Protein AF-A0A936FTU8-F1 (afdb_monomer_lite)

Structure (mmCIF, N/CA/C/O backbone):
data_AF-A0A936FTU8-F1
#
_entry.id   AF-A0A936FTU8-F1
#
loop_
_atom_site.group_PDB
_atom_site.id
_atom_site.type_symbol
_atom_site.label_atom_id
_atom_site.label_alt_id
_atom_site.label_comp_id
_atom_site.label_asym_id
_atom_site.label_entity_id
_atom_site.label_seq_id
_atom_site.pdbx_PDB_ins_code
_atom_site.Cartn_x
_atom_site.Cartn_y
_atom_site.Cartn_z
_atom_site.occupancy
_atom_site.B_iso_or_equiv
_atom_site.auth_seq_id
_atom_site.auth_comp_id
_atom_site.auth_asym_id
_atom_site.auth_atom_id
_atom_site.pdbx_PDB_model_num
ATOM 1 N N . MET A 1 1 ? 9.867 -16.028 41.518 1.00 31.20 1 MET A N 1
ATOM 2 C CA . MET A 1 1 ? 11.180 -15.804 42.162 1.00 31.20 1 MET A CA 1
ATOM 3 C C . MET A 1 1 ? 11.733 -14.543 41.521 1.00 31.20 1 MET A C 1
ATOM 5 O O . MET A 1 1 ? 11.893 -14.579 40.312 1.00 31.20 1 MET A O 1
ATOM 9 N N . GLU A 1 2 ? 11.918 -13.410 42.195 1.00 30.39 2 GLU A N 1
ATOM 10 C CA . GLU A 1 2 ? 11.758 -13.045 43.621 1.00 30.39 2 GLU A CA 1
ATOM 11 C C . GLU A 1 2 ? 11.034 -11.684 43.747 1.00 30.39 2 GLU A C 1
ATOM 13 O O . GLU A 1 2 ? 10.995 -10.920 42.787 1.00 30.39 2 GLU A O 1
ATOM 18 N N . ASP A 1 3 ? 10.442 -11.407 44.914 1.00 31.95 3 ASP A N 1
ATOM 19 C CA . ASP A 1 3 ? 9.697 -10.172 45.230 1.00 31.95 3 ASP A CA 1
ATOM 20 C C . ASP A 1 3 ? 10.600 -8.965 45.543 1.00 31.95 3 ASP A C 1
ATOM 22 O O . ASP A 1 3 ? 11.583 -9.123 46.269 1.00 31.95 3 ASP A O 1
ATOM 26 N N . LEU A 1 4 ? 10.168 -7.749 45.160 1.00 27.62 4 LEU A N 1
ATOM 27 C CA . LEU A 1 4 ? 9.858 -6.660 46.116 1.00 27.62 4 LEU A CA 1
ATOM 28 C C . LEU A 1 4 ? 9.298 -5.381 45.450 1.00 27.62 4 LEU A C 1
ATOM 30 O O . LEU A 1 4 ? 9.787 -4.919 44.425 1.00 27.62 4 LEU A O 1
ATOM 34 N N . GLN A 1 5 ? 8.282 -4.794 46.093 1.00 32.38 5 GLN A N 1
ATOM 35 C CA . GLN A 1 5 ? 7.683 -3.481 45.794 1.00 32.38 5 GLN A CA 1
ATOM 36 C C . GLN A 1 5 ? 8.449 -2.316 46.481 1.00 32.38 5 GLN A C 1
ATOM 38 O O . GLN A 1 5 ? 9.350 -2.573 47.278 1.00 32.38 5 GLN A O 1
ATOM 43 N N . VAL A 1 6 ? 7.966 -1.069 46.280 1.00 28.62 6 VAL A N 1
ATOM 44 C CA . VAL A 1 6 ? 7.730 0.007 47.298 1.00 28.62 6 VAL A CA 1
ATOM 45 C C . VAL A 1 6 ? 8.263 1.421 46.937 1.00 28.62 6 VAL A C 1
ATOM 47 O O . VAL A 1 6 ? 9.443 1.708 47.070 1.00 28.62 6 VAL A O 1
ATOM 50 N N . GLU A 1 7 ? 7.301 2.301 46.600 1.00 26.27 7 GLU A N 1
ATOM 51 C CA . GLU A 1 7 ? 7.099 3.726 46.987 1.00 26.27 7 GLU A CA 1
ATOM 52 C C . GLU A 1 7 ? 8.113 4.891 46.775 1.00 26.27 7 GLU A C 1
ATOM 54 O O . GLU A 1 7 ? 9.310 4.795 47.012 1.00 26.27 7 GLU A O 1
ATOM 59 N N . LYS A 1 8 ? 7.480 6.077 46.606 1.00 26.75 8 LYS A N 1
ATOM 60 C CA . LYS A 1 8 ? 7.870 7.463 46.992 1.00 26.75 8 LYS A CA 1
ATOM 61 C C . LYS A 1 8 ? 8.957 8.158 46.150 1.00 26.75 8 LYS A C 1
ATOM 63 O O . LYS A 1 8 ? 10.106 7.752 46.143 1.00 26.75 8 LYS A O 1
ATOM 68 N N . SER A 1 9 ? 8.668 9.190 45.347 1.00 25.62 9 SER A N 1
ATOM 69 C CA . SER A 1 9 ? 7.939 10.470 45.538 1.00 25.62 9 SER A CA 1
ATOM 70 C C . SER A 1 9 ? 8.760 11.625 46.149 1.00 25.62 9 SER A C 1
ATOM 72 O O . SER A 1 9 ? 9.036 11.624 47.345 1.00 25.62 9 SER A O 1
ATOM 74 N N . ILE A 1 10 ? 8.907 12.684 45.340 1.00 28.02 10 ILE A N 1
ATOM 75 C CA . ILE A 1 10 ? 8.577 14.083 45.687 1.00 28.02 10 ILE A CA 1
ATOM 76 C C . ILE A 1 10 ? 9.550 14.913 46.576 1.00 28.02 10 ILE A C 1
ATOM 78 O O . ILE A 1 10 ? 9.983 14.514 47.650 1.00 28.02 10 ILE A O 1
ATOM 82 N N . ASN A 1 11 ? 9.719 16.171 46.128 1.00 25.72 11 ASN A N 1
ATOM 83 C CA . ASN A 1 11 ? 10.082 17.413 46.842 1.00 25.72 11 ASN A CA 1
ATOM 84 C C . ASN A 1 11 ? 11.549 17.850 47.088 1.00 25.72 11 ASN A C 1
ATOM 86 O O . ASN A 1 11 ? 12.195 17.499 48.068 1.00 25.72 11 ASN A O 1
ATOM 90 N N . SER A 1 12 ? 11.992 18.766 46.212 1.00 28.38 12 SER A N 1
ATOM 91 C CA . SER A 1 12 ? 12.209 20.208 46.493 1.00 28.38 12 SER A CA 1
ATOM 92 C C . SER A 1 12 ? 12.944 20.657 47.780 1.00 28.38 12 SER A C 1
ATOM 94 O O . SER A 1 12 ? 12.507 20.403 48.894 1.00 28.38 12 SER A O 1
ATOM 96 N N . PHE A 1 13 ? 13.993 21.489 47.630 1.00 25.14 13 PHE A N 1
ATOM 97 C CA . PHE A 1 13 ? 13.916 22.955 47.852 1.00 25.14 13 PHE A CA 1
ATOM 98 C C . PHE A 1 13 ? 15.274 23.683 47.662 1.00 25.14 13 PHE A C 1
ATOM 100 O O . PHE A 1 13 ? 16.289 23.307 48.233 1.00 25.14 13 PHE A O 1
ATOM 107 N N . ALA A 1 14 ? 15.222 24.806 46.936 1.00 26.20 14 ALA A N 1
ATOM 108 C CA . ALA A 1 14 ? 15.926 26.083 47.151 1.00 26.20 14 ALA A CA 1
ATOM 109 C C . ALA A 1 14 ? 17.461 26.229 47.387 1.00 26.20 14 ALA A C 1
ATOM 111 O O . ALA A 1 14 ? 18.047 25.768 48.358 1.00 26.20 14 ALA A O 1
ATOM 112 N N . LYS A 1 15 ? 17.984 27.230 46.651 1.00 27.20 15 LYS A N 1
ATOM 113 C CA . LYS A 1 15 ? 18.918 28.301 47.084 1.00 27.20 15 LYS A CA 1
ATOM 114 C C . LYS A 1 15 ? 20.421 27.999 47.316 1.00 27.20 15 LYS A C 1
ATOM 116 O O . LYS A 1 15 ? 20.883 27.892 48.444 1.00 27.20 15 LYS A O 1
ATOM 121 N N . SER A 1 16 ? 21.179 28.378 46.276 1.00 27.48 16 SER A N 1
ATOM 122 C CA . SER A 1 16 ? 22.104 29.542 46.292 1.00 27.48 16 SER A CA 1
ATOM 123 C C . SER A 1 16 ? 23.566 29.387 46.781 1.00 27.48 16 SER A C 1
ATOM 125 O O . SER A 1 16 ? 23.835 28.670 47.735 1.00 27.48 16 SER A O 1
ATOM 127 N N . TRP A 1 17 ? 24.456 30.207 46.176 1.00 24.53 17 TRP A N 1
ATOM 128 C CA . TRP A 1 17 ? 25.904 30.411 46.459 1.00 24.53 17 TRP A CA 1
ATOM 129 C C . TRP A 1 17 ? 26.813 29.228 46.045 1.00 24.53 17 TRP A C 1
ATOM 131 O O . TRP A 1 17 ? 26.353 28.099 45.981 1.00 24.53 17 TRP A O 1
ATOM 141 N N . SER A 1 18 ? 28.121 29.366 45.781 1.00 26.81 18 SER A N 1
ATOM 142 C CA . SER A 1 18 ? 28.961 30.449 45.214 1.00 26.81 18 SER A CA 1
ATOM 143 C C . SER A 1 18 ? 30.335 29.841 44.832 1.00 26.81 18 SER A C 1
ATOM 145 O O . SER A 1 18 ? 30.668 28.762 45.309 1.00 26.81 18 SER A O 1
ATOM 147 N N . PHE A 1 19 ? 31.145 30.523 44.014 1.00 32.03 19 PHE A N 1
ATOM 148 C CA . PHE A 1 19 ? 32.487 30.086 43.564 1.00 32.03 19 PHE A CA 1
ATOM 149 C C . PHE A 1 19 ? 33.448 29.611 44.682 1.00 32.03 19 PHE A C 1
ATOM 151 O O . PHE A 1 19 ? 33.691 30.383 45.606 1.00 32.03 19 PHE A O 1
ATOM 158 N N . ASP A 1 20 ? 34.084 28.438 44.512 1.00 27.23 20 ASP A N 1
ATOM 159 C CA . ASP A 1 20 ? 35.544 28.208 44.679 1.00 27.23 20 ASP A CA 1
ATOM 160 C C . ASP A 1 20 ? 35.958 26.761 44.279 1.00 27.23 20 ASP A C 1
ATOM 162 O O . ASP A 1 20 ? 35.136 25.856 44.399 1.00 27.23 20 ASP A O 1
ATOM 166 N N . GLY A 1 21 ? 37.223 26.501 43.869 1.00 26.17 21 GLY A N 1
ATOM 167 C CA . GLY A 1 21 ? 37.792 25.125 43.984 1.00 26.17 21 GLY A CA 1
ATOM 168 C C . GLY A 1 21 ? 38.527 24.384 42.831 1.00 26.17 21 GLY A C 1
ATOM 169 O O . GLY A 1 21 ? 38.322 23.190 42.680 1.00 26.17 21 GLY A O 1
ATOM 170 N N . ILE A 1 22 ? 39.451 25.018 42.094 1.00 27.05 22 ILE A N 1
ATOM 171 C CA . ILE A 1 22 ? 40.796 24.465 41.726 1.00 27.05 22 ILE A CA 1
ATOM 172 C C . ILE A 1 22 ? 40.947 23.048 41.056 1.00 27.05 22 ILE A C 1
ATOM 174 O O . ILE A 1 22 ? 41.069 22.035 41.730 1.00 27.05 22 ILE A O 1
ATOM 178 N N . ILE A 1 23 ? 41.181 23.056 39.726 1.00 27.55 23 ILE A N 1
ATOM 179 C CA . ILE A 1 23 ? 42.330 22.493 38.936 1.00 27.55 23 ILE A CA 1
ATOM 180 C C . ILE A 1 23 ? 42.741 20.978 38.965 1.00 27.55 23 ILE A C 1
ATOM 182 O O . ILE A 1 23 ? 43.095 20.427 39.999 1.00 27.55 23 ILE A O 1
ATOM 186 N N . GLN A 1 24 ? 42.989 20.458 37.733 1.00 27.59 24 GLN A N 1
ATOM 187 C CA . GLN A 1 24 ? 43.788 19.273 37.280 1.00 27.59 24 GLN A CA 1
ATOM 188 C C . GLN A 1 24 ? 43.129 17.867 37.322 1.00 27.59 24 GLN A C 1
ATOM 190 O O . GLN A 1 24 ? 42.402 17.558 38.253 1.00 27.59 24 GLN A O 1
ATOM 195 N N . SER A 1 25 ? 43.339 16.959 36.342 1.00 25.75 25 SER A N 1
ATOM 196 C CA . SER A 1 25 ? 44.331 16.907 35.230 1.00 25.75 25 SER A CA 1
ATOM 197 C C . SER A 1 25 ? 43.909 16.046 34.008 1.00 25.75 25 SER A C 1
ATOM 199 O O . SER A 1 25 ? 43.247 15.037 34.205 1.00 25.75 25 SER A O 1
ATOM 201 N N . SER A 1 26 ? 44.436 16.382 32.806 1.00 29.38 26 SER A N 1
ATOM 202 C CA . SER A 1 26 ? 44.584 15.572 31.551 1.00 29.38 26 SER A CA 1
ATOM 203 C C . SER A 1 26 ? 43.346 14.842 30.979 1.00 29.38 26 SER A C 1
ATOM 205 O O . SER A 1 26 ? 42.847 13.934 31.625 1.00 29.38 26 SER A O 1
ATOM 207 N N . GLY A 1 27 ? 42.857 15.063 29.746 1.00 26.47 27 GLY A N 1
ATOM 208 C CA . GLY A 1 27 ? 43.248 15.900 28.584 1.00 26.47 27 GLY A CA 1
ATOM 209 C C . GLY A 1 27 ? 42.159 15.774 27.477 1.00 26.47 27 GLY A C 1
ATOM 210 O O . GLY A 1 27 ? 41.112 15.213 27.765 1.00 26.47 27 GLY A O 1
ATOM 211 N N . GLN A 1 28 ? 42.276 16.215 26.212 1.00 28.23 28 GLN A N 1
ATOM 212 C CA . GLN A 1 28 ? 43.374 16.833 25.441 1.00 28.23 28 GLN A CA 1
ATOM 213 C C . GLN A 1 28 ? 42.825 17.935 24.469 1.00 28.23 28 GLN A C 1
ATOM 215 O O . GLN A 1 28 ? 42.240 18.902 24.934 1.00 28.23 28 GLN A O 1
ATOM 220 N N . HIS A 1 29 ? 43.080 17.814 23.152 1.00 27.69 29 HIS A N 1
ATOM 221 C CA . HIS A 1 29 ? 42.527 18.511 21.966 1.00 27.69 29 HIS A CA 1
ATOM 222 C C . HIS A 1 29 ? 41.981 19.962 22.059 1.00 27.69 29 HIS A C 1
ATOM 224 O O . HIS A 1 29 ? 40.791 20.202 22.193 1.00 27.69 29 HIS A O 1
ATOM 230 N N . THR A 1 30 ? 42.909 20.900 21.813 1.00 28.05 30 THR A N 1
ATOM 231 C CA . THR A 1 30 ? 42.855 22.028 20.839 1.00 28.05 30 THR A CA 1
ATOM 232 C C . THR A 1 30 ? 41.673 23.026 20.797 1.00 28.05 30 THR A C 1
ATOM 234 O O . THR A 1 30 ? 40.530 22.681 20.542 1.00 28.05 30 THR A O 1
ATOM 237 N N . GLN A 1 31 ? 42.044 24.310 20.929 1.00 30.19 31 GLN A N 1
ATOM 238 C CA . GLN A 1 31 ? 41.247 25.558 20.984 1.00 30.19 31 GLN A CA 1
ATOM 239 C C . GLN A 1 31 ? 40.394 25.817 19.716 1.00 30.19 31 GLN A C 1
ATOM 241 O O . GLN A 1 31 ? 40.797 25.395 18.636 1.00 30.19 31 GLN A O 1
ATOM 246 N N . ASN A 1 32 ? 39.265 26.549 19.743 1.00 27.52 32 ASN A N 1
ATOM 247 C CA . ASN A 1 32 ? 39.104 27.995 20.054 1.00 27.52 32 ASN A CA 1
ATOM 248 C C . ASN A 1 32 ? 37.593 28.389 19.962 1.00 27.52 32 ASN A C 1
ATOM 250 O O . ASN A 1 32 ? 36.884 27.718 19.225 1.00 27.52 32 ASN A O 1
ATOM 254 N N . GLN A 1 33 ? 37.004 29.449 20.550 1.00 30.78 33 GLN A N 1
ATOM 255 C CA . GLN A 1 33 ? 37.431 30.481 21.527 1.00 30.78 33 GLN A CA 1
ATOM 256 C C . GLN A 1 33 ? 36.407 30.580 22.703 1.00 30.78 33 GLN A C 1
ATOM 258 O O . GLN A 1 33 ? 36.272 29.625 23.459 1.00 30.78 33 GLN A O 1
ATOM 263 N N . SER A 1 34 ? 35.731 31.730 22.899 1.00 28.66 34 SER A N 1
ATOM 264 C CA . SER A 1 34 ? 34.689 32.035 23.906 1.00 28.66 34 SER A CA 1
ATOM 265 C C . SER A 1 34 ? 34.041 33.408 23.609 1.00 28.66 34 SER A C 1
ATOM 267 O O . SER A 1 34 ? 34.686 34.261 22.998 1.00 28.66 34 SER A O 1
ATOM 269 N N . SER A 1 35 ? 32.805 33.649 24.069 1.00 30.34 35 SER A N 1
ATOM 270 C CA . SER A 1 35 ? 32.131 34.960 24.041 1.00 30.34 35 SER A CA 1
ATOM 271 C C . SER A 1 35 ? 31.775 35.412 25.462 1.00 30.34 35 SER A C 1
ATOM 273 O O . SER A 1 35 ? 31.122 34.678 26.200 1.00 30.34 35 SER A O 1
ATOM 275 N N . THR A 1 36 ? 32.144 36.637 25.842 1.00 28.25 36 THR A N 1
ATOM 276 C CA . THR A 1 36 ? 31.752 37.264 27.120 1.00 28.25 36 THR A CA 1
ATOM 277 C C . THR A 1 36 ? 31.011 38.573 26.871 1.00 28.25 36 THR A C 1
ATOM 279 O O . THR A 1 36 ? 31.507 39.417 26.127 1.00 28.25 36 THR A O 1
ATOM 282 N N . ALA A 1 37 ? 29.860 38.767 27.518 1.00 27.25 37 ALA A N 1
ATOM 283 C CA . ALA A 1 37 ? 29.103 40.017 27.463 1.00 27.25 37 ALA A CA 1
ATOM 284 C C . ALA A 1 37 ? 29.617 41.046 28.489 1.00 27.25 37 ALA A C 1
ATOM 286 O O . ALA A 1 37 ? 29.959 40.685 29.616 1.00 27.25 37 ALA A O 1
ATOM 287 N N . GLU A 1 38 ? 29.617 42.331 28.123 1.00 26.66 38 GLU A N 1
ATOM 288 C CA . GLU A 1 38 ? 29.967 43.451 29.006 1.00 26.66 38 GLU A CA 1
ATOM 289 C C . GLU A 1 38 ? 28.821 44.477 29.041 1.00 26.66 38 GLU A C 1
ATOM 291 O O . GLU A 1 38 ? 28.315 44.898 28.001 1.00 26.66 38 GLU A O 1
ATOM 296 N N . ILE A 1 39 ? 28.404 44.883 30.246 1.00 28.06 39 ILE A N 1
ATOM 297 C CA . ILE A 1 39 ? 27.385 45.919 30.475 1.00 28.06 39 ILE A CA 1
ATOM 298 C C . ILE A 1 39 ? 28.095 47.180 30.973 1.00 28.06 39 ILE A C 1
ATOM 300 O O . ILE A 1 39 ? 28.733 47.157 32.025 1.00 28.06 39 ILE A O 1
ATOM 304 N N . VAL A 1 40 ? 27.946 48.294 30.251 1.00 31.69 40 VAL A N 1
ATOM 305 C CA . VAL A 1 40 ? 28.580 49.577 30.596 1.00 31.69 40 VAL A CA 1
ATOM 306 C C . VAL A 1 40 ? 27.525 50.628 30.941 1.00 31.69 40 VAL A C 1
ATOM 308 O O . VAL A 1 40 ? 26.679 50.979 30.122 1.00 31.69 40 VAL A O 1
ATOM 311 N N . PHE A 1 41 ? 27.613 51.183 32.151 1.00 28.30 41 PHE A N 1
ATOM 312 C CA . PHE A 1 41 ? 26.820 52.342 32.567 1.00 28.30 41 PHE A CA 1
ATOM 313 C C . PHE A 1 41 ? 27.457 53.642 32.065 1.00 28.30 41 PHE A C 1
ATOM 315 O O . PHE A 1 41 ? 28.623 53.916 32.350 1.00 28.30 41 PHE A O 1
ATOM 322 N N . ALA A 1 42 ? 26.674 54.497 31.406 1.00 30.16 42 ALA A N 1
ATOM 323 C CA . ALA A 1 42 ? 27.078 55.866 31.101 1.00 30.16 42 ALA A CA 1
ATOM 324 C C . ALA A 1 42 ? 26.485 56.846 32.124 1.00 30.16 42 ALA A C 1
ATOM 326 O O . ALA A 1 42 ? 25.268 56.966 32.254 1.00 30.16 42 ALA A O 1
ATOM 327 N N . THR A 1 43 ? 27.338 57.604 32.816 1.00 28.53 43 THR A N 1
ATOM 328 C CA . THR A 1 43 ? 26.910 58.798 33.559 1.00 28.53 43 THR A CA 1
ATOM 329 C C . THR A 1 43 ? 27.131 60.048 32.717 1.00 28.53 43 THR A C 1
ATOM 331 O O . THR A 1 43 ? 28.266 60.348 32.346 1.00 28.53 43 THR A O 1
ATOM 334 N N . THR A 1 44 ? 26.087 60.849 32.515 1.00 34.91 44 THR A N 1
ATOM 335 C CA . THR A 1 44 ? 26.222 62.271 32.165 1.00 34.91 44 THR A CA 1
ATOM 336 C C . THR A 1 44 ? 25.876 63.123 33.376 1.00 34.91 44 THR A C 1
ATOM 338 O O . THR A 1 44 ? 24.897 62.858 34.069 1.00 34.91 44 THR A O 1
ATOM 341 N N . GLY A 1 45 ? 26.678 64.152 33.650 1.00 40.00 45 GLY A N 1
ATOM 342 C CA . GLY A 1 45 ? 26.526 64.981 34.844 1.00 40.00 45 GLY A CA 1
ATOM 343 C C . GLY A 1 45 ? 25.276 65.863 34.834 1.00 40.00 45 GLY A C 1
ATOM 344 O O . GLY A 1 45 ? 25.364 67.029 34.472 1.00 40.00 45 GLY A O 1
ATOM 345 N N . THR A 1 46 ? 24.139 65.328 35.277 1.00 39.44 46 THR A N 1
ATOM 346 C CA . THR A 1 46 ? 23.142 65.970 36.161 1.00 39.44 46 THR A CA 1
ATOM 347 C C . THR A 1 46 ? 22.176 64.889 36.666 1.00 39.44 46 THR A C 1
ATOM 349 O O . THR A 1 46 ? 21.762 64.020 35.909 1.00 39.44 46 THR A O 1
ATOM 352 N N . ASN A 1 47 ? 21.845 64.903 37.960 1.00 47.78 47 ASN A N 1
ATOM 353 C CA . ASN A 1 47 ? 21.089 63.822 38.604 1.00 47.78 47 ASN A CA 1
ATOM 354 C C . ASN A 1 47 ? 19.625 63.731 38.127 1.00 47.78 47 ASN A C 1
ATOM 356 O O . ASN A 1 47 ? 18.823 64.561 38.549 1.00 47.78 47 ASN A O 1
ATOM 360 N N . GLN A 1 48 ? 19.266 62.670 37.395 1.00 35.12 48 GLN A N 1
ATOM 361 C CA . GLN A 1 48 ? 18.083 61.819 37.639 1.00 35.12 48 GLN A CA 1
ATOM 362 C C . GLN A 1 48 ? 18.075 60.602 36.692 1.00 35.12 48 GLN A C 1
ATOM 364 O O . GLN A 1 48 ? 18.569 60.685 35.573 1.00 35.12 48 GLN A O 1
ATOM 369 N N . ILE A 1 49 ? 17.518 59.476 37.152 1.00 34.53 49 ILE A N 1
ATOM 370 C CA . ILE A 1 49 ? 17.271 58.261 36.356 1.00 34.53 49 ILE A CA 1
ATOM 371 C C . ILE A 1 49 ? 15.759 58.037 36.314 1.00 34.53 49 ILE A C 1
ATOM 373 O O . ILE A 1 49 ? 15.124 58.011 37.368 1.00 34.53 49 ILE A O 1
ATOM 377 N N . THR A 1 50 ? 15.198 57.829 35.123 1.00 33.03 50 THR A N 1
ATOM 378 C CA . THR A 1 50 ? 13.801 57.415 34.927 1.00 33.03 50 THR A CA 1
ATOM 379 C C . THR A 1 50 ? 13.696 56.437 33.753 1.00 33.03 50 THR A C 1
ATOM 381 O O . THR A 1 50 ? 13.770 56.864 32.604 1.00 33.03 50 THR A O 1
ATOM 384 N N . GLY A 1 51 ? 13.477 55.152 34.049 1.00 32.28 51 GLY A N 1
ATOM 385 C CA . GLY A 1 51 ? 13.081 54.129 33.069 1.00 32.28 51 GLY A CA 1
ATOM 386 C C . GLY A 1 51 ? 14.206 53.239 32.522 1.00 32.28 51 GLY A C 1
ATOM 387 O O . GLY A 1 51 ? 15.273 53.716 32.143 1.00 32.28 51 GLY A O 1
ATOM 388 N N . PHE A 1 52 ? 13.924 51.935 32.456 1.00 29.20 52 PHE A N 1
ATOM 389 C CA . PHE A 1 52 ? 14.611 50.968 31.596 1.00 29.20 52 PHE A CA 1
ATOM 390 C C . PHE A 1 52 ? 13.837 50.848 30.277 1.00 29.20 52 PHE A C 1
ATOM 392 O O . PHE A 1 52 ? 12.609 50.891 30.282 1.00 29.20 52 PHE A O 1
ATOM 399 N N . GLY A 1 53 ? 14.541 50.644 29.166 1.00 28.98 53 GLY A N 1
ATOM 400 C CA . GLY A 1 53 ? 13.931 50.327 27.879 1.00 28.98 53 GLY A CA 1
ATOM 401 C C . GLY A 1 53 ? 14.951 49.693 26.943 1.00 28.98 53 GLY A C 1
ATOM 402 O O . GLY A 1 53 ? 16.051 50.220 26.782 1.00 28.98 53 GLY A O 1
ATOM 403 N N . VAL A 1 54 ? 14.589 48.561 26.339 1.00 29.64 54 VAL A N 1
ATOM 404 C CA . VAL A 1 54 ? 15.373 47.916 25.281 1.00 29.64 54 VAL A CA 1
ATOM 405 C C . VAL A 1 54 ? 14.692 48.229 23.954 1.00 29.64 54 VAL A C 1
ATOM 407 O O . VAL A 1 54 ? 13.606 47.735 23.677 1.00 29.64 54 VAL A O 1
ATOM 410 N N . THR A 1 55 ? 15.331 49.055 23.129 1.00 29.56 55 THR A N 1
ATOM 411 C CA . THR A 1 55 ? 14.910 49.306 21.744 1.00 29.56 55 THR A CA 1
ATOM 412 C C . THR A 1 55 ? 16.100 49.113 20.821 1.00 29.56 55 THR A C 1
ATOM 414 O O . THR A 1 55 ? 16.983 49.972 20.756 1.00 29.56 55 THR A O 1
ATOM 417 N N . ASN A 1 56 ? 16.115 48.002 20.085 1.00 31.34 56 ASN A N 1
ATOM 418 C CA . ASN A 1 56 ? 17.083 47.774 19.017 1.00 31.34 56 ASN A CA 1
ATOM 419 C C . ASN A 1 56 ? 16.684 48.573 17.770 1.00 31.34 56 ASN A C 1
ATOM 421 O O . ASN A 1 56 ? 15.991 48.079 16.888 1.00 31.34 56 ASN A O 1
ATOM 425 N N . TYR A 1 57 ? 17.167 49.812 17.689 1.00 31.14 57 TYR A N 1
ATOM 426 C CA . TYR A 1 57 ? 17.289 50.540 16.427 1.00 31.14 57 TYR A CA 1
ATOM 427 C C . TYR A 1 57 ? 18.683 51.169 16.355 1.00 31.14 57 TYR A C 1
ATOM 429 O O . TYR A 1 57 ? 18.904 52.314 16.753 1.00 31.14 57 TYR A O 1
ATOM 437 N N . ILE A 1 58 ? 19.659 50.391 15.881 1.00 33.03 58 ILE A N 1
ATOM 438 C CA . ILE A 1 58 ? 21.018 50.885 15.643 1.00 33.03 58 ILE A CA 1
ATOM 439 C C . ILE A 1 58 ? 21.044 51.578 14.279 1.00 33.03 58 ILE A C 1
ATOM 441 O O . ILE A 1 58 ? 20.799 50.958 13.248 1.00 33.03 58 ILE A O 1
ATOM 445 N N . GLN A 1 59 ? 21.359 52.874 14.265 1.00 32.12 59 GLN A N 1
ATOM 446 C CA . GLN A 1 59 ? 21.596 53.601 13.018 1.00 32.12 59 GLN A CA 1
ATOM 447 C C . GLN A 1 59 ? 22.900 53.127 12.346 1.00 32.12 59 GLN A C 1
ATOM 449 O O . GLN A 1 59 ? 23.901 52.927 13.039 1.00 32.12 59 GLN A O 1
ATOM 454 N N . PRO A 1 60 ? 22.959 53.035 11.003 1.00 36.75 60 PRO A N 1
ATOM 455 C CA . PRO A 1 60 ? 24.090 52.445 10.276 1.00 36.75 60 PRO A CA 1
ATOM 456 C C . PRO A 1 60 ? 25.363 53.318 10.230 1.00 36.75 60 PRO A C 1
ATOM 458 O O . PRO A 1 60 ? 26.261 53.054 9.437 1.00 36.75 60 PRO A O 1
ATOM 461 N N . GLN A 1 61 ? 25.482 54.357 11.065 1.00 39.50 61 GLN A N 1
ATOM 462 C CA . GLN A 1 61 ? 26.636 55.269 11.050 1.00 39.50 61 GLN A CA 1
ATOM 463 C C . GLN A 1 61 ? 27.856 54.780 11.850 1.00 39.50 61 GLN A C 1
ATOM 465 O O . GLN A 1 61 ? 28.882 55.452 11.824 1.00 39.50 61 GLN A O 1
ATOM 470 N N . ASN A 1 62 ? 27.776 53.633 12.541 1.00 45.06 62 ASN A N 1
ATOM 471 C CA . ASN A 1 62 ? 28.847 53.160 13.434 1.00 45.06 62 ASN A CA 1
ATOM 472 C C . ASN A 1 62 ? 29.257 51.681 13.275 1.00 45.06 62 ASN A C 1
ATOM 474 O O . ASN A 1 62 ? 30.014 51.182 14.105 1.00 45.06 62 ASN A O 1
ATOM 478 N N . GLN A 1 63 ? 28.815 50.976 12.224 1.00 45.91 63 GLN A N 1
ATOM 479 C CA . GLN A 1 63 ? 29.400 49.675 11.871 1.00 45.91 63 GLN A CA 1
ATOM 480 C C . GLN A 1 63 ? 30.386 49.818 10.709 1.00 45.91 63 GLN A C 1
ATOM 482 O O . GLN A 1 63 ? 30.043 50.288 9.625 1.00 45.91 63 GLN A O 1
ATOM 487 N N . VAL A 1 64 ? 31.630 49.416 10.965 1.00 47.81 64 VAL A N 1
ATOM 488 C CA . VAL A 1 64 ? 32.716 49.382 9.984 1.00 47.81 64 VAL A CA 1
ATOM 489 C C . VAL A 1 64 ? 32.730 48.002 9.332 1.00 47.81 64 VAL A C 1
ATOM 491 O O . VAL A 1 64 ? 32.771 46.997 10.037 1.00 47.81 64 VAL A O 1
ATOM 494 N N . LEU A 1 65 ? 32.741 47.960 7.998 1.00 51.34 65 LEU A N 1
ATOM 495 C CA . LEU A 1 65 ? 33.029 46.755 7.213 1.00 51.34 65 LEU A CA 1
ATOM 496 C C . LEU A 1 65 ? 34.413 46.205 7.605 1.00 51.34 65 LEU A C 1
ATOM 498 O O . LEU A 1 65 ? 35.438 46.711 7.140 1.00 51.34 65 LEU A O 1
ATOM 502 N N . GLN A 1 66 ? 34.455 45.196 8.480 1.00 49.09 66 GLN A N 1
ATOM 503 C CA . GLN A 1 66 ? 35.710 44.567 8.885 1.00 49.09 66 GLN A CA 1
ATOM 504 C C . GLN A 1 66 ? 36.192 43.587 7.819 1.00 49.09 66 GLN A C 1
ATOM 506 O O . GLN A 1 66 ? 35.740 42.449 7.728 1.00 49.09 66 GLN A O 1
ATOM 511 N N . PHE A 1 67 ? 37.181 44.036 7.057 1.00 50.25 67 PHE A N 1
ATOM 512 C CA . PHE A 1 67 ? 38.134 43.155 6.399 1.00 50.25 67 PHE A CA 1
ATOM 513 C C . PHE A 1 67 ? 39.340 42.981 7.327 1.00 50.25 67 PHE A C 1
ATOM 515 O O . PHE A 1 67 ? 39.721 43.914 8.033 1.00 50.25 67 PHE A O 1
ATOM 522 N N . ASN A 1 68 ? 39.992 41.817 7.289 1.00 39.69 68 ASN A N 1
ATOM 523 C CA . ASN A 1 68 ? 41.132 41.512 8.167 1.00 39.69 68 ASN A CA 1
ATOM 524 C C . ASN A 1 68 ? 42.384 42.396 7.926 1.00 39.69 68 ASN A C 1
ATOM 526 O O . ASN A 1 68 ? 43.352 42.295 8.677 1.00 39.69 68 ASN A O 1
ATOM 530 N N . TYR A 1 69 ? 42.379 43.250 6.891 1.00 44.47 69 TYR A N 1
ATOM 531 C CA . TYR A 1 69 ? 43.482 44.129 6.486 1.00 44.47 69 TYR A CA 1
ATOM 532 C C . TYR A 1 69 ? 42.956 45.435 5.856 1.00 44.47 69 TYR A C 1
ATOM 534 O O . TYR A 1 69 ? 41.917 45.430 5.201 1.00 44.47 69 TYR A O 1
ATOM 542 N N . GLU A 1 70 ? 43.698 46.546 5.985 1.00 50.69 70 GLU A N 1
ATOM 543 C CA . GLU A 1 70 ? 43.307 47.870 5.441 1.00 50.69 70 GLU A CA 1
ATOM 544 C C . GLU A 1 70 ? 43.239 47.922 3.897 1.00 50.69 70 GLU A C 1
ATOM 546 O O . GLU A 1 70 ? 42.584 48.792 3.321 1.00 50.69 70 GLU A O 1
ATOM 551 N N . THR A 1 71 ? 43.902 46.985 3.214 1.00 56.28 71 THR A N 1
ATOM 552 C CA . THR A 1 71 ? 43.819 46.776 1.759 1.00 56.28 71 THR A CA 1
ATOM 553 C C . THR A 1 71 ? 43.831 45.281 1.448 1.00 56.28 71 THR A C 1
ATOM 555 O O . THR A 1 71 ? 44.610 44.533 2.039 1.00 56.28 71 THR A O 1
ATOM 558 N N . LEU A 1 72 ? 42.988 44.845 0.508 1.00 70.44 72 LEU A N 1
ATOM 559 C CA . LEU A 1 72 ? 42.995 43.490 -0.047 1.00 70.44 72 LEU A CA 1
ATOM 560 C C . LEU A 1 72 ? 43.548 43.518 -1.475 1.00 70.44 72 LEU A C 1
ATOM 562 O O . LEU A 1 72 ? 43.201 44.388 -2.273 1.00 70.44 72 LEU A O 1
ATOM 566 N N . ASN A 1 73 ? 44.366 42.525 -1.816 1.00 76.25 73 ASN A N 1
ATOM 567 C CA . ASN A 1 73 ? 44.779 42.264 -3.192 1.00 76.25 73 ASN A CA 1
ATOM 568 C C . ASN A 1 73 ? 44.240 40.889 -3.591 1.00 76.25 73 ASN A C 1
ATOM 570 O O . ASN A 1 73 ? 44.472 39.916 -2.876 1.00 76.25 73 ASN A O 1
ATOM 574 N N . ALA A 1 74 ? 43.529 40.816 -4.712 1.00 73.12 74 ALA A N 1
ATOM 575 C CA . ALA A 1 74 ? 42.927 39.593 -5.225 1.00 73.12 74 ALA A CA 1
ATOM 576 C C . ALA A 1 74 ? 43.416 39.317 -6.652 1.00 73.12 74 ALA A C 1
ATOM 578 O O . ALA A 1 74 ? 43.666 40.242 -7.429 1.00 73.12 74 ALA A O 1
ATOM 579 N N . SER A 1 75 ? 43.547 38.044 -7.013 1.00 78.19 75 SER A N 1
ATOM 580 C CA . SER A 1 75 ? 43.933 37.635 -8.364 1.00 78.19 75 SER A CA 1
ATOM 581 C C . SER A 1 75 ? 43.229 36.358 -8.786 1.00 78.19 75 SER A C 1
ATOM 583 O O . SER A 1 75 ? 42.866 35.538 -7.945 1.00 78.19 75 SER A O 1
ATOM 585 N N . ASN A 1 76 ? 43.054 36.175 -10.092 1.00 74.25 76 ASN A N 1
ATOM 586 C CA . ASN A 1 76 ? 42.472 34.955 -10.636 1.00 74.25 76 ASN A CA 1
ATOM 587 C C . ASN A 1 76 ? 43.393 33.747 -10.399 1.00 74.25 76 ASN A C 1
ATOM 589 O O . ASN A 1 76 ? 44.622 33.851 -10.452 1.00 74.25 76 ASN A O 1
ATOM 593 N N . THR A 1 77 ? 42.766 32.590 -10.196 1.00 69.81 77 THR A N 1
ATOM 594 C CA . THR A 1 77 ? 43.426 31.282 -10.184 1.00 69.81 77 THR A CA 1
ATOM 595 C C . THR A 1 77 ? 43.027 30.550 -11.461 1.00 69.81 77 THR A C 1
ATOM 597 O O . THR A 1 77 ? 41.838 30.404 -11.741 1.00 69.81 77 THR A O 1
ATOM 600 N N . CYS A 1 78 ? 44.006 30.122 -12.259 1.00 58.72 78 CYS A N 1
ATOM 601 C CA . CYS A 1 78 ? 43.754 29.446 -13.534 1.00 58.72 78 CYS A CA 1
ATOM 602 C C . CYS A 1 78 ? 42.942 28.150 -13.323 1.00 58.72 78 CYS A C 1
ATOM 604 O O . CYS A 1 78 ? 43.296 27.374 -12.434 1.00 58.72 78 CYS A O 1
ATOM 606 N N . PRO A 1 79 ? 41.904 27.870 -14.137 1.00 52.12 79 PRO A N 1
ATOM 607 C CA . PRO A 1 79 ? 41.656 28.425 -15.475 1.00 52.12 79 PRO A CA 1
ATOM 608 C C . PRO A 1 79 ? 40.874 29.749 -15.524 1.00 52.12 79 PRO A C 1
ATOM 610 O O . PRO A 1 79 ? 40.766 30.334 -16.599 1.00 52.12 79 PRO A O 1
ATOM 613 N N . ASN A 1 80 ? 40.351 30.247 -14.401 1.00 60.50 80 ASN A N 1
ATOM 614 C CA . ASN A 1 80 ? 39.519 31.452 -14.392 1.00 60.50 80 ASN A CA 1
ATOM 615 C C . ASN A 1 80 ? 40.322 32.683 -14.842 1.00 60.50 80 ASN A C 1
ATOM 617 O O . ASN A 1 80 ? 41.481 32.849 -14.466 1.00 60.50 80 ASN A O 1
ATOM 621 N N . THR A 1 81 ? 39.705 33.567 -15.633 1.00 72.56 81 THR A N 1
ATOM 622 C CA . THR A 1 81 ? 40.347 34.770 -16.214 1.00 72.56 81 THR A CA 1
ATOM 623 C C . THR A 1 81 ? 39.853 36.090 -15.605 1.00 72.56 81 THR A C 1
ATOM 625 O O . THR A 1 81 ? 40.277 37.164 -16.034 1.00 72.56 81 THR A O 1
ATOM 628 N N . LYS A 1 82 ? 38.972 36.009 -14.598 1.00 79.25 82 LYS A N 1
ATOM 629 C CA . LYS A 1 82 ? 38.358 37.110 -13.830 1.00 79.25 82 LYS A CA 1
ATOM 630 C C . LYS A 1 82 ? 38.362 36.763 -12.335 1.00 79.25 82 LYS A C 1
ATOM 632 O O . LYS A 1 82 ? 38.698 35.634 -11.972 1.00 79.25 82 LYS A O 1
ATOM 637 N N . VAL A 1 83 ? 37.992 37.713 -11.475 1.00 81.00 83 VAL A N 1
ATOM 638 C CA . VAL A 1 83 ? 37.912 37.524 -10.013 1.00 81.00 83 VAL A CA 1
ATOM 639 C C . VAL A 1 83 ? 36.494 37.783 -9.505 1.00 81.00 83 VAL A C 1
ATOM 641 O O . VAL A 1 83 ? 35.888 38.786 -9.861 1.00 81.00 83 VAL A O 1
ATOM 644 N N . ASN A 1 84 ? 35.982 36.915 -8.633 1.00 84.56 84 ASN A N 1
ATOM 645 C CA . ASN A 1 84 ? 34.738 37.167 -7.905 1.00 84.56 84 ASN A CA 1
ATOM 646 C C . ASN A 1 84 ? 35.037 38.031 -6.664 1.00 84.56 84 ASN A C 1
ATOM 648 O O . ASN A 1 84 ? 35.842 37.648 -5.814 1.00 84.56 84 ASN A O 1
ATOM 652 N N . LEU A 1 85 ? 34.424 39.215 -6.580 1.00 81.38 85 LEU A N 1
ATOM 653 C CA . LEU A 1 85 ? 34.586 40.154 -5.466 1.00 81.38 85 LEU A CA 1
ATOM 654 C C . LEU A 1 85 ? 33.720 39.783 -4.259 1.00 81.38 85 LEU A C 1
ATOM 656 O O . LEU A 1 85 ? 34.145 39.986 -3.123 1.00 81.38 85 LEU A O 1
ATOM 660 N N . ASN A 1 86 ? 32.529 39.218 -4.482 1.00 80.06 86 ASN A N 1
ATOM 661 C CA . ASN A 1 86 ? 31.589 38.891 -3.405 1.00 80.06 86 ASN A CA 1
ATOM 662 C C . ASN A 1 86 ? 32.163 37.821 -2.465 1.00 80.06 86 ASN A C 1
ATOM 664 O O . ASN A 1 86 ? 32.025 37.936 -1.252 1.00 80.06 86 ASN A O 1
ATOM 668 N N . SER A 1 87 ? 32.909 36.852 -3.003 1.00 73.50 87 SER A N 1
ATOM 669 C CA . SER A 1 87 ? 33.614 35.821 -2.223 1.00 73.50 87 SER A CA 1
ATOM 670 C C . SER A 1 87 ? 34.764 36.345 -1.345 1.00 73.50 87 SER A C 1
ATOM 672 O O . SER A 1 87 ? 35.397 35.560 -0.644 1.00 73.50 87 SER A O 1
ATOM 674 N N . LEU A 1 88 ? 35.075 37.647 -1.383 1.00 70.81 88 LEU A N 1
ATOM 675 C CA . LEU A 1 88 ? 36.102 38.281 -0.543 1.00 70.81 88 LEU A CA 1
ATOM 676 C C . LEU A 1 88 ? 35.522 38.937 0.725 1.00 70.81 88 LEU A C 1
ATOM 678 O O . LEU A 1 88 ? 36.286 39.456 1.541 1.00 70.81 88 LEU A O 1
ATOM 682 N N . VAL A 1 89 ? 34.194 38.943 0.892 1.00 70.31 89 VAL A N 1
ATOM 683 C CA . VAL A 1 89 ? 33.498 39.519 2.052 1.00 70.31 89 VAL A CA 1
ATOM 684 C C . VAL A 1 89 ? 33.045 38.390 2.976 1.00 70.31 89 VAL A C 1
ATOM 686 O O . VAL A 1 89 ? 32.190 37.594 2.612 1.00 70.31 89 VAL A O 1
ATOM 689 N N . SER A 1 90 ? 33.616 38.322 4.180 1.00 61.06 90 SER A N 1
ATOM 690 C CA . SER A 1 90 ? 33.366 37.241 5.150 1.00 61.06 90 SER A CA 1
ATOM 691 C C . SER A 1 90 ? 32.414 37.616 6.296 1.00 61.06 90 SER A C 1
ATOM 693 O O . SER A 1 90 ? 32.312 36.878 7.271 1.00 61.06 90 SER A O 1
ATOM 695 N N . SER A 1 91 ? 31.764 38.781 6.234 1.00 61.25 91 SER A N 1
ATOM 696 C CA . SER A 1 91 ? 30.807 39.250 7.245 1.00 61.25 91 SER A CA 1
ATOM 697 C C . SER A 1 91 ? 29.364 39.060 6.780 1.00 61.25 91 SER A C 1
ATOM 699 O O . SER A 1 91 ? 29.038 39.437 5.656 1.00 61.25 91 SER A O 1
ATOM 701 N N . SER A 1 92 ? 28.490 38.573 7.663 1.00 62.72 92 SER A N 1
ATOM 702 C CA . SER A 1 92 ? 27.044 38.487 7.425 1.00 62.72 92 SER A CA 1
ATOM 703 C C . SER A 1 92 ? 26.437 39.864 7.126 1.00 62.72 92 SER A C 1
ATOM 705 O O . SER A 1 92 ? 26.677 40.819 7.870 1.00 62.72 92 SER A O 1
ATOM 707 N N . THR A 1 93 ? 25.620 39.959 6.076 1.00 67.12 93 THR A N 1
ATOM 708 C CA . THR A 1 93 ? 24.958 41.218 5.695 1.00 67.12 93 THR A CA 1
ATOM 709 C C . THR A 1 93 ? 23.909 41.614 6.751 1.00 67.12 93 THR A C 1
ATOM 711 O O . THR A 1 93 ? 23.066 40.782 7.089 1.00 67.12 93 THR A O 1
ATOM 714 N N . PRO A 1 94 ? 23.922 42.851 7.290 1.00 66.81 94 PRO A N 1
ATOM 715 C CA . PRO A 1 94 ? 22.931 43.288 8.275 1.00 66.81 94 PRO A CA 1
ATOM 716 C C . PRO A 1 94 ? 21.498 43.298 7.724 1.00 66.81 94 PRO A C 1
ATOM 718 O O . PRO A 1 94 ? 21.270 43.708 6.584 1.00 66.81 94 PRO A O 1
ATOM 721 N N . SER A 1 95 ? 20.525 42.912 8.556 1.00 61.97 95 SER A N 1
ATOM 722 C CA . SER A 1 95 ? 19.108 42.852 8.168 1.00 61.97 95 SER A CA 1
ATOM 723 C C . SER A 1 95 ? 18.602 44.187 7.599 1.00 61.97 95 SER A C 1
ATOM 725 O O . SER A 1 95 ? 18.803 45.253 8.187 1.00 61.97 95 SER A O 1
ATOM 727 N N . GLY A 1 96 ? 17.963 44.125 6.427 1.00 66.06 96 GLY A N 1
ATOM 728 C CA . GLY A 1 96 ? 17.459 45.287 5.691 1.00 66.06 96 GLY A CA 1
ATOM 729 C C . GLY A 1 96 ? 18.497 46.052 4.854 1.00 66.06 96 GLY A C 1
ATOM 730 O O . GLY A 1 96 ? 18.170 47.122 4.341 1.00 66.06 96 GLY A O 1
ATOM 731 N N . ALA A 1 97 ? 19.730 45.561 4.707 1.00 76.00 97 ALA A N 1
ATOM 732 C CA . ALA A 1 97 ? 20.739 46.136 3.811 1.00 76.00 97 ALA A CA 1
ATOM 733 C C . ALA A 1 97 ? 21.201 45.136 2.734 1.00 76.00 97 ALA A C 1
ATOM 735 O O . ALA A 1 97 ? 21.074 43.927 2.896 1.00 76.00 97 ALA A O 1
ATOM 736 N N . SER A 1 98 ? 21.765 45.649 1.640 1.00 79.88 98 SER A N 1
ATOM 737 C CA . SER A 1 98 ? 22.354 44.885 0.535 1.00 79.88 98 SER A CA 1
ATOM 738 C C . SER A 1 98 ? 23.824 45.268 0.329 1.00 79.88 98 SER A C 1
ATOM 740 O O . SER A 1 98 ? 24.192 46.434 0.488 1.00 79.88 98 SER A O 1
ATOM 742 N N . LEU A 1 99 ? 24.673 44.305 -0.037 1.00 85.06 99 LEU A N 1
ATOM 743 C CA . LEU A 1 99 ? 26.075 44.554 -0.391 1.00 85.06 99 LEU A CA 1
ATOM 744 C C . LEU A 1 99 ? 26.170 45.085 -1.828 1.00 85.06 99 LEU A C 1
ATOM 746 O O . LEU A 1 99 ? 25.683 44.435 -2.748 1.00 85.06 99 LEU A O 1
ATOM 750 N N . VAL A 1 100 ? 26.820 46.237 -2.010 1.00 84.75 100 VAL A N 1
ATOM 751 C CA . VAL A 1 100 ? 26.951 46.924 -3.305 1.00 84.75 100 VAL A CA 1
ATOM 752 C C . VAL A 1 100 ? 28.395 47.363 -3.573 1.00 84.75 100 VAL A C 1
ATOM 754 O O . VAL A 1 100 ? 29.137 47.699 -2.642 1.00 84.75 100 VAL A O 1
ATOM 757 N N . TRP A 1 101 ? 28.806 47.384 -4.846 1.00 88.62 101 TRP A N 1
ATOM 758 C CA . TRP A 1 101 ? 30.201 47.645 -5.245 1.00 88.62 101 TRP A CA 1
ATOM 759 C C . TRP A 1 101 ? 30.370 48.858 -6.161 1.00 88.62 101 TRP A C 1
ATOM 761 O O . TRP A 1 101 ? 29.640 49.046 -7.130 1.00 88.62 101 TRP A O 1
ATOM 771 N N . PHE A 1 102 ? 31.416 49.649 -5.918 1.00 89.44 102 PHE A N 1
ATOM 772 C CA . PHE A 1 102 ? 31.779 50.801 -6.748 1.00 89.44 102 PHE A CA 1
ATOM 773 C C . PHE A 1 102 ? 33.274 50.810 -7.076 1.00 89.44 102 PHE A C 1
ATOM 775 O O . PHE A 1 102 ? 34.105 50.341 -6.304 1.00 89.44 102 PHE A O 1
ATOM 782 N N . THR A 1 103 ? 33.643 51.429 -8.197 1.00 88.38 103 THR A N 1
ATOM 783 C CA . THR A 1 103 ? 35.047 51.680 -8.587 1.00 88.38 103 THR A CA 1
ATOM 784 C C . THR A 1 103 ? 35.630 52.955 -7.960 1.00 88.38 103 THR A C 1
ATOM 786 O O . THR A 1 103 ? 36.745 53.365 -8.280 1.00 88.38 103 THR A O 1
ATOM 789 N N . ASN A 1 104 ? 34.887 53.611 -7.059 1.00 82.62 104 ASN A N 1
ATOM 790 C CA . ASN A 1 104 ? 35.342 54.772 -6.297 1.00 82.62 104 ASN A CA 1
ATOM 791 C C . ASN A 1 104 ? 34.876 54.713 -4.835 1.00 82.62 104 ASN A C 1
ATOM 793 O O . ASN A 1 104 ? 33.768 54.274 -4.534 1.00 82.62 104 ASN A O 1
ATOM 797 N N . ASN A 1 105 ? 35.708 55.235 -3.932 1.00 81.25 105 ASN A N 1
ATOM 798 C CA . ASN A 1 105 ? 35.470 55.251 -2.484 1.00 81.25 105 ASN A CA 1
ATOM 799 C C . ASN A 1 105 ? 34.362 56.216 -2.018 1.00 81.25 105 ASN A C 1
ATOM 801 O O . ASN A 1 105 ? 34.103 56.312 -0.821 1.00 81.25 105 ASN A O 1
ATOM 805 N N . SER A 1 106 ? 33.747 56.956 -2.941 1.00 79.50 106 SER A N 1
ATOM 806 C CA . SER A 1 106 ? 32.736 57.976 -2.656 1.00 79.50 106 SER A CA 1
ATOM 807 C C . SER A 1 106 ? 31.323 57.535 -3.060 1.00 79.50 106 SER A C 1
ATOM 809 O O . SER A 1 106 ? 30.427 58.371 -3.032 1.00 79.50 106 SER A O 1
ATOM 811 N N . HIS A 1 107 ? 31.137 56.268 -3.477 1.00 79.69 107 HIS A N 1
ATOM 812 C CA . HIS A 1 107 ? 29.863 55.692 -3.955 1.00 79.69 107 HIS A CA 1
ATOM 813 C C . HIS A 1 107 ? 29.108 56.599 -4.950 1.00 79.69 107 HIS A C 1
ATOM 815 O O . HIS A 1 107 ? 27.883 56.689 -4.957 1.00 79.69 107 HIS A O 1
ATOM 821 N N . THR A 1 108 ? 29.860 57.305 -5.804 1.00 74.88 108 THR A N 1
ATOM 822 C CA . THR A 1 108 ? 29.303 58.206 -6.823 1.00 74.88 108 THR A CA 1
ATOM 823 C C . THR A 1 108 ? 29.192 57.510 -8.178 1.00 74.88 108 THR A C 1
ATOM 825 O O . THR A 1 108 ? 30.125 56.830 -8.608 1.00 74.88 108 THR A O 1
ATOM 828 N N . GLY A 1 109 ? 28.076 57.727 -8.878 1.00 73.00 109 GLY A N 1
ATOM 829 C CA . GLY A 1 109 ? 27.785 57.106 -10.175 1.00 73.00 109 GLY A CA 1
ATOM 830 C C . GLY A 1 109 ? 26.890 55.871 -10.057 1.00 73.00 109 GLY A C 1
ATOM 831 O O . GLY A 1 109 ? 26.222 55.675 -9.047 1.00 73.00 109 GLY A O 1
ATOM 832 N N . THR A 1 110 ? 26.846 55.063 -11.115 1.00 76.25 110 THR A N 1
ATOM 833 C CA . THR A 1 110 ? 26.139 53.774 -11.127 1.00 76.25 110 THR A CA 1
ATOM 834 C C . THR A 1 110 ? 26.982 52.705 -10.429 1.00 76.25 110 THR A C 1
ATOM 836 O O . THR A 1 110 ? 28.211 52.733 -10.514 1.00 76.25 110 THR A O 1
ATOM 839 N N . GLU A 1 111 ? 26.320 51.764 -9.762 1.00 85.88 111 GLU A N 1
ATOM 840 C CA . GLU A 1 111 ? 26.952 50.584 -9.169 1.00 85.88 111 GLU A CA 1
ATOM 841 C C . GLU A 1 111 ? 27.669 49.717 -10.226 1.00 85.88 111 GLU A C 1
ATOM 843 O O . GLU A 1 111 ? 27.291 49.692 -11.402 1.00 85.88 111 GLU A O 1
ATOM 848 N N . TYR A 1 112 ? 28.714 48.995 -9.815 1.00 86.06 112 TYR A N 1
ATOM 849 C CA . TYR A 1 112 ? 29.409 48.028 -10.656 1.00 86.06 112 TYR A CA 1
ATOM 850 C C . TYR A 1 112 ? 28.572 46.752 -10.834 1.00 86.06 112 TYR A C 1
ATOM 852 O O . TYR A 1 112 ? 28.509 45.906 -9.950 1.00 86.06 112 TYR A O 1
ATOM 860 N N . ALA A 1 113 ? 27.955 46.608 -12.008 1.00 76.75 113 ALA A N 1
ATOM 861 C CA . ALA A 1 113 ? 26.904 45.620 -12.270 1.00 76.75 113 ALA A CA 1
ATOM 862 C C . ALA A 1 113 ? 27.327 44.132 -12.279 1.00 76.75 113 ALA A C 1
ATOM 864 O O . ALA A 1 113 ? 26.456 43.269 -12.333 1.00 76.75 113 ALA A O 1
ATOM 865 N N . THR A 1 114 ? 28.625 43.799 -12.268 1.00 79.06 114 THR A N 1
ATOM 866 C CA . THR A 1 114 ? 29.112 42.409 -12.431 1.00 79.06 114 THR A CA 1
ATOM 867 C C . THR A 1 114 ? 30.183 42.009 -11.400 1.00 79.06 114 THR A C 1
ATOM 869 O O . THR A 1 114 ? 31.285 41.603 -11.786 1.00 79.06 114 THR A O 1
ATOM 872 N N . PRO A 1 115 ? 29.913 42.099 -10.081 1.00 81.44 115 PRO A N 1
ATOM 873 C CA . PRO A 1 115 ? 30.922 41.865 -9.041 1.00 81.44 115 PRO A CA 1
ATOM 874 C C . PRO A 1 115 ? 31.450 40.420 -8.988 1.00 81.44 115 PRO A C 1
ATOM 876 O O . PRO A 1 115 ? 32.516 40.183 -8.426 1.00 81.44 115 PRO A O 1
ATOM 879 N N . THR A 1 116 ? 30.765 39.453 -9.602 1.00 80.31 116 THR A N 1
ATOM 880 C CA . THR A 1 116 ? 31.205 38.048 -9.691 1.00 80.31 116 THR A CA 1
ATOM 881 C C . THR A 1 116 ? 32.239 37.777 -10.793 1.00 80.31 116 THR A C 1
ATOM 883 O O . THR A 1 116 ? 32.889 36.734 -10.761 1.00 80.31 116 THR A O 1
ATOM 886 N N . MET A 1 117 ? 32.441 38.706 -11.737 1.00 80.50 117 MET A N 1
ATOM 887 C CA . MET A 1 117 ? 33.391 38.580 -12.857 1.00 80.50 117 MET A CA 1
ATOM 888 C C . MET A 1 117 ? 34.249 39.844 -13.027 1.00 80.50 117 MET A C 1
ATOM 890 O O . MET A 1 117 ? 34.361 40.397 -14.121 1.00 80.50 117 MET A O 1
ATOM 894 N N . ALA A 1 118 ? 34.859 40.321 -11.944 1.00 81.12 118 ALA A N 1
ATOM 895 C CA . ALA A 1 118 ? 35.615 41.564 -11.954 1.00 81.12 118 ALA A CA 1
ATOM 896 C C . ALA A 1 118 ? 36.907 41.490 -12.784 1.00 81.12 118 ALA A C 1
ATOM 898 O O . ALA A 1 118 ? 37.699 40.542 -12.703 1.00 81.12 118 ALA A O 1
ATOM 899 N N . ASP A 1 119 ? 37.120 42.556 -13.555 1.00 83.44 119 ASP A N 1
ATOM 900 C CA . ASP A 1 119 ? 38.343 42.851 -14.298 1.00 83.44 119 ASP A CA 1
ATOM 901 C C . ASP A 1 119 ? 39.448 43.419 -13.397 1.00 83.44 119 ASP A C 1
ATOM 903 O O . ASP A 1 119 ? 39.189 43.876 -12.280 1.00 83.44 119 ASP A O 1
ATOM 907 N N . ALA A 1 120 ? 40.683 43.459 -13.911 1.00 81.88 120 ALA A N 1
ATOM 908 C CA . ALA A 1 120 ? 41.791 44.157 -13.259 1.00 81.88 120 ALA A CA 1
ATOM 909 C C . ALA A 1 120 ? 41.425 45.628 -12.978 1.00 81.88 120 ALA A C 1
ATOM 911 O O . ALA A 1 120 ? 41.111 46.385 -13.898 1.00 81.88 120 ALA A O 1
ATOM 912 N N . GLY A 1 121 ? 41.473 46.035 -11.711 1.00 84.62 121 GLY A N 1
ATOM 913 C CA . GLY A 1 121 ? 40.953 47.326 -11.267 1.00 84.62 121 GLY A CA 1
ATOM 914 C C . GLY A 1 121 ? 40.888 47.452 -9.747 1.00 84.62 121 GLY A C 1
ATOM 915 O O . GLY A 1 121 ? 41.271 46.536 -9.022 1.00 84.62 121 GLY A O 1
ATOM 916 N N . THR A 1 122 ? 40.397 48.592 -9.266 1.00 87.44 122 THR A N 1
ATOM 917 C CA . THR A 1 122 ? 40.238 48.880 -7.834 1.00 87.44 122 THR A CA 1
ATOM 918 C C . THR A 1 122 ? 38.760 49.067 -7.507 1.00 87.44 122 THR A C 1
ATOM 920 O O . THR A 1 122 ? 38.072 49.848 -8.167 1.00 87.44 122 THR A O 1
ATOM 923 N N . TYR A 1 123 ? 38.286 48.366 -6.478 1.00 88.88 123 TYR A N 1
ATOM 924 C CA . TYR A 1 123 ? 36.880 48.293 -6.090 1.00 88.88 123 TYR A CA 1
ATOM 925 C C . TYR A 1 123 ? 36.696 48.553 -4.589 1.00 88.88 123 TYR A C 1
ATOM 927 O O . TYR A 1 123 ? 37.595 48.322 -3.775 1.00 88.88 123 TYR A O 1
ATOM 935 N N . TYR A 1 124 ? 35.508 49.039 -4.240 1.00 86.75 124 TYR A N 1
ATOM 936 C CA . TYR A 1 124 ? 35.115 49.474 -2.905 1.00 86.75 124 TYR A CA 1
ATOM 937 C C . TYR A 1 124 ? 33.718 48.934 -2.585 1.00 86.75 124 TYR A C 1
ATOM 939 O O . TYR A 1 124 ? 32.782 49.154 -3.358 1.00 86.75 124 TYR A O 1
ATOM 947 N N . ALA A 1 125 ? 33.589 48.245 -1.451 1.00 84.75 125 ALA A N 1
ATOM 948 C CA . ALA A 1 125 ? 32.330 47.692 -0.961 1.00 84.75 125 ALA A CA 1
ATOM 949 C C . ALA A 1 125 ? 31.613 48.657 -0.004 1.00 84.75 125 ALA A C 1
ATOM 951 O O . ALA A 1 125 ? 32.258 49.345 0.798 1.00 84.75 125 ALA A O 1
ATOM 952 N N . PHE A 1 126 ? 30.282 48.654 -0.061 1.00 84.50 126 PHE A N 1
ATOM 953 C CA . PHE A 1 126 ? 29.390 49.377 0.846 1.00 84.50 126 PHE A CA 1
ATOM 954 C C . PHE A 1 126 ? 28.164 48.513 1.165 1.00 84.50 126 PHE A C 1
ATOM 956 O O . PHE A 1 126 ? 27.721 47.735 0.324 1.00 84.50 126 PHE A O 1
ATOM 963 N N . TYR A 1 127 ? 27.568 48.700 2.343 1.00 83.75 127 TYR A N 1
ATOM 964 C CA . TYR A 1 127 ? 26.190 48.271 2.583 1.00 83.75 127 TYR A CA 1
ATOM 965 C C . TYR A 1 127 ? 25.233 49.409 2.223 1.00 83.75 127 TYR A C 1
ATOM 967 O O . TYR A 1 127 ? 25.440 50.546 2.651 1.00 83.75 127 TYR A O 1
ATOM 975 N N . TYR A 1 128 ? 24.187 49.105 1.458 1.00 81.56 128 TYR A N 1
ATOM 976 C CA . TYR A 1 128 ? 23.131 50.037 1.071 1.00 81.56 128 TYR A CA 1
ATOM 977 C C . TYR A 1 128 ? 21.789 49.599 1.658 1.00 81.56 128 TYR A C 1
ATOM 979 O O . TYR A 1 128 ? 21.389 48.449 1.513 1.00 81.56 128 TYR A O 1
ATOM 987 N N . ASN A 1 129 ? 21.081 50.511 2.323 1.00 79.81 129 ASN A N 1
ATOM 988 C CA . ASN A 1 129 ? 19.741 50.260 2.852 1.00 79.81 129 ASN A CA 1
ATOM 989 C C . ASN A 1 129 ? 18.719 51.041 2.012 1.00 79.81 129 ASN A C 1
ATOM 991 O O . ASN A 1 129 ? 18.648 52.270 2.086 1.00 79.81 129 ASN A O 1
ATOM 995 N N . SER A 1 130 ? 17.923 50.325 1.217 1.00 72.50 130 SER A N 1
ATOM 996 C CA . SER A 1 130 ? 16.947 50.906 0.283 1.00 72.50 130 SER A CA 1
ATOM 997 C C . SER A 1 130 ? 15.838 51.699 0.986 1.00 72.50 130 SER A C 1
ATOM 999 O O . SER A 1 130 ? 15.413 52.735 0.479 1.00 72.50 130 SER A O 1
ATOM 1001 N N . SER A 1 131 ? 15.428 51.278 2.186 1.00 68.50 131 SER A N 1
ATOM 1002 C CA . SER A 1 131 ? 14.382 51.931 2.991 1.00 68.50 131 SER A CA 1
ATOM 1003 C C . SER A 1 131 ? 14.788 53.296 3.566 1.00 68.50 131 SER A C 1
ATOM 1005 O O . SER A 1 131 ? 13.922 54.101 3.904 1.00 68.50 131 SER A O 1
ATOM 1007 N N . THR A 1 132 ? 16.090 53.574 3.693 1.00 70.06 132 THR A N 1
ATOM 1008 C CA . THR A 1 132 ? 16.628 54.845 4.225 1.00 70.06 132 THR A CA 1
ATOM 1009 C C . THR A 1 132 ? 17.480 55.621 3.218 1.00 70.06 132 THR A C 1
ATOM 1011 O O . THR A 1 132 ? 17.837 56.771 3.477 1.00 70.06 132 THR A O 1
ATOM 1014 N N . GLY A 1 133 ? 17.819 55.016 2.075 1.00 74.12 133 GLY A N 1
ATOM 1015 C CA . GLY A 1 133 ? 18.637 55.617 1.019 1.00 74.12 133 GLY A CA 1
ATOM 1016 C C . GLY A 1 133 ? 20.093 55.884 1.418 1.00 74.12 133 GLY A C 1
ATOM 1017 O O . GLY A 1 133 ? 20.774 56.655 0.744 1.00 74.12 133 GLY A O 1
ATOM 1018 N N . CYS A 1 134 ? 20.566 55.287 2.514 1.00 77.12 134 CYS A N 1
ATOM 1019 C CA . CYS A 1 134 ? 21.889 55.535 3.081 1.00 77.12 134 CYS A CA 1
ATOM 1020 C C . CYS A 1 134 ? 22.880 54.408 2.745 1.00 77.12 134 CYS A C 1
ATOM 1022 O O . CYS A 1 134 ? 22.524 53.228 2.754 1.00 77.12 134 CYS A O 1
ATOM 1024 N N . TYR A 1 135 ? 24.139 54.790 2.515 1.00 78.69 135 TYR A N 1
ATOM 1025 C CA . TYR A 1 135 ? 25.287 53.887 2.389 1.00 78.69 135 TYR A CA 1
ATOM 1026 C C . TYR A 1 135 ? 26.086 53.854 3.700 1.00 78.69 135 TYR A C 1
ATOM 1028 O O . TYR A 1 135 ? 26.137 54.851 4.427 1.00 78.69 135 TYR A O 1
ATOM 1036 N N . SER A 1 136 ? 26.737 52.728 3.992 1.00 75.00 136 SER A N 1
ATOM 1037 C CA . SER A 1 136 ? 27.706 52.610 5.088 1.00 75.00 136 SER A CA 1
ATOM 1038 C C . SER A 1 136 ? 28.957 53.470 4.852 1.00 75.00 136 SER A C 1
ATOM 1040 O O . SER A 1 136 ? 29.193 53.993 3.760 1.00 75.00 136 SER A O 1
ATOM 1042 N N . ALA A 1 137 ? 29.832 53.549 5.859 1.00 71.94 137 ALA A N 1
ATOM 1043 C CA . ALA A 1 137 ? 31.223 53.920 5.610 1.00 71.94 137 ALA A CA 1
ATOM 1044 C C . ALA A 1 137 ? 31.864 52.948 4.594 1.00 71.94 137 ALA A C 1
ATOM 1046 O O . ALA A 1 137 ? 31.472 51.779 4.513 1.00 71.94 137 ALA A O 1
ATOM 1047 N N . VAL A 1 138 ? 32.836 53.439 3.818 1.00 72.75 138 VAL A N 1
ATOM 1048 C CA . VAL A 1 138 ? 33.542 52.637 2.806 1.00 72.75 138 VAL A CA 1
ATOM 1049 C C . VAL A 1 138 ? 34.327 51.494 3.455 1.00 72.75 138 VAL A C 1
ATOM 1051 O O . VAL A 1 138 ? 35.011 51.702 4.458 1.00 72.75 138 VAL A O 1
ATOM 1054 N N . GLY A 1 139 ? 34.225 50.291 2.885 1.00 68.75 139 GLY A N 1
ATOM 1055 C CA . GLY A 1 139 ? 35.031 49.139 3.289 1.00 68.75 139 GLY A CA 1
ATOM 1056 C C . GLY A 1 139 ? 36.507 49.244 2.885 1.00 68.75 139 GLY A C 1
ATOM 1057 O O . GLY A 1 139 ? 36.958 50.245 2.322 1.00 68.75 139 GLY A O 1
ATOM 1058 N N . ALA A 1 140 ? 37.277 48.184 3.147 1.00 65.75 140 ALA A N 1
ATOM 1059 C CA . ALA A 1 140 ? 38.664 48.110 2.692 1.00 65.75 140 ALA A CA 1
ATOM 1060 C C . ALA A 1 140 ? 38.745 48.142 1.156 1.00 65.75 140 ALA A C 1
ATOM 1062 O O . ALA A 1 140 ? 37.851 47.680 0.445 1.00 65.75 140 ALA A O 1
ATOM 1063 N N . THR A 1 141 ? 39.839 48.698 0.636 1.00 78.25 141 THR A N 1
ATOM 1064 C CA . THR A 1 141 ? 40.053 48.799 -0.816 1.00 78.25 141 THR A CA 1
ATOM 1065 C C . THR A 1 141 ? 40.491 47.447 -1.375 1.00 78.25 141 THR A C 1
ATOM 1067 O O . THR A 1 141 ? 41.464 46.880 -0.874 1.00 78.25 141 THR A O 1
ATOM 1070 N N . VAL A 1 142 ? 39.824 46.960 -2.426 1.00 80.56 142 VAL A N 1
ATOM 1071 C CA . VAL A 1 142 ? 40.165 45.703 -3.111 1.00 80.56 142 VAL A CA 1
ATOM 1072 C C . VAL A 1 142 ? 40.825 46.002 -4.456 1.00 80.56 142 VAL A C 1
ATOM 1074 O O . VAL A 1 142 ? 40.199 46.586 -5.338 1.00 80.56 142 VAL A O 1
ATOM 1077 N N . ASN A 1 143 ? 42.078 45.582 -4.639 1.00 82.06 143 ASN A N 1
ATOM 1078 C CA . ASN A 1 143 ? 42.784 45.657 -5.921 1.00 82.06 143 ASN A CA 1
ATOM 1079 C C . ASN A 1 143 ? 42.795 44.287 -6.608 1.00 82.06 143 ASN A C 1
ATOM 1081 O O . ASN A 1 143 ? 43.359 43.329 -6.079 1.00 82.06 143 ASN A O 1
ATOM 1085 N N . VAL A 1 144 ? 42.220 44.202 -7.805 1.00 82.31 144 VAL A N 1
ATOM 1086 C CA . VAL A 1 144 ? 42.206 42.998 -8.643 1.00 82.31 144 VAL A CA 1
ATOM 1087 C C . VAL A 1 144 ? 43.360 43.039 -9.642 1.00 82.31 144 VAL A C 1
ATOM 1089 O O . VAL A 1 144 ? 43.495 43.995 -10.406 1.00 82.31 144 VAL A O 1
ATOM 1092 N N . THR A 1 145 ? 44.164 41.976 -9.676 1.00 77.56 145 THR A N 1
ATOM 1093 C CA . THR A 1 145 ? 45.226 41.755 -10.672 1.00 77.56 145 THR A CA 1
ATOM 1094 C C . THR A 1 145 ? 44.940 40.473 -11.449 1.00 77.56 145 THR A C 1
ATOM 1096 O O . THR A 1 145 ? 44.724 39.431 -10.838 1.00 77.56 145 THR A O 1
ATOM 1099 N N . ILE A 1 146 ? 44.954 40.521 -12.784 1.00 73.44 146 ILE A N 1
ATOM 1100 C CA . ILE A 1 146 ? 44.744 39.329 -13.618 1.00 73.44 146 ILE A CA 1
ATOM 1101 C C . ILE A 1 146 ? 46.092 38.757 -14.081 1.00 73.44 146 ILE A C 1
ATOM 1103 O O . ILE A 1 146 ? 46.860 39.419 -14.778 1.00 73.44 146 ILE A O 1
ATOM 1107 N N . ASN A 1 147 ? 46.361 37.517 -13.682 1.00 69.62 147 ASN A N 1
ATOM 1108 C CA . ASN A 1 147 ? 47.494 36.693 -14.076 1.00 69.62 147 ASN A CA 1
ATOM 1109 C C . ASN A 1 147 ? 47.189 35.972 -15.400 1.00 69.62 147 ASN A C 1
ATOM 1111 O O . ASN A 1 147 ? 46.145 35.328 -15.538 1.00 69.62 147 ASN A O 1
ATOM 1115 N N . ASN A 1 148 ? 48.122 36.025 -16.354 1.00 60.41 148 ASN A N 1
ATOM 1116 C CA . ASN A 1 148 ? 48.002 35.302 -17.621 1.00 60.41 148 ASN A CA 1
ATOM 1117 C C . ASN A 1 148 ? 48.279 33.804 -17.423 1.00 60.41 148 ASN A C 1
ATOM 1119 O O . ASN A 1 148 ? 49.393 33.416 -17.073 1.00 60.41 148 ASN A O 1
ATOM 1123 N N . CYS A 1 149 ? 47.282 32.966 -17.701 1.00 52.88 149 CYS A N 1
ATOM 1124 C CA . CYS A 1 149 ? 47.421 31.513 -17.681 1.00 52.88 149 CYS A CA 1
ATOM 1125 C C . CYS A 1 149 ? 48.188 31.019 -18.918 1.00 52.88 149 CYS A C 1
ATOM 1127 O O . CYS A 1 149 ? 47.802 31.319 -20.047 1.00 52.88 149 CYS A O 1
ATOM 1129 N N . VAL A 1 150 ? 49.255 30.245 -18.707 1.00 56.56 150 VAL A N 1
ATOM 1130 C CA . VAL A 1 150 ? 49.993 29.537 -19.770 1.00 56.56 150 VAL A CA 1
ATOM 1131 C C . VAL A 1 150 ? 49.418 28.129 -19.965 1.00 56.56 150 VAL A C 1
ATOM 1133 O O . VAL A 1 150 ? 48.893 27.532 -19.024 1.00 56.56 150 VAL A O 1
ATOM 1136 N N . THR A 1 151 ? 49.491 27.605 -21.188 1.00 51.03 151 THR A N 1
ATOM 1137 C CA . THR A 1 151 ? 49.003 26.261 -21.545 1.00 51.03 151 THR A CA 1
ATOM 1138 C C . THR A 1 151 ? 49.813 25.166 -20.850 1.00 51.03 151 THR A C 1
ATOM 1140 O O . THR A 1 151 ? 51.035 25.268 -20.776 1.00 51.03 151 THR A O 1
ATOM 1143 N N . ARG A 1 152 ? 49.141 24.117 -20.355 1.00 55.62 152 ARG A N 1
ATOM 1144 C CA . ARG A 1 152 ? 49.783 22.978 -19.676 1.00 55.62 152 ARG A CA 1
ATOM 1145 C C . ARG A 1 152 ? 50.259 21.937 -20.689 1.00 55.62 152 ARG A C 1
ATOM 1147 O O . ARG A 1 152 ? 49.477 21.534 -21.548 1.00 55.62 152 ARG A O 1
ATOM 1154 N N . ASP A 1 153 ? 51.475 21.434 -20.513 1.00 58.16 153 ASP A N 1
ATOM 1155 C CA . ASP A 1 153 ? 51.942 20.242 -21.223 1.00 58.16 153 ASP A CA 1
ATOM 1156 C C . ASP A 1 153 ? 51.335 18.976 -20.596 1.00 58.16 153 ASP A C 1
ATOM 1158 O O . ASP A 1 153 ? 51.241 18.857 -19.369 1.00 58.16 153 ASP A O 1
ATOM 1162 N N . THR A 1 154 ? 50.926 18.028 -21.444 1.00 66.62 154 THR A N 1
ATOM 1163 C CA . THR A 1 154 ? 50.306 16.755 -21.036 1.00 66.62 154 THR A CA 1
ATOM 1164 C C . THR A 1 154 ? 51.168 15.580 -21.485 1.00 66.62 154 THR A C 1
ATOM 1166 O O . THR A 1 154 ? 51.548 15.489 -22.650 1.00 66.62 154 THR A O 1
ATOM 1169 N N . VAL A 1 155 ? 51.467 14.674 -20.556 1.00 69.50 155 VAL A N 1
ATOM 1170 C CA . VAL A 1 155 ? 52.214 13.432 -20.774 1.00 69.50 155 VAL A CA 1
ATOM 1171 C C . VAL A 1 155 ? 51.285 12.259 -20.480 1.00 69.50 155 VAL A C 1
ATOM 1173 O O . VAL A 1 155 ? 50.646 12.233 -19.433 1.00 69.50 155 VAL A O 1
ATOM 1176 N N . THR A 1 156 ? 51.238 11.271 -21.371 1.00 72.38 156 THR A N 1
ATOM 1177 C CA . THR A 1 156 ? 50.415 10.061 -21.208 1.00 72.38 156 THR A CA 1
ATOM 1178 C C . THR A 1 156 ? 51.305 8.823 -21.175 1.00 72.38 156 THR A C 1
ATOM 1180 O O . THR A 1 156 ? 52.280 8.737 -21.924 1.00 72.38 156 THR A O 1
ATOM 1183 N N . THR A 1 157 ? 51.001 7.862 -20.304 1.00 72.38 157 THR A N 1
ATOM 1184 C CA . THR A 1 157 ? 51.784 6.629 -20.142 1.00 72.38 157 THR A CA 1
ATOM 1185 C C . THR A 1 157 ? 50.904 5.449 -19.716 1.00 72.38 157 THR A C 1
ATOM 1187 O O . THR A 1 157 ? 49.860 5.656 -19.106 1.00 72.38 157 THR A O 1
ATOM 1190 N N . THR A 1 158 ? 51.316 4.216 -20.019 1.00 74.31 158 THR A N 1
ATOM 1191 C CA . THR A 1 158 ? 50.547 2.990 -19.730 1.00 74.31 158 THR A CA 1
ATOM 1192 C C . THR A 1 158 ? 51.428 1.990 -18.966 1.00 74.31 158 THR A C 1
ATOM 1194 O O . THR A 1 158 ? 52.516 1.670 -19.455 1.00 74.31 158 THR A O 1
ATOM 1197 N N . PRO A 1 159 ? 51.009 1.472 -17.795 1.00 71.62 159 PRO A N 1
ATOM 1198 C CA . PRO A 1 159 ? 51.708 0.386 -17.110 1.00 71.62 159 PRO A CA 1
ATOM 1199 C C . PRO A 1 159 ? 51.645 -0.918 -17.915 1.00 71.62 159 PRO A C 1
ATOM 1201 O O . PRO A 1 159 ? 50.575 -1.359 -18.324 1.00 71.62 159 PRO A O 1
ATOM 1204 N N . SER A 1 160 ? 52.791 -1.576 -18.102 1.00 69.31 160 SER A N 1
ATOM 1205 C CA . SER A 1 160 ? 52.898 -2.805 -18.909 1.00 69.31 160 SER A CA 1
ATOM 1206 C C . SER A 1 160 ? 52.348 -4.071 -18.236 1.00 69.31 160 SER A C 1
ATOM 1208 O O . SER A 1 160 ? 52.422 -5.143 -18.824 1.00 69.31 160 SER A O 1
ATOM 1210 N N . CYS A 1 161 ? 51.898 -3.977 -16.983 1.00 65.38 161 CYS A N 1
ATOM 1211 C CA . CYS A 1 161 ? 51.182 -5.024 -16.252 1.00 65.38 161 CYS A CA 1
ATOM 1212 C C . CYS A 1 161 ? 50.515 -4.429 -14.991 1.00 65.38 161 CYS A C 1
ATOM 1214 O O . CYS A 1 161 ? 50.952 -3.360 -14.543 1.00 65.38 161 CYS A O 1
ATOM 1216 N N . PRO A 1 162 ? 49.550 -5.120 -14.346 1.00 66.00 162 PRO A N 1
ATOM 1217 C CA . PRO A 1 162 ? 48.804 -4.615 -13.179 1.00 66.00 162 PRO A CA 1
ATOM 1218 C C . PRO A 1 162 ? 49.630 -4.278 -11.926 1.00 66.00 162 PRO A C 1
ATOM 1220 O O . PRO A 1 162 ? 49.107 -3.693 -10.986 1.00 66.00 162 PRO A O 1
ATOM 1223 N N . THR A 1 163 ? 50.920 -4.620 -11.887 1.00 71.62 163 THR A N 1
ATOM 1224 C CA . THR A 1 163 ? 51.840 -4.281 -10.782 1.00 71.62 163 THR A CA 1
ATOM 1225 C C . THR A 1 163 ? 53.144 -3.633 -11.266 1.00 71.62 163 THR A C 1
ATOM 1227 O O . THR A 1 163 ? 54.099 -3.499 -10.501 1.00 71.62 163 THR A O 1
ATOM 1230 N N . CYS A 1 164 ? 53.240 -3.279 -12.552 1.00 74.19 164 CYS A N 1
ATOM 1231 C CA . CYS A 1 164 ? 54.478 -2.802 -13.164 1.00 74.19 164 CYS A CA 1
ATOM 1232 C C . CYS A 1 164 ? 54.684 -1.298 -12.891 1.00 74.19 164 CYS A C 1
ATOM 1234 O O . CYS A 1 164 ? 53.823 -0.498 -13.258 1.00 74.19 164 CYS A O 1
ATOM 1236 N N . PRO A 1 165 ? 55.813 -0.876 -12.286 1.00 77.88 165 PRO A N 1
ATOM 1237 C CA . PRO A 1 165 ? 56.066 0.531 -11.995 1.00 77.88 165 PRO A CA 1
ATOM 1238 C C . PRO A 1 165 ? 56.408 1.338 -13.254 1.00 77.88 165 PRO A C 1
ATOM 1240 O O . PRO A 1 165 ? 57.205 0.906 -14.088 1.00 77.88 165 PRO A O 1
ATOM 1243 N N . VAL A 1 166 ? 55.879 2.558 -13.340 1.00 76.06 166 VAL A N 1
ATOM 1244 C CA . VAL A 1 166 ? 56.134 3.510 -14.429 1.00 76.06 166 VAL A CA 1
ATOM 1245 C C . VAL A 1 166 ? 56.841 4.751 -13.888 1.00 76.06 166 VAL A C 1
ATOM 1247 O O . VAL A 1 166 ? 56.343 5.419 -12.983 1.00 76.06 166 VAL A O 1
ATOM 1250 N N . THR A 1 167 ? 58.010 5.082 -14.443 1.00 84.06 167 THR A N 1
ATOM 1251 C CA . THR A 1 167 ? 58.781 6.279 -14.062 1.00 84.06 167 THR A CA 1
ATOM 1252 C C . THR A 1 167 ? 58.565 7.405 -15.056 1.00 84.06 167 THR A C 1
ATOM 1254 O O . THR A 1 167 ? 58.871 7.254 -16.236 1.00 84.06 167 THR A O 1
ATOM 1257 N N . VAL A 1 168 ? 58.126 8.560 -14.560 1.00 74.25 168 VAL A N 1
ATOM 1258 C CA . VAL A 1 168 ? 57.932 9.776 -15.351 1.00 74.25 168 VAL A CA 1
ATOM 1259 C C . VAL A 1 168 ? 58.875 10.864 -14.849 1.00 74.25 168 VAL A C 1
ATOM 1261 O O . VAL A 1 168 ? 58.945 11.157 -13.655 1.00 74.25 168 VAL A O 1
ATOM 1264 N N . CYS A 1 169 ? 59.622 11.458 -15.775 1.00 71.38 169 CYS A N 1
ATOM 1265 C CA . CYS A 1 169 ? 60.490 12.606 -15.539 1.00 71.38 169 CYS A CA 1
ATOM 1266 C C . CYS A 1 169 ? 59.872 13.850 -16.179 1.00 71.38 169 CYS A C 1
ATOM 1268 O O . CYS A 1 169 ? 59.279 13.758 -17.252 1.00 71.38 169 CYS A O 1
ATOM 1270 N N . LYS A 1 170 ? 60.048 15.014 -15.551 1.00 67.19 170 LYS A N 1
ATOM 1271 C CA . LYS A 1 170 ? 59.660 16.291 -16.155 1.00 67.19 170 LYS A CA 1
ATOM 1272 C C . LYS A 1 170 ? 60.514 16.612 -17.399 1.00 67.19 170 LYS A C 1
ATOM 1274 O O . LYS A 1 170 ? 61.731 16.435 -17.362 1.00 67.19 170 LYS A O 1
ATOM 1279 N N . ASP A 1 171 ? 59.885 17.142 -18.453 1.00 57.09 171 ASP A N 1
ATOM 1280 C CA . ASP A 1 171 ? 60.571 17.682 -19.638 1.00 57.09 171 ASP A CA 1
ATOM 1281 C C . ASP A 1 171 ? 61.047 19.145 -19.442 1.00 57.09 171 ASP A C 1
ATOM 1283 O O . ASP A 1 171 ? 60.731 19.848 -18.478 1.00 57.09 171 ASP A O 1
ATOM 1287 N N . THR A 1 172 ? 61.898 19.570 -20.362 1.00 53.06 172 THR A N 1
ATOM 1288 C CA . THR A 1 172 ? 62.768 20.737 -20.392 1.00 53.06 172 THR A CA 1
ATOM 1289 C C . THR A 1 172 ? 62.057 22.060 -20.076 1.00 53.06 172 THR A C 1
ATOM 1291 O O . THR A 1 172 ? 61.393 22.656 -20.919 1.00 53.06 172 THR A O 1
ATOM 1294 N N . ILE A 1 173 ? 62.298 22.583 -18.868 1.00 53.34 173 ILE A N 1
ATOM 1295 C CA . ILE A 1 173 ? 61.785 23.877 -18.382 1.00 53.34 173 ILE A CA 1
ATOM 1296 C C . ILE A 1 173 ? 62.112 25.008 -19.377 1.00 53.34 173 ILE A C 1
ATOM 1298 O O . ILE A 1 173 ? 63.294 25.304 -19.599 1.00 53.34 173 ILE A O 1
ATOM 1302 N N . GLN A 1 174 ? 61.093 25.725 -19.868 1.00 51.28 174 GLN A N 1
ATOM 1303 C CA . GLN A 1 174 ? 61.243 26.950 -20.676 1.00 51.28 174 GLN A CA 1
ATOM 1304 C C . GLN A 1 174 ? 61.654 28.193 -19.837 1.00 51.28 174 GLN A C 1
ATOM 1306 O O . GLN A 1 174 ? 61.012 29.228 -19.912 1.00 51.28 174 GLN A O 1
ATOM 1311 N N . GLN A 1 175 ? 62.751 28.055 -19.069 1.00 45.56 175 GLN A N 1
ATOM 1312 C CA . GLN A 1 175 ? 63.753 29.045 -18.588 1.00 45.56 175 GLN A CA 1
ATOM 1313 C C . GLN A 1 175 ? 63.316 30.418 -17.985 1.00 45.56 175 GLN A C 1
ATOM 1315 O O . GLN A 1 175 ? 62.426 31.073 -18.512 1.00 45.56 175 GLN A O 1
ATOM 1320 N N . PRO A 1 176 ? 64.008 30.949 -16.936 1.00 43.91 176 PRO A N 1
ATOM 1321 C CA . PRO A 1 176 ? 65.468 30.873 -16.767 1.00 43.91 176 PRO A CA 1
ATOM 1322 C C . PRO A 1 176 ? 66.018 30.424 -15.396 1.00 43.91 176 PRO A C 1
ATOM 1324 O O . PRO A 1 176 ? 65.466 30.684 -14.329 1.00 43.91 176 PRO A O 1
ATOM 1327 N N . THR A 1 177 ? 67.210 29.823 -15.428 1.00 57.34 177 THR A N 1
ATOM 1328 C CA . THR A 1 177 ? 68.006 29.427 -14.253 1.00 57.34 177 THR A CA 1
ATOM 1329 C C . THR A 1 177 ? 68.699 30.589 -13.521 1.00 57.34 177 THR A C 1
ATOM 1331 O O . THR A 1 177 ? 69.580 31.221 -14.098 1.00 57.34 177 THR A O 1
ATOM 1334 N N . THR A 1 178 ? 68.448 30.729 -12.212 1.00 53.69 178 THR A N 1
ATOM 1335 C CA . THR A 1 178 ? 69.482 30.611 -11.148 1.00 53.69 178 THR A CA 1
ATOM 1336 C C . THR A 1 178 ? 68.813 30.446 -9.777 1.00 53.69 178 THR A C 1
ATOM 1338 O O . THR A 1 178 ? 68.422 31.425 -9.147 1.00 53.69 178 THR A O 1
ATOM 1341 N N . GLY A 1 179 ? 68.689 29.203 -9.309 1.00 56.50 179 GLY A N 1
ATOM 1342 C CA . GLY A 1 179 ? 68.086 28.853 -8.016 1.00 56.50 179 GLY A CA 1
ATOM 1343 C C . GLY A 1 179 ? 67.866 27.344 -7.896 1.00 56.50 179 GLY A C 1
ATOM 1344 O O . GLY A 1 179 ? 67.840 26.654 -8.916 1.00 56.50 179 GLY A O 1
ATOM 1345 N N . THR A 1 180 ? 67.736 26.827 -6.673 1.00 60.81 180 THR A N 1
ATOM 1346 C CA . THR A 1 180 ? 67.465 25.402 -6.421 1.00 60.81 180 THR A CA 1
ATOM 1347 C C . THR A 1 180 ? 66.003 25.087 -6.739 1.00 60.81 180 THR A C 1
ATOM 1349 O O . THR A 1 180 ? 65.114 25.503 -6.002 1.00 60.81 180 THR A O 1
ATOM 1352 N N . THR A 1 181 ? 65.755 24.354 -7.824 1.00 65.75 181 THR A N 1
ATOM 1353 C CA . THR A 1 181 ? 64.407 23.910 -8.212 1.00 65.75 181 THR A CA 1
ATOM 1354 C C . THR A 1 181 ? 63.891 22.839 -7.250 1.00 65.75 181 THR A C 1
ATOM 1356 O O . THR A 1 181 ? 64.599 21.869 -6.973 1.00 65.75 181 THR A O 1
ATOM 1359 N N . THR A 1 182 ? 62.657 22.989 -6.769 1.00 73.06 182 THR A N 1
ATOM 1360 C CA . THR A 1 182 ? 61.947 21.973 -5.979 1.00 73.06 182 THR A CA 1
ATOM 1361 C C . THR A 1 182 ? 60.914 21.247 -6.839 1.00 73.06 182 THR A C 1
ATOM 1363 O O . THR A 1 182 ? 60.306 21.845 -7.727 1.00 73.06 182 THR A O 1
ATOM 1366 N N . TYR A 1 183 ? 60.726 19.951 -6.577 1.00 77.31 183 TYR A N 1
ATOM 1367 C CA . TYR A 1 183 ? 59.799 19.080 -7.303 1.00 77.31 183 TYR A CA 1
ATOM 1368 C C . TYR A 1 183 ? 58.792 18.460 -6.332 1.00 77.31 183 TYR A C 1
ATOM 1370 O O . TYR A 1 183 ? 59.189 17.941 -5.288 1.00 77.31 183 TYR A O 1
ATOM 1378 N N . SER A 1 184 ? 57.512 18.477 -6.691 1.00 79.00 184 SER A N 1
ATOM 1379 C CA . SER A 1 184 ? 56.416 17.866 -5.930 1.00 79.00 184 SER A CA 1
ATOM 1380 C C . SER A 1 184 ? 55.366 17.287 -6.878 1.00 79.00 184 SER A C 1
ATOM 1382 O O . SER A 1 184 ? 55.269 17.713 -8.027 1.00 79.00 184 SER A O 1
ATOM 1384 N N . THR A 1 185 ? 54.558 16.336 -6.412 1.00 81.00 185 THR A N 1
ATOM 1385 C CA . THR A 1 185 ? 53.359 15.897 -7.142 1.00 81.00 185 THR A CA 1
ATOM 1386 C C . THR A 1 185 ? 52.124 16.639 -6.642 1.00 81.00 185 THR A C 1
ATOM 1388 O O . THR A 1 185 ? 52.128 17.228 -5.562 1.00 81.00 185 THR A O 1
ATOM 1391 N N . CYS A 1 186 ? 51.047 16.575 -7.418 1.00 74.88 186 CYS A N 1
ATOM 1392 C CA . CYS A 1 186 ? 49.724 17.079 -7.049 1.00 74.88 186 CYS A CA 1
ATOM 1393 C C . CYS A 1 186 ? 48.952 16.155 -6.079 1.00 74.88 186 CYS A C 1
ATOM 1395 O O . CYS A 1 186 ? 47.763 16.355 -5.862 1.00 74.88 186 CYS A O 1
ATOM 1397 N N . GLY A 1 187 ? 49.609 15.126 -5.533 1.00 73.00 187 GLY A N 1
ATOM 1398 C CA . GLY A 1 187 ? 49.004 14.054 -4.741 1.00 73.00 187 GLY A CA 1
ATOM 1399 C C . GLY A 1 187 ? 49.448 12.665 -5.211 1.00 73.00 187 GLY A C 1
ATOM 1400 O O . GLY A 1 187 ? 50.171 12.530 -6.203 1.00 73.00 187 GLY A O 1
ATOM 1401 N N . THR A 1 188 ? 49.013 11.635 -4.488 1.00 79.62 188 THR A N 1
ATOM 1402 C CA . THR A 1 188 ? 49.164 10.226 -4.880 1.00 79.62 188 THR A CA 1
ATOM 1403 C C . THR A 1 188 ? 47.848 9.749 -5.497 1.00 79.62 188 THR A C 1
ATOM 1405 O O . THR A 1 188 ? 46.833 9.842 -4.809 1.00 79.62 188 THR A O 1
ATOM 1408 N N . PRO A 1 189 ? 47.822 9.258 -6.752 1.00 75.69 189 PRO A N 1
ATOM 1409 C CA . PRO A 1 189 ? 46.612 8.690 -7.339 1.00 75.69 189 PRO A CA 1
ATOM 1410 C C . PRO A 1 189 ? 46.095 7.511 -6.513 1.00 75.69 189 PRO A C 1
ATOM 1412 O O . PRO A 1 189 ? 46.882 6.680 -6.050 1.00 75.69 189 PRO A O 1
ATOM 1415 N N . VAL A 1 190 ? 44.773 7.410 -6.373 1.00 74.69 190 VAL A N 1
ATOM 1416 C CA . VAL A 1 190 ? 44.126 6.239 -5.769 1.00 74.69 190 VAL A CA 1
ATOM 1417 C C . VAL A 1 190 ? 44.540 4.988 -6.552 1.00 74.69 190 VAL A C 1
ATOM 1419 O O . VAL A 1 190 ? 44.623 5.011 -7.778 1.00 74.69 190 VAL A O 1
ATOM 1422 N N . GLY A 1 191 ? 44.876 3.912 -5.838 1.00 71.62 191 GLY A N 1
ATOM 1423 C CA . GLY A 1 191 ? 45.374 2.675 -6.446 1.00 71.62 191 GLY A CA 1
ATOM 1424 C C . GLY A 1 191 ? 46.866 2.662 -6.808 1.00 71.62 191 GLY A C 1
ATOM 1425 O O . GLY A 1 191 ? 47.330 1.633 -7.287 1.00 71.62 191 GLY A O 1
ATOM 1426 N N . TYR A 1 192 ? 47.642 3.723 -6.543 1.00 81.25 192 TYR A N 1
ATOM 1427 C CA . TYR A 1 192 ? 49.089 3.760 -6.814 1.00 81.25 192 TYR A CA 1
ATOM 1428 C C . TYR A 1 192 ? 49.938 4.067 -5.568 1.00 81.25 192 TYR A C 1
ATOM 1430 O O . TYR A 1 192 ? 49.523 4.779 -4.657 1.00 81.25 192 TYR A O 1
ATOM 1438 N N . THR A 1 193 ? 51.176 3.570 -5.539 1.00 84.75 193 THR A N 1
ATOM 1439 C CA . THR A 1 193 ? 52.249 4.003 -4.630 1.00 84.75 193 THR A CA 1
ATOM 1440 C C . THR A 1 193 ? 53.320 4.784 -5.395 1.00 84.75 193 THR A C 1
ATOM 1442 O O . THR A 1 193 ? 53.767 4.367 -6.464 1.00 84.75 193 THR A O 1
ATOM 1445 N N . ILE A 1 194 ? 53.752 5.930 -4.851 1.00 85.31 194 ILE A N 1
ATOM 1446 C CA . ILE A 1 194 ? 54.763 6.805 -5.471 1.00 85.31 194 ILE A CA 1
ATOM 1447 C C . ILE A 1 194 ? 56.107 6.690 -4.752 1.00 85.31 194 ILE A C 1
ATOM 1449 O O . ILE A 1 194 ? 56.174 6.723 -3.525 1.00 85.31 194 ILE A O 1
ATOM 1453 N N . THR A 1 195 ? 57.194 6.654 -5.525 1.00 82.31 195 THR A N 1
ATOM 1454 C CA . THR A 1 195 ? 58.567 6.846 -5.033 1.00 82.31 195 THR A CA 1
ATOM 1455 C C . THR A 1 195 ? 59.291 7.941 -5.826 1.00 82.31 195 THR A C 1
ATOM 1457 O O . THR A 1 195 ? 59.169 8.034 -7.045 1.00 82.31 195 THR A O 1
ATOM 1460 N N . GLY A 1 196 ? 60.021 8.820 -5.130 1.00 76.00 196 GLY A N 1
ATOM 1461 C CA . GLY A 1 196 ? 60.655 10.020 -5.698 1.00 76.00 196 GLY A CA 1
ATOM 1462 C C . GLY A 1 196 ? 60.525 11.242 -4.769 1.00 76.00 196 GLY A C 1
ATOM 1463 O O . GLY A 1 196 ? 60.025 11.091 -3.654 1.00 76.00 196 GLY A O 1
ATOM 1464 N N . PRO A 1 197 ? 60.956 12.446 -5.196 1.00 72.19 197 PRO A N 1
ATOM 1465 C CA . PRO A 1 197 ? 61.621 12.735 -6.466 1.00 72.19 197 PRO A CA 1
ATOM 1466 C C . PRO A 1 197 ? 63.084 12.272 -6.499 1.00 72.19 197 PRO A C 1
ATOM 1468 O O . PRO A 1 197 ? 63.789 12.286 -5.490 1.00 72.19 197 PRO A O 1
ATOM 1471 N N . THR A 1 198 ? 63.583 11.941 -7.690 1.00 74.00 198 THR A N 1
ATOM 1472 C CA . THR A 1 198 ? 65.034 11.885 -7.943 1.00 74.00 198 THR A CA 1
ATOM 1473 C C . THR A 1 198 ? 65.627 13.300 -8.038 1.00 74.00 198 THR A C 1
ATOM 1475 O O . THR A 1 198 ? 64.904 14.281 -8.215 1.00 74.00 198 THR A O 1
ATOM 1478 N N . THR A 1 199 ? 66.960 13.437 -8.008 1.00 65.00 199 THR A N 1
ATOM 1479 C CA . THR A 1 199 ? 67.647 14.739 -8.192 1.00 65.00 199 THR A CA 1
ATOM 1480 C C . THR A 1 199 ? 67.337 15.433 -9.523 1.00 65.00 199 THR A C 1
ATOM 1482 O O . THR A 1 199 ? 67.606 16.623 -9.663 1.00 65.00 199 THR A O 1
ATOM 1485 N N . ASN A 1 200 ? 66.772 14.698 -10.485 1.00 65.88 200 ASN A N 1
ATOM 1486 C CA . ASN A 1 200 ? 66.412 15.184 -11.814 1.00 65.88 200 ASN A CA 1
ATOM 1487 C C . ASN A 1 200 ? 64.891 15.406 -11.964 1.00 65.88 200 ASN A C 1
ATOM 1489 O O . ASN A 1 200 ? 64.424 15.623 -13.076 1.00 65.88 200 ASN A O 1
ATOM 1493 N N . GLY A 1 201 ? 64.115 15.339 -10.874 1.00 70.38 201 GLY A N 1
ATOM 1494 C CA . GLY A 1 201 ? 62.673 15.608 -10.892 1.00 70.38 201 GLY A CA 1
ATOM 1495 C C . GLY A 1 201 ? 61.809 14.476 -11.456 1.00 70.38 201 GLY A C 1
ATOM 1496 O O . GLY A 1 201 ? 60.759 14.753 -12.030 1.00 70.38 201 GLY A O 1
ATOM 1497 N N . CYS A 1 202 ? 62.240 13.217 -11.320 1.00 79.19 202 CYS A N 1
ATOM 1498 C CA . CYS A 1 202 ? 61.447 12.052 -11.731 1.00 79.19 202 CYS A CA 1
ATOM 1499 C C . CYS A 1 202 ? 60.707 11.405 -10.555 1.00 79.19 202 CYS A C 1
ATOM 1501 O O . CYS A 1 202 ? 61.273 11.293 -9.463 1.00 79.19 202 CYS A O 1
ATOM 1503 N N . PHE A 1 203 ? 59.499 10.910 -10.819 1.00 83.62 203 PHE A N 1
ATOM 1504 C CA . PHE A 1 203 ? 58.654 10.154 -9.894 1.00 83.62 203 PHE A CA 1
ATOM 1505 C C . PHE A 1 203 ? 58.273 8.804 -10.515 1.00 83.62 203 PHE A C 1
ATOM 1507 O O . PHE A 1 203 ? 58.018 8.720 -11.717 1.00 83.62 203 PHE A O 1
ATOM 1514 N N . THR A 1 204 ? 58.231 7.750 -9.705 1.00 84.69 204 THR A N 1
ATOM 1515 C CA . THR A 1 204 ? 57.842 6.397 -10.120 1.00 84.69 204 THR A CA 1
ATOM 1516 C C . THR A 1 204 ? 56.533 6.008 -9.452 1.00 84.69 204 THR A C 1
ATOM 1518 O O . THR A 1 204 ? 56.436 6.030 -8.226 1.00 84.69 204 THR A O 1
ATOM 1521 N N . TYR A 1 205 ? 55.547 5.645 -10.268 1.00 82.94 205 TYR A N 1
ATOM 1522 C CA . TYR A 1 205 ? 54.186 5.285 -9.885 1.00 82.94 205 TYR A CA 1
ATOM 1523 C C . TYR A 1 205 ? 54.020 3.771 -10.049 1.00 82.94 205 TYR A C 1
ATOM 1525 O O . TYR A 1 205 ? 54.223 3.246 -11.141 1.00 82.94 205 TYR A O 1
ATOM 1533 N N . THR A 1 206 ? 53.674 3.063 -8.977 1.00 83.38 206 THR A N 1
ATOM 1534 C CA . THR A 1 206 ? 53.486 1.601 -8.970 1.00 83.38 206 THR A CA 1
ATOM 1535 C C . THR A 1 206 ? 52.018 1.296 -8.687 1.00 83.38 206 THR A C 1
ATOM 1537 O O . THR A 1 206 ? 51.535 1.776 -7.662 1.00 83.38 206 THR A O 1
ATOM 1540 N N . PRO A 1 207 ? 51.283 0.562 -9.541 1.00 79.06 207 PRO A N 1
ATOM 1541 C CA . PRO A 1 207 ? 49.905 0.200 -9.233 1.00 79.06 207 PRO A CA 1
ATOM 1542 C C . PRO A 1 207 ? 49.855 -0.831 -8.095 1.00 79.06 207 PRO A C 1
ATOM 1544 O O . PRO A 1 207 ? 50.697 -1.726 -8.007 1.00 79.06 207 PRO A O 1
ATOM 1547 N N . ASN A 1 208 ? 48.860 -0.697 -7.218 1.00 76.94 208 ASN A N 1
ATOM 1548 C CA . ASN A 1 208 ? 48.669 -1.513 -6.015 1.00 76.94 208 ASN A CA 1
ATOM 1549 C C . ASN A 1 208 ? 47.702 -2.701 -6.246 1.00 76.94 208 ASN A C 1
ATOM 1551 O O . ASN A 1 208 ? 47.211 -3.278 -5.277 1.00 76.94 208 ASN A O 1
ATOM 1555 N N . GLY A 1 209 ? 47.387 -3.041 -7.501 1.00 66.94 209 GLY A N 1
ATOM 1556 C CA . GLY A 1 209 ? 46.391 -4.049 -7.879 1.00 66.94 209 GLY A CA 1
ATOM 1557 C C . GLY A 1 209 ? 45.665 -3.677 -9.175 1.00 66.94 209 GLY A C 1
ATOM 1558 O O . GLY A 1 209 ? 46.152 -2.856 -9.951 1.00 66.94 209 GLY A O 1
ATOM 1559 N N . ASN A 1 210 ? 44.485 -4.259 -9.399 1.00 61.72 210 ASN A N 1
ATOM 1560 C CA . ASN A 1 210 ? 43.659 -3.960 -10.571 1.00 61.72 210 ASN A CA 1
ATOM 1561 C C . ASN A 1 210 ? 43.095 -2.532 -10.480 1.00 61.72 210 ASN A C 1
ATOM 1563 O O . ASN A 1 210 ? 42.232 -2.252 -9.651 1.00 61.72 210 ASN A O 1
ATOM 1567 N N . VAL A 1 211 ? 43.579 -1.636 -11.343 1.00 62.72 211 VAL A N 1
ATOM 1568 C CA . VAL A 1 211 ? 43.045 -0.276 -11.513 1.00 62.72 211 VAL A CA 1
ATOM 1569 C C . VAL A 1 211 ? 42.189 -0.261 -12.777 1.00 62.72 211 VAL A C 1
ATOM 1571 O O . VAL A 1 211 ? 42.690 -0.605 -13.843 1.00 62.72 211 VAL A O 1
ATOM 1574 N N . SER A 1 212 ? 40.913 0.111 -12.663 1.00 54.78 212 SER A N 1
ATOM 1575 C CA . SER A 1 212 ? 39.929 0.013 -13.752 1.00 54.78 212 SER A CA 1
ATOM 1576 C C . SER A 1 212 ? 39.997 1.153 -14.774 1.00 54.78 212 SER A C 1
ATOM 1578 O O . SER A 1 212 ? 39.836 0.902 -15.964 1.00 54.78 212 SER A O 1
ATOM 1580 N N . ASN A 1 213 ? 40.287 2.381 -14.330 1.00 63.88 213 ASN A N 1
ATOM 1581 C CA . ASN A 1 213 ? 40.185 3.601 -15.143 1.00 63.88 213 ASN A CA 1
ATOM 1582 C C . ASN A 1 213 ? 41.531 4.347 -15.280 1.00 63.88 213 ASN A C 1
ATOM 1584 O O . ASN A 1 213 ? 42.382 4.248 -14.389 1.00 63.88 213 ASN A O 1
ATOM 1588 N N . PRO A 1 214 ? 41.739 5.131 -16.361 1.00 68.88 214 PRO A N 1
ATOM 1589 C CA . PRO A 1 214 ? 42.902 6.008 -16.495 1.00 68.88 214 PRO A CA 1
ATOM 1590 C C . PRO A 1 214 ? 42.905 7.089 -15.402 1.00 68.88 214 PRO A C 1
ATOM 1592 O O . PRO A 1 214 ? 41.942 7.840 -15.250 1.00 68.88 214 PRO A O 1
ATOM 1595 N N . VAL A 1 215 ? 44.003 7.209 -14.651 1.00 73.38 215 VAL A N 1
ATOM 1596 C CA . VAL A 1 215 ? 44.138 8.189 -13.562 1.00 73.38 215 VAL A CA 1
ATOM 1597 C C . VAL A 1 215 ? 44.967 9.394 -13.995 1.00 73.38 215 VAL A C 1
ATOM 1599 O O . VAL A 1 215 ? 46.047 9.256 -14.570 1.00 73.38 215 VAL A O 1
ATOM 1602 N N . THR A 1 216 ? 44.488 10.598 -13.680 1.00 77.94 216 THR A N 1
ATOM 1603 C CA . THR A 1 216 ? 45.203 11.848 -13.973 1.00 77.94 216 THR A CA 1
ATOM 1604 C C . THR A 1 216 ? 45.832 12.424 -12.707 1.00 77.94 216 THR A C 1
ATOM 1606 O O . THR A 1 216 ? 45.207 12.509 -11.654 1.00 77.94 216 THR A O 1
ATOM 1609 N N . THR A 1 217 ? 47.090 12.841 -12.805 1.00 79.94 217 THR A N 1
ATOM 1610 C CA . THR A 1 217 ? 47.860 13.504 -11.747 1.00 79.94 217 THR A CA 1
ATOM 1611 C C . THR A 1 217 ? 48.734 14.602 -12.357 1.00 79.94 217 THR A C 1
ATOM 1613 O O . THR A 1 217 ? 48.629 14.902 -13.546 1.00 79.94 217 THR A O 1
ATOM 1616 N N . CYS A 1 218 ? 49.595 15.244 -11.572 1.00 75.62 218 CYS A N 1
ATOM 1617 C CA . CYS A 1 218 ? 50.574 16.174 -12.121 1.00 75.62 218 CYS A CA 1
ATOM 1618 C C . CYS A 1 218 ? 51.883 16.230 -11.332 1.00 75.62 218 CYS A C 1
ATOM 1620 O O . CYS A 1 218 ? 51.939 15.942 -10.133 1.00 75.62 218 CYS A O 1
ATOM 1622 N N . VAL A 1 219 ? 52.940 16.623 -12.046 1.00 76.25 219 VAL A N 1
ATOM 1623 C CA . VAL A 1 219 ? 54.264 16.934 -11.501 1.00 76.25 219 VAL A CA 1
ATOM 1624 C C . VAL A 1 219 ? 54.471 18.442 -11.591 1.00 76.25 219 VAL A C 1
ATOM 1626 O O . VAL A 1 219 ? 54.381 19.035 -12.666 1.00 76.25 219 VAL A O 1
ATOM 1629 N N . ILE A 1 220 ? 54.767 19.058 -10.451 1.00 78.88 220 ILE A N 1
ATOM 1630 C CA . ILE A 1 220 ? 55.021 20.488 -10.309 1.00 78.88 220 ILE A CA 1
ATOM 1631 C C . ILE A 1 220 ? 56.522 20.679 -10.087 1.00 78.88 220 ILE A C 1
ATOM 1633 O O . ILE A 1 220 ? 57.110 20.067 -9.192 1.00 78.88 220 ILE A O 1
ATOM 1637 N N . ALA A 1 221 ? 57.144 21.556 -10.874 1.00 72.38 221 ALA A N 1
ATOM 1638 C CA . ALA A 1 221 ? 58.489 22.051 -10.598 1.00 72.38 221 ALA A CA 1
ATOM 1639 C C . ALA A 1 221 ? 58.441 23.558 -10.342 1.00 72.38 221 ALA A C 1
ATOM 1641 O O . ALA A 1 221 ? 57.960 24.312 -11.189 1.00 72.38 221 ALA A O 1
ATOM 1642 N N . CYS A 1 222 ? 58.960 23.990 -9.195 1.00 67.00 222 CYS A N 1
ATOM 1643 C CA . CYS A 1 222 ? 58.946 25.383 -8.759 1.00 67.00 222 CYS A CA 1
ATOM 1644 C C . CYS A 1 222 ? 60.367 25.932 -8.591 1.00 67.00 222 CYS A C 1
ATOM 1646 O O . CYS A 1 222 ? 61.258 25.256 -8.074 1.00 67.00 222 CYS A O 1
ATOM 1648 N N . ASN A 1 223 ? 60.573 27.192 -8.975 1.00 66.38 223 ASN A N 1
ATOM 1649 C CA . ASN A 1 223 ? 61.793 27.944 -8.693 1.00 66.38 223 ASN A CA 1
ATOM 1650 C C . ASN A 1 223 ? 61.432 29.402 -8.367 1.00 66.38 223 ASN A C 1
ATOM 1652 O O . ASN A 1 223 ? 60.762 30.068 -9.152 1.00 66.38 223 ASN A O 1
ATOM 1656 N N . ASN A 1 224 ? 61.843 29.891 -7.192 1.00 58.19 224 ASN A N 1
ATOM 1657 C CA . ASN A 1 224 ? 61.597 31.261 -6.714 1.00 58.19 224 ASN A CA 1
ATOM 1658 C C . ASN A 1 224 ? 60.139 31.762 -6.867 1.00 58.19 224 ASN A C 1
ATOM 1660 O O . ASN A 1 224 ? 59.908 32.917 -7.216 1.00 58.19 224 ASN A O 1
ATOM 1664 N N . GLY A 1 225 ? 59.155 30.897 -6.600 1.00 60.03 225 GLY A N 1
ATOM 1665 C CA . GLY A 1 225 ? 57.724 31.235 -6.656 1.00 60.03 225 GLY A CA 1
ATOM 1666 C C . GLY A 1 225 ? 57.079 31.147 -8.044 1.00 60.03 225 GLY A C 1
ATOM 1667 O O . GLY A 1 225 ? 55.868 31.310 -8.146 1.00 60.03 225 GLY A O 1
ATOM 1668 N N . VAL A 1 226 ? 57.845 30.843 -9.095 1.00 57.97 226 VAL A N 1
ATOM 1669 C CA . VAL A 1 226 ? 57.306 30.498 -10.418 1.00 57.97 226 VAL A CA 1
ATOM 1670 C C . VAL A 1 226 ? 57.277 28.977 -10.537 1.00 57.97 226 VAL A C 1
ATOM 1672 O O . VAL A 1 226 ? 58.307 28.320 -10.367 1.00 57.97 226 VAL A O 1
ATOM 1675 N N . CYS A 1 227 ? 56.097 28.419 -10.796 1.00 64.88 227 CYS A N 1
ATOM 1676 C CA . CYS A 1 227 ? 55.867 26.981 -10.890 1.00 64.88 227 CYS A CA 1
ATOM 1677 C C . CYS A 1 227 ? 55.328 26.609 -12.270 1.00 64.88 227 CYS A C 1
ATOM 1679 O O . CYS A 1 227 ? 54.510 27.326 -12.841 1.00 64.88 227 CYS A O 1
ATOM 1681 N N . ASP A 1 228 ? 55.769 25.463 -12.770 1.00 66.25 228 ASP A N 1
ATOM 1682 C CA . ASP A 1 228 ? 55.383 24.915 -14.064 1.00 66.25 228 ASP A CA 1
ATOM 1683 C C . ASP A 1 228 ? 54.950 23.450 -13.870 1.00 66.25 228 ASP A C 1
ATOM 1685 O O . ASP A 1 228 ? 55.675 22.654 -13.257 1.00 66.25 228 ASP A O 1
ATOM 1689 N N . THR A 1 229 ? 53.738 23.140 -14.339 1.00 71.75 229 THR A N 1
ATOM 1690 C CA . THR A 1 229 ? 52.939 21.963 -13.966 1.00 71.75 229 THR A CA 1
ATOM 1691 C C . THR A 1 229 ? 52.635 21.112 -15.190 1.00 71.75 229 THR A C 1
ATOM 1693 O O . THR A 1 229 ? 51.833 21.501 -16.038 1.00 71.75 229 THR A O 1
ATOM 1696 N N . THR A 1 230 ? 53.229 19.923 -15.240 1.00 73.00 230 THR A N 1
ATOM 1697 C CA . THR A 1 230 ? 52.973 18.924 -16.281 1.00 73.00 230 THR A CA 1
ATOM 1698 C C . THR A 1 230 ? 51.839 18.010 -15.829 1.00 73.00 230 THR A C 1
ATOM 1700 O O . THR A 1 230 ? 51.920 17.423 -14.746 1.00 73.00 230 THR A O 1
ATOM 1703 N N . VAL A 1 231 ? 50.788 17.885 -16.642 1.00 73.06 231 VAL A N 1
ATOM 1704 C CA . VAL A 1 231 ? 49.693 16.931 -16.406 1.00 73.06 231 VAL A CA 1
ATOM 1705 C C . VAL A 1 231 ? 50.150 15.545 -16.852 1.00 73.06 231 VAL A C 1
ATOM 1707 O O . VAL A 1 231 ? 50.713 15.398 -17.932 1.00 73.06 231 VAL A O 1
ATOM 1710 N N . LEU A 1 232 ? 49.932 14.539 -16.011 1.00 73.56 232 LEU A N 1
ATOM 1711 C CA . LEU A 1 232 ? 50.286 13.148 -16.263 1.00 73.56 232 LEU A CA 1
ATOM 1712 C C . LEU A 1 232 ? 49.021 12.289 -16.260 1.00 73.56 232 LEU A C 1
ATOM 1714 O O . LEU A 1 232 ? 48.360 12.183 -15.230 1.00 73.56 232 LEU A O 1
ATOM 1718 N N . ILE A 1 233 ? 48.728 11.649 -17.387 1.00 77.38 233 ILE A N 1
ATOM 1719 C CA . ILE A 1 233 ? 47.671 10.645 -17.525 1.00 77.38 233 ILE A CA 1
ATOM 1720 C C . ILE A 1 233 ? 48.332 9.262 -17.482 1.00 77.38 233 ILE A C 1
ATOM 1722 O O . ILE A 1 233 ? 49.207 8.961 -18.297 1.00 77.38 233 ILE A O 1
ATOM 1726 N N . ILE A 1 234 ? 47.938 8.429 -16.519 1.00 77.50 234 ILE A N 1
ATOM 1727 C CA . ILE A 1 234 ? 48.371 7.033 -16.401 1.00 77.50 234 ILE A CA 1
ATOM 1728 C C . ILE A 1 234 ? 47.184 6.154 -16.794 1.00 77.50 234 ILE A C 1
ATOM 1730 O O . ILE A 1 234 ? 46.195 6.083 -16.069 1.00 77.50 234 ILE A O 1
ATOM 1734 N N . ASN A 1 235 ? 47.273 5.514 -17.955 1.00 71.56 235 ASN A N 1
ATOM 1735 C CA . ASN A 1 235 ? 46.217 4.664 -18.497 1.00 71.56 235 ASN A CA 1
ATOM 1736 C C . ASN A 1 235 ? 46.033 3.374 -17.676 1.00 71.56 235 ASN A C 1
ATOM 1738 O O . ASN A 1 235 ? 46.907 3.000 -16.887 1.00 71.56 235 ASN A O 1
ATOM 1742 N N . LYS A 1 236 ? 44.908 2.679 -17.900 1.00 70.19 236 LYS A N 1
ATOM 1743 C CA . LYS A 1 236 ? 44.634 1.342 -17.349 1.00 70.19 236 LYS A CA 1
ATOM 1744 C C . LYS A 1 236 ? 45.830 0.396 -17.615 1.00 70.19 236 LYS A C 1
ATOM 1746 O O . LYS A 1 236 ? 46.372 0.426 -18.722 1.00 70.19 236 LYS A O 1
ATOM 1751 N N . PRO A 1 237 ? 46.275 -0.422 -16.641 1.00 65.94 237 PRO A N 1
ATOM 1752 C CA . PRO A 1 237 ? 47.267 -1.464 -16.891 1.00 65.94 237 PRO A CA 1
ATOM 1753 C C . PRO A 1 237 ? 46.717 -2.536 -17.837 1.00 65.94 237 PRO A C 1
ATOM 1755 O O . PRO A 1 237 ? 45.572 -2.952 -17.674 1.00 65.94 237 PRO A O 1
ATOM 1758 N N . ILE A 1 238 ? 47.556 -3.028 -18.750 1.00 66.81 238 ILE A N 1
ATOM 1759 C CA . ILE A 1 238 ? 47.185 -4.116 -19.670 1.00 66.81 238 ILE A CA 1
ATOM 1760 C C . ILE A 1 238 ? 46.873 -5.383 -18.867 1.00 66.81 238 ILE A C 1
ATOM 1762 O O . ILE A 1 238 ? 47.658 -5.772 -17.989 1.00 66.81 238 ILE A O 1
ATOM 1766 N N . SER A 1 239 ? 45.723 -5.998 -19.143 1.00 64.38 239 SER A N 1
ATOM 1767 C CA . SER A 1 239 ? 45.154 -7.102 -18.359 1.00 64.38 239 SER A CA 1
ATOM 1768 C C . SER A 1 239 ? 44.731 -8.259 -19.268 1.00 64.38 239 SER A C 1
ATOM 1770 O O . SER A 1 239 ? 43.962 -7.990 -20.180 1.00 64.38 239 SER A O 1
ATOM 1772 N N . PRO A 1 240 ? 45.133 -9.521 -19.004 1.00 68.88 240 PRO A N 1
ATOM 1773 C CA . PRO A 1 240 ? 44.786 -10.643 -19.876 1.00 68.88 240 PRO A CA 1
ATOM 1774 C C . PRO A 1 240 ? 43.273 -10.827 -20.052 1.00 68.88 240 PRO A C 1
ATOM 1776 O O . PRO A 1 240 ? 42.561 -11.033 -19.066 1.00 68.88 240 PRO A O 1
ATOM 1779 N N . ASP A 1 241 ? 42.808 -10.814 -21.298 1.00 78.75 241 ASP A N 1
ATOM 1780 C CA . ASP A 1 241 ? 41.421 -11.110 -21.658 1.00 78.75 241 ASP A CA 1
ATOM 1781 C C . ASP A 1 241 ? 41.091 -12.611 -21.542 1.00 78.75 241 ASP A C 1
ATOM 1783 O O . ASP A 1 241 ? 41.969 -13.470 -21.412 1.00 78.75 241 ASP A O 1
ATOM 1787 N N . THR A 1 242 ? 39.806 -12.963 -21.639 1.00 81.25 242 THR A N 1
ATOM 1788 C CA . THR A 1 242 ? 39.344 -14.354 -21.780 1.00 81.25 242 THR A CA 1
ATOM 1789 C C . THR A 1 242 ? 38.250 -14.456 -22.840 1.00 81.25 242 THR A C 1
ATOM 1791 O O . THR A 1 242 ? 37.268 -13.725 -22.788 1.00 81.25 242 THR A O 1
ATOM 1794 N N . ALA A 1 243 ? 38.407 -15.393 -23.773 1.00 76.62 243 ALA A N 1
ATOM 1795 C CA . ALA A 1 243 ? 37.420 -15.789 -24.767 1.00 76.62 243 ALA A CA 1
ATOM 1796 C C . ALA A 1 243 ? 36.983 -17.239 -24.499 1.00 76.62 243 ALA A C 1
ATOM 1798 O O . ALA A 1 243 ? 37.824 -18.122 -24.306 1.00 76.62 243 ALA A O 1
ATOM 1799 N N . THR A 1 244 ? 35.676 -17.493 -24.499 1.00 78.88 244 THR A N 1
ATOM 1800 C CA . THR A 1 244 ? 35.101 -18.823 -24.254 1.00 78.88 244 THR A CA 1
ATOM 1801 C C . THR A 1 244 ? 34.252 -19.236 -25.448 1.00 78.88 244 THR A C 1
ATOM 1803 O O . THR A 1 244 ? 33.476 -18.425 -25.941 1.00 78.88 244 THR A O 1
ATOM 1806 N N . VAL A 1 245 ? 34.404 -20.474 -25.923 1.00 75.00 245 VAL A N 1
ATOM 1807 C CA . VAL A 1 245 ? 33.649 -21.009 -27.068 1.00 75.00 245 VAL A CA 1
ATOM 1808 C C . VAL A 1 245 ? 33.168 -22.433 -26.811 1.00 75.00 245 VAL A C 1
ATOM 1810 O O . VAL A 1 245 ? 33.878 -23.240 -26.209 1.00 75.00 245 VAL A O 1
ATOM 1813 N N . THR A 1 246 ? 31.990 -22.763 -27.330 1.00 72.62 246 THR A N 1
ATOM 1814 C CA . THR A 1 246 ? 31.418 -24.115 -27.297 1.00 72.62 246 THR A CA 1
ATOM 1815 C C . THR A 1 246 ? 31.294 -24.624 -28.734 1.00 72.62 246 THR A C 1
ATOM 1817 O O . THR A 1 246 ? 30.679 -23.941 -29.551 1.00 72.62 246 THR A O 1
ATOM 1820 N N . PRO A 1 247 ? 31.868 -25.784 -29.097 1.00 66.69 247 PRO A N 1
ATOM 1821 C CA . PRO A 1 247 ? 31.635 -26.387 -30.405 1.00 66.69 247 PRO A CA 1
ATOM 1822 C C . PRO A 1 247 ? 30.159 -26.759 -30.575 1.00 66.69 247 PRO A C 1
ATOM 1824 O O . PRO A 1 247 ? 29.566 -27.344 -29.674 1.00 66.69 247 PRO A O 1
ATOM 1827 N N . THR A 1 248 ? 29.588 -26.508 -31.753 1.00 64.94 248 THR A N 1
ATOM 1828 C CA . THR A 1 248 ? 28.206 -26.903 -32.099 1.00 64.94 248 THR A CA 1
ATOM 1829 C C . THR A 1 248 ? 28.010 -28.420 -32.172 1.00 64.94 248 THR A C 1
ATOM 1831 O O . THR A 1 248 ? 26.892 -28.915 -32.098 1.00 64.94 248 THR A O 1
ATOM 1834 N N . CYS A 1 249 ? 29.097 -29.187 -32.291 1.00 64.88 249 CYS A N 1
ATOM 1835 C CA . CYS A 1 249 ? 29.082 -30.642 -32.211 1.00 64.88 249 CYS A CA 1
ATOM 1836 C C . CYS A 1 249 ? 30.405 -31.188 -31.639 1.00 64.88 249 CYS A C 1
ATOM 1838 O O . CYS A 1 249 ? 31.432 -30.509 -31.729 1.00 64.88 249 CYS A O 1
ATOM 1840 N N . PRO A 1 250 ? 30.456 -32.437 -31.124 1.00 60.00 250 PRO A N 1
ATOM 1841 C CA . PRO A 1 250 ? 31.645 -32.982 -30.448 1.00 60.00 250 PRO A CA 1
ATOM 1842 C C . PRO A 1 250 ? 32.915 -33.134 -31.307 1.00 60.00 250 PRO A C 1
ATOM 1844 O O . PRO A 1 250 ? 33.962 -33.523 -30.786 1.00 60.00 250 PRO A O 1
ATOM 1847 N N . THR A 1 251 ? 32.824 -32.875 -32.614 1.00 69.81 251 THR A N 1
ATOM 1848 C CA . THR A 1 251 ? 33.929 -32.903 -33.587 1.00 69.81 251 THR A CA 1
ATOM 1849 C C . THR A 1 251 ? 34.073 -31.602 -34.384 1.00 69.81 251 THR A C 1
ATOM 1851 O O . THR A 1 251 ? 34.935 -31.519 -35.257 1.00 69.81 251 THR A O 1
ATOM 1854 N N . CYS A 1 252 ? 33.233 -30.599 -34.124 1.00 71.94 252 CYS A N 1
ATOM 1855 C CA . CYS A 1 252 ? 33.175 -29.375 -34.916 1.00 71.94 252 CYS A CA 1
ATOM 1856 C C . CYS A 1 252 ? 34.385 -28.470 -34.606 1.00 71.94 252 CYS A C 1
ATOM 1858 O O . CYS A 1 252 ? 34.740 -28.305 -33.435 1.00 71.94 252 CYS A O 1
ATOM 1860 N N . PRO A 1 253 ? 35.064 -27.902 -35.622 1.00 80.31 253 PRO A N 1
ATOM 1861 C CA . PRO A 1 253 ? 36.150 -26.956 -35.400 1.00 80.31 253 PRO A CA 1
ATOM 1862 C C . PRO A 1 253 ? 35.610 -25.623 -34.873 1.00 80.31 253 PRO A C 1
ATOM 1864 O O . PRO A 1 253 ? 34.597 -25.132 -35.357 1.00 80.31 253 PRO A O 1
ATOM 1867 N N . VAL A 1 254 ? 36.319 -25.009 -33.925 1.00 82.38 254 VAL A N 1
ATOM 1868 C CA . VAL A 1 254 ? 35.989 -23.674 -33.396 1.00 82.38 254 VAL A CA 1
ATOM 1869 C C . VAL A 1 254 ? 37.118 -22.695 -33.688 1.00 82.38 254 VAL A C 1
ATOM 1871 O O . VAL A 1 254 ? 38.284 -22.988 -33.418 1.00 82.38 254 VAL A O 1
ATOM 1874 N N . THR A 1 255 ? 36.799 -21.529 -34.248 1.00 87.81 255 THR A N 1
ATOM 1875 C CA . THR A 1 255 ? 37.781 -20.466 -34.508 1.00 87.81 255 THR A CA 1
ATOM 1876 C C . THR A 1 255 ? 37.692 -19.410 -33.423 1.00 87.81 255 THR A C 1
ATOM 1878 O O . THR A 1 255 ? 36.619 -18.883 -33.163 1.00 87.81 255 THR A O 1
ATOM 1881 N N . VAL A 1 256 ? 38.826 -19.094 -32.796 1.00 84.88 256 VAL A N 1
ATOM 1882 C CA . VAL A 1 256 ? 38.907 -18.079 -31.743 1.00 84.88 256 VAL A CA 1
ATOM 1883 C C . VAL A 1 256 ? 39.923 -17.022 -32.142 1.00 84.88 256 VAL A C 1
ATOM 1885 O O . VAL A 1 256 ? 41.087 -17.321 -32.433 1.00 84.88 256 VAL A O 1
ATOM 1888 N N . CYS A 1 257 ? 39.471 -15.774 -32.175 1.00 84.44 257 CYS A N 1
ATOM 1889 C CA . CYS A 1 257 ? 40.319 -14.616 -32.399 1.00 84.44 257 CYS A CA 1
ATOM 1890 C C . CYS A 1 257 ? 40.901 -14.107 -31.073 1.00 84.44 257 CYS A C 1
ATOM 1892 O O . CYS A 1 257 ? 40.229 -14.189 -30.044 1.00 84.44 257 CYS A O 1
ATOM 1894 N N . PRO A 1 258 ? 42.137 -13.578 -31.065 1.00 81.62 258 PRO A N 1
ATOM 1895 C CA . PRO A 1 258 ? 42.606 -12.800 -29.934 1.00 81.62 258 PRO A CA 1
ATOM 1896 C C . PRO A 1 258 ? 41.747 -11.546 -29.801 1.00 81.62 258 PRO A C 1
ATOM 1898 O O . PRO A 1 258 ? 41.452 -10.874 -30.792 1.00 81.62 258 PRO A O 1
ATOM 1901 N N . ILE A 1 259 ? 41.408 -11.206 -28.566 1.00 82.56 259 ILE A N 1
ATOM 1902 C CA . ILE A 1 259 ? 40.899 -9.880 -28.245 1.00 82.56 259 ILE A CA 1
ATOM 1903 C C . ILE A 1 259 ? 42.115 -8.929 -28.309 1.00 82.56 259 ILE A C 1
ATOM 1905 O O . ILE A 1 259 ? 43.248 -9.315 -28.012 1.00 82.56 259 ILE A O 1
ATOM 1909 N N . VAL A 1 260 ? 41.918 -7.737 -28.880 1.00 72.00 260 VAL A N 1
ATOM 1910 C CA . VAL A 1 260 ? 42.996 -6.770 -29.202 1.00 72.00 260 VAL A CA 1
ATOM 1911 C C . VAL A 1 260 ? 42.641 -5.338 -28.780 1.00 72.00 260 VAL A C 1
ATOM 1913 O O . VAL A 1 260 ? 43.146 -4.363 -29.341 1.00 72.00 260 VAL A O 1
ATOM 1916 N N . ASN A 1 261 ? 41.768 -5.220 -27.779 1.00 66.31 261 ASN A N 1
ATOM 1917 C CA . ASN A 1 261 ? 41.350 -3.969 -27.136 1.00 66.31 261 ASN A CA 1
ATOM 1918 C C . ASN A 1 261 ? 42.557 -3.157 -26.601 1.00 66.31 261 ASN A C 1
ATOM 1920 O O . ASN A 1 261 ? 42.641 -1.951 -26.836 1.00 66.31 261 ASN A O 1
ATOM 1924 N N . ASP A 1 262 ? 43.534 -3.825 -25.982 1.00 65.75 262 ASP A N 1
ATOM 1925 C CA . ASP A 1 262 ? 44.682 -3.220 -25.302 1.00 65.75 262 ASP A CA 1
ATOM 1926 C C . ASP A 1 262 ? 45.897 -2.977 -26.239 1.00 65.75 262 ASP A C 1
ATOM 1928 O O . ASP A 1 262 ? 46.871 -2.321 -25.850 1.00 65.75 262 ASP A O 1
ATOM 1932 N N . VAL A 1 263 ? 45.863 -3.443 -27.502 1.00 69.12 263 VAL A N 1
ATOM 1933 C CA . VAL A 1 263 ? 46.967 -3.307 -28.485 1.00 69.12 263 VAL A CA 1
ATOM 1934 C C . VAL A 1 263 ? 46.490 -2.917 -29.895 1.00 69.12 263 VAL A C 1
ATOM 1936 O O . VAL A 1 263 ? 46.364 -3.744 -30.792 1.00 69.12 263 VAL A O 1
ATOM 1939 N N . THR A 1 264 ? 46.300 -1.618 -30.147 1.00 58.03 264 THR A N 1
ATOM 1940 C CA . THR A 1 264 ? 45.596 -1.132 -31.353 1.00 58.03 264 THR A CA 1
ATOM 1941 C C . THR A 1 264 ? 46.468 -0.791 -32.584 1.00 58.03 264 THR A C 1
ATOM 1943 O O . THR A 1 264 ? 47.641 -0.392 -32.507 1.00 58.03 264 THR A O 1
ATOM 1946 N N . GLY A 1 265 ? 45.856 -0.904 -33.773 1.00 60.62 265 GLY A N 1
ATOM 1947 C CA . GLY A 1 265 ? 46.352 -0.434 -35.081 1.00 60.62 265 GLY A CA 1
ATOM 1948 C C . GLY A 1 265 ? 47.287 -1.394 -35.840 1.00 60.62 265 GLY A C 1
ATOM 1949 O O . GLY A 1 265 ? 47.852 -2.322 -35.271 1.00 60.62 265 GLY A O 1
ATOM 1950 N N . THR A 1 266 ? 47.559 -1.116 -37.119 1.00 61.06 266 THR A N 1
ATOM 1951 C CA . THR A 1 266 ? 48.303 -2.012 -38.038 1.00 61.06 266 THR A CA 1
ATOM 1952 C C . THR A 1 266 ? 49.689 -2.460 -37.539 1.00 61.06 266 THR A C 1
ATOM 1954 O O . THR A 1 266 ? 50.431 -1.656 -36.965 1.00 61.06 266 THR A O 1
ATOM 1957 N N . GLY A 1 267 ? 50.074 -3.710 -37.837 1.00 70.69 267 GLY A N 1
ATOM 1958 C CA . GLY A 1 267 ? 51.415 -4.261 -37.572 1.00 70.69 267 GLY A CA 1
ATOM 1959 C C . GLY A 1 267 ? 51.577 -5.034 -36.255 1.00 70.69 267 GLY A C 1
ATOM 1960 O O . GLY A 1 267 ? 52.664 -5.016 -35.679 1.00 70.69 267 GLY A O 1
ATOM 1961 N N . ILE A 1 268 ? 50.510 -5.668 -35.760 1.00 79.06 268 ILE A N 1
ATOM 1962 C CA . ILE A 1 268 ? 50.528 -6.551 -34.580 1.00 79.06 268 ILE A CA 1
ATOM 1963 C C . ILE A 1 268 ? 51.116 -7.921 -34.968 1.00 79.06 268 ILE A C 1
ATOM 1965 O O . ILE A 1 268 ? 51.006 -8.358 -36.113 1.00 79.06 268 ILE A O 1
ATOM 1969 N N . THR A 1 269 ? 51.765 -8.590 -34.016 1.00 84.06 269 THR A N 1
ATOM 1970 C CA . THR A 1 269 ? 52.281 -9.962 -34.148 1.00 84.06 269 THR A CA 1
ATOM 1971 C C . THR A 1 269 ? 51.561 -10.890 -33.173 1.00 84.06 269 THR A C 1
ATOM 1973 O O . THR A 1 269 ? 51.389 -10.525 -32.014 1.00 84.06 269 THR A O 1
ATOM 1976 N N . TYR A 1 270 ? 51.161 -12.079 -33.628 1.00 85.88 270 TYR A N 1
ATOM 1977 C CA . TYR A 1 270 ? 50.304 -13.003 -32.876 1.00 85.88 270 TYR A CA 1
ATOM 1978 C C . TYR A 1 270 ? 50.995 -14.352 -32.660 1.00 85.88 270 TYR A C 1
ATOM 1980 O O . TYR A 1 270 ? 51.447 -14.965 -33.625 1.00 85.88 270 TYR A O 1
ATOM 1988 N N . ASN A 1 271 ? 51.038 -14.846 -31.421 1.00 85.69 271 ASN A N 1
ATOM 1989 C CA . ASN A 1 271 ? 51.622 -16.147 -31.070 1.00 85.69 271 ASN A CA 1
ATOM 1990 C C . ASN A 1 271 ? 50.700 -16.919 -30.117 1.00 85.69 271 ASN A C 1
ATOM 1992 O O . ASN A 1 271 ? 50.327 -16.388 -29.077 1.00 85.69 271 ASN A O 1
ATOM 1996 N N . SER A 1 272 ? 50.384 -18.183 -30.397 1.00 84.12 272 SER A N 1
ATOM 1997 C CA . SER A 1 272 ? 49.693 -19.043 -29.425 1.00 84.12 272 SER A CA 1
ATOM 1998 C C . SER A 1 272 ? 50.628 -19.504 -28.300 1.00 84.12 272 SER A C 1
ATOM 2000 O O . SER A 1 272 ? 51.797 -19.810 -28.546 1.00 84.12 272 SER A O 1
ATOM 2002 N N . CYS A 1 273 ? 50.088 -19.685 -27.098 1.00 80.19 273 CYS A N 1
ATOM 2003 C CA . CYS A 1 273 ? 50.776 -20.253 -25.935 1.00 80.19 273 CYS A CA 1
ATOM 2004 C C . CYS A 1 273 ? 51.074 -21.764 -26.049 1.00 80.19 273 CYS A C 1
ATOM 2006 O O . CYS A 1 273 ? 51.814 -22.313 -25.233 1.00 80.19 273 CYS A O 1
ATOM 2008 N N . GLY A 1 274 ? 50.502 -22.437 -27.052 1.00 75.69 274 GLY A N 1
ATOM 2009 C CA . GLY A 1 274 ? 50.663 -23.865 -27.322 1.00 75.69 274 GLY A CA 1
ATOM 2010 C C . GLY A 1 274 ? 49.347 -24.526 -27.735 1.00 75.69 274 GLY A C 1
ATOM 2011 O O . GLY A 1 274 ? 48.261 -23.998 -27.492 1.00 75.69 274 GLY A O 1
ATOM 2012 N N . ASN A 1 275 ? 49.440 -25.702 -28.356 1.00 81.12 275 ASN A N 1
ATOM 2013 C CA . ASN A 1 275 ? 48.260 -26.443 -28.801 1.00 81.12 275 ASN A CA 1
ATOM 2014 C C . ASN A 1 275 ? 47.636 -27.207 -27.615 1.00 81.12 275 ASN A C 1
ATOM 2016 O O . ASN A 1 275 ? 48.350 -27.991 -26.979 1.00 81.12 275 ASN A O 1
ATOM 2020 N N . PRO A 1 276 ? 46.336 -27.023 -27.314 1.00 78.31 276 PRO A N 1
ATOM 2021 C CA . PRO A 1 276 ? 45.668 -27.770 -26.255 1.00 78.31 276 PRO A CA 1
ATOM 2022 C C . PRO A 1 276 ? 45.619 -29.275 -26.561 1.00 78.31 276 PRO A C 1
ATOM 2024 O O . PRO A 1 276 ? 45.489 -29.707 -27.708 1.00 78.31 276 PRO A O 1
ATOM 2027 N N . THR A 1 277 ? 45.734 -30.098 -25.514 1.00 76.50 277 THR A N 1
ATOM 2028 C CA . THR A 1 277 ? 45.754 -31.564 -25.660 1.00 76.50 277 THR A CA 1
ATOM 2029 C C . THR A 1 277 ? 44.417 -32.049 -26.217 1.00 76.50 277 THR A C 1
ATOM 2031 O O . THR A 1 277 ? 43.372 -31.727 -25.665 1.00 76.50 277 THR A O 1
ATOM 2034 N N . GLY A 1 278 ? 44.454 -32.838 -27.293 1.00 73.69 278 GLY A N 1
ATOM 2035 C CA . GLY A 1 278 ? 43.249 -33.342 -27.962 1.00 73.69 278 GLY A CA 1
ATOM 2036 C C . GLY A 1 278 ? 42.784 -32.514 -29.163 1.00 73.69 278 GLY A C 1
ATOM 2037 O O . GLY A 1 278 ? 41.910 -32.984 -29.880 1.00 73.69 278 GLY A O 1
ATOM 2038 N N . TYR A 1 279 ? 43.409 -31.368 -29.455 1.00 81.88 279 TYR A N 1
ATOM 2039 C CA . TYR A 1 279 ? 43.058 -30.514 -30.595 1.00 81.88 279 TYR A CA 1
ATOM 2040 C C . TYR A 1 279 ? 44.193 -30.412 -31.627 1.00 81.88 279 TYR A C 1
ATOM 2042 O O . TYR A 1 279 ? 45.377 -30.375 -31.283 1.00 81.88 279 TYR A O 1
ATOM 2050 N N . SER A 1 280 ? 43.830 -30.358 -32.907 1.00 85.12 280 SER A N 1
ATOM 2051 C CA . SER A 1 280 ? 44.678 -29.839 -33.986 1.00 85.12 280 SER A CA 1
ATOM 2052 C C . SER A 1 280 ? 44.422 -28.341 -34.138 1.00 85.12 280 SER A C 1
ATOM 2054 O O . SER A 1 280 ? 43.292 -27.898 -33.965 1.00 85.12 280 SER A O 1
ATOM 2056 N N . VAL A 1 281 ? 45.462 -27.553 -34.427 1.00 85.62 281 VAL A N 1
ATOM 2057 C CA . VAL A 1 281 ? 45.368 -26.083 -34.446 1.00 85.62 281 VAL A CA 1
ATOM 2058 C C . VAL A 1 281 ? 45.903 -25.528 -35.761 1.00 85.62 281 VAL A C 1
ATOM 2060 O O . VAL A 1 281 ? 47.005 -25.894 -36.177 1.00 85.62 281 VAL A O 1
ATOM 2063 N N . ILE A 1 282 ? 45.136 -24.638 -36.391 1.00 84.94 282 ILE A N 1
ATOM 2064 C CA . ILE A 1 282 ? 45.483 -23.932 -37.631 1.00 84.94 282 ILE A CA 1
ATOM 2065 C C . ILE A 1 282 ? 45.408 -22.424 -37.366 1.00 84.94 282 ILE A C 1
ATOM 2067 O O . ILE A 1 282 ? 44.392 -21.930 -36.895 1.00 84.94 282 ILE A O 1
ATOM 2071 N N . GLY A 1 283 ? 46.483 -21.686 -37.644 1.00 79.81 283 GLY A N 1
ATOM 2072 C CA . GLY A 1 283 ? 46.566 -20.240 -37.407 1.00 79.81 283 GLY A CA 1
ATOM 2073 C C . GLY A 1 283 ? 48.005 -19.763 -37.156 1.00 79.81 283 GLY A C 1
ATOM 2074 O O . GLY A 1 283 ? 48.921 -20.593 -37.136 1.00 79.81 283 GLY A O 1
ATOM 2075 N N . PRO A 1 284 ? 48.229 -18.450 -36.962 1.00 79.62 284 PRO A N 1
ATOM 2076 C CA . PRO A 1 284 ? 47.226 -17.386 -36.991 1.00 79.62 284 PRO A CA 1
ATOM 2077 C C . PRO A 1 284 ? 46.816 -17.001 -38.423 1.00 79.62 284 PRO A C 1
ATOM 2079 O O . PRO A 1 284 ? 47.636 -17.051 -39.342 1.00 79.62 284 PRO A O 1
ATOM 2082 N N . ASN A 1 285 ? 45.567 -16.567 -38.611 1.00 81.69 285 ASN A N 1
ATOM 2083 C CA . ASN A 1 285 ? 45.145 -15.862 -39.829 1.00 81.69 285 ASN A CA 1
ATOM 2084 C C . ASN A 1 285 ? 45.609 -14.380 -39.814 1.00 81.69 285 ASN A C 1
ATOM 2086 O O . ASN A 1 285 ? 46.310 -13.946 -38.897 1.00 81.69 285 ASN A O 1
ATOM 2090 N N . ALA A 1 286 ? 45.229 -13.585 -40.822 1.00 73.00 286 ALA A N 1
ATOM 2091 C CA . ALA A 1 286 ? 45.638 -12.175 -40.932 1.00 73.00 286 ALA A CA 1
ATOM 2092 C C . ALA A 1 286 ? 45.183 -11.284 -39.752 1.00 73.00 286 ALA A C 1
ATOM 2094 O O . ALA A 1 286 ? 45.839 -10.281 -39.468 1.00 73.00 286 ALA A O 1
ATOM 2095 N N . SER A 1 287 ? 44.116 -11.680 -39.051 1.00 75.06 287 SER A N 1
ATOM 2096 C CA . SER A 1 287 ? 43.564 -11.015 -37.860 1.00 75.06 287 SE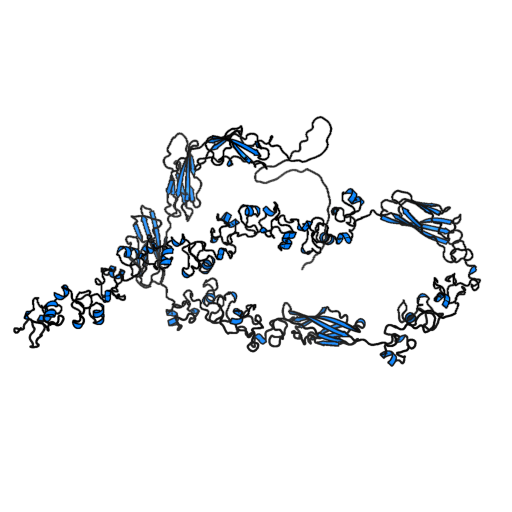R A CA 1
ATOM 2097 C C . SER A 1 287 ? 44.052 -11.636 -36.540 1.00 75.06 287 SER A C 1
ATOM 2099 O O . SER A 1 287 ? 43.621 -11.229 -35.466 1.00 75.06 287 SER A O 1
ATOM 2101 N N . GLY A 1 288 ? 44.953 -12.624 -36.599 1.00 79.38 288 GLY A N 1
ATOM 2102 C CA . GLY A 1 288 ? 45.532 -13.285 -35.428 1.00 79.38 288 GLY A CA 1
ATOM 2103 C C . GLY A 1 288 ? 44.798 -14.533 -34.932 1.00 79.38 288 GLY A C 1
ATOM 2104 O O . GLY A 1 288 ? 45.273 -15.155 -33.984 1.00 79.38 288 GLY A O 1
ATOM 2105 N N . CYS A 1 289 ? 43.678 -14.918 -35.549 1.00 85.56 289 CYS A N 1
ATOM 2106 C CA . CYS A 1 289 ? 42.793 -15.976 -35.052 1.00 85.56 289 CYS A CA 1
ATOM 2107 C C . CYS A 1 289 ? 43.334 -17.390 -35.300 1.00 85.56 289 CYS A C 1
ATOM 2109 O O . CYS A 1 289 ? 43.996 -17.640 -36.312 1.00 85.56 289 CYS A O 1
ATOM 2111 N N . TYR A 1 290 ? 43.002 -18.315 -34.397 1.00 88.56 290 TYR A N 1
ATOM 2112 C CA . TYR A 1 290 ? 43.374 -19.729 -34.458 1.00 88.56 290 TYR A CA 1
ATOM 2113 C C . TYR A 1 290 ? 42.120 -20.612 -34.458 1.00 88.56 290 TYR A C 1
ATOM 2115 O O . TYR A 1 290 ? 41.229 -20.445 -33.627 1.00 88.56 290 TYR A O 1
ATOM 2123 N N . THR A 1 291 ? 42.074 -21.580 -35.368 1.00 88.19 291 THR A N 1
ATOM 2124 C CA . THR A 1 291 ? 41.040 -22.615 -35.443 1.00 88.19 291 THR A CA 1
ATOM 2125 C C . THR A 1 291 ? 41.504 -23.867 -34.710 1.00 88.19 291 THR A C 1
ATOM 2127 O O . THR A 1 291 ? 42.575 -24.401 -35.004 1.00 88.19 291 THR A O 1
ATOM 2130 N N . TYR A 1 292 ? 40.691 -24.343 -33.770 1.00 86.81 292 TYR A N 1
ATOM 2131 C CA . TYR A 1 292 ? 40.914 -25.527 -32.949 1.00 86.81 292 TYR A CA 1
ATOM 2132 C C . TYR A 1 292 ? 39.948 -26.635 -33.389 1.00 86.81 292 TYR A C 1
ATOM 2134 O O . TYR A 1 292 ? 38.741 -26.543 -33.184 1.00 86.81 292 TYR A O 1
ATOM 2142 N N . THR A 1 293 ? 40.477 -27.700 -33.986 1.00 84.94 293 THR A N 1
ATOM 2143 C CA . THR A 1 293 ? 39.706 -28.868 -34.438 1.00 84.94 293 THR A CA 1
ATOM 2144 C C . THR A 1 293 ? 39.879 -30.025 -33.449 1.00 84.94 293 THR A C 1
ATOM 2146 O O . THR A 1 293 ? 41.020 -30.450 -33.234 1.00 84.94 293 THR A O 1
ATOM 2149 N N . PRO A 1 294 ? 38.805 -30.572 -32.852 1.00 81.00 294 PRO A N 1
ATOM 2150 C CA . PRO A 1 294 ? 38.890 -31.770 -32.020 1.00 81.00 294 PRO A CA 1
ATOM 2151 C C . PRO A 1 294 ? 39.471 -32.971 -32.788 1.00 81.00 294 PRO A C 1
ATOM 2153 O O . PRO A 1 294 ? 39.009 -33.310 -33.874 1.00 81.00 294 PRO A O 1
ATOM 2156 N N . ASN A 1 295 ? 40.447 -33.678 -32.211 1.00 78.56 295 ASN A N 1
ATOM 2157 C CA . ASN A 1 295 ? 41.007 -34.917 -32.782 1.00 78.56 295 ASN A CA 1
ATOM 2158 C C . ASN A 1 295 ? 40.174 -36.175 -32.429 1.00 78.56 295 ASN A C 1
ATOM 2160 O O . ASN A 1 295 ? 40.674 -37.300 -32.499 1.00 78.56 295 ASN A O 1
ATOM 2164 N N . GLY A 1 296 ? 38.928 -35.983 -31.992 1.00 70.56 296 GLY A N 1
ATOM 2165 C CA . GLY A 1 296 ? 37.998 -36.987 -31.473 1.00 70.56 296 GLY A CA 1
ATOM 2166 C C . GLY A 1 296 ? 36.976 -36.331 -30.536 1.00 70.56 296 GLY A C 1
ATOM 2167 O O . GLY A 1 296 ? 37.047 -35.128 -30.308 1.00 70.56 296 GLY A O 1
ATOM 2168 N N . THR A 1 297 ? 36.049 -37.111 -29.976 1.00 63.47 297 THR A N 1
ATOM 2169 C CA . THR A 1 297 ? 35.043 -36.626 -29.012 1.00 63.47 297 THR A CA 1
ATOM 2170 C C . THR A 1 297 ? 35.709 -36.048 -27.759 1.00 63.47 297 THR A C 1
ATOM 2172 O O . THR A 1 297 ? 36.391 -36.772 -27.029 1.00 63.47 297 THR A O 1
ATOM 2175 N N . VAL A 1 298 ? 35.500 -34.757 -27.488 1.00 59.56 298 VAL A N 1
ATOM 2176 C CA . VAL A 1 298 ? 36.019 -34.076 -26.290 1.00 59.56 298 VAL A CA 1
ATOM 2177 C C . VAL A 1 298 ? 34.922 -33.983 -25.230 1.00 59.56 298 VAL A C 1
ATOM 2179 O O . VAL A 1 298 ? 33.833 -33.499 -25.505 1.00 59.56 298 VAL A O 1
ATOM 2182 N N . THR A 1 299 ? 35.216 -34.452 -24.014 1.00 57.19 299 THR A N 1
ATOM 2183 C CA . THR A 1 299 ? 34.253 -34.539 -22.895 1.00 57.19 299 THR A CA 1
ATOM 2184 C C . THR A 1 299 ? 34.637 -33.675 -21.688 1.00 57.19 299 THR A C 1
ATOM 2186 O O . THR A 1 299 ? 34.090 -33.859 -20.608 1.00 57.19 299 THR A O 1
ATOM 2189 N N . ASN A 1 300 ? 35.652 -32.818 -21.817 1.00 61.81 300 ASN A N 1
ATOM 2190 C CA . ASN A 1 300 ? 36.163 -31.968 -20.740 1.00 61.81 300 ASN A CA 1
ATOM 2191 C C . ASN A 1 300 ? 36.566 -30.610 -21.318 1.00 61.81 300 ASN A C 1
ATOM 2193 O O . ASN A 1 300 ? 37.141 -30.563 -22.406 1.00 61.81 300 ASN A O 1
ATOM 2197 N N . ASN A 1 301 ? 36.345 -29.538 -20.559 1.00 76.38 301 ASN A N 1
ATOM 2198 C CA . ASN A 1 301 ? 36.747 -28.188 -20.952 1.00 76.38 301 ASN A CA 1
ATOM 2199 C C . ASN A 1 301 ? 38.282 -28.075 -21.028 1.00 76.38 301 ASN A C 1
ATOM 2201 O O . ASN A 1 301 ? 38.993 -28.671 -20.212 1.00 76.38 301 ASN A O 1
ATOM 2205 N N . VAL A 1 302 ? 38.808 -27.301 -21.983 1.00 77.94 302 VAL A N 1
ATOM 2206 C CA . VAL A 1 302 ? 40.262 -27.137 -22.182 1.00 77.94 302 VAL A CA 1
ATOM 2207 C C . VAL A 1 302 ? 40.636 -25.670 -22.389 1.00 77.94 302 VAL A C 1
ATOM 2209 O O . VAL A 1 302 ? 39.979 -24.969 -23.151 1.00 77.94 302 VAL A O 1
ATOM 2212 N N . THR A 1 303 ? 41.724 -25.221 -21.754 1.00 83.19 303 THR A N 1
ATOM 2213 C CA . THR A 1 303 ? 42.202 -23.828 -21.820 1.00 83.19 303 THR A CA 1
ATOM 2214 C C . THR A 1 303 ? 43.569 -23.714 -22.511 1.00 83.19 303 THR A C 1
ATOM 2216 O O . THR A 1 303 ? 44.462 -24.535 -22.290 1.00 83.19 303 THR A O 1
ATOM 2219 N N . THR A 1 304 ? 43.756 -22.673 -23.325 1.00 87.56 304 THR A N 1
ATOM 2220 C CA . THR A 1 304 ? 45.039 -22.222 -23.903 1.00 87.56 304 THR A CA 1
ATOM 2221 C C . THR A 1 304 ? 45.102 -20.681 -23.906 1.00 87.56 304 THR A C 1
ATOM 2223 O O . THR A 1 304 ? 44.299 -20.045 -23.228 1.00 87.56 304 THR A O 1
ATOM 2226 N N . CYS A 1 305 ? 46.047 -20.049 -24.609 1.00 86.06 305 CYS A N 1
ATOM 2227 C CA . CYS A 1 305 ? 46.037 -18.599 -24.836 1.00 86.06 305 CYS A CA 1
ATOM 2228 C C . CYS A 1 305 ? 46.649 -18.170 -26.181 1.00 86.06 305 CYS A C 1
ATOM 2230 O O . CYS A 1 305 ? 47.399 -18.920 -26.814 1.00 86.06 305 CYS A O 1
ATOM 2232 N N . ILE A 1 306 ? 46.329 -16.944 -26.600 1.00 87.81 306 ILE A N 1
ATOM 2233 C CA . ILE A 1 306 ? 46.883 -16.231 -27.757 1.00 87.81 306 ILE A CA 1
ATOM 2234 C C . ILE A 1 306 ? 47.503 -14.922 -27.250 1.00 87.81 306 ILE A C 1
ATOM 2236 O O . ILE A 1 306 ? 46.895 -14.216 -26.453 1.00 87.81 306 ILE A O 1
ATOM 2240 N N . VAL A 1 307 ? 48.717 -14.600 -27.695 1.00 85.38 307 VAL A N 1
ATOM 2241 C CA . VAL A 1 307 ? 49.479 -13.411 -27.287 1.00 85.38 307 VAL A CA 1
ATOM 2242 C C . VAL A 1 307 ? 49.609 -12.449 -28.466 1.00 85.38 307 VAL A C 1
ATOM 2244 O O . VAL A 1 307 ? 50.170 -12.815 -29.504 1.00 85.38 307 VAL A O 1
ATOM 2247 N N . SER A 1 308 ? 49.140 -11.218 -28.278 1.00 84.56 308 SER A N 1
ATOM 2248 C CA . SER A 1 308 ? 49.109 -10.136 -29.268 1.00 84.56 308 SER A CA 1
ATOM 2249 C C . SER A 1 308 ? 50.151 -9.073 -28.909 1.00 84.56 308 SER A C 1
ATOM 2251 O O . SER A 1 308 ? 50.028 -8.389 -27.899 1.00 84.56 308 SER A O 1
ATOM 2253 N N . CYS A 1 309 ? 51.202 -8.920 -29.718 1.00 79.31 309 CYS A N 1
ATOM 2254 C CA . CYS A 1 309 ? 52.360 -8.069 -29.419 1.00 79.31 309 CYS A CA 1
ATOM 2255 C C . CYS A 1 309 ? 52.609 -6.986 -30.479 1.00 79.31 309 CYS A C 1
ATOM 2257 O O . CYS A 1 309 ? 52.663 -7.275 -31.678 1.00 79.31 309 CYS A O 1
ATOM 2259 N N . LYS A 1 310 ? 52.900 -5.756 -30.039 1.00 78.31 310 LYS A N 1
ATOM 2260 C CA . LYS A 1 310 ? 53.312 -4.628 -30.887 1.00 78.31 310 LYS A CA 1
ATOM 2261 C C . LYS A 1 310 ? 54.295 -3.706 -30.158 1.00 78.31 310 LYS A C 1
ATOM 2263 O O . LYS A 1 310 ? 54.059 -3.288 -29.032 1.00 78.31 310 LYS A O 1
ATOM 2268 N N . ASN A 1 311 ? 55.417 -3.366 -30.800 1.00 69.19 311 ASN A N 1
ATOM 2269 C CA . ASN A 1 311 ? 56.453 -2.458 -30.269 1.00 69.19 311 ASN A CA 1
ATOM 2270 C C . ASN A 1 311 ? 56.983 -2.790 -28.849 1.00 69.19 311 ASN A C 1
ATOM 2272 O O . ASN A 1 311 ? 57.461 -1.905 -28.144 1.00 69.19 311 ASN A O 1
ATOM 2276 N N . GLY A 1 312 ? 56.943 -4.064 -28.440 1.00 63.94 312 GLY A N 1
ATOM 2277 C CA . GLY A 1 312 ? 57.380 -4.515 -27.110 1.00 63.94 312 GLY A CA 1
ATOM 2278 C C . GLY A 1 312 ? 56.309 -4.437 -26.017 1.00 63.94 312 GLY A C 1
ATOM 2279 O O . GLY A 1 312 ? 56.589 -4.805 -24.881 1.00 63.94 312 GLY A O 1
ATOM 2280 N N . ILE A 1 313 ? 55.099 -4.000 -26.364 1.00 65.88 313 ILE A N 1
ATOM 2281 C CA . ILE A 1 313 ? 53.889 -4.127 -25.552 1.00 65.88 313 ILE A CA 1
ATOM 2282 C C . ILE A 1 313 ? 53.157 -5.387 -26.029 1.00 65.88 313 ILE A C 1
ATOM 2284 O O . ILE A 1 313 ? 53.056 -5.609 -27.237 1.00 65.88 313 ILE A O 1
ATOM 2288 N N . CYS A 1 314 ? 52.701 -6.225 -25.103 1.00 75.81 314 CYS A N 1
ATOM 2289 C CA . CYS A 1 314 ? 52.013 -7.476 -25.404 1.00 75.81 314 CYS A CA 1
ATOM 2290 C C . CYS A 1 314 ? 50.816 -7.657 -24.478 1.00 75.81 314 CYS A C 1
ATOM 2292 O O . CYS A 1 314 ? 50.923 -7.381 -23.285 1.00 75.81 314 CYS A O 1
ATOM 2294 N N . ASP A 1 315 ? 49.744 -8.189 -25.040 1.00 80.81 315 ASP A N 1
ATOM 2295 C CA . ASP A 1 315 ? 48.524 -8.586 -24.351 1.00 80.81 315 ASP A CA 1
ATOM 2296 C C . ASP A 1 315 ? 48.236 -10.086 -24.601 1.00 80.81 315 ASP A C 1
ATOM 2298 O O . ASP A 1 315 ? 48.841 -10.694 -25.489 1.00 80.81 315 ASP A O 1
ATOM 2302 N N . THR A 1 316 ? 47.425 -10.733 -23.761 1.00 84.62 316 THR A N 1
ATOM 2303 C CA . THR A 1 316 ? 47.202 -12.190 -23.750 1.00 84.62 316 THR A CA 1
ATOM 2304 C C . THR A 1 316 ? 45.730 -12.537 -23.549 1.00 84.62 316 THR A C 1
ATOM 2306 O O . THR A 1 316 ? 45.219 -12.428 -22.442 1.00 84.62 316 THR A O 1
ATOM 2309 N N . THR A 1 317 ? 45.084 -13.073 -24.581 1.00 86.88 317 THR A N 1
ATOM 2310 C CA . THR A 1 317 ? 43.733 -13.642 -24.494 1.00 86.88 317 THR A CA 1
ATOM 2311 C C . THR A 1 317 ? 43.814 -15.113 -24.081 1.00 86.88 317 THR A C 1
ATOM 2313 O O . THR A 1 317 ? 44.364 -15.934 -24.821 1.00 86.88 317 THR A O 1
ATOM 2316 N N . TYR A 1 318 ? 43.261 -15.487 -22.928 1.00 84.88 318 TYR A N 1
ATOM 2317 C CA . TYR A 1 318 ? 43.007 -16.891 -22.591 1.00 84.88 318 TYR A CA 1
ATOM 2318 C C . TYR A 1 318 ? 41.829 -17.430 -23.406 1.00 84.88 318 TYR A C 1
ATOM 2320 O O . TYR A 1 318 ? 40.830 -16.747 -23.576 1.00 84.88 318 TYR A O 1
ATOM 2328 N N . VAL A 1 319 ? 41.942 -18.655 -23.913 1.00 82.94 319 VAL A N 1
ATOM 2329 C CA . VAL A 1 319 ? 40.919 -19.309 -24.739 1.00 82.94 319 VAL A CA 1
ATOM 2330 C C . VAL A 1 319 ? 40.433 -20.558 -24.020 1.00 82.94 319 VAL A C 1
ATOM 2332 O O . VAL A 1 319 ? 41.231 -21.471 -23.810 1.00 82.94 319 VAL A O 1
ATOM 2335 N N . SER A 1 320 ? 39.149 -20.612 -23.673 1.00 83.12 320 SER A N 1
ATOM 2336 C CA . SER A 1 320 ? 38.495 -21.763 -23.037 1.00 83.12 320 SER A CA 1
ATOM 2337 C C . SER A 1 320 ? 37.504 -22.417 -23.997 1.00 83.12 320 SER A C 1
ATOM 2339 O O . SER A 1 320 ? 36.583 -21.763 -24.476 1.00 83.12 320 SER A O 1
ATOM 2341 N N . ILE A 1 321 ? 37.677 -23.709 -24.272 1.00 81.69 321 ILE A N 1
ATOM 2342 C CA . ILE A 1 321 ? 36.787 -24.490 -25.141 1.00 81.69 321 ILE A CA 1
ATOM 2343 C C . ILE A 1 321 ? 35.938 -25.416 -24.263 1.00 81.69 321 ILE A C 1
ATOM 2345 O O . ILE A 1 321 ? 36.499 -26.223 -23.514 1.00 81.69 321 ILE A O 1
ATOM 2349 N N . LEU A 1 322 ? 34.612 -25.273 -24.332 1.00 74.31 322 LEU A N 1
ATOM 2350 C CA . LEU A 1 322 ? 33.613 -26.037 -23.570 1.00 74.31 322 LEU A CA 1
ATOM 2351 C C . LEU A 1 322 ? 33.106 -27.265 -24.358 1.00 74.31 322 LEU A C 1
ATOM 2353 O O . LEU A 1 322 ? 33.484 -27.460 -25.513 1.00 74.31 322 LEU A O 1
ATOM 2357 N N . ALA A 1 323 ? 32.268 -28.108 -23.745 1.00 63.38 323 ALA A N 1
ATOM 2358 C CA . ALA A 1 323 ? 31.625 -29.257 -24.402 1.00 63.38 323 ALA A CA 1
ATOM 2359 C C . ALA A 1 323 ? 30.174 -28.941 -24.862 1.00 63.38 323 ALA A C 1
ATOM 2361 O O . ALA A 1 323 ? 29.528 -28.121 -24.212 1.00 63.38 323 ALA A O 1
ATOM 2362 N N . PRO A 1 324 ? 29.649 -29.567 -25.941 1.00 57.50 324 PRO A N 1
ATOM 2363 C CA . PRO A 1 324 ? 28.312 -29.268 -26.489 1.00 57.50 324 PRO A CA 1
ATOM 2364 C C . PRO A 1 324 ? 27.145 -29.793 -25.627 1.00 57.50 324 PRO A C 1
ATOM 2366 O O . PRO A 1 324 ? 27.297 -30.812 -24.951 1.00 57.50 324 PRO A O 1
ATOM 2369 N N . LEU A 1 325 ? 25.979 -29.135 -25.712 1.00 52.53 325 LEU A N 1
ATOM 2370 C CA . LEU A 1 325 ? 24.721 -29.479 -25.016 1.00 52.53 325 LEU A CA 1
ATOM 2371 C C . LEU A 1 325 ? 23.673 -30.134 -25.948 1.00 52.53 325 LEU A C 1
ATOM 2373 O O . LEU A 1 325 ? 23.879 -30.223 -27.157 1.00 52.53 325 LEU A O 1
ATOM 2377 N N . ASN A 1 326 ? 22.584 -30.639 -25.357 1.00 58.06 326 ASN A N 1
ATOM 2378 C CA . ASN A 1 326 ? 21.545 -31.492 -25.958 1.00 58.06 326 ASN A CA 1
ATOM 2379 C C . ASN A 1 326 ? 20.197 -30.727 -26.004 1.00 58.06 326 ASN A C 1
ATOM 2381 O O . ASN A 1 326 ? 19.907 -30.076 -25.002 1.00 58.06 326 ASN A O 1
ATOM 2385 N N . PRO A 1 327 ? 19.405 -30.766 -27.097 1.00 68.56 327 PRO A N 1
ATOM 2386 C CA . PRO A 1 327 ? 18.130 -30.041 -27.188 1.00 68.56 327 PRO A CA 1
ATOM 2387 C C . PRO A 1 327 ? 16.981 -30.687 -26.389 1.00 68.56 327 PRO A C 1
ATOM 2389 O O . PRO A 1 327 ? 17.024 -31.881 -26.088 1.00 68.56 327 PRO A O 1
ATOM 2392 N N . ASP A 1 328 ? 15.995 -29.847 -26.076 1.00 79.25 328 ASP A N 1
ATOM 2393 C CA . ASP A 1 328 ? 14.765 -30.042 -25.291 1.00 79.25 328 ASP A CA 1
ATOM 2394 C C . ASP A 1 328 ? 13.671 -29.242 -26.038 1.00 79.25 328 ASP A C 1
ATOM 2396 O O . ASP A 1 328 ? 13.901 -28.069 -26.362 1.00 79.25 328 ASP A O 1
ATOM 2400 N N . THR A 1 329 ? 12.578 -29.900 -26.444 1.00 85.06 329 THR A N 1
ATOM 2401 C CA . THR A 1 329 ? 11.628 -29.398 -27.458 1.00 85.06 329 THR A CA 1
ATOM 2402 C C . THR A 1 329 ? 10.374 -28.739 -26.881 1.00 85.06 329 THR A C 1
ATOM 2404 O O . THR A 1 329 ? 9.891 -27.771 -27.475 1.00 85.06 329 THR A O 1
ATOM 2407 N N . ASP A 1 330 ? 9.840 -29.220 -25.757 1.00 77.69 330 ASP A N 1
ATOM 2408 C CA . ASP A 1 330 ? 8.673 -28.622 -25.086 1.00 77.69 330 ASP A CA 1
ATOM 2409 C C . ASP A 1 330 ? 9.027 -27.815 -23.826 1.00 77.69 330 ASP A C 1
ATOM 2411 O O . ASP A 1 330 ? 8.188 -27.064 -23.315 1.00 77.69 330 ASP A O 1
ATOM 2415 N N . GLY A 1 331 ? 10.291 -27.858 -23.400 1.00 84.38 331 GLY A N 1
ATOM 2416 C CA . GLY A 1 331 ? 10.835 -26.995 -22.367 1.00 84.38 331 GLY A CA 1
ATOM 2417 C C . GLY A 1 331 ? 10.587 -27.493 -20.949 1.00 84.38 331 GLY A C 1
ATOM 2418 O O . GLY A 1 331 ? 10.628 -26.668 -20.030 1.00 84.38 331 GLY A O 1
ATOM 2419 N N . ASP A 1 332 ? 10.322 -28.784 -20.745 1.00 83.06 332 ASP A N 1
ATOM 2420 C CA . ASP A 1 332 ? 10.145 -29.401 -19.422 1.00 83.06 332 ASP A CA 1
ATOM 2421 C C . ASP A 1 332 ? 11.468 -29.702 -18.673 1.00 83.06 332 ASP A C 1
ATOM 2423 O O . ASP A 1 332 ? 11.469 -30.191 -17.538 1.00 83.06 332 ASP A O 1
ATOM 2427 N N . GLY A 1 333 ? 12.615 -29.375 -19.279 1.00 82.88 333 GLY A N 1
ATOM 2428 C CA . GLY A 1 333 ? 13.944 -29.579 -18.709 1.00 82.88 333 GLY A CA 1
ATOM 2429 C C . GLY A 1 333 ? 14.516 -30.988 -18.919 1.00 82.88 333 GLY A C 1
ATOM 2430 O O . GLY A 1 333 ? 15.634 -31.269 -18.454 1.00 82.88 333 GLY A O 1
ATOM 2431 N N . VAL A 1 334 ? 13.805 -31.884 -19.606 1.00 83.69 334 VAL A N 1
ATOM 2432 C CA . VAL A 1 334 ? 14.264 -33.208 -20.036 1.00 83.69 334 VAL A CA 1
ATOM 2433 C C . VAL A 1 334 ? 14.591 -33.169 -21.539 1.00 83.69 334 VAL A C 1
ATOM 2435 O O . VAL A 1 334 ? 13.728 -32.927 -22.366 1.00 83.69 334 VAL A O 1
ATOM 2438 N N . PRO A 1 335 ? 15.837 -33.453 -21.962 1.00 84.75 335 PRO A N 1
ATOM 2439 C CA . PRO A 1 335 ? 16.170 -33.460 -23.390 1.00 84.75 335 PRO A CA 1
ATOM 2440 C C . PRO A 1 335 ? 15.431 -34.561 -24.174 1.00 84.75 335 PRO A C 1
ATOM 2442 O O . PRO A 1 335 ? 15.472 -35.711 -23.725 1.00 84.75 335 PRO A O 1
ATOM 2445 N N . ASP A 1 336 ? 14.944 -34.293 -25.399 1.00 79.69 336 ASP A N 1
ATOM 2446 C CA . ASP A 1 336 ? 14.087 -35.194 -26.218 1.00 79.69 336 ASP A CA 1
ATOM 2447 C C . ASP A 1 336 ? 14.572 -36.660 -26.259 1.00 79.69 336 ASP A C 1
ATOM 2449 O O . ASP A 1 336 ? 13.826 -37.645 -26.317 1.00 79.69 336 ASP A O 1
ATOM 2453 N N . SER A 1 337 ? 15.898 -36.811 -26.298 1.00 79.19 337 SER A N 1
ATOM 2454 C CA . SER A 1 337 ? 16.608 -38.091 -26.367 1.00 79.19 337 SER A CA 1
ATOM 2455 C C . SER A 1 337 ? 16.456 -38.973 -25.118 1.00 79.19 337 SER A C 1
ATOM 2457 O O . SER A 1 337 ? 16.606 -40.193 -25.216 1.00 79.19 337 SER A O 1
ATOM 2459 N N . VAL A 1 338 ? 16.201 -38.365 -23.956 1.00 82.75 338 VAL A N 1
ATOM 2460 C CA . VAL A 1 338 ? 16.013 -39.011 -22.651 1.00 82.75 338 VAL A CA 1
ATOM 2461 C C . VAL A 1 338 ? 14.554 -39.415 -22.497 1.00 82.75 338 VAL A C 1
ATOM 2463 O O . VAL A 1 338 ? 14.276 -40.577 -22.208 1.00 82.75 338 VAL A O 1
ATOM 2466 N N . GLU A 1 339 ? 13.629 -38.515 -22.807 1.00 84.25 339 GLU A N 1
ATOM 2467 C CA . GLU A 1 339 ? 12.196 -38.794 -22.859 1.00 84.25 339 GLU A CA 1
ATOM 2468 C C . GLU A 1 339 ? 11.852 -39.949 -23.804 1.00 84.25 339 GLU A C 1
ATOM 2470 O O . GLU A 1 339 ? 11.251 -40.945 -23.398 1.00 84.25 339 GLU A O 1
ATOM 2475 N N . THR A 1 340 ? 12.354 -39.891 -25.046 1.00 81.62 340 THR A N 1
ATOM 2476 C CA . THR A 1 340 ? 12.197 -40.960 -26.045 1.00 81.62 340 THR A CA 1
ATOM 2477 C C . THR A 1 340 ? 12.747 -42.302 -25.537 1.00 81.62 340 THR A C 1
ATOM 2479 O O . THR A 1 340 ? 12.264 -43.371 -25.925 1.00 81.62 340 THR A O 1
ATOM 2482 N N . ALA A 1 341 ? 13.769 -42.279 -24.672 1.00 79.69 341 ALA A N 1
ATOM 2483 C CA . ALA A 1 341 ? 14.348 -43.479 -24.072 1.00 79.69 341 ALA A CA 1
ATOM 2484 C C . ALA A 1 341 ? 13.545 -43.999 -22.865 1.00 79.69 341 ALA A C 1
ATOM 2486 O O . ALA A 1 341 ? 13.486 -45.217 -22.661 1.00 79.69 341 ALA A O 1
ATOM 2487 N N . ASN A 1 342 ? 12.918 -43.104 -22.099 1.00 81.25 342 ASN A N 1
ATOM 2488 C CA . ASN A 1 342 ? 12.150 -43.418 -20.893 1.00 81.25 342 ASN A CA 1
ATOM 2489 C C . ASN A 1 342 ? 10.646 -43.625 -21.163 1.00 81.25 342 ASN A C 1
ATOM 2491 O O . ASN A 1 342 ? 9.952 -44.213 -20.332 1.00 81.25 342 ASN A O 1
ATOM 2495 N N . GLY A 1 343 ? 10.171 -43.269 -22.359 1.00 82.69 343 GLY A N 1
ATOM 2496 C CA . GLY A 1 343 ? 8.802 -43.488 -22.827 1.00 82.69 343 GLY A CA 1
ATOM 2497 C C . GLY A 1 343 ? 7.832 -42.357 -22.494 1.00 82.69 343 GLY A C 1
ATOM 2498 O O . GLY A 1 343 ? 6.635 -42.628 -22.397 1.00 82.69 343 GLY A O 1
ATOM 2499 N N . THR A 1 344 ? 8.347 -41.143 -22.306 1.00 89.44 344 THR A N 1
ATOM 2500 C CA . THR A 1 344 ? 7.555 -39.911 -22.208 1.00 89.44 344 THR A CA 1
ATOM 2501 C C . THR A 1 344 ? 7.481 -39.208 -23.583 1.00 89.44 344 THR A C 1
ATOM 2503 O O . THR A 1 344 ? 7.920 -39.815 -24.568 1.00 89.44 344 THR A O 1
ATOM 2506 N N . ASP A 1 345 ? 6.817 -38.051 -23.716 1.00 84.44 345 ASP A N 1
ATOM 2507 C CA . ASP A 1 345 ? 6.450 -37.466 -25.026 1.00 84.44 345 ASP A CA 1
ATOM 2508 C C . ASP A 1 345 ? 7.058 -36.061 -25.221 1.00 84.44 345 ASP A C 1
ATOM 2510 O O . ASP A 1 345 ? 6.493 -35.140 -24.641 1.00 84.44 345 ASP A O 1
ATOM 2514 N N . PRO A 1 346 ? 8.086 -35.891 -26.093 1.00 87.56 346 PRO A N 1
ATOM 2515 C CA . PRO A 1 346 ? 8.845 -34.636 -26.304 1.00 87.56 346 PRO A CA 1
ATOM 2516 C C . PRO A 1 346 ? 8.094 -33.435 -26.904 1.00 87.56 346 PRO A C 1
ATOM 2518 O O . PRO A 1 346 ? 8.662 -32.644 -27.662 1.00 87.56 346 PRO A O 1
ATOM 2521 N N . ASN A 1 347 ? 6.777 -33.384 -26.736 1.00 87.38 347 ASN A N 1
ATOM 2522 C CA . ASN A 1 347 ? 5.888 -32.338 -27.241 1.00 87.38 347 ASN A CA 1
ATOM 2523 C C . ASN A 1 347 ? 4.743 -32.041 -26.245 1.00 87.38 347 ASN A C 1
ATOM 2525 O O . ASN A 1 347 ? 3.775 -31.368 -26.616 1.00 87.38 347 ASN A O 1
ATOM 2529 N N . ASP A 1 348 ? 4.795 -32.604 -25.038 1.00 88.00 348 ASP A N 1
ATOM 2530 C CA . ASP A 1 348 ? 3.789 -32.495 -23.986 1.00 88.00 348 ASP A CA 1
ATOM 2531 C C . ASP A 1 348 ? 4.521 -32.233 -22.662 1.00 88.00 348 ASP A C 1
ATOM 2533 O O . ASP A 1 348 ? 4.924 -33.190 -22.003 1.00 88.00 348 ASP A O 1
ATOM 2537 N N . PRO A 1 349 ? 4.641 -30.969 -22.217 1.00 88.38 349 PRO A N 1
ATOM 2538 C CA . PRO A 1 349 ? 5.470 -30.613 -21.066 1.00 88.38 349 PRO A CA 1
ATOM 2539 C C . PRO A 1 349 ? 4.938 -31.132 -19.717 1.00 88.38 349 PRO A C 1
ATOM 2541 O O . PRO A 1 349 ? 5.561 -30.901 -18.687 1.00 88.38 349 PRO A O 1
ATOM 2544 N N . CYS A 1 350 ? 3.802 -31.842 -19.688 1.00 89.44 350 CYS A N 1
ATOM 2545 C CA . CYS A 1 350 ? 3.352 -32.613 -18.521 1.00 89.44 350 CYS A CA 1
ATOM 2546 C C . CYS A 1 350 ? 3.857 -34.072 -18.528 1.00 89.44 350 CYS A C 1
ATOM 2548 O O . CYS A 1 350 ? 3.718 -34.814 -17.541 1.00 89.44 350 CYS A O 1
ATOM 2550 N N . SER A 1 351 ? 4.466 -34.505 -19.630 1.00 89.31 351 SER A N 1
ATOM 2551 C CA . SER A 1 351 ? 4.922 -35.859 -19.929 1.00 89.31 351 SER A CA 1
ATOM 2552 C C . SER A 1 351 ? 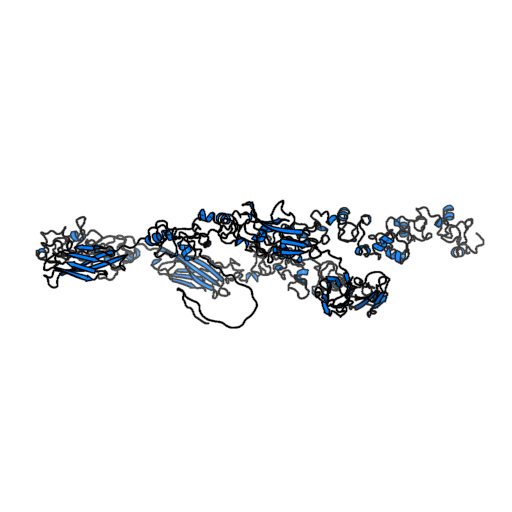6.417 -36.004 -19.638 1.00 89.31 351 SER A C 1
ATOM 2554 O O . SER A 1 351 ? 7.235 -36.182 -20.526 1.00 89.31 351 SER A O 1
ATOM 2556 N N . TYR A 1 352 ? 6.772 -36.011 -18.353 1.00 88.00 352 TYR A N 1
ATOM 2557 C CA . TYR A 1 352 ? 8.157 -36.188 -17.893 1.00 88.00 352 TYR A CA 1
ATOM 2558 C C . TYR A 1 352 ? 8.266 -36.964 -16.581 1.00 88.00 352 TYR A C 1
ATOM 2560 O O . TYR A 1 352 ? 7.279 -37.134 -15.853 1.00 88.00 352 TYR A O 1
ATOM 2568 N N . ASN A 1 353 ? 9.487 -37.384 -16.230 1.00 83.12 353 ASN A N 1
ATOM 2569 C CA . ASN A 1 353 ? 9.824 -37.801 -14.867 1.00 83.12 353 ASN A CA 1
ATOM 2570 C C . ASN A 1 353 ? 10.732 -36.748 -14.219 1.00 83.12 353 ASN A C 1
ATOM 2572 O O . ASN A 1 353 ? 11.805 -36.459 -14.741 1.00 83.12 353 ASN A O 1
ATOM 2576 N N . VAL A 1 354 ? 10.372 -36.266 -13.025 1.00 80.12 354 VAL A N 1
ATOM 2577 C CA . VAL A 1 354 ? 11.141 -35.257 -12.259 1.00 80.12 354 VAL A CA 1
ATOM 2578 C C . VAL A 1 354 ? 12.629 -35.631 -12.094 1.00 80.12 354 VAL A C 1
ATOM 2580 O O . VAL A 1 354 ? 13.500 -34.771 -12.051 1.00 80.12 354 VAL A O 1
ATOM 2583 N N . ALA A 1 355 ? 12.947 -36.929 -12.032 1.00 77.94 355 ALA A N 1
ATOM 2584 C CA . ALA A 1 355 ? 14.315 -37.430 -11.868 1.00 77.94 355 ALA A CA 1
ATOM 2585 C C . ALA A 1 355 ? 15.202 -37.350 -13.131 1.00 77.94 355 ALA A C 1
ATOM 2587 O O . ALA A 1 355 ? 16.410 -37.563 -13.016 1.00 77.94 355 ALA A O 1
ATOM 2588 N N . ASP A 1 356 ? 14.620 -37.088 -14.306 1.00 82.19 356 ASP A N 1
ATOM 2589 C CA . ASP A 1 356 ? 15.324 -37.018 -15.595 1.00 82.19 356 ASP A CA 1
ATOM 2590 C C . ASP A 1 356 ? 15.654 -35.570 -16.022 1.00 82.19 356 ASP A C 1
ATOM 2592 O O . ASP A 1 356 ? 16.412 -35.362 -16.975 1.00 82.19 356 ASP A O 1
ATOM 2596 N N . ILE A 1 357 ? 15.137 -34.576 -15.288 1.00 79.62 357 ILE A N 1
ATOM 2597 C CA . ILE A 1 357 ? 15.350 -33.145 -15.539 1.00 79.62 357 ILE A CA 1
ATOM 2598 C C . ILE A 1 357 ? 16.832 -32.805 -15.375 1.00 79.62 357 ILE A C 1
ATOM 2600 O O . ILE A 1 357 ? 17.446 -33.024 -14.327 1.00 79.62 357 ILE A O 1
ATOM 2604 N N . THR A 1 358 ? 17.423 -32.278 -16.446 1.00 76.69 358 THR A N 1
ATOM 2605 C CA . THR A 1 358 ? 18.858 -31.961 -16.534 1.00 76.69 358 THR A CA 1
ATOM 2606 C C . THR A 1 358 ? 19.160 -30.640 -17.249 1.00 76.69 358 THR A C 1
ATOM 2608 O O . THR A 1 358 ? 20.300 -30.170 -17.178 1.00 76.69 358 THR A O 1
ATOM 2611 N N . ALA A 1 359 ? 18.160 -30.023 -17.880 1.00 72.12 359 ALA A N 1
ATOM 2612 C CA . ALA A 1 359 ? 18.177 -28.675 -18.440 1.00 72.12 359 ALA A CA 1
ATOM 2613 C C . ALA A 1 359 ? 17.236 -27.739 -17.639 1.00 72.12 359 ALA A C 1
ATOM 2615 O O . ALA A 1 359 ? 16.471 -28.226 -16.804 1.00 72.12 359 ALA A O 1
ATOM 2616 N N . PRO A 1 360 ? 17.308 -26.405 -17.822 1.00 74.94 360 PRO A N 1
ATOM 2617 C CA . PRO A 1 360 ? 16.387 -25.464 -17.182 1.00 74.94 360 PRO A CA 1
ATOM 2618 C C . PRO A 1 360 ? 14.983 -25.521 -17.802 1.00 74.94 360 PRO A C 1
ATOM 2620 O O . PRO A 1 360 ? 14.846 -25.324 -19.006 1.00 74.94 360 PRO A O 1
ATOM 2623 N N . ILE A 1 361 ? 13.952 -25.688 -16.971 1.00 80.50 361 ILE A N 1
ATOM 2624 C CA . ILE A 1 361 ? 12.541 -25.631 -17.394 1.00 80.50 361 ILE A CA 1
ATOM 2625 C C . ILE A 1 361 ? 12.199 -24.236 -17.942 1.00 80.50 361 ILE A C 1
ATOM 2627 O O . ILE A 1 361 ? 12.405 -23.208 -17.279 1.00 80.50 361 ILE A O 1
ATOM 2631 N N . THR A 1 362 ? 11.641 -24.213 -19.150 1.00 82.06 362 THR A N 1
ATOM 2632 C CA . THR A 1 362 ? 11.135 -23.016 -19.841 1.00 82.06 362 THR A CA 1
ATOM 2633 C C . THR A 1 362 ? 9.622 -23.043 -20.068 1.00 82.06 362 THR A C 1
ATOM 2635 O O . THR A 1 362 ? 9.039 -21.977 -20.264 1.00 82.06 362 THR A O 1
ATOM 2638 N N . SER A 1 363 ? 8.981 -24.212 -19.952 1.00 81.25 363 SER A N 1
ATOM 2639 C CA . SER A 1 363 ? 7.523 -24.346 -19.890 1.00 81.25 363 SER A CA 1
ATOM 2640 C C . SER A 1 363 ? 6.921 -23.550 -18.718 1.00 81.25 363 SER A C 1
ATOM 2642 O O . SER A 1 363 ? 7.529 -23.405 -17.654 1.00 81.25 363 SER A O 1
ATOM 2644 N N . THR A 1 364 ? 5.707 -23.031 -18.927 1.00 84.12 364 THR A N 1
ATOM 2645 C CA . THR A 1 364 ? 4.897 -22.295 -17.936 1.00 84.12 364 THR A CA 1
ATOM 2646 C C . THR A 1 364 ? 3.556 -22.983 -17.665 1.00 84.12 364 THR A C 1
ATOM 2648 O O . THR A 1 364 ? 2.582 -22.324 -17.300 1.00 84.12 364 THR A O 1
ATOM 2651 N N . VAL A 1 365 ? 3.476 -24.290 -17.927 1.00 87.31 365 VAL A N 1
ATOM 2652 C CA . VAL A 1 365 ? 2.281 -25.098 -17.663 1.00 87.31 365 VAL A CA 1
ATOM 2653 C C . VAL A 1 365 ? 2.176 -25.413 -16.162 1.00 87.31 365 VAL A C 1
ATOM 2655 O O . VAL A 1 365 ? 3.176 -25.417 -15.447 1.00 87.31 365 VAL A O 1
ATOM 2658 N N . ASP A 1 366 ? 0.935 -25.587 -15.715 1.00 87.00 366 ASP A N 1
ATOM 2659 C CA . ASP A 1 366 ? 0.509 -26.142 -14.428 1.00 87.00 366 ASP A CA 1
ATOM 2660 C C . ASP A 1 366 ? -0.140 -27.495 -14.760 1.00 87.00 366 ASP A C 1
ATOM 2662 O O . ASP A 1 366 ? -1.195 -27.538 -15.412 1.00 87.00 366 ASP A O 1
ATOM 2666 N N . CYS A 1 367 ? 0.546 -28.592 -14.443 1.00 87.62 367 CYS A N 1
ATOM 2667 C CA . CYS A 1 367 ? 0.180 -29.924 -14.920 1.00 87.62 367 CYS A CA 1
ATOM 2668 C C . CYS A 1 367 ? -0.783 -30.703 -14.012 1.00 87.62 367 CYS A C 1
ATOM 2670 O O . CYS A 1 367 ? -1.392 -31.676 -14.481 1.00 87.62 367 CYS A O 1
ATOM 2672 N N . ASP A 1 368 ? -0.973 -30.297 -12.753 1.00 85.38 368 ASP A N 1
ATOM 2673 C CA . ASP A 1 368 ? -1.945 -30.915 -11.838 1.00 85.38 368 ASP A CA 1
ATOM 2674 C C . ASP A 1 368 ? -3.153 -30.023 -11.492 1.00 85.38 368 ASP A C 1
ATOM 2676 O O . ASP A 1 368 ? -4.214 -30.535 -11.106 1.00 85.38 368 ASP A O 1
ATOM 2680 N N . GLY A 1 369 ? -3.046 -28.724 -11.762 1.00 87.62 369 GLY A N 1
ATOM 2681 C CA . GLY A 1 369 ? -4.099 -27.733 -11.647 1.00 87.62 369 GLY A CA 1
ATOM 2682 C C . GLY A 1 369 ? -4.153 -27.014 -10.300 1.00 87.62 369 GLY A C 1
ATOM 2683 O O . GLY A 1 369 ? -5.230 -26.503 -9.975 1.00 87.62 369 GLY A O 1
ATOM 2684 N N . ASP A 1 370 ? -3.098 -26.992 -9.487 1.00 86.31 370 ASP A N 1
ATOM 2685 C CA . ASP A 1 370 ? -3.096 -26.273 -8.204 1.00 86.31 370 ASP A CA 1
ATOM 2686 C C . ASP A 1 370 ? -2.889 -24.748 -8.309 1.00 86.31 370 ASP A C 1
ATOM 2688 O O . ASP A 1 370 ? -3.129 -24.030 -7.337 1.00 86.31 370 ASP A O 1
ATOM 2692 N N . GLY A 1 371 ? -2.549 -24.222 -9.490 1.00 86.38 371 GLY A N 1
ATOM 2693 C CA . GLY A 1 371 ? -2.302 -22.797 -9.720 1.00 86.38 371 GLY A CA 1
ATOM 2694 C C . GLY A 1 371 ? -0.835 -22.363 -9.574 1.00 86.38 371 GLY A C 1
ATOM 2695 O O . GLY A 1 371 ? -0.518 -21.188 -9.800 1.00 86.38 371 GLY A O 1
ATOM 2696 N N . VAL A 1 372 ? 0.068 -23.273 -9.217 1.00 87.44 372 VAL A N 1
ATOM 2697 C CA . VAL A 1 372 ? 1.524 -23.140 -9.328 1.00 87.44 372 VAL A CA 1
ATOM 2698 C C . VAL A 1 372 ? 1.960 -23.745 -10.672 1.00 87.44 372 VAL A C 1
ATOM 2700 O O . VAL A 1 372 ? 1.277 -24.578 -11.246 1.00 87.44 372 VAL A O 1
ATOM 2703 N N . THR A 1 373 ? 3.068 -23.269 -11.244 1.00 87.56 373 THR A N 1
ATOM 2704 C CA . THR A 1 373 ? 3.630 -23.877 -12.467 1.00 87.56 373 THR A CA 1
ATOM 2705 C C . THR A 1 373 ? 4.722 -24.867 -12.098 1.00 87.56 373 THR A C 1
ATOM 2707 O O . THR A 1 373 ? 5.517 -24.571 -11.202 1.00 87.56 373 THR A O 1
ATOM 2710 N N . ASP A 1 374 ? 4.846 -25.966 -12.845 1.00 83.81 374 ASP A N 1
ATOM 2711 C CA . ASP A 1 374 ? 5.799 -27.054 -12.580 1.00 83.81 374 ASP A CA 1
ATOM 2712 C C . ASP A 1 374 ? 7.239 -26.536 -12.357 1.00 83.81 374 ASP A C 1
ATOM 2714 O O . ASP A 1 374 ? 7.994 -27.015 -11.507 1.00 83.81 374 ASP A O 1
ATOM 2718 N N . LYS A 1 375 ? 7.622 -25.485 -13.095 1.00 84.56 375 LYS A N 1
ATOM 2719 C CA . LYS A 1 375 ? 8.902 -24.774 -12.954 1.00 84.56 375 LYS A CA 1
ATOM 2720 C C . LYS A 1 375 ? 9.124 -24.195 -11.552 1.00 84.56 375 LYS A C 1
ATOM 2722 O O . LYS A 1 375 ? 10.235 -24.287 -11.023 1.00 84.56 375 LYS A O 1
ATOM 2727 N N . ASN A 1 376 ? 8.103 -23.551 -10.991 1.00 81.12 376 ASN A N 1
ATOM 2728 C CA . ASN A 1 376 ? 8.173 -22.879 -9.694 1.00 81.12 376 ASN A CA 1
ATOM 2729 C C . ASN A 1 376 ? 8.234 -23.882 -8.539 1.00 81.12 376 ASN A C 1
ATOM 2731 O O . ASN A 1 376 ? 8.811 -23.550 -7.514 1.00 81.12 376 ASN A O 1
ATOM 2735 N N . GLU A 1 377 ? 7.692 -25.083 -8.718 1.00 79.12 377 GLU A N 1
ATOM 2736 C CA . GLU A 1 377 ? 7.754 -26.193 -7.758 1.00 79.12 377 GLU A CA 1
ATOM 2737 C C . GLU A 1 377 ? 9.087 -26.953 -7.806 1.00 79.12 377 GLU A C 1
ATOM 2739 O O . GLU A 1 377 ? 9.644 -27.391 -6.801 1.00 79.12 377 GLU A O 1
ATOM 2744 N N . ILE A 1 378 ? 9.659 -27.106 -9.002 1.00 76.06 378 ILE A N 1
ATOM 2745 C CA . ILE A 1 378 ? 10.911 -27.855 -9.165 1.00 76.06 378 ILE A CA 1
ATOM 2746 C C . ILE A 1 378 ? 12.131 -27.026 -8.726 1.00 76.06 378 ILE A C 1
ATOM 2748 O O . ILE A 1 378 ? 13.109 -27.595 -8.226 1.00 76.06 378 ILE A O 1
ATOM 2752 N N . TYR A 1 379 ? 12.090 -25.697 -8.883 1.00 71.81 379 TYR A N 1
ATOM 2753 C CA . TYR A 1 379 ? 13.213 -24.803 -8.557 1.00 71.81 379 TYR A CA 1
ATOM 2754 C C . TYR A 1 379 ? 12.945 -23.780 -7.447 1.00 71.81 379 TYR A C 1
ATOM 2756 O O . TYR A 1 379 ? 13.875 -23.066 -7.070 1.00 71.81 379 TYR A O 1
ATOM 2764 N N . GLY A 1 380 ? 11.717 -23.679 -6.936 1.00 61.97 380 GLY A N 1
ATOM 2765 C CA . GLY A 1 380 ? 11.321 -22.619 -6.013 1.00 61.97 380 GLY A CA 1
ATOM 2766 C C . GLY A 1 380 ? 11.344 -21.209 -6.639 1.00 61.97 380 GLY A C 1
ATOM 2767 O O . GLY A 1 380 ? 11.738 -21.020 -7.795 1.00 61.97 380 GLY A O 1
ATOM 2768 N N . PRO A 1 381 ? 10.976 -20.167 -5.866 1.00 53.94 381 PRO A N 1
ATOM 2769 C CA . PRO A 1 381 ? 10.916 -18.785 -6.358 1.00 53.94 381 PRO A CA 1
ATOM 2770 C C . PRO A 1 381 ? 12.274 -18.141 -6.688 1.00 53.94 381 PRO A C 1
ATOM 2772 O O . PRO A 1 381 ? 12.299 -17.060 -7.274 1.00 53.94 381 PRO A O 1
ATOM 2775 N N . ASP A 1 382 ? 13.397 -18.741 -6.272 1.00 48.56 382 ASP A N 1
ATOM 2776 C CA . ASP A 1 382 ? 14.744 -18.174 -6.447 1.00 48.56 382 ASP A CA 1
ATOM 2777 C C . ASP A 1 382 ? 15.515 -18.742 -7.655 1.00 48.56 382 ASP A C 1
ATOM 2779 O O . ASP A 1 382 ? 16.570 -18.211 -8.016 1.00 48.56 382 ASP A O 1
ATOM 2783 N N . GLY A 1 383 ? 14.984 -19.782 -8.309 1.00 51.94 383 GLY A N 1
ATOM 2784 C CA . GLY A 1 383 ? 15.583 -20.401 -9.492 1.00 51.94 383 GLY A CA 1
ATOM 2785 C C . GLY A 1 383 ? 16.885 -21.168 -9.224 1.00 51.94 383 GLY A C 1
ATOM 2786 O O . GLY A 1 383 ? 17.655 -21.400 -10.163 1.00 51.94 383 GLY A O 1
ATOM 2787 N N . VAL A 1 384 ? 17.178 -21.554 -7.974 1.00 46.09 384 VAL A N 1
ATOM 2788 C CA . VAL A 1 384 ? 18.431 -22.230 -7.607 1.00 46.09 384 VAL A CA 1
ATOM 2789 C C . VAL A 1 384 ? 18.210 -23.718 -7.313 1.00 46.09 384 VAL A C 1
ATOM 2791 O O . VAL A 1 384 ? 17.557 -24.105 -6.354 1.00 46.09 384 VAL A O 1
ATOM 2794 N N . ILE A 1 385 ? 18.910 -24.582 -8.060 1.00 47.28 385 ILE A N 1
ATOM 2795 C CA . ILE A 1 385 ? 18.840 -26.067 -8.033 1.00 47.28 385 ILE A CA 1
ATOM 2796 C C . ILE A 1 385 ? 19.186 -26.715 -6.653 1.00 47.28 385 ILE A C 1
ATOM 2798 O O . ILE A 1 385 ? 19.270 -27.934 -6.518 1.00 47.28 385 ILE A O 1
ATOM 2802 N N . THR A 1 386 ? 19.439 -25.947 -5.588 1.00 43.69 386 THR A N 1
ATOM 2803 C CA . THR A 1 386 ? 20.003 -26.470 -4.326 1.00 43.69 386 THR A CA 1
ATOM 2804 C C . THR A 1 386 ? 19.012 -27.068 -3.321 1.00 43.69 386 THR A C 1
ATOM 2806 O O . THR A 1 386 ? 19.454 -27.570 -2.285 1.00 43.69 386 THR A O 1
ATOM 2809 N N . GLY A 1 387 ? 17.717 -27.108 -3.630 1.00 48.84 387 GLY A N 1
ATOM 2810 C CA . GLY A 1 387 ? 16.745 -27.925 -2.904 1.00 48.84 387 GLY A CA 1
ATOM 2811 C C . GLY A 1 387 ? 15.343 -27.792 -3.483 1.00 48.84 387 GLY A C 1
ATOM 2812 O O . GLY A 1 387 ? 14.911 -26.679 -3.743 1.00 48.84 387 GLY A O 1
ATOM 2813 N N . THR A 1 388 ? 14.642 -28.917 -3.639 1.00 52.50 388 THR A N 1
ATOM 2814 C CA . THR A 1 388 ? 13.185 -28.936 -3.842 1.00 52.50 388 THR A CA 1
ATOM 2815 C C . THR A 1 388 ? 12.530 -28.121 -2.728 1.00 52.50 388 THR A C 1
ATOM 2817 O O . THR A 1 388 ? 12.825 -28.383 -1.554 1.00 52.50 388 THR A O 1
ATOM 2820 N N . ASP A 1 389 ? 11.664 -27.173 -3.069 1.00 58.12 389 ASP A N 1
ATOM 2821 C CA . ASP A 1 389 ? 10.939 -26.347 -2.091 1.00 58.12 389 ASP A CA 1
ATOM 2822 C C . ASP A 1 389 ? 10.013 -27.184 -1.181 1.00 58.12 389 ASP A C 1
ATOM 2824 O O . ASP A 1 389 ? 9.788 -26.834 -0.020 1.00 58.12 389 ASP A O 1
ATOM 2828 N N . GLY A 1 390 ? 9.596 -28.352 -1.670 1.00 65.25 390 GLY A N 1
ATOM 2829 C CA . GLY A 1 390 ? 8.815 -29.356 -0.961 1.00 65.25 390 GLY A CA 1
ATOM 2830 C C . GLY A 1 390 ? 7.491 -29.698 -1.639 1.00 65.25 390 GLY A C 1
ATOM 2831 O O . GLY A 1 390 ? 6.799 -30.571 -1.111 1.00 65.25 390 GLY A O 1
ATOM 2832 N N . THR A 1 391 ? 7.155 -29.052 -2.760 1.00 77.94 391 THR A N 1
ATOM 2833 C CA . THR A 1 391 ? 5.956 -29.351 -3.548 1.00 77.94 391 THR A CA 1
ATOM 2834 C C . THR A 1 391 ? 6.209 -30.477 -4.572 1.00 77.94 391 THR A C 1
ATOM 2836 O O . THR A 1 391 ? 7.318 -31.022 -4.648 1.00 77.94 391 THR A O 1
ATOM 2839 N N . ASP A 1 392 ? 5.166 -30.941 -5.266 1.00 81.19 392 ASP A N 1
ATOM 2840 C CA . ASP A 1 392 ? 5.216 -32.097 -6.179 1.00 81.19 392 ASP A CA 1
ATOM 2841 C C . ASP A 1 392 ? 4.303 -31.818 -7.386 1.00 81.19 392 ASP A C 1
ATOM 2843 O O . ASP A 1 392 ? 3.094 -32.002 -7.239 1.00 81.19 392 ASP A O 1
ATOM 2847 N N . PRO A 1 393 ? 4.858 -31.468 -8.567 1.00 83.25 393 PRO A N 1
ATOM 2848 C CA . PRO A 1 393 ? 4.140 -30.872 -9.711 1.00 83.25 393 PRO A CA 1
ATOM 2849 C C . PRO A 1 393 ? 3.203 -31.822 -10.474 1.00 83.25 393 PRO A C 1
ATOM 2851 O O . PRO A 1 393 ? 2.912 -31.658 -11.659 1.00 83.25 393 PRO A O 1
ATOM 2854 N N . LYS A 1 394 ? 2.805 -32.921 -9.830 1.00 84.31 394 LYS A N 1
ATOM 2855 C CA . LYS A 1 394 ? 1.875 -33.942 -10.341 1.00 84.31 394 LYS A CA 1
ATOM 2856 C C . LYS A 1 394 ? 0.841 -34.334 -9.283 1.00 84.31 394 LYS A C 1
ATOM 2858 O O . LYS A 1 394 ? 0.201 -35.386 -9.400 1.00 84.31 394 LYS A O 1
ATOM 2863 N N . ASN A 1 395 ? 0.704 -33.535 -8.230 1.00 87.12 395 ASN A N 1
ATOM 2864 C CA . ASN A 1 395 ? -0.129 -33.770 -7.068 1.00 87.12 395 ASN A CA 1
ATOM 2865 C C . ASN A 1 395 ? -0.651 -32.443 -6.489 1.00 87.12 395 ASN A C 1
ATOM 2867 O O . ASN A 1 395 ? -0.094 -31.932 -5.521 1.00 87.12 395 ASN A O 1
ATOM 2871 N N . ALA A 1 396 ? -1.825 -32.007 -6.957 1.00 86.25 396 ALA A N 1
ATOM 2872 C CA . ALA A 1 396 ? -2.465 -30.735 -6.596 1.00 86.25 396 ALA A CA 1
ATOM 2873 C C . ALA A 1 396 ? -2.840 -30.536 -5.104 1.00 86.25 396 ALA A C 1
ATOM 2875 O O . ALA A 1 396 ? -3.525 -29.577 -4.749 1.00 86.25 396 ALA A O 1
ATOM 2876 N N . CYS A 1 397 ? -2.463 -31.473 -4.228 1.00 87.62 397 CYS A N 1
ATOM 2877 C CA . CYS A 1 397 ? -2.499 -31.349 -2.767 1.00 87.62 397 CYS A CA 1
ATOM 2878 C C . CYS A 1 397 ? -1.122 -31.024 -2.167 1.00 87.62 397 CYS A C 1
ATOM 2880 O O . CYS A 1 397 ? -0.955 -31.031 -0.950 1.00 87.62 397 CYS A O 1
ATOM 2882 N N . SER A 1 398 ? -0.108 -30.817 -3.002 1.00 86.56 398 SER A N 1
ATOM 2883 C CA . SER A 1 398 ? 1.283 -30.654 -2.600 1.00 86.56 398 SER A CA 1
ATOM 2884 C C . SER A 1 398 ? 1.766 -29.220 -2.776 1.00 86.56 398 SER A C 1
ATOM 2886 O O . SER A 1 398 ? 2.963 -29.026 -2.886 1.00 86.56 398 SER A O 1
ATOM 2888 N N . LEU A 1 399 ? 0.866 -28.236 -2.777 1.00 85.19 399 LEU A N 1
ATOM 2889 C CA . LEU A 1 399 ? 1.160 -26.843 -3.110 1.00 85.19 399 LEU A CA 1
ATOM 2890 C C . LEU A 1 399 ? 1.686 -25.985 -1.950 1.00 85.19 399 LEU A C 1
ATOM 2892 O O . LEU A 1 399 ? 1.515 -26.295 -0.768 1.00 85.19 399 LEU A O 1
ATOM 2896 N N . ASN A 1 400 ? 2.212 -24.813 -2.308 1.00 80.56 400 ASN A N 1
ATOM 2897 C CA . ASN A 1 400 ? 2.410 -23.685 -1.404 1.00 80.56 400 ASN A CA 1
ATOM 2898 C C . ASN A 1 400 ? 1.588 -22.487 -1.898 1.00 80.56 400 ASN A C 1
ATOM 2900 O O . ASN A 1 400 ? 1.857 -21.935 -2.965 1.00 80.56 400 ASN A O 1
ATOM 2904 N N . LEU A 1 401 ? 0.612 -22.048 -1.098 1.00 81.75 401 LEU A N 1
ATOM 2905 C CA . LEU A 1 401 ? -0.365 -21.018 -1.472 1.00 81.75 401 LEU A CA 1
ATOM 2906 C C . LEU A 1 401 ? 0.271 -19.667 -1.870 1.00 81.75 401 LEU A C 1
ATOM 2908 O O . LEU A 1 401 ? -0.350 -18.883 -2.582 1.00 81.75 401 LEU A O 1
ATOM 2912 N N . SER A 1 402 ? 1.513 -19.384 -1.450 1.00 79.12 402 SER A N 1
ATOM 2913 C CA . SER A 1 402 ? 2.245 -18.170 -1.846 1.00 79.12 402 SER A CA 1
ATOM 2914 C C . SER A 1 402 ? 2.936 -18.243 -3.217 1.00 79.12 402 SER A C 1
ATOM 2916 O O . SER A 1 402 ? 3.432 -17.220 -3.687 1.00 79.12 402 SER A O 1
ATOM 2918 N N . GLN A 1 403 ? 2.976 -19.419 -3.855 1.00 79.19 403 GLN A N 1
ATOM 2919 C CA . GLN A 1 403 ? 3.555 -19.647 -5.190 1.00 79.19 403 GLN A CA 1
ATOM 2920 C C . GLN A 1 403 ? 2.490 -19.705 -6.302 1.00 79.19 403 GLN A C 1
ATOM 2922 O O . GLN A 1 403 ? 2.839 -19.755 -7.487 1.00 79.19 403 GLN A O 1
ATOM 2927 N N . VAL A 1 404 ? 1.201 -19.646 -5.937 1.00 83.75 404 VAL A N 1
ATOM 2928 C CA . VAL A 1 404 ? 0.079 -19.607 -6.883 1.00 83.75 404 VAL A CA 1
ATOM 2929 C C . VAL A 1 404 ? 0.180 -18.350 -7.746 1.00 83.75 404 VAL A C 1
ATOM 2931 O O . VAL A 1 404 ? 0.150 -17.221 -7.255 1.00 83.75 404 VAL A O 1
ATOM 2934 N N . THR A 1 405 ? 0.323 -18.559 -9.050 1.00 78.44 405 THR A N 1
ATOM 2935 C CA . THR A 1 405 ? 0.564 -17.510 -10.057 1.00 78.44 405 THR A CA 1
ATOM 2936 C C . THR A 1 405 ? -0.326 -17.653 -11.293 1.00 78.44 405 THR A C 1
ATOM 2938 O O . THR A 1 405 ? -0.451 -16.698 -12.062 1.00 78.44 405 THR A O 1
ATOM 2941 N N . VAL A 1 406 ? -1.002 -18.794 -11.458 1.00 84.25 406 VAL A N 1
ATOM 2942 C CA . VAL A 1 406 ? -2.014 -19.041 -12.492 1.00 84.25 406 VAL A CA 1
ATOM 2943 C C . VAL A 1 406 ? -3.340 -19.494 -11.863 1.00 84.25 406 VAL A C 1
ATOM 2945 O O . VAL A 1 406 ? -3.422 -19.794 -10.676 1.00 84.25 406 VAL A O 1
ATOM 2948 N N . THR A 1 407 ? -4.425 -19.473 -12.641 1.00 87.25 407 THR A N 1
ATOM 2949 C CA . THR A 1 407 ? -5.762 -19.875 -12.170 1.00 87.25 407 THR A CA 1
ATOM 2950 C C . THR A 1 407 ? -5.809 -21.383 -11.930 1.00 87.25 407 THR A C 1
ATOM 2952 O O . THR A 1 407 ? -5.766 -22.144 -12.895 1.00 87.25 407 THR A O 1
ATOM 2955 N N . ALA A 1 408 ? -5.972 -21.805 -10.675 1.00 88.62 408 ALA A N 1
ATOM 2956 C CA . ALA A 1 408 ? -6.084 -23.217 -10.314 1.00 88.62 408 ALA A CA 1
ATOM 2957 C C . ALA A 1 408 ? -7.272 -23.887 -11.032 1.00 88.62 408 ALA A C 1
ATOM 2959 O O . ALA A 1 408 ? -8.348 -23.300 -11.173 1.00 88.62 408 ALA A O 1
ATOM 2960 N N . THR A 1 409 ? -7.106 -25.133 -11.471 1.00 90.00 409 THR A N 1
ATOM 2961 C CA . THR A 1 409 ? -8.142 -25.909 -12.179 1.00 90.00 409 THR A CA 1
ATOM 2962 C C . THR A 1 409 ? -8.476 -27.254 -11.529 1.00 90.00 409 THR A C 1
ATOM 2964 O O . THR A 1 409 ? -9.431 -27.917 -11.950 1.00 90.00 409 THR A O 1
ATOM 2967 N N . SER A 1 410 ? -7.753 -27.642 -10.473 1.00 89.50 410 SER A N 1
ATOM 2968 C CA . SER A 1 410 ? -7.969 -28.879 -9.728 1.00 89.50 410 SER A CA 1
ATOM 2969 C C . SER A 1 410 ? -9.385 -28.947 -9.148 1.00 89.50 410 SER A C 1
ATOM 2971 O O . SER A 1 410 ? -9.814 -28.135 -8.327 1.00 89.50 410 SER A O 1
ATOM 2973 N N . THR A 1 411 ? -10.108 -29.989 -9.564 1.00 87.94 411 THR A N 1
ATOM 2974 C CA . THR A 1 411 ? -11.413 -30.380 -9.000 1.00 87.94 411 THR A CA 1
ATOM 2975 C C . THR A 1 411 ? -11.273 -31.396 -7.860 1.00 87.94 411 THR A C 1
ATOM 2977 O O . THR A 1 411 ? -12.251 -32.051 -7.492 1.00 87.94 411 THR A O 1
ATOM 2980 N N . GLY A 1 412 ? -10.051 -31.560 -7.339 1.00 87.38 412 GLY A N 1
ATOM 2981 C CA . GLY A 1 412 ? -9.777 -32.294 -6.110 1.00 87.38 412 GLY A CA 1
ATOM 2982 C C . GLY A 1 412 ? -10.330 -31.581 -4.875 1.00 87.38 412 GLY A C 1
ATOM 2983 O O . GLY A 1 412 ? -10.814 -30.458 -4.964 1.00 87.38 412 GLY A O 1
ATOM 2984 N N . ASP A 1 413 ? -10.269 -32.288 -3.753 1.00 89.06 413 ASP A N 1
ATOM 2985 C CA . ASP A 1 413 ? -10.633 -31.867 -2.396 1.00 89.06 413 ASP A CA 1
ATOM 2986 C C . ASP A 1 413 ? -9.573 -32.540 -1.508 1.00 89.06 413 ASP A C 1
ATOM 2988 O O . ASP A 1 413 ? -9.565 -33.774 -1.383 1.00 89.06 413 ASP A O 1
ATOM 2992 N N . CYS A 1 414 ? -8.572 -31.771 -1.074 1.00 90.19 414 CYS A N 1
ATOM 2993 C CA . CYS A 1 414 ? -7.312 -32.312 -0.556 1.00 90.19 414 CYS A CA 1
ATOM 2994 C C . CYS A 1 414 ? -7.351 -32.617 0.942 1.00 90.19 414 CYS A C 1
ATOM 2996 O O . CYS A 1 414 ? -6.878 -33.677 1.370 1.00 90.19 414 CYS A O 1
ATOM 2998 N N . ASP A 1 415 ? -7.965 -31.744 1.734 1.00 88.00 415 ASP A N 1
ATOM 2999 C CA . ASP A 1 415 ? -8.182 -31.962 3.162 1.00 88.00 415 ASP A CA 1
ATOM 3000 C C . ASP A 1 415 ? -9.491 -32.723 3.484 1.00 88.00 415 ASP A C 1
ATOM 3002 O O . ASP A 1 415 ? -9.634 -33.339 4.555 1.00 88.00 415 ASP A O 1
ATOM 3006 N N . GLY A 1 416 ? -10.413 -32.791 2.520 1.00 90.06 416 GLY A N 1
ATOM 3007 C CA . GLY A 1 416 ? -11.677 -33.493 2.632 1.00 90.06 416 GLY A CA 1
ATOM 3008 C C . GLY A 1 416 ? -12.780 -32.692 3.323 1.00 90.06 416 GLY A C 1
ATOM 3009 O O . GLY A 1 416 ? -13.643 -33.336 3.936 1.00 90.06 416 GLY A O 1
ATOM 3010 N N . ASP A 1 417 ? -12.764 -31.360 3.310 1.00 89.94 417 ASP A N 1
ATOM 3011 C CA . ASP A 1 417 ? -13.848 -30.510 3.815 1.00 89.94 417 ASP A CA 1
ATOM 3012 C C . ASP A 1 417 ? -15.085 -30.483 2.884 1.00 89.94 417 ASP A C 1
ATOM 3014 O O . ASP A 1 417 ? -16.199 -30.215 3.335 1.00 89.94 417 ASP A O 1
ATOM 3018 N N . GLY A 1 418 ? -14.945 -30.836 1.605 1.00 89.06 418 GLY A N 1
ATOM 3019 C CA . GLY A 1 418 ? -16.041 -30.830 0.633 1.00 89.06 418 GLY A CA 1
ATOM 3020 C C . GLY A 1 418 ? -16.227 -29.534 -0.168 1.00 89.06 418 GLY A C 1
ATOM 3021 O O . GLY A 1 418 ? -17.246 -29.422 -0.866 1.00 89.06 418 GLY A O 1
ATOM 3022 N N . VAL A 1 419 ? -15.293 -28.588 -0.093 1.00 90.38 419 VAL A N 1
ATOM 3023 C CA . VAL A 1 419 ? -14.968 -27.607 -1.140 1.00 90.38 419 VAL A CA 1
ATOM 3024 C C . VAL A 1 419 ? -13.937 -28.256 -2.091 1.00 90.38 419 VAL A C 1
ATOM 3026 O O . VAL A 1 419 ? -13.489 -29.378 -1.871 1.00 90.38 419 VAL A O 1
ATOM 3029 N N . THR A 1 420 ? -13.655 -27.639 -3.238 1.00 91.31 420 THR A N 1
ATOM 3030 C CA . THR A 1 420 ? -12.613 -28.108 -4.169 1.00 91.31 420 THR A CA 1
ATOM 3031 C C . THR A 1 420 ? -11.478 -27.105 -4.247 1.00 91.31 420 THR A C 1
ATOM 3033 O O . THR A 1 420 ? -11.790 -25.915 -4.328 1.00 91.31 420 THR A O 1
ATOM 3036 N N . ASN A 1 421 ? -10.228 -27.560 -4.389 1.00 89.25 421 ASN A N 1
ATOM 3037 C CA . ASN A 1 421 ? -9.024 -26.713 -4.409 1.00 89.25 421 ASN A CA 1
ATOM 3038 C C . ASN A 1 421 ? -9.201 -25.446 -5.272 1.00 89.25 421 ASN A C 1
ATOM 3040 O O . ASN A 1 421 ? -8.913 -24.334 -4.842 1.00 89.25 421 ASN A O 1
ATOM 3044 N N . ALA A 1 422 ? -9.727 -25.592 -6.496 1.00 88.88 422 ALA A N 1
ATOM 3045 C CA . ALA A 1 422 ? -9.913 -24.467 -7.411 1.00 88.88 422 ALA A CA 1
ATOM 3046 C C . ALA A 1 422 ? -10.955 -23.423 -6.954 1.00 88.88 422 ALA A C 1
ATOM 3048 O O . ALA A 1 422 ? -10.891 -22.287 -7.411 1.00 88.88 422 ALA A O 1
ATOM 3049 N N . ASN A 1 423 ? -11.914 -23.750 -6.086 1.00 88.19 423 ASN A N 1
ATOM 3050 C CA . ASN A 1 423 ? -12.834 -22.745 -5.533 1.00 88.19 423 ASN A CA 1
ATOM 3051 C C . ASN A 1 423 ? -12.144 -21.946 -4.422 1.00 88.19 423 ASN A C 1
ATOM 3053 O O . ASN A 1 423 ? -12.183 -20.718 -4.437 1.00 88.19 423 ASN A O 1
ATOM 3057 N N . GLU A 1 424 ? -11.450 -22.654 -3.531 1.00 88.25 424 GLU A N 1
ATOM 3058 C CA . GLU A 1 424 ? -10.704 -22.092 -2.402 1.00 88.25 424 GLU A CA 1
ATOM 3059 C C . GLU A 1 424 ? -9.604 -21.134 -2.853 1.00 88.25 424 GLU A C 1
ATOM 3061 O O . GLU A 1 424 ? -9.480 -20.035 -2.316 1.00 88.25 424 GLU A O 1
ATOM 3066 N N . ILE A 1 425 ? -8.852 -21.530 -3.885 1.00 88.25 425 ILE A N 1
ATOM 3067 C CA . ILE A 1 425 ? -7.750 -20.743 -4.440 1.00 88.25 425 ILE A CA 1
ATOM 3068 C C . ILE A 1 425 ? -8.266 -19.560 -5.270 1.00 88.25 425 ILE A C 1
ATOM 3070 O O . ILE A 1 425 ? -7.777 -18.441 -5.120 1.00 88.25 425 ILE A O 1
ATOM 3074 N N . ASN A 1 426 ? -9.247 -19.772 -6.158 1.00 85.19 426 ASN A N 1
ATOM 3075 C CA . ASN A 1 426 ? -9.644 -18.730 -7.114 1.00 85.19 426 ASN A CA 1
ATOM 3076 C C . ASN A 1 426 ? -10.666 -17.716 -6.571 1.00 85.19 426 ASN A C 1
ATOM 3078 O O . ASN A 1 426 ? -10.871 -16.703 -7.236 1.00 85.19 426 ASN A O 1
ATOM 3082 N N . SER A 1 427 ? -11.320 -17.979 -5.429 1.00 70.62 427 SER A N 1
ATOM 3083 C CA . SER A 1 427 ? -12.379 -17.139 -4.838 1.00 70.62 427 SER A CA 1
ATOM 3084 C C . SER A 1 427 ? -13.462 -16.734 -5.856 1.00 70.62 427 SER A C 1
ATOM 3086 O O . SER A 1 427 ? -13.457 -15.662 -6.469 1.00 70.62 427 SER A O 1
ATOM 3088 N N . THR A 1 428 ? -14.431 -17.627 -6.079 1.00 62.53 428 THR A N 1
ATOM 3089 C CA . THR A 1 428 ? -15.406 -17.455 -7.175 1.00 62.53 428 THR A CA 1
ATOM 3090 C C . THR A 1 428 ? -16.502 -16.406 -6.899 1.00 62.53 428 THR A C 1
ATOM 3092 O O . THR A 1 428 ? -17.309 -16.099 -7.786 1.00 62.53 428 THR A O 1
ATOM 3095 N N . GLY A 1 429 ? -16.525 -15.824 -5.692 1.00 55.12 429 GLY A N 1
ATOM 3096 C CA . GLY A 1 429 ? -17.524 -14.870 -5.207 1.00 55.12 429 GLY A CA 1
ATOM 3097 C C . GLY A 1 429 ? -16.974 -13.466 -4.919 1.00 55.12 429 GLY A C 1
ATOM 3098 O O . GLY A 1 429 ? -15.880 -13.279 -4.394 1.00 55.12 429 GLY A O 1
ATOM 3099 N N . THR A 1 430 ? -17.763 -12.420 -5.199 1.00 43.22 430 THR A N 1
ATOM 3100 C CA . THR A 1 430 ? -17.379 -11.041 -4.846 1.00 43.22 430 THR A CA 1
ATOM 3101 C C . THR A 1 430 ? -17.371 -10.844 -3.328 1.00 43.22 430 THR A C 1
ATOM 3103 O O . THR A 1 430 ? -18.431 -10.633 -2.734 1.00 43.22 430 THR A O 1
ATOM 3106 N N . GLY A 1 431 ? -16.178 -10.851 -2.731 1.00 56.12 431 GLY A N 1
ATOM 3107 C CA . GLY A 1 431 ? -15.974 -10.714 -1.288 1.00 56.12 431 GLY A CA 1
ATOM 3108 C C . GLY A 1 431 ? -15.719 -12.031 -0.548 1.00 56.12 431 GLY A C 1
ATOM 3109 O O . GLY A 1 431 ? -15.726 -12.003 0.680 1.00 56.12 431 GLY A O 1
ATOM 3110 N N . ASP A 1 432 ? -15.499 -13.143 -1.259 1.00 68.56 432 ASP A N 1
ATOM 3111 C CA . ASP A 1 432 ? -15.026 -14.395 -0.653 1.00 68.56 432 ASP A CA 1
ATOM 3112 C C . ASP A 1 432 ? -13.514 -14.320 -0.368 1.00 68.56 432 ASP A C 1
ATOM 3114 O O . ASP A 1 432 ? -12.748 -13.888 -1.240 1.00 68.56 432 ASP A O 1
ATOM 3118 N N . PRO A 1 433 ? -13.040 -14.714 0.825 1.00 74.94 433 PRO A N 1
ATOM 3119 C CA . PRO A 1 433 ? -11.617 -14.889 1.067 1.00 74.94 433 PRO A CA 1
ATOM 3120 C C . PRO A 1 433 ? -11.093 -16.143 0.350 1.00 74.94 433 PRO A C 1
ATOM 3122 O O . PRO A 1 433 ? -11.796 -17.145 0.226 1.00 74.94 433 PRO A O 1
ATOM 3125 N N . VAL A 1 434 ? -9.833 -16.082 -0.085 1.00 82.69 434 VAL A N 1
ATOM 3126 C CA . VAL A 1 434 ? -9.064 -17.264 -0.501 1.00 82.69 434 VAL A CA 1
ATOM 3127 C C . VAL A 1 434 ? -8.827 -18.144 0.725 1.00 82.69 434 VAL A C 1
ATOM 3129 O O . VAL A 1 434 ? -8.453 -17.624 1.783 1.00 82.69 434 VAL A O 1
ATOM 3132 N N . THR A 1 435 ? -9.034 -19.451 0.586 1.00 87.62 435 THR A N 1
ATOM 3133 C CA . THR A 1 435 ? -8.815 -20.435 1.655 1.00 87.62 435 THR A CA 1
ATOM 3134 C C . THR A 1 435 ? -7.699 -21.428 1.301 1.00 87.62 435 THR A C 1
ATOM 3136 O O . THR A 1 435 ? -7.126 -21.345 0.216 1.00 87.62 435 THR A O 1
ATOM 3139 N N . ASP A 1 436 ? -7.281 -22.270 2.253 1.00 87.12 436 ASP A N 1
ATOM 3140 C CA . ASP A 1 436 ? -6.111 -23.154 2.117 1.00 87.12 436 ASP A CA 1
ATOM 3141 C C . ASP A 1 436 ? -6.585 -24.603 1.925 1.00 87.12 436 ASP A C 1
ATOM 3143 O O . ASP A 1 436 ? -7.009 -25.193 2.919 1.00 87.12 436 ASP A O 1
ATOM 3147 N N . PRO A 1 437 ? -6.453 -25.199 0.719 1.00 89.06 437 PRO A N 1
ATOM 3148 C CA . PRO A 1 437 ? -6.976 -26.539 0.416 1.00 89.06 437 PRO A CA 1
ATOM 3149 C C . PRO A 1 437 ? -6.378 -27.694 1.231 1.00 89.06 437 PRO A C 1
ATOM 3151 O O . PRO A 1 437 ? -6.762 -28.853 1.051 1.00 89.06 437 PRO A O 1
ATOM 3154 N N . ASN A 1 438 ? -5.366 -27.413 2.056 1.00 89.06 438 ASN A N 1
ATOM 3155 C CA . ASN A 1 438 ? -4.720 -28.381 2.933 1.00 89.06 438 ASN A CA 1
ATOM 3156 C C . ASN A 1 438 ? -5.055 -28.181 4.425 1.00 89.06 438 ASN A C 1
ATOM 3158 O O . ASN A 1 438 ? -4.612 -28.996 5.247 1.00 89.06 438 ASN A O 1
ATOM 3162 N N . ASP A 1 439 ? -5.814 -27.143 4.800 1.00 90.62 439 ASP A N 1
ATOM 3163 C CA . ASP A 1 439 ? -6.308 -26.940 6.167 1.00 90.62 439 ASP A CA 1
ATOM 3164 C C . ASP A 1 439 ? -7.829 -27.191 6.247 1.00 90.62 439 ASP A C 1
ATOM 3166 O O . ASP A 1 439 ? -8.611 -26.270 6.013 1.00 90.62 439 ASP A O 1
ATOM 3170 N N . PRO A 1 440 ? -8.271 -28.369 6.743 1.00 88.94 440 PRO A N 1
ATOM 3171 C CA . PRO A 1 440 ? -9.690 -28.760 6.805 1.00 88.94 440 PRO A CA 1
ATOM 3172 C C . PRO A 1 440 ? -10.572 -27.874 7.698 1.00 88.94 440 PRO A C 1
ATOM 3174 O O . PRO A 1 440 ? -11.780 -28.104 7.809 1.00 88.94 440 PRO A O 1
ATOM 3177 N N . CYS A 1 441 ? -9.996 -26.888 8.385 1.00 90.19 441 CYS A N 1
ATOM 3178 C CA . CYS A 1 441 ? -10.717 -25.877 9.148 1.00 90.19 441 CYS A CA 1
ATOM 3179 C C . CYS A 1 441 ? -10.818 -24.523 8.420 1.00 90.19 441 CYS A C 1
ATOM 3181 O O . CYS A 1 441 ? -11.639 -23.674 8.796 1.00 90.19 441 CYS A O 1
ATOM 3183 N N . ASN A 1 442 ? -10.049 -24.322 7.353 1.00 90.06 442 ASN A N 1
ATOM 3184 C CA . ASN A 1 442 ? -9.977 -23.115 6.545 1.00 90.06 442 ASN A CA 1
ATOM 3185 C C . ASN A 1 442 ? -10.714 -23.296 5.209 1.00 90.06 442 ASN A C 1
ATOM 3187 O O . ASN A 1 442 ? -10.094 -23.457 4.177 1.00 90.06 442 ASN A O 1
ATOM 3191 N N . TYR A 1 443 ? -12.045 -23.242 5.248 1.00 89.31 443 TYR A N 1
ATOM 3192 C CA . TYR A 1 443 ? -12.918 -23.350 4.069 1.00 89.31 443 TYR A CA 1
ATOM 3193 C C . TYR A 1 443 ? -14.051 -22.307 4.064 1.00 89.31 443 TYR A C 1
ATOM 3195 O O . TYR A 1 443 ? -14.428 -21.787 5.123 1.00 89.31 443 TYR A O 1
ATOM 3203 N N . ASN A 1 444 ? -14.667 -22.045 2.909 1.00 85.12 444 ASN A N 1
ATOM 3204 C CA . ASN A 1 444 ? -15.841 -21.171 2.802 1.00 85.12 444 ASN A CA 1
ATOM 3205 C C . ASN A 1 444 ? -17.148 -21.955 3.025 1.00 85.12 444 ASN A C 1
ATOM 3207 O O . ASN A 1 444 ? -17.583 -22.750 2.192 1.00 85.12 444 ASN A O 1
ATOM 3211 N N . THR A 1 445 ? -17.851 -21.696 4.136 1.00 85.25 445 THR A N 1
ATOM 3212 C CA . THR A 1 445 ? -19.081 -22.429 4.520 1.00 85.25 445 THR A CA 1
ATOM 3213 C C . THR A 1 445 ? -20.231 -22.294 3.507 1.00 85.25 445 THR A C 1
ATOM 3215 O O . THR A 1 445 ? -21.174 -23.083 3.530 1.00 85.25 445 THR A O 1
ATOM 3218 N N . ALA A 1 446 ? -20.186 -21.286 2.627 1.00 83.12 446 ALA A N 1
ATOM 3219 C CA . ALA A 1 446 ? -21.150 -21.099 1.542 1.00 83.12 446 ALA A CA 1
ATOM 3220 C C . ALA A 1 446 ? -20.855 -21.973 0.306 1.00 83.12 446 ALA A C 1
ATOM 3222 O O . ALA A 1 446 ? -21.783 -22.304 -0.435 1.00 83.12 446 ALA A O 1
ATOM 3223 N N . GLU A 1 447 ? -19.590 -22.349 0.100 1.00 86.31 447 GLU A N 1
ATOM 3224 C CA . GLU A 1 447 ? -19.123 -23.189 -1.009 1.00 86.31 447 GLU A CA 1
ATOM 3225 C C . GLU A 1 447 ? -19.105 -24.682 -0.626 1.00 86.31 447 GLU A C 1
ATOM 3227 O O . GLU A 1 447 ? -19.223 -25.547 -1.497 1.00 86.31 447 GLU A O 1
ATOM 3232 N N . GLN A 1 448 ? -19.041 -24.990 0.676 1.00 89.88 448 GLN A N 1
ATOM 3233 C CA . GLN A 1 448 ? -18.961 -26.353 1.203 1.00 89.88 448 GLN A CA 1
ATOM 3234 C C . GLN A 1 448 ? -20.156 -27.238 0.812 1.00 89.88 448 GLN A C 1
ATOM 3236 O O . GLN A 1 448 ? -21.320 -26.982 1.148 1.00 89.88 448 GLN A O 1
ATOM 3241 N N . VAL A 1 449 ? -19.860 -28.391 0.205 1.00 88.25 449 VAL A N 1
ATOM 3242 C CA . VAL A 1 449 ? -20.850 -29.438 -0.059 1.00 88.25 449 VAL A CA 1
ATOM 3243 C C . VAL A 1 449 ? -20.773 -30.502 1.035 1.00 88.25 449 VAL A C 1
ATOM 3245 O O . VAL A 1 449 ? -20.061 -31.496 0.921 1.00 88.25 449 VAL A O 1
ATOM 3248 N N . LEU A 1 450 ? -21.600 -30.363 2.078 1.00 84.00 450 LEU A N 1
ATOM 3249 C CA . LEU A 1 450 ? -21.613 -31.255 3.255 1.00 84.00 450 LEU A CA 1
ATOM 3250 C C . LEU A 1 450 ? -21.805 -32.761 2.937 1.00 84.00 450 LEU A C 1
ATOM 3252 O O . LEU A 1 450 ? -21.524 -33.620 3.771 1.00 84.00 450 LEU A O 1
ATOM 3256 N N . ALA A 1 451 ? -22.283 -33.114 1.739 1.00 85.44 451 ALA A N 1
ATOM 3257 C CA . ALA A 1 451 ? -22.368 -34.501 1.271 1.00 85.44 451 ALA A CA 1
ATOM 3258 C C . ALA A 1 451 ? -21.014 -35.097 0.825 1.00 85.44 451 ALA A C 1
ATOM 3260 O O . ALA A 1 451 ? -20.880 -36.322 0.822 1.00 85.44 451 ALA A O 1
ATOM 3261 N N . ASN A 1 452 ? -20.046 -34.247 0.469 1.00 88.50 452 ASN A N 1
ATOM 3262 C CA . ASN A 1 452 ? -18.714 -34.612 -0.012 1.00 88.50 452 ASN A CA 1
ATOM 3263 C C . ASN A 1 452 ? -17.690 -34.720 1.133 1.00 88.50 452 ASN A C 1
ATOM 3265 O O . ASN A 1 452 ? -16.812 -35.573 1.042 1.00 88.50 452 ASN A O 1
ATOM 3269 N N . THR A 1 453 ? -17.879 -33.964 2.230 1.00 91.50 453 THR A N 1
ATOM 3270 C CA . THR A 1 453 ? -17.045 -34.005 3.455 1.00 91.50 453 THR A CA 1
ATOM 3271 C C . THR A 1 453 ? -16.564 -35.419 3.822 1.00 91.50 453 THR A C 1
ATOM 3273 O O . THR A 1 453 ? -17.347 -36.365 4.010 1.00 91.50 453 THR A O 1
ATOM 3276 N N . SER A 1 454 ? -15.260 -35.561 4.006 1.00 90.31 454 SER A N 1
ATOM 3277 C CA . SER A 1 454 ? -14.579 -36.807 4.343 1.00 90.31 454 SER A CA 1
ATOM 3278 C C . SER A 1 454 ? -14.933 -37.333 5.744 1.00 90.31 454 SER A C 1
ATOM 3280 O O . SER A 1 454 ? -15.477 -36.640 6.608 1.00 90.31 454 SER A O 1
ATOM 3282 N N . THR A 1 455 ? -14.620 -38.606 6.011 1.00 89.38 455 THR A N 1
ATOM 3283 C CA . THR A 1 455 ? -14.740 -39.170 7.370 1.00 89.38 455 THR A CA 1
ATOM 3284 C C . THR A 1 455 ? -13.671 -38.653 8.330 1.00 89.38 455 THR A C 1
ATOM 3286 O O . THR A 1 455 ? -13.847 -38.777 9.538 1.00 89.38 455 THR A O 1
ATOM 3289 N N . THR A 1 456 ? -12.567 -38.127 7.797 1.00 87.38 456 THR A N 1
ATOM 3290 C CA . THR A 1 456 ? -11.500 -37.456 8.543 1.00 87.38 456 THR A CA 1
ATOM 3291 C C . THR A 1 456 ? -11.979 -36.093 9.016 1.00 87.38 456 THR A C 1
ATOM 3293 O O . THR A 1 456 ? -12.032 -35.890 10.223 1.00 87.38 456 THR A O 1
ATOM 3296 N N . TRP A 1 457 ? -12.461 -35.238 8.108 1.00 92.00 457 TRP A N 1
ATOM 3297 C CA . TRP A 1 457 ? -13.039 -33.930 8.437 1.00 92.00 457 TRP A CA 1
ATOM 3298 C C . TRP A 1 457 ? -14.154 -34.031 9.484 1.00 92.00 457 TRP A C 1
ATOM 3300 O O . TRP A 1 457 ? -14.109 -33.364 10.509 1.00 92.00 457 TRP A O 1
ATOM 3310 N N . LYS A 1 458 ? -15.095 -34.974 9.323 1.00 89.69 458 LYS A N 1
ATOM 3311 C CA . LYS A 1 458 ? -16.179 -35.215 10.302 1.00 89.69 458 LYS A CA 1
ATOM 3312 C C . LYS A 1 458 ? -15.708 -35.641 11.702 1.00 89.69 458 LYS A C 1
ATOM 3314 O O . LYS A 1 458 ? -16.528 -35.702 12.616 1.00 89.69 458 LYS A O 1
ATOM 3319 N N . ALA A 1 459 ? -14.440 -36.020 11.852 1.00 88.00 459 ALA A N 1
ATOM 3320 C CA . ALA A 1 459 ? -13.824 -36.412 13.114 1.00 88.00 459 ALA A CA 1
ATOM 3321 C C . ALA A 1 459 ? -12.849 -35.357 13.669 1.00 88.00 459 ALA A C 1
ATOM 3323 O O . ALA A 1 459 ? -12.314 -35.579 14.757 1.00 88.00 459 ALA A O 1
ATOM 3324 N N . LEU A 1 460 ? -12.619 -34.253 12.947 1.00 90.81 460 LEU A N 1
ATOM 3325 C CA . LEU A 1 460 ? -11.943 -33.068 13.468 1.00 90.81 460 LEU A CA 1
ATOM 3326 C C . LEU A 1 460 ? -12.876 -32.260 14.379 1.00 90.81 460 LEU A C 1
ATOM 3328 O O . LEU A 1 460 ? -14.086 -32.461 14.389 1.00 90.81 460 LEU A O 1
ATOM 3332 N N . ASP A 1 461 ? -12.251 -31.375 15.144 1.00 89.50 461 ASP A N 1
ATOM 3333 C CA . ASP A 1 461 ? -12.823 -30.421 16.092 1.00 89.50 461 ASP A CA 1
ATOM 3334 C C . ASP A 1 461 ? -12.133 -29.090 15.754 1.00 89.50 461 ASP A C 1
ATOM 3336 O O . ASP A 1 461 ? -10.994 -28.841 16.172 1.00 89.50 461 ASP A O 1
ATOM 3340 N N . CYS A 1 462 ? -12.714 -28.351 14.803 1.00 90.25 462 CYS A N 1
ATOM 3341 C CA . CYS A 1 462 ? -12.027 -27.239 14.139 1.00 90.25 462 CYS A CA 1
ATOM 3342 C C . CYS A 1 462 ? -11.981 -25.966 14.985 1.00 90.25 462 CYS A C 1
ATOM 3344 O O . CYS A 1 462 ? -10.952 -25.280 15.025 1.00 90.25 462 CYS A O 1
ATOM 3346 N N . ASP A 1 463 ? -13.070 -25.678 15.688 1.00 89.38 463 ASP A N 1
ATOM 3347 C CA . ASP A 1 463 ? -13.185 -24.540 16.594 1.00 89.38 463 ASP A CA 1
ATOM 3348 C C . ASP A 1 463 ? -12.614 -24.841 18.000 1.00 89.38 463 ASP A C 1
ATOM 3350 O O . ASP A 1 463 ? -12.249 -23.916 18.732 1.00 89.38 463 ASP A O 1
ATOM 3354 N N . LYS A 1 464 ? -12.398 -26.134 18.300 1.00 90.44 464 LYS A N 1
ATOM 3355 C CA . LYS A 1 464 ? -11.779 -26.696 19.509 1.00 90.44 464 LYS A CA 1
ATOM 3356 C C . LYS A 1 464 ? -12.672 -26.616 20.745 1.00 90.44 464 LYS A C 1
ATOM 3358 O O . LYS A 1 464 ? -12.163 -26.579 21.873 1.00 90.44 464 LYS A O 1
ATOM 3363 N N . ASP A 1 465 ? -13.986 -26.633 20.565 1.00 88.12 465 ASP A N 1
ATOM 3364 C CA . ASP A 1 465 ? -14.975 -26.650 21.645 1.00 88.12 465 ASP A CA 1
ATOM 3365 C C . ASP A 1 465 ? -15.157 -28.045 22.301 1.00 88.12 465 ASP A C 1
ATOM 3367 O O . ASP A 1 465 ? -15.615 -28.160 23.446 1.00 88.12 465 ASP A O 1
ATOM 3371 N N . GLY A 1 466 ? -14.688 -29.104 21.631 1.00 87.31 466 GLY A N 1
ATOM 3372 C CA . GLY A 1 466 ? -14.676 -30.477 22.136 1.00 87.31 466 GLY A CA 1
ATOM 3373 C C . GLY A 1 466 ? -15.795 -31.391 21.629 1.00 87.31 466 GLY A C 1
ATOM 3374 O O . GLY A 1 466 ? -15.858 -32.544 22.083 1.00 87.31 466 GLY A O 1
ATOM 3375 N N . ASN A 1 467 ? -16.655 -30.930 20.720 1.00 87.44 467 ASN A N 1
ATOM 3376 C CA . ASN A 1 467 ? -17.480 -31.797 19.883 1.00 87.44 467 ASN A CA 1
ATOM 3377 C C . ASN A 1 467 ? -16.681 -32.260 18.633 1.00 87.44 467 ASN A C 1
ATOM 3379 O O . ASN A 1 467 ? -15.474 -32.490 18.727 1.00 87.44 467 ASN A O 1
ATOM 3383 N N . ASN A 1 468 ? -17.336 -32.570 17.510 1.00 90.44 468 ASN A N 1
ATOM 3384 C CA . ASN A 1 468 ? -16.634 -32.779 16.241 1.00 90.44 468 ASN A CA 1
ATOM 3385 C C . ASN A 1 468 ? -17.489 -32.353 15.048 1.00 90.44 468 ASN A C 1
ATOM 3387 O O . ASN A 1 468 ? -18.700 -32.573 15.073 1.00 90.44 468 ASN A O 1
ATOM 3391 N N . ASN A 1 469 ? -16.862 -31.875 13.967 1.00 88.88 469 ASN A N 1
ATOM 3392 C CA . ASN A 1 469 ? -17.506 -31.241 12.804 1.00 88.88 469 ASN A CA 1
ATOM 3393 C C . ASN A 1 469 ? -18.699 -32.032 12.200 1.00 88.88 469 ASN A C 1
ATOM 3395 O O . ASN A 1 469 ? -19.541 -31.484 11.494 1.00 88.88 469 ASN A O 1
ATOM 3399 N N . GLY A 1 470 ? -18.768 -33.355 12.412 1.00 84.06 470 GLY A N 1
ATOM 3400 C CA . GLY A 1 470 ? -19.879 -34.210 11.972 1.00 84.06 470 GLY A CA 1
ATOM 3401 C C . GLY A 1 470 ? -21.112 -34.255 12.895 1.00 84.06 470 GLY A C 1
ATOM 3402 O O . GLY A 1 470 ? -22.125 -34.845 12.506 1.00 84.06 470 GLY A O 1
ATOM 3403 N N . THR A 1 471 ? -21.032 -33.700 14.106 1.00 85.19 471 THR A N 1
ATOM 3404 C CA . THR A 1 471 ? -22.129 -33.576 15.092 1.00 85.19 471 THR A CA 1
ATOM 3405 C C . THR A 1 471 ? -22.346 -32.148 15.607 1.00 85.19 471 THR A C 1
ATOM 3407 O O . THR A 1 471 ? -23.434 -31.851 16.096 1.00 85.19 471 THR A O 1
ATOM 3410 N N . ASP A 1 472 ? -21.332 -31.312 15.429 1.00 85.62 472 ASP A N 1
ATOM 3411 C CA . ASP A 1 472 ? -21.214 -29.870 15.640 1.00 85.62 472 ASP A CA 1
ATOM 3412 C C . ASP A 1 472 ? -22.218 -29.023 14.819 1.00 85.62 472 ASP A C 1
ATOM 3414 O O . ASP A 1 472 ? -22.296 -29.160 13.589 1.00 85.62 472 ASP A O 1
ATOM 3418 N N . PRO A 1 473 ? -23.036 -28.179 15.477 1.00 84.00 473 PRO A N 1
ATOM 3419 C CA . PRO A 1 473 ? -23.865 -27.170 14.819 1.00 84.00 473 PRO A CA 1
ATOM 3420 C C . PRO A 1 473 ? -23.137 -25.975 14.174 1.00 84.00 473 PRO A C 1
ATOM 3422 O O . PRO A 1 473 ? -23.695 -25.431 13.215 1.00 84.00 473 PRO A O 1
ATOM 3425 N N . ASN A 1 474 ? -21.960 -25.548 14.650 1.00 87.44 474 ASN A N 1
ATOM 3426 C CA . ASN A 1 474 ? -21.194 -24.408 14.122 1.00 87.44 474 ASN A CA 1
ATOM 3427 C C . ASN A 1 474 ? -19.671 -24.706 13.971 1.00 87.44 474 ASN A C 1
ATOM 3429 O O . ASN A 1 474 ? -18.875 -24.062 14.658 1.00 87.44 474 ASN A O 1
ATOM 3433 N N . PRO A 1 475 ? -19.220 -25.521 12.979 1.00 88.31 475 PRO A N 1
ATOM 3434 C CA . PRO A 1 475 ? -17.852 -26.092 12.903 1.00 88.31 475 PRO A CA 1
ATOM 3435 C C . PRO A 1 475 ? -16.644 -25.172 12.650 1.00 88.31 475 PRO A C 1
ATOM 3437 O O . PRO A 1 475 ? -15.632 -25.587 12.075 1.00 88.31 475 PRO A O 1
ATOM 3440 N N . LYS A 1 476 ? -16.753 -23.901 13.034 1.00 87.94 476 LYS A N 1
ATOM 3441 C CA . LYS A 1 476 ? -15.724 -22.858 12.991 1.00 87.94 476 LYS A CA 1
ATOM 3442 C C . LYS A 1 476 ? -15.775 -21.898 14.189 1.00 87.94 476 LYS A C 1
ATOM 3444 O O . LYS A 1 476 ? -14.844 -21.102 14.320 1.00 87.94 476 LYS A O 1
ATOM 3449 N N . VAL A 1 477 ? -16.842 -21.882 15.001 1.00 87.75 477 VAL A N 1
ATOM 3450 C CA . VAL A 1 477 ? -17.054 -20.843 16.027 1.00 87.75 477 VAL A CA 1
ATOM 3451 C C . VAL A 1 477 ? -17.716 -21.418 17.291 1.00 87.75 477 VAL A C 1
ATOM 3453 O O . VAL A 1 477 ? -18.911 -21.728 17.248 1.00 87.75 477 VAL A O 1
ATOM 3456 N N . PRO A 1 478 ? -17.016 -21.418 18.441 1.00 89.06 478 PRO A N 1
ATOM 3457 C CA . PRO A 1 478 ? -17.535 -21.992 19.678 1.00 89.06 478 PRO A CA 1
ATOM 3458 C C . PRO A 1 478 ? -18.680 -21.128 20.197 1.00 89.06 478 PRO A C 1
ATOM 3460 O O . PRO A 1 478 ? -18.498 -19.931 20.427 1.00 89.06 478 PRO A O 1
ATOM 3463 N N . THR A 1 479 ? -19.863 -21.724 20.362 1.00 89.50 479 THR A N 1
ATOM 3464 C CA . THR A 1 479 ? -21.107 -20.966 20.567 1.00 89.50 479 THR A CA 1
ATOM 3465 C C . THR A 1 479 ? -21.906 -21.454 21.781 1.00 89.50 479 THR A C 1
ATOM 3467 O O . THR A 1 479 ? -22.324 -22.609 21.859 1.00 89.50 479 THR A O 1
ATOM 3470 N N . ALA A 1 480 ? -22.195 -20.547 22.717 1.00 90.81 480 ALA A N 1
ATOM 3471 C CA . ALA A 1 480 ? -23.100 -20.759 23.844 1.00 90.81 480 ALA A CA 1
ATOM 3472 C C . ALA A 1 480 ? -24.389 -19.921 23.694 1.00 90.81 480 ALA A C 1
ATOM 3474 O O . ALA A 1 480 ? -24.370 -18.750 23.308 1.00 90.81 480 ALA A O 1
ATOM 3475 N N . VAL A 1 481 ? -25.545 -20.504 24.016 1.00 91.38 481 VAL A N 1
ATOM 3476 C CA . VAL A 1 481 ? -26.882 -19.964 23.733 1.00 91.38 481 VAL A CA 1
ATOM 3477 C C . VAL A 1 481 ? -27.712 -19.890 25.016 1.00 91.38 481 VAL A C 1
ATOM 3479 O O . VAL A 1 481 ? -27.857 -20.858 25.746 1.00 91.38 481 VAL A O 1
ATOM 3482 N N . GLY A 1 482 ? -28.312 -18.729 25.299 1.00 91.12 482 GLY A N 1
ATOM 3483 C CA . GLY A 1 482 ? -28.978 -18.481 26.586 1.00 91.12 482 GLY A CA 1
ATOM 3484 C C . GLY A 1 482 ? -30.244 -19.308 26.881 1.00 91.12 482 GLY A C 1
ATOM 3485 O O . GLY A 1 482 ? -31.123 -19.463 26.030 1.00 91.12 482 GLY A O 1
ATOM 3486 N N . ASP A 1 483 ? -30.383 -19.731 28.143 1.00 95.19 483 ASP A N 1
ATOM 3487 C CA . ASP A 1 483 ? -31.462 -20.596 28.643 1.00 95.19 483 ASP A CA 1
ATOM 3488 C C . ASP A 1 483 ? -32.553 -19.878 29.458 1.00 95.19 483 ASP A C 1
ATOM 3490 O O . ASP A 1 483 ? -32.436 -18.720 29.877 1.00 95.19 483 ASP A O 1
ATOM 3494 N N . VAL A 1 484 ? -33.616 -20.626 29.790 1.00 92.56 484 VAL A N 1
ATOM 3495 C CA . VAL A 1 484 ? -34.715 -20.175 30.658 1.00 92.56 484 VAL A CA 1
ATOM 3496 C C . VAL A 1 484 ? -35.041 -21.204 31.748 1.00 92.56 484 VAL A C 1
ATOM 3498 O O . VAL A 1 484 ? -35.217 -22.390 31.476 1.00 92.56 484 VAL A O 1
ATOM 3501 N N . LEU A 1 485 ? -35.206 -20.734 32.988 1.00 93.50 485 LEU A N 1
ATOM 3502 C CA . LEU A 1 485 ? -35.597 -21.521 34.160 1.00 93.50 485 LEU A CA 1
ATOM 3503 C C . LEU A 1 485 ? -36.776 -20.855 34.897 1.00 93.50 485 LEU A C 1
ATOM 3505 O O . LEU A 1 485 ? -36.817 -19.645 35.089 1.00 93.50 485 LEU A O 1
ATOM 3509 N N . THR A 1 486 ? -37.735 -21.643 35.383 1.00 89.69 486 THR A N 1
ATOM 3510 C CA . THR A 1 486 ? -38.701 -21.183 36.399 1.00 89.69 486 THR A CA 1
ATOM 3511 C C . THR A 1 486 ? -38.346 -21.843 37.722 1.00 89.69 486 THR A C 1
ATOM 3513 O O . THR A 1 486 ? -38.245 -23.068 37.780 1.00 89.69 486 THR A O 1
ATOM 3516 N N . ALA A 1 487 ? -38.132 -21.048 38.770 1.00 87.31 487 ALA A N 1
ATOM 3517 C CA . ALA A 1 487 ? -37.661 -21.531 40.061 1.00 87.31 487 ALA A CA 1
ATOM 3518 C C . ALA A 1 487 ? -38.725 -21.369 41.154 1.00 87.31 487 ALA A C 1
ATOM 3520 O O . ALA A 1 487 ? -39.389 -20.339 41.251 1.00 87.31 487 ALA A O 1
ATOM 3521 N N . THR A 1 488 ? -38.880 -22.397 41.991 1.00 83.19 488 THR A N 1
ATOM 3522 C CA . THR A 1 488 ? -39.820 -22.385 43.126 1.00 83.19 488 THR A CA 1
ATOM 3523 C C . THR A 1 488 ? -39.067 -22.109 44.425 1.00 83.19 488 THR A C 1
ATOM 3525 O O . THR A 1 488 ? -38.075 -22.781 44.725 1.00 83.19 488 THR A O 1
ATOM 3528 N N . LEU A 1 489 ? -39.532 -21.123 45.200 1.00 81.81 489 LEU A N 1
ATOM 3529 C CA . LEU A 1 489 ? -38.872 -20.678 46.428 1.00 81.81 489 LEU A CA 1
ATOM 3530 C C . LEU A 1 489 ? -38.635 -21.841 47.411 1.00 81.81 489 LEU A C 1
ATOM 3532 O O . LEU A 1 489 ? -39.479 -22.718 47.583 1.00 81.81 489 LEU A O 1
ATOM 3536 N N . GLY A 1 490 ? -37.456 -21.862 48.042 1.00 75.69 490 GLY A N 1
ATOM 3537 C CA . GLY A 1 490 ? -37.077 -22.890 49.017 1.00 75.69 490 GLY A CA 1
ATOM 3538 C C . GLY A 1 490 ? -36.776 -24.277 48.430 1.00 75.69 490 GLY A C 1
ATOM 3539 O O . GLY A 1 490 ? -36.498 -25.203 49.192 1.00 75.69 490 GLY A O 1
ATOM 3540 N N . THR A 1 491 ? -36.794 -24.444 47.102 1.00 82.88 491 THR A N 1
ATOM 3541 C CA . THR A 1 491 ? -36.515 -25.725 46.430 1.00 82.88 491 THR A CA 1
ATOM 3542 C C . THR A 1 491 ? -35.449 -25.586 45.345 1.00 82.88 491 THR A C 1
ATOM 3544 O O . THR A 1 491 ? -35.336 -24.549 44.693 1.00 82.88 491 THR A O 1
ATOM 3547 N N . THR A 1 492 ? -34.657 -26.639 45.131 1.00 90.19 492 THR A N 1
ATOM 3548 C CA . THR A 1 492 ? -33.690 -26.683 44.026 1.00 90.19 492 THR A CA 1
ATOM 3549 C C . THR A 1 492 ? -34.416 -26.861 42.700 1.00 90.19 492 THR A C 1
ATOM 3551 O O . THR A 1 492 ? -35.104 -27.858 42.494 1.00 90.19 492 THR A O 1
ATOM 3554 N N . SER A 1 493 ? -34.229 -25.903 41.797 1.00 92.12 493 SER A N 1
ATOM 3555 C CA . SER A 1 493 ? -34.724 -25.940 40.419 1.00 92.12 493 SER A CA 1
ATOM 3556 C C . SER A 1 493 ? -33.533 -26.088 39.465 1.00 92.12 493 SER A C 1
ATOM 3558 O O . SER A 1 493 ? -32.458 -25.562 39.752 1.00 92.12 493 SER A O 1
ATOM 3560 N N . THR A 1 494 ? -33.689 -26.824 38.361 1.00 93.56 494 THR A N 1
ATOM 3561 C CA . THR A 1 494 ? -32.566 -27.217 37.485 1.00 93.56 494 THR A CA 1
ATOM 3562 C C . THR A 1 494 ? -32.871 -27.018 36.005 1.00 93.56 494 THR A C 1
ATOM 3564 O O . THR A 1 494 ? -33.976 -27.338 35.569 1.00 93.56 494 THR A O 1
ATOM 3567 N N . VAL A 1 495 ? -31.871 -26.594 35.234 1.00 93.75 495 VAL A N 1
ATOM 3568 C CA . VAL A 1 495 ? -31.876 -26.537 33.760 1.00 93.75 495 VAL A CA 1
ATOM 3569 C C . VAL A 1 495 ? -30.573 -27.151 33.240 1.00 93.75 495 VAL A C 1
ATOM 3571 O O . VAL A 1 495 ? -29.560 -27.094 33.936 1.00 93.75 495 VAL A O 1
ATOM 3574 N N . ASN A 1 496 ? -30.590 -27.789 32.069 1.00 93.69 496 ASN A N 1
ATOM 3575 C CA . ASN A 1 496 ? -29.357 -28.181 31.384 1.00 93.69 496 ASN A CA 1
ATOM 3576 C C . ASN A 1 496 ? -28.995 -27.051 30.425 1.00 93.69 496 ASN A C 1
ATOM 3578 O O . ASN A 1 496 ? -29.837 -26.716 29.602 1.00 93.69 496 ASN A O 1
ATOM 3582 N N . VAL A 1 497 ? -27.810 -26.464 30.583 1.00 92.94 497 VAL A N 1
ATOM 3583 C CA . VAL A 1 497 ? -27.370 -25.320 29.767 1.00 92.94 497 VAL A CA 1
ATOM 3584 C C . VAL A 1 497 ? -26.655 -25.769 28.488 1.00 92.94 497 VAL A C 1
ATOM 3586 O O . VAL A 1 497 ? -26.640 -25.059 27.501 1.00 92.94 497 VAL A O 1
ATOM 3589 N N . LEU A 1 498 ? -26.146 -27.008 28.448 1.00 91.62 498 LEU A N 1
ATOM 3590 C CA . LEU A 1 498 ? -25.404 -27.539 27.295 1.00 91.62 498 LEU A CA 1
ATOM 3591 C C . LEU A 1 498 ? -26.291 -28.267 26.263 1.00 91.62 498 LEU A C 1
ATOM 3593 O O . LEU A 1 498 ? -25.800 -29.069 25.477 1.00 91.62 498 LEU A O 1
ATOM 3597 N N . THR A 1 499 ? -27.617 -28.088 26.285 1.00 87.88 499 THR A N 1
ATOM 3598 C CA . THR A 1 499 ? -28.521 -28.774 25.328 1.00 87.88 499 THR A CA 1
ATOM 3599 C C . THR A 1 499 ? -28.703 -28.055 23.994 1.00 87.88 499 THR A C 1
ATOM 3601 O O . THR A 1 499 ? -29.272 -28.627 23.063 1.00 87.88 499 THR A O 1
ATOM 3604 N N . ASN A 1 500 ? -28.269 -26.802 23.945 1.00 84.00 500 ASN A N 1
ATOM 3605 C CA . ASN A 1 500 ? -28.417 -25.833 22.859 1.00 84.00 500 ASN A CA 1
ATOM 3606 C C . ASN A 1 500 ? -27.123 -25.036 22.634 1.00 84.00 500 ASN A C 1
ATOM 3608 O O . ASN A 1 500 ? -27.103 -24.176 21.757 1.00 84.00 500 ASN A O 1
ATOM 3612 N N . ASP A 1 501 ? -26.089 -25.344 23.415 1.00 88.12 501 ASP A N 1
ATOM 3613 C CA . ASP A 1 501 ? -24.715 -24.903 23.221 1.00 88.12 501 ASP A CA 1
ATOM 3614 C C . ASP A 1 501 ? -23.999 -25.918 22.322 1.00 88.12 501 ASP A C 1
ATOM 3616 O O . ASP A 1 501 ? -24.419 -27.076 22.216 1.00 88.12 501 ASP A O 1
ATOM 3620 N N . ASP A 1 502 ? -22.900 -25.486 21.720 1.00 87.94 502 ASP A N 1
ATOM 3621 C CA . ASP A 1 502 ? -22.006 -26.333 20.927 1.00 87.94 502 ASP A CA 1
ATOM 3622 C C . ASP A 1 502 ? -21.242 -27.353 21.813 1.00 87.94 502 ASP A C 1
ATOM 3624 O O . ASP A 1 502 ? -21.065 -28.528 21.465 1.00 87.94 502 ASP A O 1
ATOM 3628 N N . PHE A 1 503 ? -20.930 -26.942 23.049 1.00 90.19 503 PHE A N 1
ATOM 3629 C CA . PHE A 1 503 ? -20.035 -27.652 23.964 1.00 90.19 503 PHE A CA 1
ATOM 3630 C C . PHE A 1 503 ? -20.587 -28.981 24.501 1.00 90.19 503 PHE A C 1
ATOM 3632 O O . PHE A 1 503 ? -21.617 -29.047 25.181 1.00 90.19 503 PHE A O 1
ATOM 3639 N N . VAL A 1 504 ? -19.807 -30.058 24.359 1.00 87.81 504 VAL A N 1
ATOM 3640 C CA . VAL A 1 504 ? -20.142 -31.371 24.943 1.00 87.81 504 VAL A CA 1
ATOM 3641 C C . VAL A 1 504 ? -19.967 -31.375 26.465 1.00 87.81 504 VAL A C 1
ATOM 3643 O O . VAL A 1 504 ? -18.927 -30.984 26.993 1.00 87.81 504 VAL A O 1
ATOM 3646 N N . ALA A 1 505 ? -20.935 -31.925 27.203 1.00 87.81 505 ALA A N 1
ATOM 3647 C CA . ALA A 1 505 ? -20.780 -32.215 28.632 1.00 87.81 505 ALA A CA 1
ATOM 3648 C C . ALA A 1 505 ? -19.733 -33.325 28.877 1.00 87.81 505 ALA A C 1
ATOM 3650 O O . ALA A 1 505 ? -19.840 -34.428 28.332 1.00 87.81 505 ALA A O 1
ATOM 3651 N N . GLY A 1 506 ? -18.738 -33.084 29.735 1.00 87.44 506 GLY A N 1
ATOM 3652 C CA . GLY A 1 506 ? -17.636 -34.029 29.910 1.00 87.44 506 GLY A CA 1
ATOM 3653 C C . GLY A 1 506 ? -16.578 -33.632 30.937 1.00 87.44 506 GLY A C 1
ATOM 3654 O O . GLY A 1 506 ? -16.619 -32.576 31.557 1.00 87.44 506 GLY A O 1
ATOM 3655 N N . ALA A 1 507 ? -15.594 -34.518 31.126 1.00 86.25 507 ALA A N 1
ATOM 3656 C CA . ALA A 1 507 ? -14.497 -34.315 32.081 1.00 86.25 507 ALA A CA 1
ATOM 3657 C C . ALA A 1 507 ? -13.507 -33.211 31.664 1.00 86.25 507 ALA A C 1
ATOM 3659 O O . ALA A 1 507 ? -12.744 -32.739 32.504 1.00 86.25 507 ALA A O 1
ATOM 3660 N N . ASN A 1 508 ? -13.529 -32.823 30.386 1.00 89.75 508 ASN A N 1
ATOM 3661 C CA . ASN A 1 508 ? -12.727 -31.737 29.830 1.00 89.75 508 ASN A CA 1
ATOM 3662 C C . ASN A 1 508 ? -13.504 -30.412 29.778 1.00 89.75 508 ASN A C 1
ATOM 3664 O O . ASN A 1 508 ? -12.936 -29.402 29.382 1.00 89.75 508 ASN A O 1
ATOM 3668 N N . THR A 1 509 ? -14.769 -30.388 30.186 1.00 92.94 509 THR A N 1
ATOM 3669 C CA . THR A 1 509 ? -15.632 -29.208 30.090 1.00 92.94 509 THR A CA 1
ATOM 3670 C C . THR A 1 509 ? -15.663 -28.506 31.441 1.00 92.94 509 THR A C 1
ATOM 3672 O O . THR A 1 509 ? -15.752 -29.154 32.485 1.00 92.94 509 THR A O 1
ATOM 3675 N N . THR A 1 510 ? -15.607 -27.177 31.467 1.00 93.62 510 THR A N 1
ATOM 3676 C CA . THR A 1 510 ? -15.811 -26.402 32.701 1.00 93.62 510 THR A CA 1
ATOM 3677 C C . THR A 1 510 ? -16.873 -25.345 32.496 1.00 93.62 510 THR A C 1
ATOM 3679 O O . THR A 1 510 ? -16.769 -24.567 31.559 1.00 93.62 510 THR A O 1
ATOM 3682 N N . ILE A 1 511 ? -17.847 -25.278 33.406 1.00 94.38 511 ILE A N 1
ATOM 3683 C CA . ILE A 1 511 ? -18.890 -24.247 33.420 1.00 94.38 511 ILE A CA 1
ATOM 3684 C C . ILE A 1 511 ? -18.718 -23.425 34.697 1.00 94.38 511 ILE A C 1
ATOM 3686 O O . ILE A 1 511 ? -18.683 -23.975 35.802 1.00 94.38 511 ILE A O 1
ATOM 3690 N N . THR A 1 512 ? -18.588 -22.108 34.561 1.00 91.81 512 THR A N 1
ATOM 3691 C CA . THR A 1 512 ? -18.302 -21.196 35.679 1.00 91.81 512 THR A CA 1
ATOM 3692 C C . THR A 1 512 ? -19.250 -20.002 35.673 1.00 91.81 512 THR A C 1
ATOM 3694 O O . THR A 1 512 ? -19.549 -19.452 34.618 1.00 91.81 512 THR A O 1
ATOM 3697 N N . LYS A 1 513 ? -19.731 -19.570 36.849 1.00 93.19 513 LYS A N 1
ATOM 3698 C CA . LYS A 1 513 ? -20.508 -18.324 36.967 1.00 93.19 513 LYS A CA 1
ATOM 3699 C C . LYS A 1 513 ? -19.553 -17.138 36.845 1.00 93.19 513 LYS A C 1
ATOM 3701 O O . LYS A 1 513 ? -18.735 -16.932 37.739 1.00 93.19 513 LYS A O 1
ATOM 3706 N N . THR A 1 514 ? -19.705 -16.341 35.795 1.00 91.56 514 THR A N 1
ATOM 3707 C CA . THR A 1 514 ? -18.949 -15.097 35.581 1.00 91.56 514 THR A CA 1
ATOM 3708 C C . THR A 1 514 ? -19.739 -13.855 35.988 1.00 91.56 514 THR A C 1
ATOM 3710 O O . THR A 1 514 ? -19.139 -12.830 36.300 1.00 91.56 514 THR A O 1
ATOM 3713 N N . GLY A 1 515 ? -21.073 -13.936 36.077 1.00 89.75 515 GLY A N 1
ATOM 3714 C CA . GLY A 1 515 ? -21.896 -12.801 36.503 1.00 89.75 515 GLY A CA 1
ATOM 3715 C C . GLY A 1 515 ? -23.388 -13.101 36.676 1.00 89.75 515 GLY A C 1
ATOM 3716 O O . GLY A 1 515 ? -23.800 -14.230 36.959 1.00 89.75 515 GLY A O 1
ATOM 3717 N N . GLY A 1 516 ? -24.208 -12.063 36.509 1.00 90.19 516 GLY A N 1
ATOM 3718 C CA . GLY A 1 516 ? -25.670 -12.115 36.624 1.00 90.19 516 GLY A CA 1
ATOM 3719 C C . GLY A 1 516 ? -26.227 -11.570 37.946 1.00 90.19 516 GLY A C 1
ATOM 3720 O O . GLY A 1 516 ? -25.494 -11.287 38.891 1.00 90.19 516 GLY A O 1
ATOM 3721 N N . THR A 1 517 ? -27.549 -11.410 37.998 1.00 92.88 517 THR A N 1
ATOM 3722 C CA . THR A 1 517 ? -28.291 -10.768 39.102 1.00 92.88 517 THR A CA 1
ATOM 3723 C C . THR A 1 517 ? -28.820 -11.730 40.175 1.00 92.88 517 THR A C 1
ATOM 3725 O O . THR A 1 517 ? -29.355 -11.272 41.185 1.00 92.88 517 THR A O 1
ATOM 3728 N N . ALA A 1 518 ? -28.695 -13.047 39.980 1.00 90.31 518 ALA A N 1
ATOM 3729 C CA . ALA A 1 518 ? -29.109 -14.050 40.962 1.00 90.31 518 ALA A CA 1
ATOM 3730 C C . ALA A 1 518 ? -28.166 -14.075 42.182 1.00 90.31 518 ALA A C 1
ATOM 3732 O O . ALA A 1 518 ? -26.972 -14.373 42.045 1.00 90.31 518 ALA A O 1
ATOM 3733 N N . GLY A 1 519 ? -28.720 -13.794 43.365 1.00 85.06 519 GLY A N 1
ATOM 3734 C CA . GLY A 1 519 ? -28.058 -13.859 44.673 1.00 85.06 519 GLY A CA 1
ATOM 3735 C C . GLY A 1 519 ? -28.227 -15.201 45.397 1.00 85.06 519 GLY A C 1
ATOM 3736 O O . GLY A 1 519 ? -27.467 -15.493 46.317 1.00 85.06 519 GLY A O 1
ATOM 3737 N N . GLY A 1 520 ? -29.188 -16.029 44.976 1.00 87.69 520 GLY A N 1
ATOM 3738 C CA . GLY A 1 520 ? -29.342 -17.411 45.435 1.00 87.69 520 GLY A CA 1
ATOM 3739 C C . GLY A 1 520 ? -28.173 -18.334 45.074 1.00 87.69 520 GLY A C 1
ATOM 3740 O O . GLY A 1 520 ? -27.251 -17.979 44.335 1.00 87.69 520 GLY A O 1
ATOM 3741 N N . THR A 1 521 ? -28.206 -19.554 45.613 1.00 90.25 521 THR A N 1
ATOM 3742 C CA . THR A 1 521 ? -27.112 -20.523 45.427 1.00 90.25 521 THR A CA 1
ATOM 3743 C C . THR A 1 521 ? -27.173 -21.118 44.025 1.00 90.25 521 THR A C 1
ATOM 3745 O O . THR A 1 521 ? -28.186 -21.713 43.666 1.00 90.25 521 THR A O 1
ATOM 3748 N N . VAL A 1 522 ? -26.087 -20.978 43.260 1.00 93.81 522 VAL A N 1
ATOM 3749 C CA . VAL A 1 522 ? -25.909 -21.547 41.913 1.00 93.81 522 VAL A CA 1
ATOM 3750 C C . VAL A 1 522 ? -24.790 -22.584 41.946 1.00 93.81 522 VAL A C 1
ATOM 3752 O O . VAL A 1 522 ? -23.720 -22.313 42.492 1.00 93.81 522 VAL A O 1
ATOM 3755 N N . THR A 1 523 ? -25.010 -23.743 41.330 1.00 93.12 523 THR A N 1
ATOM 3756 C CA . THR A 1 523 ? -23.985 -24.781 41.128 1.00 93.12 523 THR A CA 1
ATOM 3757 C C . THR A 1 523 ? -24.123 -25.402 39.741 1.00 93.12 523 THR A C 1
ATOM 3759 O O . THR A 1 523 ? -25.245 -25.698 39.332 1.00 93.12 523 THR A O 1
ATOM 3762 N N . PHE A 1 524 ? -23.004 -25.656 39.063 1.00 94.25 524 PHE A N 1
ATOM 3763 C CA . PHE A 1 524 ? -22.957 -26.364 37.779 1.00 94.25 524 PHE A CA 1
ATOM 3764 C C . PHE A 1 524 ? -22.366 -27.768 37.944 1.00 94.25 524 PHE A C 1
ATOM 3766 O O . PHE A 1 524 ? -21.427 -27.952 38.721 1.00 94.25 524 PHE A O 1
ATOM 3773 N N . ASP A 1 525 ? -22.883 -28.731 37.183 1.00 92.44 525 ASP A N 1
ATOM 3774 C CA . ASP A 1 525 ? -22.264 -30.039 36.968 1.00 92.44 525 ASP A CA 1
ATOM 3775 C C . ASP A 1 525 ? -21.733 -30.144 35.522 1.00 92.44 525 ASP A C 1
ATOM 3777 O O . ASP A 1 525 ? -22.520 -30.382 34.601 1.00 92.44 525 ASP A O 1
ATOM 3781 N N . PRO A 1 526 ? -20.415 -29.991 35.290 1.00 87.75 526 PRO A N 1
ATOM 3782 C CA . PRO A 1 526 ? -19.840 -30.050 33.945 1.00 87.75 526 PRO A CA 1
ATOM 3783 C C . PRO A 1 526 ? -19.943 -31.433 33.283 1.00 87.75 526 PRO A C 1
ATOM 3785 O O . PRO A 1 526 ? -19.847 -31.526 32.062 1.00 87.75 526 PRO A O 1
ATOM 3788 N N . LEU A 1 527 ? -20.168 -32.509 34.051 1.00 90.19 527 LEU A N 1
ATOM 3789 C CA . LEU A 1 527 ? -20.323 -33.860 33.498 1.00 90.19 527 LEU A CA 1
ATOM 3790 C C . LEU A 1 527 ? -21.705 -34.095 32.874 1.00 90.19 527 LEU A C 1
ATOM 3792 O O . LEU A 1 527 ? -21.887 -35.083 32.164 1.00 90.19 527 LEU A O 1
ATOM 3796 N N . THR A 1 528 ? -22.684 -33.234 33.166 1.00 90.38 528 THR A N 1
ATOM 3797 C CA . THR A 1 528 ? -24.068 -33.370 32.680 1.00 90.38 528 THR A CA 1
ATOM 3798 C C . THR A 1 528 ? -24.637 -32.105 32.039 1.00 90.38 528 THR A C 1
ATOM 3800 O O . THR A 1 528 ? -25.694 -32.186 31.417 1.00 90.38 528 THR A O 1
ATOM 3803 N N . GLY A 1 529 ? -23.969 -30.955 32.191 1.00 90.12 529 GLY A N 1
ATOM 3804 C CA . GLY A 1 529 ? -24.460 -29.639 31.770 1.00 90.12 529 GLY A CA 1
ATOM 3805 C C . GLY A 1 529 ? -25.527 -29.043 32.700 1.00 90.12 529 GLY A C 1
ATOM 3806 O O . GLY A 1 529 ? -26.059 -27.969 32.433 1.00 90.12 529 GLY A O 1
ATOM 3807 N N . LEU A 1 530 ? -25.863 -29.707 33.813 1.00 93.81 530 LEU A N 1
ATOM 3808 C CA . LEU A 1 530 ? -26.927 -29.248 34.707 1.00 93.81 530 LEU A CA 1
ATOM 3809 C C . LEU A 1 530 ? -26.488 -28.065 35.579 1.00 93.81 530 LEU A C 1
ATOM 3811 O O . LEU A 1 530 ? -25.647 -28.194 36.471 1.00 93.81 530 LEU A O 1
ATOM 3815 N N . MET A 1 531 ? -27.159 -26.931 35.395 1.00 94.81 531 MET A N 1
ATOM 3816 C CA . MET A 1 531 ? -27.208 -25.839 36.357 1.00 94.81 531 MET A CA 1
ATOM 3817 C C . MET A 1 531 ? -28.317 -26.102 37.383 1.00 94.81 531 MET A C 1
ATOM 3819 O O . MET A 1 531 ? -29.464 -26.385 37.035 1.00 94.81 531 MET A O 1
ATOM 3823 N N . SER A 1 532 ? -27.990 -25.951 38.665 1.00 93.50 532 SER A N 1
ATOM 3824 C CA . SER A 1 532 ? -28.947 -25.955 39.777 1.00 93.50 532 SER A CA 1
ATOM 3825 C C . SER A 1 532 ? -29.002 -24.584 40.444 1.00 93.50 532 SER A C 1
ATOM 3827 O O . SER A 1 532 ? -27.961 -23.964 40.668 1.00 93.50 532 SER A O 1
ATOM 3829 N N . TYR A 1 533 ? -30.205 -24.138 40.805 1.00 95.00 533 TYR A N 1
ATOM 3830 C CA . TYR A 1 533 ? -30.444 -22.872 41.496 1.00 95.00 533 TYR A CA 1
ATOM 3831 C C . TYR A 1 533 ? -31.433 -23.032 42.659 1.00 95.00 533 TYR A C 1
ATOM 3833 O O . TYR A 1 533 ? -32.461 -23.702 42.535 1.00 95.00 533 TYR A O 1
ATOM 3841 N N . ILE A 1 534 ? -31.113 -22.402 43.792 1.00 92.12 534 ILE A N 1
ATOM 3842 C CA . ILE A 1 534 ? -31.992 -22.255 44.961 1.00 92.12 534 ILE A CA 1
ATOM 3843 C C . ILE A 1 534 ? -32.169 -20.747 45.218 1.00 92.12 534 ILE A C 1
ATOM 3845 O O . ILE A 1 534 ? -31.188 -20.107 45.618 1.00 92.12 534 ILE A O 1
ATOM 3849 N N . PRO A 1 535 ? -33.373 -20.174 45.010 1.00 89.50 535 PRO A N 1
ATOM 3850 C CA . PRO A 1 535 ? -33.630 -18.756 45.264 1.00 89.50 535 PRO A CA 1
ATOM 3851 C C . PRO A 1 535 ? -33.528 -18.388 46.749 1.00 89.50 535 PRO A C 1
ATOM 3853 O O . PRO A 1 535 ? -33.913 -19.179 47.615 1.00 89.50 535 PRO A O 1
ATOM 3856 N N . LEU A 1 536 ? -33.084 -17.164 47.050 1.00 87.00 536 LEU A N 1
ATOM 3857 C CA . LEU A 1 536 ? -33.291 -16.561 48.372 1.00 87.00 536 LEU A CA 1
ATOM 3858 C C . LEU A 1 536 ? -34.752 -16.114 48.532 1.00 87.00 536 LEU A C 1
ATOM 3860 O O . LEU A 1 536 ? -35.415 -15.769 47.556 1.00 87.00 536 LEU A O 1
ATOM 3864 N N . ALA A 1 537 ? -35.227 -16.013 49.777 1.00 75.88 537 ALA A N 1
ATOM 3865 C CA . ALA A 1 537 ? -36.542 -15.436 50.090 1.00 75.88 537 ALA A CA 1
ATOM 3866 C C . ALA A 1 537 ? -36.712 -13.998 49.559 1.00 75.88 537 ALA A C 1
ATOM 3868 O O . ALA A 1 537 ? -37.798 -13.612 49.152 1.00 75.88 537 ALA A O 1
ATOM 3869 N N . SER A 1 538 ? -35.626 -13.225 49.476 1.00 77.50 538 SER A N 1
ATOM 3870 C CA . SER A 1 538 ? -35.610 -11.872 48.903 1.00 77.50 538 SER A CA 1
ATOM 3871 C C . SER A 1 538 ? -35.682 -11.817 47.367 1.00 77.50 538 SER A C 1
ATOM 3873 O O . SER A 1 538 ? -35.609 -10.731 46.794 1.00 77.50 538 SER A O 1
ATOM 3875 N N . GLU A 1 539 ? -35.783 -12.960 46.682 1.00 82.94 539 GLU A N 1
ATOM 3876 C CA . GLU A 1 539 ? -35.880 -13.044 45.218 1.00 82.94 539 GLU A CA 1
ATOM 3877 C C . GLU A 1 539 ? -37.295 -13.419 44.734 1.00 82.94 539 GLU A C 1
ATOM 3879 O O . GLU A 1 539 ? -37.538 -13.439 43.525 1.00 82.94 539 GLU A O 1
ATOM 3884 N N . GLU A 1 540 ? -38.237 -13.665 45.653 1.00 81.38 540 GLU A N 1
ATOM 3885 C CA . GLU A 1 540 ? -39.647 -13.941 45.349 1.00 81.38 540 GLU A CA 1
ATOM 3886 C C . GLU A 1 540 ? -40.288 -12.815 44.514 1.00 81.38 540 GLU A C 1
ATOM 3888 O O . GLU A 1 540 ? -40.025 -11.631 44.727 1.00 81.38 540 GLU A O 1
ATOM 3893 N N . GLY A 1 541 ? -41.095 -13.176 43.512 1.00 75.44 541 GLY A N 1
ATOM 3894 C CA . GLY A 1 541 ? -41.724 -12.218 42.595 1.00 75.44 541 GLY A CA 1
ATOM 3895 C C . GLY A 1 541 ? -40.798 -11.546 41.576 1.00 75.44 541 GLY A C 1
ATOM 3896 O O . GLY A 1 541 ? -41.256 -10.668 40.844 1.00 75.44 541 GLY A O 1
ATOM 3897 N N . THR A 1 542 ? -39.515 -11.918 41.504 1.00 85.62 542 THR A N 1
ATOM 3898 C CA . THR A 1 542 ? -38.540 -11.273 40.606 1.00 85.62 542 THR A CA 1
ATOM 3899 C C . THR A 1 542 ? -38.096 -12.162 39.440 1.00 85.62 542 THR A C 1
ATOM 3901 O O . THR A 1 542 ? -38.262 -13.384 39.444 1.00 85.62 542 THR A O 1
ATOM 3904 N N . THR A 1 543 ? -37.515 -11.529 38.415 1.00 90.38 543 THR A N 1
ATOM 3905 C CA . THR A 1 543 ? -36.721 -12.217 37.387 1.00 90.38 543 THR A CA 1
ATOM 3906 C C . THR A 1 543 ? -35.240 -11.959 37.652 1.00 90.38 543 THR A C 1
ATOM 3908 O O . THR A 1 543 ? -34.844 -10.817 37.888 1.00 90.38 543 THR A O 1
ATOM 3911 N N . LYS A 1 544 ? -34.434 -13.020 37.633 1.00 93.62 544 LYS A N 1
ATOM 3912 C CA . LYS A 1 544 ? -32.986 -13.015 37.862 1.00 93.62 544 LYS A CA 1
ATOM 3913 C C . LYS A 1 544 ? -32.241 -13.544 36.642 1.00 93.62 544 LYS A C 1
ATOM 3915 O O . LYS A 1 544 ? -32.822 -14.186 35.773 1.00 93.62 544 LYS A O 1
ATOM 3920 N N . THR A 1 545 ? -30.939 -13.301 36.603 1.00 95.19 545 THR A N 1
ATOM 3921 C CA . THR A 1 545 ? -30.036 -13.788 35.558 1.00 95.19 545 THR A CA 1
ATOM 3922 C C . THR A 1 545 ? -28.804 -14.450 36.158 1.00 95.19 545 THR A C 1
ATOM 3924 O O . THR A 1 545 ? -28.327 -14.049 37.223 1.00 95.19 545 THR A O 1
ATOM 3927 N N . VAL A 1 546 ? -28.255 -15.434 35.455 1.00 95.12 546 VAL A N 1
ATOM 3928 C CA . VAL A 1 546 ? -26.925 -16.000 35.705 1.00 95.12 546 VAL A CA 1
ATOM 3929 C C . VAL A 1 546 ? -26.159 -15.940 34.396 1.00 95.12 546 VAL A C 1
ATOM 3931 O O . VAL A 1 546 ? -26.637 -16.463 33.398 1.00 95.12 546 VAL A O 1
ATOM 3934 N N . ILE A 1 547 ? -24.997 -15.290 34.405 1.00 94.62 547 ILE A N 1
ATOM 3935 C CA . ILE A 1 547 ? -24.071 -15.299 33.269 1.00 94.62 547 ILE A CA 1
ATOM 3936 C C . ILE A 1 547 ? -23.044 -16.388 33.559 1.00 94.62 547 ILE A C 1
ATOM 3938 O O . ILE A 1 547 ? -22.449 -16.395 34.648 1.00 94.62 547 ILE A O 1
ATOM 3942 N N . TYR A 1 548 ? -22.876 -17.311 32.618 1.00 94.69 548 TYR A N 1
ATOM 3943 C CA . TYR A 1 548 ? -21.899 -18.386 32.703 1.00 94.69 548 TYR A CA 1
ATOM 3944 C C . TYR A 1 548 ? -20.890 -18.312 31.561 1.00 94.69 548 TYR A C 1
ATOM 3946 O O . TYR A 1 548 ? -21.166 -17.753 30.506 1.00 94.69 548 TYR A O 1
ATOM 3954 N N . ASN A 1 549 ? -19.713 -18.872 31.813 1.00 94.31 549 ASN A N 1
ATOM 3955 C CA . ASN A 1 549 ? -18.668 -19.123 30.834 1.00 94.31 549 ASN A CA 1
ATOM 3956 C C . ASN A 1 549 ? -18.424 -20.631 30.800 1.00 94.31 549 ASN A C 1
ATOM 3958 O O . ASN A 1 549 ? -18.111 -21.220 31.847 1.00 94.31 549 ASN A O 1
ATOM 3962 N N . VAL A 1 550 ? -18.605 -21.233 29.629 1.00 94.62 550 VAL A N 1
ATOM 3963 C CA . VAL A 1 550 ? -18.290 -22.634 29.343 1.00 94.62 550 VAL A CA 1
ATOM 3964 C C . VAL A 1 550 ? -16.961 -22.689 28.591 1.00 94.62 550 VAL A C 1
ATOM 3966 O O . VAL A 1 550 ? -16.686 -21.810 27.784 1.00 94.62 550 VAL A O 1
ATOM 3969 N N . CYS A 1 551 ? -16.111 -23.673 28.894 1.00 93.31 551 CYS A N 1
ATOM 3970 C CA . CYS A 1 551 ? -14.834 -23.872 28.207 1.00 93.31 551 CYS A CA 1
ATOM 3971 C C . CYS A 1 551 ? -14.520 -25.343 27.947 1.00 93.31 551 CYS A C 1
ATOM 3973 O O . CYS A 1 551 ? -14.737 -26.184 28.830 1.00 93.31 551 CYS A O 1
ATOM 3975 N N . ASN A 1 552 ? -13.852 -25.607 26.823 1.00 93.25 552 ASN A N 1
ATOM 3976 C CA . ASN A 1 552 ? -13.058 -26.808 26.606 1.00 93.25 552 ASN A CA 1
ATOM 3977 C C . ASN A 1 552 ? -11.661 -26.646 27.215 1.00 93.25 552 ASN A C 1
ATOM 3979 O O . ASN A 1 552 ? -10.877 -25.767 26.852 1.00 93.25 552 ASN A O 1
ATOM 3983 N N . THR A 1 553 ? -11.329 -27.538 28.140 1.00 90.56 553 THR A N 1
ATOM 3984 C CA . THR A 1 553 ? -10.052 -27.564 28.862 1.00 90.56 553 THR A CA 1
ATOM 3985 C C . THR A 1 553 ? -9.083 -28.633 28.351 1.00 90.56 553 THR A C 1
ATOM 3987 O O . THR A 1 553 ? -7.968 -28.728 28.862 1.00 90.56 553 THR A O 1
ATOM 3990 N N . ALA A 1 554 ? -9.471 -29.413 27.331 1.00 88.38 554 ALA A N 1
ATOM 3991 C CA . ALA A 1 554 ? -8.573 -30.345 26.640 1.00 88.38 554 ALA A CA 1
ATOM 3992 C C . ALA A 1 554 ? -7.506 -29.631 25.792 1.00 88.38 554 ALA A C 1
ATOM 3994 O O . ALA A 1 554 ? -6.453 -30.205 25.512 1.00 88.38 554 ALA A O 1
ATOM 3995 N N . VAL A 1 555 ? -7.787 -28.390 25.390 1.00 85.94 555 VAL A N 1
ATOM 3996 C CA . VAL A 1 555 ? -6.960 -27.563 24.506 1.00 85.94 555 VAL A CA 1
ATOM 3997 C C . VAL A 1 555 ? -6.268 -26.430 25.272 1.00 85.94 555 VAL A C 1
ATOM 3999 O O . VAL A 1 555 ? -6.606 -26.118 26.416 1.00 85.94 555 VAL A O 1
ATOM 4002 N N . THR A 1 556 ? -5.206 -25.863 24.697 1.00 82.56 556 THR A N 1
ATOM 4003 C CA . THR A 1 556 ? -4.411 -24.793 25.322 1.00 82.56 556 THR A CA 1
ATOM 4004 C C . THR A 1 556 ? -3.999 -23.757 24.266 1.00 82.56 556 THR A C 1
ATOM 4006 O O . THR A 1 556 ? -3.273 -24.133 23.345 1.00 82.56 556 THR A O 1
ATOM 4009 N N . PRO A 1 557 ? -4.389 -22.470 24.398 1.00 83.81 557 PRO A N 1
ATOM 4010 C CA . PRO A 1 557 ? -5.294 -21.923 25.418 1.00 83.81 557 PRO A CA 1
ATOM 4011 C C . PRO A 1 557 ? -6.683 -22.584 25.392 1.00 83.81 557 PRO A C 1
ATOM 4013 O O . PRO A 1 557 ? -7.049 -23.233 24.418 1.00 83.81 557 PRO A O 1
ATOM 4016 N N . GLN A 1 558 ? -7.415 -22.473 26.502 1.00 90.06 558 GLN A N 1
ATOM 4017 C CA . GLN A 1 558 ? -8.769 -23.020 26.613 1.00 90.06 558 GLN A CA 1
ATOM 4018 C C . GLN A 1 558 ? -9.708 -22.229 25.701 1.00 90.06 558 GLN A C 1
ATOM 4020 O O . GLN A 1 558 ? -9.670 -20.998 25.717 1.00 90.06 558 GLN A O 1
ATOM 4025 N N . VAL A 1 559 ? -10.536 -22.930 24.932 1.00 92.06 559 VAL A N 1
ATOM 4026 C CA . VAL A 1 559 ? -11.586 -22.318 24.110 1.00 92.06 559 VAL A CA 1
ATOM 4027 C C . VAL A 1 559 ? -12.839 -22.181 24.961 1.00 92.06 559 VAL A C 1
ATOM 4029 O O . VAL A 1 559 ? -13.189 -23.122 25.671 1.00 92.06 559 VAL A O 1
ATOM 4032 N N . CYS A 1 560 ? -13.474 -21.009 24.938 1.00 92.50 560 CYS A N 1
ATOM 4033 C CA . CYS A 1 560 ? -14.600 -20.670 25.803 1.00 92.50 560 CYS A CA 1
ATOM 4034 C C . CYS A 1 560 ? -15.611 -19.765 25.094 1.00 92.50 560 CYS A C 1
ATOM 4036 O O . CYS A 1 560 ? -15.202 -18.938 24.281 1.00 92.50 560 CYS A O 1
ATOM 4038 N N . ASP A 1 561 ? -16.877 -19.833 25.510 1.00 95.44 561 ASP A N 1
ATOM 4039 C CA . ASP A 1 561 ? -17.895 -18.819 25.206 1.00 95.44 561 ASP A CA 1
ATOM 4040 C C . ASP A 1 561 ? -18.833 -18.566 26.410 1.00 95.44 561 ASP A C 1
ATOM 4042 O O . ASP A 1 561 ? -18.824 -19.298 27.411 1.00 95.44 561 ASP A O 1
ATOM 4046 N N . THR A 1 562 ? -19.620 -17.486 26.349 1.00 93.44 562 THR A N 1
ATOM 4047 C CA . THR A 1 562 ? -20.464 -16.991 27.443 1.00 93.44 562 THR A CA 1
ATOM 4048 C C . THR A 1 562 ? -21.935 -16.839 27.073 1.00 93.44 562 THR A C 1
ATOM 4050 O O . THR A 1 562 ? -22.282 -16.163 26.109 1.00 93.44 562 THR A O 1
ATOM 4053 N N . ALA A 1 563 ? -22.817 -17.347 27.935 1.00 93.69 563 ALA A N 1
ATOM 4054 C CA . ALA A 1 563 ? -24.265 -17.254 27.764 1.00 93.69 563 ALA A CA 1
ATOM 4055 C C . ALA A 1 563 ? -25.000 -16.909 29.073 1.00 93.69 563 ALA A C 1
ATOM 4057 O O . ALA A 1 563 ? -24.408 -16.762 30.150 1.00 93.69 563 ALA A O 1
ATOM 4058 N N . ILE A 1 564 ? -26.316 -16.685 28.966 1.00 94.25 564 ILE A N 1
ATOM 4059 C CA . ILE A 1 564 ? -27.156 -16.137 30.039 1.00 94.25 564 ILE A CA 1
ATOM 4060 C C . ILE A 1 564 ? -28.371 -17.030 30.292 1.00 94.25 564 ILE A C 1
ATOM 4062 O O . ILE A 1 564 ? -29.223 -17.179 29.423 1.00 94.25 564 ILE A O 1
ATOM 4066 N N . VAL A 1 565 ? -28.521 -17.506 31.529 1.00 95.38 565 VAL A N 1
ATOM 4067 C CA . VAL A 1 565 ? -29.749 -18.156 32.013 1.00 95.38 565 VAL A CA 1
ATOM 4068 C C . VAL A 1 565 ? -30.681 -17.112 32.626 1.00 95.38 565 VAL A C 1
ATOM 4070 O O . VAL A 1 565 ? -30.298 -16.406 33.565 1.00 95.38 565 VAL A O 1
ATOM 4073 N N . THR A 1 566 ? -31.923 -17.038 32.144 1.00 94.25 566 THR A N 1
ATOM 4074 C CA . THR A 1 566 ? -32.986 -16.173 32.689 1.00 94.25 566 THR A CA 1
ATOM 4075 C C . THR A 1 566 ? -33.905 -16.963 33.621 1.00 94.25 566 THR A C 1
ATOM 4077 O O . THR A 1 566 ? -34.404 -18.021 33.248 1.00 94.25 566 THR A O 1
ATOM 4080 N N . ILE A 1 567 ? -34.150 -16.463 34.836 1.00 93.25 567 ILE A N 1
ATOM 4081 C CA . ILE A 1 567 ? -34.834 -17.198 35.911 1.00 93.25 567 ILE A CA 1
ATOM 4082 C C . ILE A 1 567 ? -36.044 -16.421 36.443 1.00 93.25 567 ILE A C 1
ATOM 4084 O O . ILE A 1 567 ? -35.881 -15.286 36.877 1.00 93.25 567 ILE A O 1
ATOM 4088 N N . THR A 1 568 ? -37.235 -17.024 36.498 1.00 89.38 568 THR A N 1
ATOM 4089 C CA . THR A 1 568 ? -38.460 -16.392 37.047 1.00 89.38 568 THR A CA 1
ATOM 4090 C C . THR A 1 568 ? -38.942 -17.071 38.335 1.00 89.38 568 THR A C 1
ATOM 4092 O O . THR A 1 568 ? -38.971 -18.301 38.400 1.00 89.38 568 THR A O 1
ATOM 4095 N N . ILE A 1 569 ? -39.352 -16.282 39.342 1.00 88.69 569 ILE A N 1
ATOM 4096 C CA . ILE A 1 569 ? -39.809 -16.748 40.668 1.00 88.69 569 ILE A CA 1
ATOM 4097 C C . ILE A 1 569 ? -41.204 -16.138 40.993 1.00 88.69 569 ILE A C 1
ATOM 4099 O O . ILE A 1 569 ? -41.313 -14.912 41.015 1.00 88.69 569 ILE A O 1
ATOM 4103 N N . PRO A 1 570 ? -42.280 -16.931 41.218 1.00 77.88 570 PRO A N 1
ATOM 4104 C CA . PRO A 1 570 ? -43.646 -16.428 41.515 1.00 77.88 570 PRO A CA 1
ATOM 4105 C C . PRO A 1 570 ? -43.854 -15.862 42.942 1.00 77.88 570 PRO A C 1
ATOM 4107 O O . PRO A 1 570 ? -42.917 -15.894 43.727 1.00 77.88 570 PRO A O 1
ATOM 4110 N N . LEU A 1 571 ? -45.072 -15.374 43.260 1.00 70.06 571 LEU A N 1
ATOM 4111 C CA . LEU A 1 571 ? -45.517 -14.784 44.552 1.00 70.06 571 LEU A CA 1
ATOM 4112 C C . LEU A 1 571 ? -46.741 -15.504 45.165 1.00 70.06 571 LEU A C 1
ATOM 4114 O O . LEU A 1 571 ? -47.610 -15.960 44.417 1.00 70.06 571 LEU A O 1
ATOM 4118 N N . ASP A 1 572 ? -46.863 -15.492 46.499 1.00 67.69 572 ASP A N 1
ATOM 4119 C CA . ASP A 1 572 ? -48.034 -15.944 47.291 1.00 67.69 572 ASP A CA 1
ATOM 4120 C C . ASP A 1 572 ? -48.815 -14.759 47.948 1.00 67.69 572 ASP A C 1
ATOM 4122 O O . ASP A 1 572 ? -48.175 -13.862 48.504 1.00 67.69 572 ASP A O 1
ATOM 4126 N N . PRO A 1 573 ? -50.169 -14.707 47.945 1.00 71.12 573 PRO A N 1
ATOM 4127 C CA . PRO A 1 573 ? -50.959 -13.547 48.418 1.00 71.12 573 PRO A CA 1
ATOM 4128 C C . PRO A 1 573 ? -51.327 -13.513 49.926 1.00 71.12 573 PRO A C 1
ATOM 4130 O O . PRO A 1 573 ? -51.156 -14.485 50.660 1.00 71.12 573 PRO A O 1
ATOM 4133 N N . ASP A 1 574 ? -51.798 -12.345 50.370 1.00 74.75 574 ASP A N 1
ATOM 4134 C CA . ASP A 1 574 ? -52.391 -12.001 51.679 1.00 74.75 574 ASP A CA 1
ATOM 4135 C C . ASP A 1 574 ? -53.570 -11.055 51.359 1.00 74.75 574 ASP A C 1
ATOM 4137 O O . ASP A 1 574 ? -53.385 -10.068 50.635 1.00 74.75 574 ASP A O 1
ATOM 4141 N N . THR A 1 575 ? -54.788 -11.436 51.756 1.00 82.12 575 THR A N 1
ATOM 4142 C CA . THR A 1 575 ? -56.047 -10.846 51.269 1.00 82.12 575 THR A CA 1
ATOM 4143 C C . THR A 1 575 ? -56.584 -9.711 52.144 1.00 82.12 575 THR A C 1
ATOM 4145 O O . THR A 1 575 ? -57.228 -8.804 51.601 1.00 82.12 575 THR A O 1
ATOM 4148 N N . ASP A 1 576 ? -56.343 -9.720 53.457 1.00 75.69 576 ASP A N 1
ATOM 4149 C CA . ASP A 1 576 ? -56.865 -8.698 54.382 1.00 75.69 576 ASP A CA 1
ATOM 4150 C C . ASP A 1 576 ? -55.795 -7.789 55.003 1.00 75.69 576 ASP A C 1
ATOM 4152 O O . ASP A 1 576 ? -56.121 -6.721 55.535 1.00 75.69 576 ASP A O 1
ATOM 4156 N N . GLY A 1 577 ? -54.523 -8.147 54.831 1.00 79.50 577 GLY A N 1
ATOM 4157 C CA . GLY A 1 577 ? -53.392 -7.356 55.261 1.00 79.50 577 GLY A CA 1
ATOM 4158 C C . GLY A 1 577 ? -53.052 -7.497 56.739 1.00 79.50 577 GLY A C 1
ATOM 4159 O O . GLY A 1 577 ? -52.333 -6.630 57.239 1.00 79.50 577 GLY A O 1
ATOM 4160 N N . ASP A 1 578 ? -53.518 -8.525 57.449 1.00 78.62 578 ASP A N 1
ATOM 4161 C CA . ASP A 1 578 ? -53.050 -8.865 58.802 1.00 78.62 578 ASP A CA 1
ATOM 4162 C C . ASP A 1 578 ? -51.620 -9.456 58.831 1.00 78.62 578 ASP A C 1
ATOM 4164 O O . ASP A 1 578 ? -51.085 -9.750 59.901 1.00 78.62 578 ASP A O 1
ATOM 4168 N N . GLY A 1 579 ? -50.974 -9.598 57.666 1.00 76.50 579 GLY A N 1
ATOM 4169 C CA . GLY A 1 579 ? -49.617 -10.115 57.521 1.00 76.50 579 GLY A CA 1
ATOM 4170 C C . GLY A 1 579 ? -49.512 -11.638 57.659 1.00 76.50 579 GLY A C 1
ATOM 4171 O O . GLY A 1 579 ? -48.402 -12.182 57.661 1.00 76.50 579 GLY A O 1
ATOM 4172 N N . VAL A 1 580 ? -50.620 -12.363 57.767 1.00 78.62 580 VAL A N 1
ATOM 4173 C CA . VAL A 1 580 ? -50.666 -13.819 57.668 1.00 78.62 580 VAL A CA 1
ATOM 4174 C C . VAL A 1 580 ? -51.007 -14.190 56.211 1.00 78.62 580 VAL A C 1
ATOM 4176 O O . VAL A 1 580 ? -51.921 -13.639 55.612 1.00 78.62 580 VAL A O 1
ATOM 4179 N N . PRO A 1 581 ? -50.272 -15.112 55.565 1.00 83.12 581 PRO A N 1
ATOM 4180 C CA . PRO A 1 581 ? -50.643 -15.597 54.238 1.00 83.12 581 PRO A CA 1
ATOM 4181 C C . PRO A 1 581 ? -52.013 -16.295 54.247 1.00 83.12 581 PRO A C 1
ATOM 4183 O O . PRO A 1 581 ? -52.237 -17.150 55.108 1.00 83.12 581 PRO A O 1
ATOM 4186 N N . ASP A 1 582 ? -52.844 -16.082 53.216 1.00 78.19 582 ASP A N 1
ATOM 4187 C CA . ASP A 1 582 ? -54.164 -16.737 53.051 1.00 78.19 582 ASP A CA 1
ATOM 4188 C C . ASP A 1 582 ? -54.108 -18.266 53.284 1.00 78.19 582 ASP A C 1
ATOM 4190 O O . ASP A 1 582 ? -55.041 -18.909 53.783 1.00 78.19 582 ASP A O 1
ATOM 4194 N N . SER A 1 583 ? -52.988 -18.873 52.873 1.00 77.38 583 SER A N 1
ATOM 4195 C CA . SER A 1 583 ? -52.705 -20.307 52.957 1.00 77.38 583 SER A CA 1
ATOM 4196 C C . SER A 1 583 ? -52.430 -20.809 54.385 1.00 77.38 583 SER A C 1
ATOM 4198 O O . SER A 1 583 ? -52.662 -21.988 54.666 1.00 77.38 583 SER A O 1
ATOM 4200 N N . VAL A 1 584 ? -51.979 -19.932 55.287 1.00 77.00 584 VAL A N 1
ATOM 4201 C CA . VAL A 1 584 ? -51.689 -20.208 56.705 1.00 77.00 584 VAL A CA 1
ATOM 4202 C C . VAL A 1 584 ? -52.943 -20.024 57.557 1.00 77.00 584 VAL A C 1
ATOM 4204 O O . VAL A 1 584 ? -53.287 -20.910 58.340 1.00 77.00 584 VAL A O 1
ATOM 4207 N N . GLU A 1 585 ? -53.684 -18.941 57.345 1.00 78.62 585 GLU A N 1
ATOM 4208 C CA . GLU A 1 585 ? -54.947 -18.674 58.041 1.00 78.62 585 GLU A CA 1
ATOM 4209 C C . GLU A 1 585 ? -56.012 -19.750 57.795 1.00 78.62 585 GLU A C 1
ATOM 4211 O O . GLU A 1 585 ? -56.652 -20.282 58.707 1.00 78.62 585 GLU A O 1
ATOM 4216 N N . THR A 1 586 ? -56.140 -20.167 56.531 1.00 77.31 586 THR A N 1
ATOM 4217 C CA . THR A 1 586 ? -57.024 -21.272 56.137 1.00 77.31 586 THR A CA 1
ATOM 4218 C C . THR A 1 586 ? -56.654 -22.586 56.853 1.00 77.31 586 THR A C 1
ATOM 4220 O O . THR A 1 586 ? -57.494 -23.483 56.978 1.00 77.31 586 THR A O 1
ATOM 4223 N N . ALA A 1 587 ? -55.412 -22.722 57.338 1.00 75.12 587 ALA A N 1
ATOM 4224 C CA . ALA A 1 587 ? -54.915 -23.908 58.029 1.00 75.12 587 ALA A CA 1
ATOM 4225 C C . ALA A 1 587 ? -55.030 -23.844 59.567 1.00 75.12 587 ALA A C 1
ATOM 4227 O O . ALA A 1 587 ? -55.201 -24.898 60.188 1.00 75.12 587 ALA A O 1
ATOM 4228 N N . ASN A 1 588 ? -54.949 -22.659 60.188 1.00 74.25 588 ASN A N 1
ATOM 4229 C CA . ASN A 1 588 ? -55.024 -22.482 61.650 1.00 74.25 588 ASN A CA 1
ATOM 4230 C C . ASN A 1 588 ? -56.442 -22.111 62.157 1.00 74.25 588 ASN A C 1
ATOM 4232 O O . ASN A 1 588 ? -56.760 -22.393 63.316 1.00 74.25 588 ASN A O 1
ATOM 4236 N N . GLY A 1 589 ? -57.315 -21.575 61.293 1.00 73.44 589 GLY A N 1
ATOM 4237 C CA . GLY A 1 589 ? -58.696 -21.205 61.612 1.00 73.44 589 GLY A CA 1
ATOM 4238 C C . GLY A 1 589 ? -58.929 -19.733 61.971 1.00 73.44 589 GLY A C 1
ATOM 4239 O O . GLY A 1 589 ? -59.992 -19.437 62.526 1.00 73.44 589 GLY A O 1
ATOM 4240 N N . THR A 1 590 ? -57.984 -18.833 61.670 1.00 83.12 590 THR A N 1
ATOM 4241 C CA . THR A 1 590 ? -58.252 -17.386 61.557 1.00 83.12 590 THR A CA 1
ATOM 4242 C C . THR A 1 590 ? -59.068 -17.090 60.284 1.00 83.12 590 THR A C 1
ATOM 4244 O O . THR A 1 590 ? -59.488 -18.017 59.581 1.00 83.12 590 THR A O 1
ATOM 4247 N N . ASN A 1 591 ? -59.427 -15.828 60.038 1.00 79.12 591 ASN A N 1
ATOM 4248 C CA . ASN A 1 591 ? -60.346 -15.450 58.963 1.00 79.12 591 ASN A CA 1
ATOM 4249 C C . ASN A 1 591 ? -59.652 -14.512 57.958 1.00 79.12 591 ASN A C 1
ATOM 4251 O O . ASN A 1 591 ? -59.539 -13.346 58.320 1.00 79.12 591 ASN A O 1
ATOM 4255 N N . PRO A 1 592 ? -59.377 -14.950 56.704 1.00 83.19 592 PRO A N 1
ATOM 4256 C CA . PRO A 1 592 ? -58.628 -14.188 55.678 1.00 83.19 592 PRO A CA 1
ATOM 4257 C C . PRO A 1 592 ? -59.276 -12.914 55.113 1.00 83.19 592 PRO A C 1
ATOM 4259 O O . PRO A 1 592 ? -59.159 -12.607 53.925 1.00 83.19 592 PRO A O 1
ATOM 4262 N N . ASN A 1 593 ? -60.142 -12.275 55.896 1.00 84.62 593 ASN A N 1
ATOM 4263 C CA . ASN A 1 593 ? -60.990 -11.140 55.544 1.00 84.62 593 ASN A CA 1
ATOM 4264 C C . ASN A 1 593 ? -61.308 -10.253 56.782 1.00 84.62 593 ASN A C 1
ATOM 4266 O O . ASN A 1 593 ? -62.270 -9.482 56.728 1.00 84.62 593 ASN A O 1
ATOM 4270 N N . ASP A 1 594 ? -60.609 -10.404 57.915 1.00 84.69 594 ASP A N 1
ATOM 4271 C CA . ASP A 1 594 ? -60.849 -9.693 59.182 1.00 84.69 594 ASP A CA 1
ATOM 4272 C C . ASP A 1 594 ? -59.557 -9.473 59.994 1.00 84.69 594 ASP A C 1
ATOM 4274 O O . ASP A 1 594 ? -59.180 -10.274 60.849 1.00 84.69 594 ASP A O 1
ATOM 4278 N N . ALA A 1 595 ? -58.938 -8.308 59.807 1.00 80.38 595 ALA A N 1
ATOM 4279 C CA . ALA A 1 595 ? -57.630 -7.988 60.372 1.00 80.38 595 ALA A CA 1
ATOM 4280 C C . ALA A 1 595 ? -57.565 -7.721 61.901 1.00 80.38 595 ALA A C 1
ATOM 4282 O O . ALA A 1 595 ? -56.490 -7.381 62.384 1.00 80.38 595 ALA A O 1
ATOM 4283 N N . CYS A 1 596 ? -58.648 -7.876 62.685 1.00 80.50 596 CYS A N 1
ATOM 4284 C CA . CYS A 1 596 ? -58.547 -8.044 64.158 1.00 80.50 596 CYS A CA 1
ATOM 4285 C C . CYS A 1 596 ? -58.598 -9.545 64.570 1.00 80.50 596 CYS A C 1
ATOM 4287 O O . CYS A 1 596 ? -58.661 -9.859 65.763 1.00 80.50 596 CYS A O 1
ATOM 4289 N N . SER A 1 597 ? -58.629 -10.492 63.618 1.00 82.31 597 SER A N 1
ATOM 4290 C CA . SER A 1 597 ? -58.903 -11.926 63.839 1.00 82.31 597 SER A CA 1
ATOM 4291 C C . SER A 1 597 ? -57.673 -12.840 63.668 1.00 82.31 597 SER A C 1
ATOM 4293 O O . SER A 1 597 ? -57.809 -13.969 63.193 1.00 82.31 597 SER A O 1
ATOM 4295 N N . TYR A 1 598 ? -56.497 -12.400 64.114 1.00 80.56 598 TYR A N 1
ATOM 4296 C CA . TYR A 1 598 ? -55.208 -13.067 63.887 1.00 80.56 598 TYR A CA 1
ATOM 4297 C C . TYR A 1 598 ? -54.586 -13.690 65.157 1.00 80.56 598 TYR A C 1
ATOM 4299 O O . TYR A 1 598 ? -54.997 -13.418 66.290 1.00 80.56 598 TYR A O 1
ATOM 4307 N N . ASN A 1 599 ? -53.537 -14.505 64.979 1.00 76.44 599 ASN A N 1
ATOM 4308 C CA . ASN A 1 599 ? -52.608 -14.888 66.050 1.00 76.44 599 ASN A CA 1
ATOM 4309 C C . ASN A 1 599 ? -51.247 -14.224 65.794 1.00 76.44 599 ASN A C 1
ATOM 4311 O O . ASN A 1 599 ? -50.630 -14.486 64.766 1.00 76.44 599 ASN A O 1
ATOM 4315 N N . VAL A 1 600 ? -50.719 -13.465 66.763 1.00 71.94 600 VAL A N 1
ATOM 4316 C CA . VAL A 1 600 ? -49.422 -12.748 66.653 1.00 71.94 600 VAL A CA 1
ATOM 4317 C C . VAL A 1 600 ? -48.256 -13.650 66.199 1.00 71.94 600 VAL A C 1
ATOM 4319 O O . VAL A 1 600 ? -47.320 -13.186 65.560 1.00 71.94 600 VAL A O 1
ATOM 4322 N N . ALA A 1 601 ? -48.303 -14.949 66.513 1.00 67.94 601 ALA A N 1
ATOM 4323 C CA . ALA A 1 601 ? -47.246 -15.906 66.183 1.00 67.94 601 ALA A CA 1
ATOM 4324 C C . ALA A 1 601 ? -47.230 -16.393 64.717 1.00 67.94 601 ALA A C 1
ATOM 4326 O O . ALA A 1 601 ? -46.230 -16.980 64.309 1.00 67.94 601 ALA A O 1
ATOM 4327 N N . ASP A 1 602 ? -48.310 -16.186 63.955 1.00 75.00 602 ASP A N 1
ATOM 4328 C CA . ASP A 1 602 ? -48.469 -16.721 62.590 1.00 75.00 602 ASP A CA 1
ATOM 4329 C C . ASP A 1 602 ? -48.160 -15.671 61.491 1.00 75.00 602 ASP A C 1
ATOM 4331 O O . ASP A 1 602 ? -48.096 -16.001 60.304 1.00 75.00 602 ASP A O 1
ATOM 4335 N N . ILE A 1 603 ? -47.918 -14.414 61.885 1.00 73.19 603 ILE A N 1
ATOM 4336 C CA . ILE A 1 603 ? -47.667 -13.273 60.992 1.00 73.19 603 ILE A CA 1
ATOM 4337 C C . ILE A 1 603 ? -46.274 -13.394 60.354 1.00 73.19 603 ILE A C 1
ATOM 4339 O O . ILE A 1 603 ? -45.252 -13.446 61.044 1.00 73.19 603 ILE A O 1
ATOM 4343 N N . THR A 1 604 ? -46.226 -13.467 59.021 1.00 71.25 604 THR A N 1
ATOM 4344 C CA . THR A 1 604 ? -45.001 -13.753 58.238 1.00 71.25 604 THR A CA 1
ATOM 4345 C C . THR A 1 604 ? -44.819 -12.879 56.992 1.00 71.25 604 THR A C 1
ATOM 4347 O O . THR A 1 604 ? -43.727 -12.851 56.419 1.00 71.25 604 THR A O 1
ATOM 4350 N N . LYS A 1 605 ? -45.847 -12.124 56.600 1.00 69.81 605 LYS A N 1
ATOM 4351 C CA . LYS A 1 605 ? -45.829 -11.040 55.611 1.00 69.81 605 LYS A CA 1
ATOM 4352 C C . LYS A 1 605 ? -45.980 -9.691 56.335 1.00 69.81 605 LYS A C 1
ATOM 4354 O O . LYS A 1 605 ? -46.384 -9.659 57.497 1.00 69.81 605 LYS A O 1
ATOM 4359 N N . PRO A 1 606 ? -45.631 -8.555 55.707 1.00 70.56 606 PRO A N 1
ATOM 4360 C CA . PRO A 1 606 ? -45.798 -7.254 56.346 1.00 70.56 606 PRO A CA 1
ATOM 4361 C C . PRO A 1 606 ? -47.286 -6.932 56.537 1.00 70.56 606 PRO A C 1
ATOM 4363 O O . PRO A 1 606 ? -47.996 -6.808 55.543 1.00 70.56 606 PRO A O 1
ATOM 4366 N N . ILE A 1 607 ? -47.736 -6.710 57.781 1.00 72.31 607 ILE A N 1
ATOM 4367 C CA . ILE A 1 607 ? -49.087 -6.186 58.055 1.00 72.31 607 ILE A CA 1
ATOM 4368 C C . ILE A 1 607 ? -49.296 -4.914 57.219 1.00 72.31 607 ILE A C 1
ATOM 4370 O O . ILE A 1 607 ? -48.498 -3.970 57.288 1.00 72.31 607 ILE A O 1
ATOM 4374 N N . THR A 1 608 ? -50.366 -4.867 56.432 1.00 74.31 608 THR A N 1
ATOM 4375 C CA . THR A 1 608 ? -50.811 -3.678 55.685 1.00 74.31 608 THR A CA 1
ATOM 4376 C C . THR A 1 608 ? -52.113 -3.082 56.225 1.00 74.31 608 THR A C 1
ATOM 4378 O O . THR A 1 608 ? -52.410 -1.928 55.916 1.00 74.31 608 THR A O 1
ATOM 4381 N N . SER A 1 609 ? -52.822 -3.805 57.098 1.00 73.00 609 SER A N 1
ATOM 4382 C CA . SER A 1 609 ? -53.925 -3.293 57.911 1.00 73.00 609 SER A CA 1
ATOM 4383 C C . SER A 1 609 ? -53.485 -2.137 58.826 1.00 73.00 609 SER A C 1
ATOM 4385 O O . SER A 1 609 ? -52.326 -2.037 59.238 1.00 73.00 609 SER A O 1
ATOM 4387 N N . THR A 1 610 ? -54.427 -1.240 59.128 1.00 76.75 610 THR A N 1
ATOM 4388 C CA . THR A 1 610 ? -54.224 -0.016 59.926 1.00 76.75 610 THR A CA 1
ATOM 4389 C C . THR A 1 610 ? -55.287 0.135 61.019 1.00 76.75 610 THR A C 1
ATOM 4391 O O . THR A 1 610 ? -55.732 1.249 61.305 1.00 76.75 610 THR A O 1
ATOM 4394 N N . VAL A 1 611 ? -55.787 -0.982 61.548 1.00 79.44 611 VAL A N 1
ATOM 4395 C CA . VAL A 1 611 ? -56.797 -0.993 62.614 1.00 79.44 611 VAL A CA 1
ATOM 4396 C C . VAL A 1 611 ? -56.109 -0.885 63.981 1.00 79.44 611 VAL A C 1
ATOM 4398 O O . VAL A 1 611 ? -55.002 -1.382 64.160 1.00 79.44 611 VAL A O 1
ATOM 4401 N N . ASP A 1 612 ? -56.766 -0.181 64.898 1.00 77.12 612 ASP A N 1
ATOM 4402 C CA . ASP A 1 612 ? -56.499 -0.126 66.339 1.00 77.12 612 ASP A CA 1
ATOM 4403 C C . ASP A 1 612 ? -57.706 -0.809 67.000 1.00 77.12 612 ASP A C 1
ATOM 4405 O O . ASP A 1 612 ? -58.840 -0.321 66.883 1.00 77.12 612 ASP A O 1
ATOM 4409 N N . CYS A 1 613 ? -57.497 -1.996 67.574 1.00 78.38 613 CYS A N 1
ATOM 4410 C CA . CYS A 1 613 ? -58.569 -2.811 68.148 1.00 78.38 613 CYS A CA 1
ATOM 4411 C C . CYS A 1 613 ? -58.841 -2.494 69.651 1.00 78.38 613 CYS A C 1
ATOM 4413 O O . CYS A 1 613 ? -59.737 -3.115 70.237 1.00 78.38 613 CYS A O 1
ATOM 4415 N N . ASP A 1 614 ? -58.134 -1.534 70.269 1.00 72.00 614 ASP A N 1
ATOM 4416 C CA . ASP A 1 614 ? -58.096 -1.266 71.724 1.00 72.00 614 ASP A CA 1
ATOM 4417 C C . ASP A 1 614 ? -58.488 0.184 72.114 1.00 72.00 614 ASP A C 1
ATOM 4419 O O . ASP A 1 614 ? -59.233 0.394 73.083 1.00 72.00 614 ASP A O 1
ATOM 4423 N N . GLY A 1 615 ? -58.095 1.168 71.306 1.00 74.44 615 GLY A N 1
ATOM 4424 C CA . GLY A 1 615 ? -58.448 2.577 71.420 1.00 74.44 615 GLY A CA 1
ATOM 4425 C C . GLY A 1 615 ? -57.457 3.460 72.186 1.00 74.44 615 GLY A C 1
ATOM 4426 O O . GLY A 1 615 ? -57.847 4.577 72.553 1.00 74.44 615 GLY A O 1
ATOM 4427 N N . ASP A 1 616 ? -56.224 3.024 72.448 1.00 73.38 616 ASP A N 1
ATOM 4428 C CA . ASP A 1 616 ? -55.143 3.856 72.999 1.00 73.38 616 ASP A CA 1
ATOM 4429 C C . ASP A 1 616 ? -54.480 4.782 71.964 1.00 73.38 616 ASP A C 1
ATOM 4431 O O . ASP A 1 616 ? -53.813 5.747 72.345 1.00 73.38 616 ASP A O 1
ATOM 4435 N N . GLY A 1 617 ? -54.747 4.553 70.672 1.00 74.56 617 GLY A N 1
ATOM 4436 C CA . GLY A 1 617 ? -54.229 5.332 69.554 1.00 74.56 617 GLY A CA 1
ATOM 4437 C C . GLY A 1 617 ? -53.021 4.714 68.842 1.00 74.56 617 GLY A C 1
ATOM 4438 O O . GLY A 1 617 ? -52.514 5.311 67.890 1.00 74.56 617 GLY A O 1
ATOM 4439 N N . VAL A 1 618 ? -52.538 3.539 69.237 1.00 77.56 618 VAL A N 1
ATOM 4440 C CA . VAL A 1 618 ? -51.586 2.738 68.461 1.00 77.56 618 VAL A CA 1
ATOM 4441 C C . VAL A 1 618 ? -52.370 1.730 67.610 1.00 77.56 618 VAL A C 1
ATOM 4443 O O . VAL A 1 618 ? -53.321 1.118 68.067 1.00 77.56 618 VAL A O 1
ATOM 4446 N N . THR A 1 619 ? -52.013 1.550 66.335 1.00 77.56 619 THR A N 1
ATOM 4447 C CA . THR A 1 619 ? -52.578 0.428 65.554 1.00 77.56 619 THR A CA 1
ATOM 4448 C C . THR A 1 619 ? -51.899 -0.877 65.946 1.00 77.56 619 THR A C 1
ATOM 4450 O O . THR A 1 619 ? -50.672 -0.866 66.063 1.00 77.56 619 THR A O 1
ATOM 4453 N N . ASP A 1 620 ? -52.618 -2.001 65.940 1.00 72.31 620 ASP A N 1
ATOM 4454 C CA . ASP A 1 620 ? -52.095 -3.353 66.194 1.00 72.31 620 ASP A CA 1
ATOM 4455 C C . ASP A 1 620 ? -50.764 -3.627 65.457 1.00 72.31 620 ASP A C 1
ATOM 4457 O O . ASP A 1 620 ? -49.812 -4.175 66.011 1.00 72.31 620 ASP A O 1
ATOM 4461 N N . LYS A 1 621 ? -50.646 -3.159 64.205 1.00 75.69 621 LYS A N 1
ATOM 4462 C CA . LYS A 1 621 ? -49.414 -3.213 63.398 1.00 75.69 621 LYS A CA 1
ATOM 4463 C C . LYS A 1 621 ? -48.184 -2.616 64.096 1.00 75.69 621 LYS A C 1
ATOM 4465 O O . LYS A 1 621 ? -47.087 -3.155 63.975 1.00 75.69 621 LYS A O 1
ATOM 4470 N N . ASN A 1 622 ? -48.352 -1.474 64.750 1.00 71.50 622 ASN A N 1
ATOM 4471 C CA . ASN A 1 622 ? -47.291 -0.669 65.356 1.00 71.50 622 ASN A CA 1
ATOM 4472 C C . ASN A 1 622 ? -47.008 -1.081 66.811 1.00 71.50 622 ASN A C 1
ATOM 4474 O O . ASN A 1 622 ? -45.926 -0.793 67.320 1.00 71.50 622 ASN A O 1
ATOM 4478 N N . GLU A 1 623 ? -47.933 -1.800 67.448 1.00 71.31 623 GLU A N 1
ATOM 4479 C CA . GLU A 1 623 ? -47.687 -2.531 68.698 1.00 71.31 623 GLU A CA 1
ATOM 4480 C C . GLU A 1 623 ? -46.945 -3.849 68.435 1.00 71.31 623 GLU A C 1
ATOM 4482 O O . GLU A 1 623 ? -46.070 -4.239 69.197 1.00 71.31 623 GLU A O 1
ATOM 4487 N N . ILE A 1 624 ? -47.227 -4.520 67.313 1.00 70.00 624 ILE A N 1
ATOM 4488 C CA . ILE A 1 624 ? -46.561 -5.777 66.931 1.00 70.00 624 ILE A CA 1
ATOM 4489 C C . ILE A 1 624 ? -45.185 -5.537 66.278 1.00 70.00 624 ILE A C 1
ATOM 4491 O O . ILE A 1 624 ? -44.260 -6.328 66.480 1.00 70.00 624 ILE A O 1
ATOM 4495 N N . TYR A 1 625 ? -45.027 -4.458 65.502 1.00 64.94 625 TYR A N 1
ATOM 4496 C CA . TYR A 1 625 ? -43.807 -4.136 64.741 1.00 64.94 625 TYR A CA 1
ATOM 4497 C C . TYR A 1 625 ? -43.255 -2.724 65.008 1.00 64.94 625 TYR A C 1
ATOM 4499 O O . TYR A 1 625 ? -42.687 -2.094 64.112 1.00 64.94 625 TYR A O 1
ATOM 4507 N N . GLY A 1 626 ? -43.419 -2.219 66.234 1.00 57.31 626 GLY A N 1
ATOM 4508 C CA . GLY A 1 626 ? -42.910 -0.911 66.658 1.00 57.31 626 GLY A CA 1
ATOM 4509 C C . GLY A 1 626 ? -41.381 -0.742 66.534 1.00 57.31 626 GLY A C 1
ATOM 4510 O O . GLY A 1 626 ? -40.663 -1.721 66.308 1.00 57.31 626 GLY A O 1
ATOM 4511 N N . PRO A 1 627 ? -40.857 0.496 66.689 1.00 46.03 627 PRO A N 1
ATOM 4512 C CA . PRO A 1 627 ? -39.510 0.891 66.243 1.00 46.03 627 PRO A CA 1
ATOM 4513 C C . PRO A 1 627 ? -38.314 0.066 66.752 1.00 46.03 627 PRO A C 1
ATOM 4515 O O . PRO A 1 627 ? -37.266 0.078 66.105 1.00 46.03 627 PRO A O 1
ATOM 4518 N N . ASP A 1 628 ? -38.467 -0.667 67.858 1.00 46.31 628 ASP A N 1
ATOM 4519 C CA . ASP A 1 628 ? -37.397 -1.456 68.488 1.00 46.31 628 ASP A CA 1
ATOM 4520 C C . ASP A 1 628 ? -37.356 -2.934 68.021 1.00 46.31 628 ASP A C 1
ATOM 4522 O O . ASP A 1 628 ? -36.402 -3.659 68.311 1.00 46.31 628 ASP A O 1
ATOM 4526 N N . GLY A 1 629 ? -38.347 -3.377 67.235 1.00 41.81 629 GLY A N 1
ATOM 4527 C CA . GLY A 1 629 ? -38.186 -4.417 66.211 1.00 41.81 629 GLY A CA 1
ATOM 4528 C C . GLY A 1 629 ? -37.665 -5.808 66.615 1.00 41.81 629 GLY A C 1
ATOM 4529 O O . GLY A 1 629 ? -36.792 -6.335 65.922 1.00 41.81 629 GLY A O 1
ATOM 4530 N N . VAL A 1 630 ? -38.215 -6.465 67.649 1.00 42.31 630 VAL A N 1
ATOM 4531 C CA . VAL A 1 630 ? -37.997 -7.916 67.875 1.00 42.31 630 VAL A CA 1
ATOM 4532 C C . VAL A 1 630 ? -39.276 -8.637 68.325 1.00 42.31 630 VAL A C 1
ATOM 4534 O O . VAL A 1 630 ? -39.835 -8.337 69.373 1.00 42.31 630 VAL A O 1
ATOM 4537 N N . ILE A 1 631 ? -39.650 -9.701 67.599 1.00 43.59 631 ILE A N 1
ATOM 4538 C CA . ILE A 1 631 ? -40.845 -10.569 67.787 1.00 43.59 631 ILE A CA 1
ATOM 4539 C C . ILE A 1 631 ? -40.919 -11.288 69.165 1.00 43.59 631 ILE A C 1
ATOM 4541 O O . ILE A 1 631 ? -41.844 -12.046 69.446 1.00 43.59 631 ILE A O 1
ATOM 4545 N N . THR A 1 632 ? -39.968 -11.053 70.076 1.00 49.62 632 THR A N 1
ATOM 4546 C CA . THR A 1 632 ? -39.963 -11.632 71.431 1.00 49.62 632 THR A CA 1
ATOM 4547 C C . THR A 1 632 ? -39.620 -10.623 72.536 1.00 49.62 632 THR A C 1
ATOM 4549 O O . THR A 1 632 ? -38.805 -10.920 73.410 1.00 49.62 632 THR A O 1
ATOM 4552 N N . GLY A 1 633 ? -40.309 -9.478 72.536 1.00 48.28 633 GLY A N 1
ATOM 4553 C CA . GLY A 1 633 ? -40.855 -8.857 73.751 1.00 48.28 633 GLY A CA 1
ATOM 4554 C C . GLY A 1 633 ? -40.114 -7.684 74.408 1.00 48.28 633 GLY A C 1
ATOM 4555 O O . GLY A 1 633 ? -38.928 -7.452 74.193 1.00 48.28 633 GLY A O 1
ATOM 4556 N N . THR A 1 634 ? -40.844 -7.061 75.346 1.00 48.62 634 THR A N 1
ATOM 4557 C CA . THR A 1 634 ? -40.437 -6.071 76.374 1.00 48.62 634 THR A CA 1
ATOM 4558 C C . THR A 1 634 ? -40.572 -4.567 76.088 1.00 48.62 634 THR A C 1
ATOM 4560 O O . THR A 1 634 ? -40.064 -3.784 76.886 1.00 48.62 634 THR A O 1
ATOM 4563 N N . ASP A 1 635 ? -41.347 -4.143 75.088 1.00 51.81 635 ASP A N 1
ATOM 4564 C CA . ASP A 1 635 ? -41.865 -2.757 75.025 1.00 51.81 635 ASP A CA 1
ATOM 4565 C C . ASP A 1 635 ? -42.922 -2.472 76.114 1.00 51.81 635 ASP A C 1
ATOM 4567 O O . ASP A 1 635 ? -42.965 -1.381 76.676 1.00 51.81 635 ASP A O 1
ATOM 4571 N N . GLY A 1 636 ? -43.701 -3.487 76.503 1.00 54.66 636 GLY A N 1
ATOM 4572 C CA . GLY A 1 636 ? -44.629 -3.420 77.635 1.00 54.66 636 GLY A CA 1
ATOM 4573 C C . GLY A 1 636 ? -45.997 -2.827 77.299 1.00 54.66 636 GLY A C 1
ATOM 4574 O O . GLY A 1 636 ? -46.801 -2.625 78.215 1.00 54.66 636 GLY A O 1
ATOM 4575 N N . THR A 1 637 ? -46.272 -2.591 76.018 1.00 62.91 637 THR A N 1
ATOM 4576 C CA . THR A 1 637 ? -47.610 -2.273 75.528 1.00 62.91 637 THR A CA 1
ATOM 4577 C C . THR A 1 637 ? -48.387 -3.557 75.226 1.00 62.91 637 THR A C 1
ATOM 4579 O O . THR A 1 637 ? -47.807 -4.630 75.035 1.00 62.91 637 THR A O 1
ATOM 4582 N N . ASP A 1 638 ? -49.712 -3.494 75.312 1.00 65.94 638 ASP A N 1
ATOM 4583 C CA . ASP A 1 638 ? -50.611 -4.636 75.109 1.00 65.94 638 ASP A CA 1
ATOM 4584 C C . ASP A 1 638 ? -51.765 -4.139 74.230 1.00 65.94 638 ASP A C 1
ATOM 4586 O O . ASP A 1 638 ? -52.479 -3.260 74.723 1.00 65.94 638 ASP A O 1
ATOM 4590 N N . PRO A 1 639 ? -51.991 -4.706 73.020 1.00 69.94 639 PRO A N 1
ATOM 4591 C CA . PRO A 1 639 ? -52.984 -4.257 72.017 1.00 69.94 639 PRO A CA 1
ATOM 4592 C C . PRO A 1 639 ? -54.455 -4.450 72.434 1.00 69.94 639 PRO A C 1
ATOM 4594 O O . PRO A 1 639 ? -55.334 -4.748 71.620 1.00 69.94 639 PRO A O 1
ATOM 4597 N N . LYS A 1 640 ? -54.701 -4.434 73.752 1.00 70.38 640 LYS A N 1
ATOM 4598 C CA . LYS A 1 640 ? -55.936 -4.716 74.503 1.00 70.38 640 LYS A CA 1
ATOM 4599 C C . LYS A 1 640 ? -56.002 -3.955 75.848 1.00 70.38 640 LYS A C 1
ATOM 4601 O O . LYS A 1 640 ? -56.912 -4.248 76.636 1.00 70.38 640 LYS A O 1
ATOM 4606 N N . ASN A 1 641 ? -55.059 -3.055 76.169 1.00 73.88 641 ASN A N 1
ATOM 4607 C CA . ASN A 1 641 ? -55.046 -2.271 77.412 1.00 73.88 641 ASN A CA 1
ATOM 4608 C C . ASN A 1 641 ? -54.562 -0.799 77.285 1.00 73.88 641 ASN A C 1
ATOM 4610 O O . ASN A 1 641 ? -53.417 -0.489 77.611 1.00 73.88 641 ASN A O 1
ATOM 4614 N N . ALA A 1 642 ? -55.490 0.135 77.047 1.00 69.62 642 ALA A N 1
ATOM 4615 C CA . ALA A 1 642 ? -55.281 1.595 76.948 1.00 69.62 642 ALA A CA 1
ATOM 4616 C C . ALA A 1 642 ? -54.747 2.400 78.174 1.00 69.62 642 ALA A C 1
ATOM 4618 O O . ALA A 1 642 ? -54.921 3.622 78.249 1.00 69.62 642 ALA A O 1
ATOM 4619 N N . CYS A 1 643 ? -54.103 1.751 79.148 1.00 70.62 643 CYS A N 1
ATOM 4620 C CA . CYS A 1 643 ? -53.188 2.388 80.117 1.00 70.62 643 CYS A CA 1
ATOM 4621 C C . CYS A 1 643 ? -51.752 1.832 80.023 1.00 70.62 643 CYS A C 1
ATOM 4623 O O . CYS A 1 643 ? -50.879 2.250 80.780 1.00 70.62 643 CYS A O 1
ATOM 4625 N N . SER A 1 644 ? -51.518 0.869 79.133 1.00 72.50 644 SER A N 1
ATOM 4626 C CA . SER A 1 644 ? -50.243 0.209 78.860 1.00 72.50 644 SER A CA 1
ATOM 4627 C C . SER A 1 644 ? -49.739 0.708 77.511 1.00 72.50 644 SER A C 1
ATOM 4629 O O . SER A 1 644 ? -49.583 -0.069 76.582 1.00 72.50 644 SER A O 1
ATOM 4631 N N . LEU A 1 645 ? -49.554 2.023 77.405 1.00 67.44 645 LEU A N 1
ATOM 4632 C CA . LEU A 1 645 ? -49.227 2.705 76.157 1.00 67.44 645 LEU A CA 1
ATOM 4633 C C . LEU A 1 645 ? -47.853 3.364 76.243 1.00 67.44 645 LEU A C 1
ATOM 4635 O O . LEU A 1 645 ? -47.447 3.860 77.296 1.00 67.44 645 LEU A O 1
ATOM 4639 N N . ASN A 1 646 ? -47.158 3.412 75.115 1.00 69.19 646 ASN A N 1
ATOM 4640 C CA . ASN A 1 646 ? -45.966 4.224 74.938 1.00 69.19 646 ASN A CA 1
ATOM 4641 C C . ASN A 1 646 ? -46.329 5.363 73.989 1.00 69.19 646 ASN A C 1
ATOM 4643 O O . ASN A 1 646 ? -46.646 5.146 72.820 1.00 69.19 646 ASN A O 1
ATOM 4647 N N . LEU A 1 647 ? -46.249 6.589 74.502 1.00 69.50 647 LEU A N 1
ATOM 4648 C CA . LEU A 1 647 ? -46.688 7.808 73.824 1.00 69.50 647 LEU A CA 1
ATOM 4649 C C . LEU A 1 647 ? -46.047 8.009 72.436 1.00 69.50 647 LEU A C 1
ATOM 4651 O O . LEU A 1 647 ? -46.613 8.681 71.580 1.00 69.50 647 LEU A O 1
ATOM 4655 N N . SER A 1 648 ? -44.877 7.405 72.200 1.00 66.12 648 SER A N 1
ATOM 4656 C CA . SER A 1 648 ? -44.152 7.464 70.924 1.00 66.12 648 SER A CA 1
ATOM 4657 C C . SER A 1 648 ? -44.677 6.529 69.822 1.00 66.12 648 SER A C 1
ATOM 4659 O O . SER A 1 648 ? -44.303 6.710 68.664 1.00 66.12 648 SER A O 1
ATOM 4661 N N . GLN A 1 649 ? -45.528 5.546 70.146 1.00 62.59 649 GLN A N 1
ATOM 4662 C CA . GLN A 1 649 ? -46.106 4.601 69.174 1.00 62.59 649 GLN A CA 1
ATOM 4663 C C . GLN A 1 649 ? -47.479 5.057 68.639 1.00 62.59 649 GLN A C 1
ATOM 4665 O O . GLN A 1 649 ? -47.931 4.570 67.597 1.00 62.59 649 GLN A O 1
ATOM 4670 N N . VAL A 1 650 ? -48.129 6.019 69.307 1.00 73.44 650 VAL A N 1
ATOM 4671 C CA . VAL A 1 650 ? -49.460 6.529 68.940 1.00 73.44 650 VAL A CA 1
ATOM 4672 C C . VAL A 1 650 ? -49.441 7.093 67.517 1.00 73.44 650 VAL A C 1
ATOM 4674 O O . VAL A 1 650 ? -48.658 7.976 67.170 1.00 73.44 650 VAL A O 1
ATOM 4677 N N . THR A 1 651 ? -50.311 6.547 66.672 1.00 65.62 651 THR A N 1
ATOM 4678 C CA . THR A 1 651 ? -50.331 6.757 65.215 1.00 65.62 651 THR A CA 1
ATOM 4679 C C . THR A 1 651 ? -51.740 6.937 64.640 1.00 65.62 651 THR A C 1
ATOM 4681 O O . THR A 1 651 ? -51.885 7.375 63.497 1.00 65.62 651 THR A O 1
ATOM 4684 N N . VAL A 1 652 ? -52.777 6.667 65.433 1.00 72.44 652 VAL A N 1
ATOM 4685 C CA . VAL A 1 652 ? -54.191 6.952 65.166 1.00 72.44 652 VAL A CA 1
ATOM 4686 C C . VAL A 1 652 ? -54.825 7.652 66.377 1.00 72.44 652 VAL A C 1
ATOM 4688 O O . VAL A 1 652 ? -54.193 7.846 67.410 1.00 72.44 652 VAL A O 1
ATOM 4691 N N . THR A 1 653 ? -56.061 8.133 66.234 1.00 78.56 653 THR A N 1
ATOM 4692 C CA . THR A 1 653 ? -56.725 8.925 67.280 1.00 78.56 653 THR A CA 1
ATOM 4693 C C . THR A 1 653 ? -57.195 8.037 68.435 1.00 78.56 653 THR A C 1
ATOM 4695 O O . THR A 1 653 ? -58.192 7.329 68.296 1.00 78.56 653 THR A O 1
ATOM 4698 N N . ALA A 1 654 ? -56.525 8.141 69.582 1.00 77.00 654 ALA A N 1
ATOM 4699 C CA . ALA A 1 654 ? -56.910 7.525 70.846 1.00 77.00 654 ALA A CA 1
ATOM 4700 C C . ALA A 1 654 ? -58.347 7.895 71.258 1.00 77.00 654 ALA A C 1
ATOM 4702 O O . ALA A 1 654 ? -58.844 8.988 70.976 1.00 77.00 654 ALA A O 1
ATOM 4703 N N . THR A 1 655 ? -59.026 7.022 71.996 1.00 78.19 655 THR A N 1
ATOM 4704 C CA . THR A 1 655 ? -60.420 7.234 72.434 1.00 78.19 655 THR A CA 1
ATOM 4705 C C . THR A 1 655 ? -60.647 7.032 73.941 1.00 78.19 655 THR A C 1
ATOM 4707 O O . THR A 1 655 ? -61.773 7.182 74.425 1.00 78.19 655 THR A O 1
ATOM 4710 N N . SER A 1 656 ? -59.581 6.764 74.706 1.00 75.94 656 SER A N 1
ATOM 4711 C CA . SER A 1 656 ? -59.604 6.471 76.151 1.00 75.94 656 SER A CA 1
ATOM 4712 C C . SER A 1 656 ? -59.779 7.705 77.062 1.00 75.94 656 SER A C 1
ATOM 4714 O O . SER A 1 656 ? -58.950 8.611 77.093 1.00 75.94 656 SER A O 1
ATOM 4716 N N . THR A 1 657 ? -60.838 7.742 77.880 1.00 77.38 657 THR A N 1
ATOM 4717 C CA . THR A 1 657 ? -61.210 8.919 78.701 1.00 77.38 657 THR A CA 1
ATOM 4718 C C . THR A 1 657 ? -60.733 8.864 80.170 1.00 77.38 657 THR A C 1
ATOM 4720 O O . THR A 1 657 ? -61.503 9.217 81.070 1.00 77.38 657 THR A O 1
ATOM 4723 N N . GLY A 1 658 ? -59.527 8.348 80.434 1.00 75.00 658 GLY A N 1
ATOM 4724 C CA . GLY A 1 658 ? -58.888 8.323 81.768 1.00 75.00 658 GLY A CA 1
ATOM 4725 C C . GLY A 1 658 ? -58.153 9.624 82.143 1.00 75.00 658 GLY A C 1
ATOM 4726 O O . GLY A 1 658 ? -58.130 10.545 81.342 1.00 75.00 658 GLY A O 1
ATOM 4727 N N . ASP A 1 659 ? -57.578 9.687 83.346 1.00 78.00 659 ASP A N 1
ATOM 4728 C CA . ASP A 1 659 ? -56.580 10.667 83.847 1.00 78.00 659 ASP A CA 1
ATOM 4729 C C . ASP A 1 659 ? -55.675 9.846 84.782 1.00 78.00 659 ASP A C 1
ATOM 4731 O O . ASP A 1 659 ? -56.196 9.178 85.690 1.00 78.00 659 ASP A O 1
ATOM 4735 N N . CYS A 1 660 ? -54.372 9.777 84.493 1.00 79.00 660 CYS A N 1
ATOM 4736 C CA . CYS A 1 660 ? -53.461 8.812 85.116 1.00 79.00 660 CYS A CA 1
ATOM 4737 C C . CYS A 1 660 ? -52.528 9.412 86.196 1.00 79.00 660 CYS A C 1
ATOM 4739 O O . CYS A 1 660 ? -52.166 8.668 87.116 1.00 79.00 660 CYS A O 1
ATOM 4741 N N . ASP A 1 661 ? -52.201 10.714 86.179 1.00 72.69 661 ASP A N 1
ATOM 4742 C CA . ASP A 1 661 ? -51.252 11.337 87.127 1.00 72.69 661 ASP A CA 1
ATOM 4743 C C . ASP A 1 661 ? -51.816 12.465 88.023 1.00 72.69 661 ASP A C 1
ATOM 4745 O O . ASP A 1 661 ? -51.231 12.772 89.074 1.00 72.69 661 ASP A O 1
ATOM 4749 N N . GLY A 1 662 ? -52.983 13.036 87.697 1.00 75.38 662 GLY A N 1
ATOM 4750 C CA . GLY A 1 662 ? -53.609 14.116 88.462 1.00 75.38 662 GLY A CA 1
ATOM 4751 C C . GLY A 1 662 ? -52.988 15.514 88.288 1.00 75.38 662 GLY A C 1
ATOM 4752 O O . GLY A 1 662 ? -53.122 16.364 89.191 1.00 75.38 662 GLY A O 1
ATOM 4753 N N . ASP A 1 663 ? -52.337 15.776 87.156 1.00 75.75 663 ASP A N 1
ATOM 4754 C CA . ASP A 1 663 ? -52.013 17.114 86.657 1.00 75.75 663 ASP A CA 1
ATOM 4755 C C . ASP A 1 663 ? -53.283 17.942 86.332 1.00 75.75 663 ASP A C 1
ATOM 4757 O O . ASP A 1 663 ? -53.290 19.166 86.491 1.00 75.75 663 ASP A O 1
ATOM 4761 N N . GLY A 1 664 ? -54.390 17.276 85.981 1.00 76.38 664 GLY A N 1
ATOM 4762 C CA . GLY A 1 664 ? -55.680 17.859 85.618 1.00 76.38 664 GLY A CA 1
ATOM 4763 C C . GLY A 1 664 ? -56.077 17.765 84.135 1.00 76.38 664 GLY A C 1
ATOM 4764 O O . GLY A 1 664 ? -57.040 18.455 83.766 1.00 76.38 664 GLY A O 1
ATOM 4765 N N . VAL A 1 665 ? -55.385 16.965 83.318 1.00 81.00 665 VAL A N 1
ATOM 4766 C CA . VAL A 1 665 ? -55.708 16.617 81.919 1.00 81.00 665 VAL A CA 1
ATOM 4767 C C . VAL A 1 665 ? -56.144 15.133 81.854 1.00 81.00 665 VAL A C 1
ATOM 4769 O O . VAL A 1 665 ? -56.225 14.454 82.870 1.00 81.00 665 VAL A O 1
ATOM 4772 N N . THR A 1 666 ? -56.602 14.649 80.699 1.00 81.44 666 THR A N 1
ATOM 4773 C CA . THR A 1 666 ? -57.099 13.270 80.512 1.00 81.44 666 THR A CA 1
ATOM 4774 C C . THR A 1 666 ? -56.334 12.574 79.401 1.00 81.44 666 THR A C 1
ATOM 4776 O O . THR A 1 666 ? -56.148 13.217 78.370 1.00 81.44 666 THR A O 1
ATOM 4779 N N . ASN A 1 667 ? -56.072 11.267 79.506 1.00 76.06 667 ASN A N 1
ATOM 4780 C CA . ASN A 1 667 ? -55.275 10.475 78.561 1.00 76.06 667 ASN A CA 1
ATOM 4781 C C . ASN A 1 667 ? -55.580 10.804 77.085 1.00 76.06 667 ASN A C 1
ATOM 4783 O O . ASN A 1 667 ? -54.690 11.220 76.361 1.00 76.06 667 ASN A O 1
ATOM 4787 N N . ALA A 1 668 ? -56.832 10.709 76.611 1.00 76.81 668 ALA A N 1
ATOM 4788 C CA . ALA A 1 668 ? -57.153 11.048 75.214 1.00 76.81 668 ALA A CA 1
ATOM 4789 C C . ALA A 1 668 ? -56.942 12.528 74.839 1.00 76.81 668 ALA A C 1
ATOM 4791 O O . ALA A 1 668 ? -56.799 12.819 73.659 1.00 76.81 668 ALA A O 1
ATOM 4792 N N . ASN A 1 669 ? -56.929 13.472 75.777 1.00 74.94 669 ASN A N 1
ATOM 4793 C CA . ASN A 1 669 ? -56.575 14.862 75.474 1.00 74.94 669 ASN A CA 1
ATOM 4794 C C . ASN A 1 669 ? -55.052 15.031 75.418 1.00 74.94 669 ASN A C 1
ATOM 4796 O O . ASN A 1 669 ? -54.558 15.630 74.473 1.00 74.94 669 ASN A O 1
ATOM 4800 N N . GLU A 1 670 ? -54.328 14.435 76.366 1.00 76.38 670 GLU A N 1
ATOM 4801 C CA . GLU A 1 670 ? -52.858 14.427 76.408 1.00 76.38 670 GLU A CA 1
ATOM 4802 C C . GLU A 1 670 ? -52.242 13.717 75.201 1.00 76.38 670 GLU A C 1
ATOM 4804 O O . GLU A 1 670 ? -51.230 14.168 74.676 1.00 76.38 670 GLU A O 1
ATOM 4809 N N . ILE A 1 671 ? -52.884 12.637 74.742 1.00 77.12 671 ILE A N 1
ATOM 4810 C CA . ILE A 1 671 ? -52.456 11.803 73.616 1.00 77.12 671 ILE A CA 1
ATOM 4811 C C . ILE A 1 671 ? -52.871 12.411 72.267 1.00 77.12 671 ILE A C 1
ATOM 4813 O O . ILE A 1 671 ? -52.047 12.531 71.365 1.00 77.12 671 ILE A O 1
ATOM 4817 N N . ASN A 1 672 ? -54.143 12.792 72.086 1.00 73.81 672 ASN A N 1
ATOM 4818 C CA . ASN A 1 672 ? -54.603 13.274 70.773 1.00 73.81 672 ASN A CA 1
ATOM 4819 C C . ASN A 1 672 ? -54.272 14.736 70.496 1.00 73.81 672 ASN A C 1
ATOM 4821 O O . ASN A 1 672 ? -54.313 15.139 69.335 1.00 73.81 672 ASN A O 1
ATOM 4825 N N . SER A 1 673 ? -54.048 15.522 71.551 1.00 66.69 673 SER A N 1
ATOM 4826 C CA . SER A 1 673 ? -54.154 16.976 71.559 1.00 66.69 673 SER A CA 1
ATOM 4827 C C . SER A 1 673 ? -55.484 17.509 71.005 1.00 66.69 673 SER A C 1
ATOM 4829 O O . SER A 1 673 ? -55.798 17.461 69.813 1.00 66.69 673 SER A O 1
ATOM 4831 N N . THR A 1 674 ? -56.288 18.115 71.873 1.00 59.03 674 THR A N 1
ATOM 4832 C CA . THR A 1 674 ? -57.589 18.675 71.475 1.00 59.03 674 THR A CA 1
ATOM 4833 C C . THR A 1 674 ? -57.507 20.089 70.884 1.00 59.03 674 THR A C 1
ATOM 4835 O O . THR A 1 674 ? -58.539 20.660 70.509 1.00 59.03 674 THR A O 1
ATOM 4838 N N . GLY A 1 675 ? -56.298 20.650 70.741 1.00 58.19 675 GLY A N 1
ATOM 4839 C CA . GLY A 1 675 ? -56.040 21.995 70.221 1.00 58.19 675 GLY A CA 1
ATOM 4840 C C . GLY A 1 675 ? -54.863 22.062 69.239 1.00 58.19 675 GLY A C 1
ATOM 4841 O O . GLY A 1 675 ? -53.811 21.474 69.449 1.00 58.19 675 GLY A O 1
ATOM 4842 N N . ILE A 1 676 ? -55.007 22.834 68.155 1.00 46.97 676 ILE A N 1
ATOM 4843 C CA . ILE A 1 676 ? -53.932 23.019 67.162 1.00 46.97 676 ILE A CA 1
ATOM 4844 C C . ILE A 1 676 ? -52.741 23.747 67.812 1.00 46.97 676 ILE A C 1
ATOM 4846 O O . ILE A 1 676 ? -52.803 24.962 68.005 1.00 46.97 676 ILE A O 1
ATOM 4850 N N . GLY A 1 677 ? -51.659 23.015 68.090 1.00 54.56 677 GLY A N 1
ATOM 4851 C CA . GLY A 1 677 ? -50.431 23.527 68.721 1.00 54.56 677 GLY A CA 1
ATOM 4852 C C . GLY A 1 677 ? -49.958 22.712 69.931 1.00 54.56 677 GLY A C 1
ATOM 4853 O O . GLY A 1 677 ? -48.778 22.784 70.259 1.00 54.56 677 GLY A O 1
ATOM 4854 N N . ASP A 1 678 ? -50.856 21.900 70.491 1.00 59.75 678 ASP A N 1
ATOM 4855 C CA . ASP A 1 678 ? -50.625 20.863 71.500 1.00 59.75 678 ASP A CA 1
ATOM 4856 C C . ASP A 1 678 ? -49.315 20.046 71.466 1.00 59.75 678 ASP A C 1
ATOM 4858 O O . ASP A 1 678 ? -49.206 19.201 70.570 1.00 59.75 678 ASP A O 1
ATOM 4862 N N . PRO A 1 679 ? -48.351 20.162 72.399 1.00 63.47 679 PRO A N 1
ATOM 4863 C CA . PRO A 1 679 ? -47.403 19.079 72.614 1.00 63.47 679 PRO A CA 1
ATOM 4864 C C . PRO A 1 679 ? -48.103 17.928 73.350 1.00 63.47 679 PRO A C 1
ATOM 4866 O O . PRO A 1 679 ? -48.696 18.132 74.408 1.00 63.47 679 PRO A O 1
ATOM 4869 N N . VAL A 1 680 ? -48.000 16.723 72.788 1.00 69.12 680 VAL A N 1
ATOM 4870 C CA . VAL A 1 680 ? -48.475 15.474 73.399 1.00 69.12 680 VAL A CA 1
ATOM 4871 C C . VAL A 1 680 ? -47.762 15.265 74.739 1.00 69.12 680 VAL A C 1
ATOM 4873 O O . VAL A 1 680 ? -46.533 15.378 74.797 1.00 69.12 680 VAL A O 1
ATOM 4876 N N . THR A 1 681 ? -48.506 14.976 75.806 1.00 74.88 681 THR A N 1
ATOM 4877 C CA . THR A 1 681 ? -47.963 14.855 77.171 1.00 74.88 681 THR A CA 1
ATOM 4878 C C . THR A 1 681 ? -48.082 13.457 77.748 1.00 74.88 681 THR A C 1
ATOM 4880 O O . THR A 1 681 ? -48.910 12.675 77.294 1.00 74.88 681 THR A O 1
ATOM 4883 N N . ASP A 1 682 ? -47.193 13.112 78.686 1.00 74.19 682 ASP A N 1
ATOM 4884 C CA . ASP A 1 682 ? -47.186 11.784 79.312 1.00 74.19 682 ASP A CA 1
ATOM 4885 C C . ASP A 1 682 ? -48.242 11.745 80.419 1.00 74.19 682 ASP A C 1
ATOM 4887 O O . ASP A 1 682 ? -48.019 12.402 81.437 1.00 74.19 682 ASP A O 1
ATOM 4891 N N . PRO A 1 683 ? -49.309 10.929 80.288 1.00 75.12 683 PRO A N 1
ATOM 4892 C CA . PRO A 1 683 ? -50.366 10.829 81.295 1.00 75.12 683 PRO A CA 1
ATOM 4893 C C . PRO A 1 683 ? -49.906 10.333 82.675 1.00 75.12 683 PRO A C 1
ATOM 4895 O O . PRO A 1 683 ? -50.736 10.132 83.558 1.00 75.12 683 PRO A O 1
ATOM 4898 N N . ASN A 1 684 ? -48.616 10.030 82.861 1.00 76.00 684 ASN A N 1
ATOM 4899 C CA . ASN A 1 684 ? -48.055 9.416 84.062 1.00 76.00 684 ASN A CA 1
ATOM 4900 C C . ASN A 1 684 ? -47.004 10.280 84.801 1.00 76.00 684 ASN A C 1
ATOM 4902 O O . ASN A 1 684 ? -46.498 9.821 85.833 1.00 76.00 684 ASN A O 1
ATOM 4906 N N . ASP A 1 685 ? -46.656 11.487 84.329 1.00 80.81 685 ASP A N 1
ATOM 4907 C CA . ASP A 1 685 ? -45.679 12.376 84.989 1.00 80.81 685 ASP A CA 1
ATOM 4908 C C . ASP A 1 685 ? -46.258 13.777 85.297 1.00 80.81 685 ASP A C 1
ATOM 4910 O O . ASP A 1 685 ? -46.339 14.626 84.408 1.00 80.81 685 ASP A O 1
ATOM 4914 N N . PRO A 1 686 ? -46.509 14.114 86.583 1.00 74.88 686 PRO A N 1
ATOM 4915 C CA . PRO A 1 686 ? -47.139 15.377 86.976 1.00 74.88 686 PRO A CA 1
ATOM 4916 C C . PRO A 1 686 ? -46.251 16.618 86.764 1.00 74.88 686 PRO A C 1
ATOM 4918 O O . PRO A 1 686 ? -46.681 17.745 87.028 1.00 74.88 686 PRO A O 1
ATOM 4921 N N . CYS A 1 687 ? -45.002 16.455 86.321 1.00 76.75 687 CYS A N 1
ATOM 4922 C CA . CYS A 1 687 ? -44.155 17.539 85.824 1.00 76.75 687 CYS A CA 1
ATOM 4923 C C . CYS A 1 687 ? -44.166 17.648 84.286 1.00 76.75 687 CYS A C 1
ATOM 4925 O O . CYS A 1 687 ? -43.672 18.639 83.749 1.00 76.75 687 CYS A O 1
ATOM 4927 N N . ASN A 1 688 ? -44.773 16.706 83.565 1.00 77.38 688 ASN A N 1
ATOM 4928 C CA . ASN A 1 688 ? -44.798 16.591 82.107 1.00 77.38 688 ASN A CA 1
ATOM 4929 C C . ASN A 1 688 ? -46.197 16.800 81.500 1.00 77.38 688 ASN A C 1
ATOM 4931 O O . ASN A 1 688 ? -46.602 16.086 80.600 1.00 77.38 688 ASN A O 1
ATOM 4935 N N . TYR A 1 689 ? -46.906 17.829 81.957 1.00 79.56 689 TYR A N 1
ATOM 4936 C CA . TYR A 1 689 ? -48.229 18.231 81.468 1.00 79.56 689 TYR A CA 1
ATOM 4937 C C . TYR A 1 689 ? -48.180 19.396 80.461 1.00 79.56 689 TYR A C 1
ATOM 4939 O O . TYR A 1 689 ? -47.238 20.207 80.483 1.00 79.56 689 TYR A O 1
ATOM 4947 N N . ASN A 1 690 ? -49.235 19.534 79.645 1.00 71.19 690 ASN A N 1
ATOM 4948 C CA . ASN A 1 690 ? -49.484 20.704 78.799 1.00 71.19 690 ASN A CA 1
ATOM 4949 C C . ASN A 1 690 ? -50.230 21.795 79.588 1.00 71.19 690 ASN A C 1
ATOM 4951 O O . ASN A 1 690 ? -51.387 21.646 79.977 1.00 71.19 690 ASN A O 1
ATOM 4955 N N . THR A 1 691 ? -49.588 22.951 79.757 1.00 71.31 691 THR A N 1
ATOM 4956 C CA . THR A 1 691 ? -50.127 24.120 80.469 1.00 71.31 691 THR A CA 1
ATOM 4957 C C . THR A 1 691 ? -51.418 24.699 79.859 1.00 71.31 691 THR A C 1
ATOM 4959 O O . THR A 1 691 ? -52.153 25.392 80.564 1.00 71.31 691 THR A O 1
ATOM 4962 N N . ALA A 1 692 ? -51.707 24.467 78.571 1.00 67.94 692 ALA A N 1
ATOM 4963 C CA . ALA A 1 692 ? -52.889 25.003 77.889 1.00 67.94 692 ALA A CA 1
ATOM 4964 C C . ALA A 1 692 ? -54.154 24.146 78.086 1.00 67.94 692 ALA A C 1
ATOM 4966 O O . ALA A 1 692 ? -55.243 24.697 78.270 1.00 67.94 692 ALA A O 1
ATOM 4967 N N . GLU A 1 693 ? -54.015 22.818 78.092 1.00 71.19 693 GLU A N 1
ATOM 4968 C CA . GLU A 1 693 ? -55.109 21.875 78.367 1.00 71.19 693 GLU A CA 1
ATOM 4969 C C . GLU A 1 693 ? -55.287 21.606 79.872 1.00 71.19 693 GLU A C 1
ATOM 4971 O O . GLU A 1 693 ? -56.381 21.227 80.301 1.00 71.19 693 GLU A O 1
ATOM 4976 N N . GLN A 1 694 ? -54.266 21.895 80.693 1.00 80.38 694 GLN A N 1
ATOM 4977 C CA . GLN A 1 694 ? -54.319 21.787 82.151 1.00 80.38 694 GLN A CA 1
ATOM 4978 C C . GLN A 1 694 ? -55.463 22.608 82.758 1.00 80.38 694 GLN A C 1
ATOM 4980 O O . GLN A 1 694 ? -55.427 23.840 82.881 1.00 80.38 694 GLN A O 1
ATOM 4985 N N . VAL A 1 695 ? -56.469 21.907 83.282 1.00 77.69 695 VAL A N 1
ATOM 4986 C CA . VAL A 1 695 ? -57.524 22.545 84.064 1.00 77.69 695 VAL A CA 1
ATOM 4987 C C . VAL A 1 695 ? -56.980 22.833 85.463 1.00 77.69 695 VAL A C 1
ATOM 4989 O O . VAL A 1 695 ? -57.039 22.001 86.364 1.00 77.69 695 VAL A O 1
ATOM 4992 N N . LEU A 1 696 ? -56.520 24.067 85.693 1.00 68.50 696 LEU A N 1
ATOM 4993 C CA . LEU A 1 696 ? -55.919 24.521 86.962 1.00 68.50 696 LEU A CA 1
ATOM 4994 C C . LEU A 1 696 ? -56.837 24.421 88.209 1.00 68.50 696 LEU A C 1
ATOM 4996 O O . LEU A 1 696 ? -56.421 24.747 89.324 1.00 68.50 696 LEU A O 1
ATOM 5000 N N . ALA A 1 697 ? -58.102 24.026 88.043 1.00 70.75 697 ALA A N 1
ATOM 5001 C CA . ALA A 1 697 ? -59.034 23.685 89.122 1.00 70.75 697 ALA A CA 1
ATOM 5002 C C . ALA A 1 697 ? -59.039 22.182 89.478 1.00 70.75 697 ALA A C 1
ATOM 5004 O O . ALA A 1 697 ? -59.458 21.833 90.581 1.00 70.75 697 ALA A O 1
ATOM 5005 N N . ASN A 1 698 ? -58.559 21.333 88.565 1.00 73.00 698 ASN A N 1
ATOM 5006 C CA . ASN A 1 698 ? -58.434 19.883 88.693 1.00 73.00 698 ASN A CA 1
ATOM 5007 C C . ASN A 1 698 ? -57.021 19.470 89.153 1.00 73.00 698 ASN A C 1
ATOM 5009 O O . ASN A 1 698 ? -56.909 18.481 89.870 1.00 73.00 698 ASN A O 1
ATOM 5013 N N . THR A 1 699 ? -55.980 20.269 88.851 1.00 77.19 699 THR A N 1
ATOM 5014 C CA . THR A 1 699 ? -54.602 20.097 89.371 1.00 77.19 699 THR A CA 1
ATOM 5015 C C . THR A 1 699 ? -54.581 19.753 90.863 1.00 77.19 699 THR A C 1
ATOM 5017 O O . THR A 1 699 ? -55.169 20.487 91.677 1.00 77.19 699 THR A O 1
ATOM 5020 N N . SER A 1 700 ? -53.829 18.725 91.253 1.00 76.12 700 SER A N 1
ATOM 5021 C CA . SER A 1 700 ? -53.676 18.359 92.665 1.00 76.12 700 SER A CA 1
ATOM 5022 C C . SER A 1 700 ? -53.028 19.469 93.523 1.00 76.12 700 SER A C 1
ATOM 5024 O O . SER A 1 700 ? -52.224 20.282 93.062 1.00 76.12 700 SER A O 1
ATOM 5026 N N . THR A 1 701 ? -53.331 19.508 94.829 1.00 75.62 701 THR A N 1
ATOM 5027 C CA . THR A 1 701 ? -52.701 20.470 95.767 1.00 75.62 701 THR A CA 1
ATOM 5028 C C . THR A 1 701 ? -51.198 20.251 95.950 1.00 75.62 701 THR A C 1
ATOM 5030 O O . THR A 1 701 ? -50.505 21.136 96.444 1.00 75.62 701 THR A O 1
ATOM 5033 N N . THR A 1 702 ? -50.713 19.067 95.587 1.00 73.62 702 THR A N 1
ATOM 5034 C CA . THR A 1 702 ? -49.302 18.668 95.571 1.00 73.62 702 THR A CA 1
ATOM 5035 C C . THR A 1 702 ? -48.520 19.364 94.461 1.00 73.62 702 THR A C 1
ATOM 5037 O O . THR A 1 702 ? -47.370 19.724 94.684 1.00 73.62 702 THR A O 1
ATOM 5040 N N . TRP A 1 703 ? -49.159 19.626 93.317 1.00 82.06 703 TRP A N 1
ATOM 5041 C CA . TRP A 1 703 ? -48.522 20.216 92.140 1.00 82.06 703 TRP A CA 1
ATOM 5042 C C . TRP A 1 703 ? -48.062 21.678 92.361 1.00 82.06 703 TRP A C 1
ATOM 5044 O O . TRP A 1 703 ? -46.951 22.066 92.015 1.00 82.06 703 TRP A O 1
ATOM 5054 N N . LYS A 1 704 ? -48.881 22.497 93.037 1.00 77.56 704 LYS A N 1
ATOM 5055 C CA . LYS A 1 704 ? -48.687 23.965 93.146 1.00 77.56 704 LYS A CA 1
ATOM 5056 C C . LYS A 1 704 ? -47.651 24.448 94.166 1.00 77.56 704 LYS A C 1
ATOM 5058 O O . LYS A 1 704 ? -47.434 25.651 94.274 1.00 77.56 704 LYS A O 1
ATOM 5063 N N . ALA A 1 705 ? -47.090 23.552 94.973 1.00 72.56 705 ALA A N 1
ATOM 5064 C CA . ALA A 1 705 ? -46.108 23.892 96.009 1.00 72.56 705 ALA A CA 1
ATOM 5065 C C . ALA A 1 705 ? -44.675 23.487 95.626 1.00 72.56 705 ALA A C 1
ATOM 5067 O O . ALA A 1 705 ? -43.774 23.562 96.464 1.00 72.56 705 ALA A O 1
ATOM 5068 N N . LEU A 1 706 ? -44.492 23.018 94.391 1.00 76.19 706 LEU A N 1
ATOM 5069 C CA . LEU A 1 706 ? -43.203 22.654 93.836 1.00 76.19 706 LEU A CA 1
ATOM 5070 C C . LEU A 1 706 ? -42.442 23.889 93.341 1.00 76.19 706 LEU A C 1
ATOM 5072 O O . LEU A 1 706 ? -43.007 24.925 92.991 1.00 76.19 706 LEU A O 1
ATOM 5076 N N . ASP A 1 707 ? -41.134 23.713 93.365 1.00 75.50 707 ASP A N 1
ATOM 5077 C CA . ASP A 1 707 ? -40.108 24.479 92.679 1.00 75.50 707 ASP A CA 1
ATOM 5078 C C . ASP A 1 707 ? -39.384 23.395 91.867 1.00 75.50 707 ASP A C 1
ATOM 5080 O O . ASP A 1 707 ? -38.586 22.604 92.399 1.00 75.50 707 ASP A O 1
ATOM 5084 N N . CYS A 1 708 ? -39.885 23.176 90.650 1.00 77.38 708 CYS A N 1
ATOM 5085 C CA . CYS A 1 708 ? -39.501 22.026 89.839 1.00 77.38 708 CYS A CA 1
ATOM 5086 C C . CYS A 1 708 ? -38.057 22.154 89.346 1.00 77.38 708 CYS A C 1
ATOM 5088 O O . CYS A 1 708 ? -37.337 21.150 89.319 1.00 77.38 708 CYS A O 1
ATOM 5090 N N . ASP A 1 709 ? -37.620 23.378 89.064 1.00 74.62 709 ASP A N 1
ATOM 5091 C CA . ASP A 1 709 ? -36.409 23.698 88.319 1.00 74.62 709 ASP A CA 1
ATOM 5092 C C . ASP A 1 709 ? -35.245 24.185 89.223 1.00 74.62 709 ASP A C 1
ATOM 5094 O O . ASP A 1 709 ? -34.095 23.791 89.014 1.00 74.62 709 ASP A O 1
ATOM 5098 N N . LYS A 1 710 ? -35.569 24.861 90.338 1.00 77.00 710 LYS A N 1
ATOM 5099 C CA . LYS A 1 710 ? -34.689 25.278 91.443 1.00 77.00 710 LYS A CA 1
ATOM 5100 C C . LYS A 1 710 ? -33.705 26.397 91.103 1.00 77.00 710 LYS A C 1
ATOM 5102 O O . LYS A 1 710 ? -32.680 26.529 91.784 1.00 77.00 710 LYS A O 1
ATOM 5107 N N . ASP A 1 711 ? -34.009 27.231 90.109 1.00 74.62 711 ASP A N 1
ATOM 5108 C CA . ASP A 1 711 ? -33.174 28.380 89.731 1.00 74.62 711 ASP A CA 1
ATOM 5109 C C . ASP A 1 711 ? -33.100 29.476 90.819 1.00 74.62 711 ASP A C 1
ATOM 5111 O O . ASP A 1 711 ? -32.121 30.225 90.881 1.00 74.62 711 ASP A O 1
ATOM 5115 N N . GLY A 1 712 ? -34.089 29.543 91.722 1.00 73.31 712 GLY A N 1
ATOM 5116 C CA . GLY A 1 712 ? -34.290 30.624 92.692 1.00 73.31 712 GLY A CA 1
ATOM 5117 C C . GLY A 1 712 ? -35.709 31.213 92.773 1.00 73.31 712 GLY A C 1
ATOM 5118 O O . GLY A 1 712 ? -35.941 32.044 93.661 1.00 73.31 712 GLY A O 1
ATOM 5119 N N . ASN A 1 713 ? -36.638 30.814 91.902 1.00 71.31 713 ASN A N 1
ATOM 5120 C CA . ASN A 1 713 ? -38.036 31.246 91.876 1.00 71.31 713 ASN A CA 1
ATOM 5121 C C . ASN A 1 713 ? -38.994 30.097 92.374 1.00 71.31 713 ASN A C 1
ATOM 5123 O O . ASN A 1 713 ? -38.656 29.470 93.378 1.00 71.31 713 ASN A O 1
ATOM 5127 N N . ASN A 1 714 ? -40.236 29.909 91.884 1.00 80.62 714 ASN A N 1
ATOM 5128 C CA . ASN A 1 714 ? -41.091 28.718 92.178 1.00 80.62 714 ASN A CA 1
ATOM 5129 C C . ASN A 1 714 ? -42.306 28.631 91.235 1.00 80.62 714 ASN A C 1
ATOM 5131 O O . ASN A 1 714 ? -42.831 29.683 90.879 1.00 80.62 714 ASN A O 1
ATOM 5135 N N . ASN A 1 715 ? -42.860 27.438 90.961 1.00 78.56 715 ASN A N 1
ATOM 5136 C CA . ASN A 1 715 ? -43.901 27.183 89.938 1.00 78.56 715 ASN A CA 1
ATOM 5137 C C . ASN A 1 715 ? -45.128 28.130 89.928 1.00 78.56 715 ASN A C 1
ATOM 5139 O O . ASN A 1 715 ? -45.820 28.229 88.918 1.00 78.56 715 ASN A O 1
ATOM 5143 N N . GLY A 1 716 ? -45.464 28.793 91.044 1.00 70.19 716 GLY A N 1
ATOM 5144 C CA . GLY A 1 716 ? -46.563 29.771 91.121 1.00 70.19 716 GLY A CA 1
ATOM 5145 C C . GLY A 1 716 ? -46.176 31.221 90.782 1.00 70.19 716 GLY A C 1
ATOM 5146 O O . GLY A 1 716 ? -47.048 32.091 90.736 1.00 70.19 716 GLY A O 1
ATOM 5147 N N . THR A 1 717 ? -44.883 31.494 90.601 1.00 68.94 717 THR A N 1
ATOM 5148 C CA . THR A 1 717 ? -44.272 32.810 90.317 1.00 68.94 717 THR A CA 1
ATOM 5149 C C . THR A 1 717 ? -43.156 32.774 89.260 1.00 68.94 717 THR A C 1
ATOM 5151 O O . THR A 1 717 ? -42.655 33.831 88.886 1.00 68.94 717 THR A O 1
ATOM 5154 N N . ASP A 1 718 ? -42.786 31.578 88.816 1.00 72.56 718 ASP A N 1
ATOM 5155 C CA . ASP A 1 718 ? -41.749 31.224 87.846 1.00 72.56 718 ASP A CA 1
ATOM 5156 C C . ASP A 1 718 ? -42.218 31.426 86.391 1.00 72.56 718 ASP A C 1
ATOM 5158 O O . ASP A 1 718 ? -43.335 31.003 86.063 1.00 72.56 718 ASP A O 1
ATOM 5162 N N . PRO A 1 719 ? -41.419 32.063 85.513 1.00 70.25 719 PRO A N 1
ATOM 5163 C CA . PRO A 1 719 ? -41.665 32.091 84.072 1.00 70.25 719 PRO A CA 1
ATOM 5164 C C . PRO A 1 719 ? -41.579 30.713 83.394 1.00 70.25 719 PRO A C 1
ATOM 5166 O O . PRO A 1 719 ? -42.373 30.460 82.486 1.00 70.25 719 PRO A O 1
ATOM 5169 N N . ASN A 1 720 ? -40.676 29.832 83.842 1.00 71.62 720 ASN A N 1
ATOM 5170 C CA . ASN A 1 720 ? -40.439 28.492 83.299 1.00 71.62 720 ASN A CA 1
ATOM 5171 C C . ASN A 1 720 ? -40.474 27.393 84.395 1.00 71.62 720 ASN A C 1
ATOM 5173 O O . ASN A 1 720 ? -39.428 26.804 84.662 1.00 71.62 720 ASN A O 1
ATOM 5177 N N . PRO A 1 721 ? -41.671 27.007 84.920 1.00 73.69 721 PRO A N 1
ATOM 5178 C CA . PRO A 1 721 ? -41.925 25.983 85.968 1.00 73.69 721 PRO A CA 1
ATOM 5179 C C . PRO A 1 721 ? -41.347 24.560 85.825 1.00 73.69 721 PRO A C 1
ATOM 5181 O O . PRO A 1 721 ? -41.911 23.628 86.406 1.00 73.69 721 PRO A O 1
ATOM 5184 N N . LYS A 1 722 ? -40.300 24.336 85.023 1.00 69.44 722 LYS A N 1
ATOM 5185 C CA . LYS A 1 722 ? -39.695 23.034 84.719 1.00 69.44 722 LYS A CA 1
ATOM 5186 C C . LYS A 1 722 ? -38.167 23.054 84.485 1.00 69.44 722 LYS A C 1
ATOM 5188 O O . LYS A 1 722 ? -37.581 21.988 84.670 1.00 69.44 722 LYS A O 1
ATOM 5193 N N . VAL A 1 723 ? -37.513 24.156 84.067 1.00 72.94 723 VAL A N 1
ATOM 5194 C CA . VAL A 1 723 ? -36.083 24.120 83.638 1.00 72.94 723 VAL A CA 1
ATOM 5195 C C . VAL A 1 723 ? -35.268 25.385 84.003 1.00 72.94 723 VAL A C 1
ATOM 5197 O O . VAL A 1 723 ? -35.555 26.443 83.443 1.00 72.94 723 VAL A O 1
ATOM 5200 N N . PRO A 1 724 ? -34.172 25.270 84.791 1.00 75.00 724 PRO A N 1
ATOM 5201 C CA . PRO A 1 724 ? -33.318 26.408 85.132 1.00 75.00 724 PRO A CA 1
ATOM 5202 C C . PRO A 1 724 ? -32.413 26.744 83.942 1.00 75.00 724 PRO A C 1
ATOM 5204 O O . PRO A 1 724 ? -31.481 25.997 83.648 1.00 75.00 724 PRO A O 1
ATOM 5207 N N . THR A 1 725 ? -32.691 27.841 83.234 1.00 78.75 725 THR A N 1
ATOM 5208 C CA . THR A 1 725 ? -32.175 28.033 81.865 1.00 78.75 725 THR A CA 1
ATOM 5209 C C . THR A 1 725 ? -31.219 29.224 81.724 1.00 78.75 725 THR A C 1
ATOM 5211 O O . THR A 1 725 ? -31.583 30.366 82.010 1.00 78.75 725 THR A O 1
ATOM 5214 N N . ALA A 1 726 ? -30.013 28.978 81.203 1.00 80.88 726 ALA A N 1
ATOM 5215 C CA . ALA A 1 726 ? -29.112 29.995 80.658 1.00 80.88 726 ALA A CA 1
ATOM 5216 C C . ALA A 1 726 ? -29.025 29.866 79.128 1.00 80.88 726 ALA A C 1
ATOM 5218 O O . ALA A 1 726 ? -28.780 28.787 78.586 1.00 80.88 726 ALA A O 1
ATOM 5219 N N . VAL A 1 727 ? -29.221 30.966 78.402 1.00 85.06 727 VAL A N 1
ATOM 5220 C CA . VAL A 1 727 ? -29.392 30.956 76.944 1.00 85.06 727 VAL A CA 1
ATOM 5221 C C . VAL A 1 727 ? -28.155 31.538 76.264 1.00 85.06 727 VAL A C 1
ATOM 5223 O O . VAL A 1 727 ? -27.826 32.704 76.437 1.00 85.06 727 VAL A O 1
ATOM 5226 N N . GLY A 1 728 ? -27.486 30.727 75.439 1.00 84.12 728 GLY A N 1
ATOM 5227 C CA . GLY A 1 728 ? -26.241 31.110 74.763 1.00 84.12 728 GLY A CA 1
ATOM 5228 C C . GLY A 1 728 ? -26.337 32.354 73.871 1.00 84.12 728 GLY A C 1
ATOM 5229 O O . GLY A 1 728 ? -27.263 32.499 73.073 1.00 84.12 728 GLY A O 1
ATOM 5230 N N . ASP A 1 729 ? -25.321 33.213 73.961 1.00 89.69 729 ASP A N 1
ATOM 5231 C CA . ASP A 1 729 ? -25.214 34.443 73.176 1.00 89.69 729 ASP A CA 1
ATOM 5232 C C . ASP A 1 729 ? -24.418 34.280 71.873 1.00 89.69 729 ASP A C 1
ATOM 5234 O O . ASP A 1 729 ? -23.645 33.339 71.664 1.00 89.69 729 ASP A O 1
ATOM 5238 N N . VAL A 1 730 ? -24.521 35.290 71.007 1.00 88.12 730 VAL A N 1
ATOM 5239 C CA . VAL A 1 730 ? -23.731 35.397 69.776 1.00 88.12 730 VAL A CA 1
ATOM 5240 C C . VAL A 1 730 ? -22.947 36.706 69.758 1.00 88.12 730 VAL A C 1
ATOM 5242 O O . VAL A 1 730 ? -23.468 37.773 70.082 1.00 88.12 730 VAL A O 1
ATOM 5245 N N . LEU A 1 731 ? -21.686 36.625 69.336 1.00 87.69 731 LEU A N 1
ATOM 5246 C CA . LEU A 1 731 ? -20.791 37.762 69.154 1.00 87.69 731 LEU A CA 1
ATOM 5247 C C . LEU A 1 731 ? -20.069 37.641 67.804 1.00 87.69 731 LEU A C 1
ATOM 5249 O O . LEU A 1 731 ? -19.388 36.658 67.537 1.00 87.69 731 LEU A O 1
ATOM 5253 N N . THR A 1 732 ? -20.148 38.652 66.946 1.00 84.94 732 THR A N 1
ATOM 5254 C CA . THR A 1 732 ? -19.250 38.744 65.781 1.00 84.94 732 THR A CA 1
ATOM 5255 C C . THR A 1 732 ? -18.030 39.562 66.184 1.00 84.94 732 THR A C 1
ATOM 5257 O O . THR A 1 732 ? -18.188 40.647 66.743 1.00 84.94 732 THR A O 1
ATOM 5260 N N . ALA A 1 733 ? -16.822 39.051 65.937 1.00 81.69 733 ALA A N 1
ATOM 5261 C CA . ALA A 1 733 ? -15.586 39.700 66.367 1.00 81.69 733 ALA A CA 1
ATOM 5262 C C . ALA A 1 733 ? -14.656 39.984 65.182 1.00 81.69 733 ALA A C 1
ATOM 5264 O O . ALA A 1 733 ? -14.300 39.085 64.424 1.00 81.69 733 ALA A O 1
ATOM 5265 N N . THR A 1 734 ? -14.224 41.238 65.049 1.00 80.00 734 THR A N 1
ATOM 5266 C CA . THR A 1 734 ? -13.248 41.653 64.033 1.00 80.00 734 THR A CA 1
ATOM 5267 C C . THR A 1 734 ? -11.826 41.494 64.567 1.00 80.00 734 THR A C 1
ATOM 5269 O O . THR A 1 734 ? -11.511 41.963 65.669 1.00 80.00 734 THR A O 1
ATOM 5272 N N . LEU A 1 735 ? -10.960 40.855 63.775 1.00 80.50 735 LEU A N 1
ATOM 5273 C CA . LEU A 1 735 ? -9.568 40.589 64.129 1.00 80.50 735 LEU A CA 1
ATOM 5274 C C . LEU A 1 735 ? -8.847 41.873 64.590 1.00 80.50 735 LEU A C 1
ATOM 5276 O O . LEU A 1 735 ? -8.897 42.912 63.935 1.00 80.50 735 LEU A O 1
ATOM 5280 N N . GLY A 1 736 ? -8.192 41.807 65.754 1.00 72.19 736 GLY A N 1
ATOM 5281 C CA . GLY A 1 736 ? -7.437 42.927 66.329 1.00 72.19 736 GLY A CA 1
ATOM 5282 C C . GLY A 1 736 ? -8.247 43.980 67.106 1.00 72.19 736 GLY A C 1
ATOM 5283 O O . GLY A 1 736 ? -7.663 44.982 67.518 1.00 72.19 736 GLY A O 1
ATOM 5284 N N . THR A 1 737 ? -9.551 43.782 67.350 1.00 80.31 737 THR A N 1
ATOM 5285 C CA . THR A 1 737 ? -10.405 44.748 68.081 1.00 80.31 737 THR A CA 1
ATOM 5286 C C . THR A 1 737 ? -11.230 44.112 69.212 1.00 80.31 737 THR A C 1
ATOM 5288 O O . THR A 1 737 ? -11.463 42.904 69.217 1.00 80.31 737 THR A O 1
ATOM 5291 N N . THR A 1 738 ? -11.666 44.918 70.192 1.00 85.94 738 THR A N 1
ATOM 5292 C CA . THR A 1 738 ? -12.486 44.452 71.330 1.00 85.94 738 THR A CA 1
ATOM 5293 C C . THR A 1 738 ? -13.980 44.495 71.018 1.00 85.94 738 THR A C 1
ATOM 5295 O O . THR A 1 738 ? -14.501 45.553 70.673 1.00 85.94 738 THR A O 1
ATOM 5298 N N . SER A 1 739 ? -14.677 43.376 71.228 1.00 89.38 739 SER A N 1
ATOM 5299 C CA . SER A 1 739 ? -16.133 43.220 71.043 1.00 89.38 739 SER A CA 1
ATOM 5300 C C . SER A 1 739 ? -16.815 42.778 72.357 1.00 89.38 739 SER A C 1
ATOM 5302 O O . SER A 1 739 ? -16.150 42.182 73.205 1.00 89.38 739 SER A O 1
ATOM 5304 N N . THR A 1 740 ? -18.106 43.077 72.576 1.00 89.19 740 THR A N 1
ATOM 5305 C CA . THR A 1 740 ? -18.796 42.885 73.883 1.00 89.19 740 THR A CA 1
ATOM 5306 C C . THR A 1 740 ? -20.263 42.447 73.767 1.00 89.19 740 THR A C 1
ATOM 5308 O O . THR A 1 740 ? -20.938 42.891 72.843 1.00 89.19 740 THR A O 1
ATOM 5311 N N . VAL A 1 741 ? -20.777 41.685 74.744 1.00 90.38 741 VAL A N 1
ATOM 5312 C CA . VAL A 1 741 ? -22.181 41.202 74.835 1.00 90.38 741 VAL A CA 1
ATOM 5313 C C . VAL A 1 741 ? -22.656 41.130 76.305 1.00 90.38 741 VAL A C 1
ATOM 5315 O O . VAL A 1 741 ? -21.810 41.125 77.196 1.00 90.38 741 VAL A O 1
ATOM 5318 N N . ASN A 1 742 ? -23.968 41.135 76.589 1.00 88.94 742 ASN A N 1
ATOM 5319 C CA . ASN A 1 742 ? -24.531 40.886 77.932 1.00 88.94 742 ASN A CA 1
ATOM 5320 C C . ASN A 1 742 ? -25.167 39.494 77.954 1.00 88.94 742 ASN A C 1
ATOM 5322 O O . ASN A 1 742 ? -25.973 39.224 77.077 1.00 88.94 742 ASN A O 1
ATOM 5326 N N . VAL A 1 743 ? -24.797 38.675 78.939 1.00 86.81 743 VAL A N 1
ATOM 5327 C CA . VAL A 1 743 ? -25.020 37.222 78.973 1.00 86.81 743 VAL A CA 1
ATOM 5328 C C . VAL A 1 743 ? -26.043 36.771 80.027 1.00 86.81 743 VAL A C 1
ATOM 5330 O O . VAL A 1 743 ? -26.104 35.594 80.340 1.00 86.81 743 VAL A O 1
ATOM 5333 N N . LEU A 1 744 ? -26.784 37.703 80.651 1.00 84.25 744 LEU A N 1
ATOM 5334 C CA . LEU A 1 744 ? -27.827 37.399 81.658 1.00 84.25 744 LEU A CA 1
ATOM 5335 C C . LEU A 1 744 ? -29.206 38.003 81.330 1.00 84.25 744 LEU A C 1
ATOM 5337 O O . LEU A 1 744 ? -30.128 37.934 82.137 1.00 84.25 744 LEU A O 1
ATOM 5341 N N . THR A 1 745 ? -29.372 38.680 80.192 1.00 81.94 745 THR A N 1
ATOM 5342 C CA . THR A 1 745 ? -30.628 39.395 79.870 1.00 81.94 745 THR A CA 1
ATOM 5343 C C . THR A 1 745 ? -31.769 38.496 79.390 1.00 81.94 745 THR A C 1
ATOM 5345 O O . THR A 1 745 ? -32.901 38.959 79.250 1.00 81.94 745 THR A O 1
ATOM 5348 N N . ASN A 1 746 ? -31.441 37.241 79.120 1.00 73.75 746 ASN A N 1
ATOM 5349 C CA . ASN A 1 746 ? -32.215 36.202 78.447 1.00 73.75 746 ASN A CA 1
ATOM 5350 C C . ASN A 1 746 ? -32.154 34.873 79.225 1.00 73.75 746 ASN A C 1
ATOM 5352 O O . ASN A 1 746 ? -32.636 33.861 78.727 1.00 73.75 746 ASN A O 1
ATOM 5356 N N . ASP A 1 747 ? -31.591 34.912 80.434 1.00 81.75 747 ASP A N 1
ATOM 5357 C CA . ASP A 1 747 ? -31.430 33.789 81.353 1.00 81.75 747 ASP A CA 1
ATOM 5358 C C . ASP A 1 747 ? -32.493 33.874 82.460 1.00 81.75 747 ASP A C 1
ATOM 5360 O O . ASP A 1 747 ? -32.866 34.973 82.882 1.00 81.75 747 ASP A O 1
ATOM 5364 N N . ASP A 1 748 ? -32.922 32.728 82.993 1.00 76.56 748 ASP A N 1
ATOM 5365 C CA . ASP A 1 748 ? -33.797 32.648 84.180 1.00 76.56 748 ASP A CA 1
ATOM 5366 C C . ASP A 1 748 ? -33.082 33.114 85.469 1.00 76.56 748 ASP A C 1
ATOM 5368 O O . ASP A 1 748 ? -33.679 33.549 86.457 1.00 76.56 748 ASP A O 1
ATOM 5372 N N . PHE A 1 749 ? -31.747 33.130 85.441 1.00 81.69 749 PHE A N 1
ATOM 5373 C CA . PHE A 1 749 ? -30.910 33.511 86.571 1.00 81.69 749 PHE A CA 1
ATOM 5374 C C . PHE A 1 749 ? -30.972 35.015 86.886 1.00 81.69 749 PHE A C 1
ATOM 5376 O O . PHE A 1 749 ? -30.336 35.856 86.247 1.00 81.69 749 PHE A O 1
ATOM 5383 N N . VAL A 1 750 ? -31.647 35.363 87.984 1.00 79.81 750 VAL A N 1
ATOM 5384 C CA . VAL A 1 750 ? -31.736 36.749 88.473 1.00 79.81 750 VAL A CA 1
ATOM 5385 C C . VAL A 1 750 ? -30.353 37.302 88.852 1.00 79.81 750 VAL A C 1
ATOM 5387 O O . VAL A 1 750 ? -29.689 36.800 89.761 1.00 79.81 750 VAL A O 1
ATOM 5390 N N . ALA A 1 751 ? -29.925 38.397 88.218 1.00 79.50 751 ALA A N 1
ATOM 5391 C CA . ALA A 1 751 ? -28.670 39.077 88.550 1.00 79.50 751 ALA A CA 1
ATOM 5392 C C . ALA A 1 751 ? -28.679 39.656 89.983 1.00 79.50 751 ALA A C 1
ATOM 5394 O O . ALA A 1 751 ? -29.580 40.407 90.370 1.00 79.50 751 ALA A O 1
ATOM 5395 N N . GLY A 1 752 ? -27.648 39.359 90.782 1.00 77.31 752 GLY A N 1
ATOM 5396 C CA . GLY A 1 752 ? -27.568 39.837 92.160 1.00 77.31 752 GLY A CA 1
ATOM 5397 C C . GLY A 1 752 ? -26.398 39.276 92.966 1.00 77.31 752 GLY A C 1
ATOM 5398 O O . GLY A 1 752 ? -25.520 38.593 92.454 1.00 77.31 752 GLY A O 1
ATOM 5399 N N . ALA A 1 753 ? -26.390 39.558 94.272 1.00 76.00 753 ALA A N 1
ATOM 5400 C CA . ALA A 1 753 ? -25.300 39.172 95.179 1.00 76.00 753 ALA A CA 1
ATOM 5401 C C . ALA A 1 753 ? -25.150 37.651 95.398 1.00 76.00 753 ALA A C 1
ATOM 5403 O O . ALA A 1 753 ? -24.128 37.221 95.928 1.00 76.00 753 ALA A O 1
ATOM 5404 N N . ASN A 1 754 ? -26.151 36.862 94.997 1.00 79.56 754 ASN A N 1
ATOM 5405 C CA . ASN A 1 754 ? -26.129 35.399 95.047 1.00 79.56 754 ASN A CA 1
ATOM 5406 C C . ASN A 1 754 ? -25.765 34.776 93.685 1.00 79.56 754 ASN A C 1
ATOM 5408 O O . ASN A 1 754 ? -25.781 33.553 93.564 1.00 79.56 754 ASN A O 1
ATOM 5412 N N . THR A 1 755 ? -25.432 35.591 92.682 1.00 84.44 755 THR A N 1
ATOM 5413 C CA . THR A 1 755 ? -25.236 35.166 91.292 1.00 84.44 755 THR A CA 1
ATOM 5414 C C . THR A 1 755 ? -23.767 35.303 90.917 1.00 84.44 755 THR A C 1
ATOM 5416 O O . THR A 1 755 ? -23.119 36.302 91.235 1.00 84.44 755 THR A O 1
ATOM 5419 N N . THR A 1 756 ? -23.209 34.292 90.256 1.00 87.88 756 THR A N 1
ATOM 5420 C CA . THR A 1 756 ? -21.808 34.310 89.799 1.00 87.88 756 THR A CA 1
ATOM 5421 C C . THR A 1 756 ? -21.730 33.914 88.334 1.00 87.88 756 THR A C 1
ATOM 5423 O O . THR A 1 756 ? -22.449 33.011 87.930 1.00 87.88 756 THR A O 1
ATOM 5426 N N . ILE A 1 757 ? -20.860 34.576 87.561 1.00 89.00 757 ILE A N 1
ATOM 5427 C CA . ILE A 1 757 ? -20.566 34.259 86.155 1.00 89.00 757 ILE A CA 1
ATOM 5428 C C . ILE A 1 757 ? -19.073 33.949 86.051 1.00 89.00 757 ILE A C 1
ATOM 5430 O O . ILE A 1 757 ? -18.245 34.728 86.531 1.00 89.00 757 ILE A O 1
ATOM 5434 N N . THR A 1 758 ? -18.709 32.825 85.435 1.00 85.50 758 THR A N 1
ATOM 5435 C CA . THR A 1 758 ? -17.303 32.401 85.303 1.00 85.50 758 THR A CA 1
ATOM 5436 C C . THR A 1 758 ? -17.021 31.772 83.940 1.00 85.50 758 THR A C 1
ATOM 5438 O O . THR A 1 758 ? -17.833 30.989 83.458 1.00 85.50 758 THR A O 1
ATOM 5441 N N . LYS A 1 759 ? -15.858 32.063 83.326 1.00 87.81 759 LYS A N 1
ATOM 5442 C CA . LYS A 1 759 ? -15.378 31.304 82.153 1.00 87.81 759 LYS A CA 1
ATOM 5443 C C . LYS A 1 759 ? -14.989 29.902 82.615 1.00 87.81 759 LYS A C 1
ATOM 5445 O O . LYS A 1 759 ? -14.050 29.763 83.399 1.00 87.81 759 LYS A O 1
ATOM 5450 N N . THR A 1 760 ? -15.669 28.885 82.103 1.00 85.06 760 THR A N 1
ATOM 5451 C CA . THR A 1 760 ? -15.395 27.471 82.399 1.00 85.06 760 THR A CA 1
ATOM 5452 C C . THR A 1 760 ? -14.728 26.744 81.235 1.00 85.06 760 THR A C 1
ATOM 5454 O O . THR A 1 760 ? -14.063 25.735 81.461 1.00 85.06 760 THR A O 1
ATOM 5457 N N . GLY A 1 761 ? -14.811 27.272 80.008 1.00 83.50 761 GLY A N 1
ATOM 5458 C CA . GLY A 1 761 ? -14.142 26.678 78.849 1.00 83.50 761 GLY A CA 1
ATOM 5459 C C . GLY A 1 761 ? -14.303 27.462 77.545 1.00 83.50 761 GLY A C 1
ATOM 5460 O O . GLY A 1 761 ? -14.421 28.691 77.541 1.00 83.50 761 GLY A O 1
ATOM 5461 N N . GLY A 1 762 ? -14.304 26.726 76.432 1.00 86.69 762 GLY A N 1
ATOM 5462 C CA . GLY A 1 762 ? -14.436 27.243 75.068 1.00 86.69 762 GLY A CA 1
ATOM 5463 C C . GLY A 1 762 ? -13.127 27.245 74.270 1.00 86.69 762 GLY A C 1
ATOM 5464 O O . GLY A 1 762 ? -12.038 27.161 74.837 1.00 86.69 762 GLY A O 1
ATOM 5465 N N . THR A 1 763 ? -13.244 27.320 72.942 1.00 88.44 763 THR A N 1
ATOM 5466 C CA . THR A 1 763 ? -12.117 27.257 71.989 1.00 88.44 763 THR A CA 1
ATOM 5467 C C . THR A 1 763 ? -11.432 28.601 71.726 1.00 88.44 763 THR A C 1
ATOM 5469 O O . THR A 1 763 ? -10.406 28.636 71.051 1.00 88.44 763 THR A O 1
ATOM 5472 N N . ALA A 1 764 ? -11.975 29.702 72.251 1.00 87.25 764 ALA A N 1
ATOM 5473 C CA . ALA A 1 764 ? -11.407 31.042 72.138 1.00 87.25 764 ALA A CA 1
ATOM 5474 C C . ALA A 1 764 ? -10.073 31.170 72.901 1.00 87.25 764 ALA A C 1
ATOM 5476 O O . ALA A 1 764 ? -10.060 31.202 74.143 1.00 87.25 764 ALA A O 1
ATOM 5477 N N . GLY A 1 765 ? -8.972 31.272 72.147 1.00 82.31 765 GLY A N 1
ATOM 5478 C CA . GLY A 1 765 ? -7.612 31.510 72.638 1.00 82.31 765 GLY A CA 1
ATOM 5479 C C . GLY A 1 765 ? -7.291 32.991 72.873 1.00 82.31 765 GLY A C 1
ATOM 5480 O O . GLY A 1 765 ? -6.300 33.308 73.531 1.00 82.31 765 GLY A O 1
ATOM 5481 N N . GLY A 1 766 ? -8.139 33.893 72.374 1.00 84.75 766 GLY A N 1
ATOM 5482 C CA . GLY A 1 766 ? -8.109 35.321 72.675 1.00 84.75 766 GLY A CA 1
ATOM 5483 C C . GLY A 1 766 ? -8.471 35.683 74.128 1.00 84.75 766 GLY A C 1
ATOM 5484 O O . GLY A 1 766 ? -8.762 34.835 74.976 1.00 84.75 766 GLY A O 1
ATOM 5485 N N . THR A 1 767 ? -8.461 36.982 74.439 1.00 87.44 767 THR A N 1
ATOM 5486 C CA . THR A 1 767 ? -8.650 37.487 75.819 1.00 87.44 767 THR A CA 1
ATOM 5487 C C . THR A 1 767 ? -10.131 37.685 76.160 1.00 87.44 767 THR A C 1
ATOM 5489 O O . THR A 1 767 ? -10.839 38.308 75.377 1.00 87.44 767 THR A O 1
ATOM 5492 N N . VAL A 1 768 ? -10.590 37.207 77.331 1.00 90.44 768 VAL A N 1
ATOM 5493 C CA . VAL A 1 768 ? -12.003 37.240 77.792 1.00 90.44 768 VAL A CA 1
ATOM 5494 C C . VAL A 1 768 ? -12.141 37.816 79.213 1.00 90.44 768 VAL A C 1
ATOM 5496 O O . VAL A 1 768 ? -11.341 37.469 80.082 1.00 90.44 768 VAL A O 1
ATOM 5499 N N . THR A 1 769 ? -13.191 38.607 79.485 1.00 87.56 769 THR A N 1
ATOM 5500 C CA . THR A 1 769 ? -13.560 39.118 80.833 1.00 87.56 769 THR A CA 1
ATOM 5501 C C . THR A 1 769 ? -15.081 39.202 81.054 1.00 87.56 769 THR A C 1
ATOM 5503 O O . THR A 1 769 ? -15.795 39.420 80.079 1.00 87.56 769 THR A O 1
ATOM 5506 N N . PHE A 1 770 ? -15.554 39.103 82.312 1.00 90.06 770 PHE A N 1
ATOM 5507 C CA . PHE A 1 770 ? -16.977 39.145 82.730 1.00 90.06 770 PHE A CA 1
ATOM 5508 C C . PHE A 1 770 ? -17.241 40.099 83.924 1.00 90.06 770 PHE A C 1
ATOM 5510 O O . PHE A 1 770 ? -16.358 40.265 84.768 1.00 90.06 770 PHE A O 1
ATOM 5517 N N . ASP A 1 771 ? -18.463 40.644 84.045 1.00 85.81 771 ASP A N 1
ATOM 5518 C CA . ASP A 1 771 ? -18.984 41.385 85.217 1.00 85.81 771 ASP A CA 1
ATOM 5519 C C . ASP A 1 771 ? -20.304 40.770 85.757 1.00 85.81 771 ASP A C 1
ATOM 5521 O O . ASP A 1 771 ? -21.352 40.920 85.125 1.00 85.81 771 ASP A O 1
ATOM 5525 N N . PRO A 1 772 ? -20.305 40.124 86.943 1.00 78.25 772 PRO A N 1
ATOM 5526 C CA . PRO A 1 772 ? -21.481 39.445 87.494 1.00 78.25 772 PRO A CA 1
ATOM 5527 C C . PRO A 1 772 ? -22.532 40.375 88.125 1.00 78.25 772 PRO A C 1
ATOM 5529 O O . PRO A 1 772 ? -23.619 39.909 88.452 1.00 78.25 772 PRO A O 1
ATOM 5532 N N . LEU A 1 773 ? -22.246 41.670 88.317 1.00 82.31 773 LEU A N 1
ATOM 5533 C CA . LEU A 1 773 ? -23.245 42.625 88.825 1.00 82.31 773 LEU A CA 1
ATOM 5534 C C . LEU A 1 773 ? -24.133 43.203 87.712 1.00 82.31 773 LEU A C 1
ATOM 5536 O O . LEU A 1 773 ? -25.159 43.811 88.016 1.00 82.31 773 LEU A O 1
ATOM 5540 N N . THR A 1 774 ? -23.726 43.052 86.447 1.00 82.44 774 THR A N 1
ATOM 5541 C CA . THR A 1 774 ? -24.408 43.638 85.277 1.00 82.44 774 THR A CA 1
ATOM 5542 C C . THR A 1 774 ? -24.650 42.660 84.123 1.00 82.44 774 THR A C 1
ATOM 5544 O O . THR A 1 774 ? -25.492 42.949 83.273 1.00 82.44 774 THR A O 1
ATOM 5547 N N . GLY A 1 775 ? -23.938 41.526 84.088 1.00 82.25 775 GLY A N 1
ATOM 5548 C CA . GLY A 1 775 ? -24.043 40.489 83.056 1.00 82.25 775 GLY A CA 1
ATOM 5549 C C . GLY A 1 775 ? -23.098 40.650 81.856 1.00 82.25 775 GLY A C 1
ATOM 5550 O O . GLY A 1 775 ? -23.166 39.864 80.923 1.00 82.25 775 GLY A O 1
ATOM 5551 N N . LEU A 1 776 ? -22.207 41.647 81.819 1.00 90.31 776 LEU A N 1
ATOM 5552 C CA . LEU A 1 776 ? -21.418 41.953 80.610 1.00 90.31 776 LEU A CA 1
ATOM 5553 C C . LEU A 1 776 ? -20.161 41.079 80.413 1.00 90.31 776 LEU A C 1
ATOM 5555 O O . LEU A 1 776 ? -19.410 40.839 81.356 1.00 90.31 776 LEU A O 1
ATOM 5559 N N . MET A 1 777 ? -19.885 40.703 79.157 1.00 92.12 777 MET A N 1
ATOM 5560 C CA . MET A 1 777 ? -18.699 39.987 78.657 1.00 92.12 777 MET A CA 1
ATOM 5561 C C . MET A 1 777 ? -17.925 40.813 77.600 1.00 92.12 777 MET A C 1
ATOM 5563 O O . MET A 1 777 ? -18.500 41.637 76.885 1.00 92.12 777 MET A O 1
ATOM 5567 N N . SER A 1 778 ? -16.609 40.593 77.451 1.00 90.00 778 SER A N 1
ATOM 5568 C CA . SER A 1 778 ? -15.766 41.181 76.381 1.00 90.00 778 SER A CA 1
ATOM 5569 C C . SER A 1 778 ? -14.772 40.180 75.760 1.00 90.00 778 SER A C 1
ATOM 5571 O O . SER A 1 778 ? -14.301 39.297 76.477 1.00 90.00 778 SER A O 1
ATOM 5573 N N . TYR A 1 779 ? -14.419 40.339 74.469 1.00 92.00 779 TYR A N 1
ATOM 5574 C CA . TYR A 1 779 ? -13.472 39.485 73.716 1.00 92.00 779 TYR A CA 1
ATOM 5575 C C . TYR A 1 779 ? -12.525 40.242 72.754 1.00 92.00 779 TYR A C 1
ATOM 5577 O O . TYR A 1 779 ? -12.924 41.263 72.194 1.00 92.00 779 TYR A O 1
ATOM 5585 N N . ILE A 1 780 ? -11.311 39.710 72.515 1.00 89.00 780 ILE A N 1
ATOM 5586 C CA . ILE A 1 780 ? -10.352 40.123 71.457 1.00 89.00 780 ILE A CA 1
ATOM 5587 C C . ILE A 1 780 ? -9.732 38.865 70.790 1.00 89.00 780 ILE A C 1
ATOM 5589 O O . ILE A 1 780 ? -9.094 38.106 71.528 1.00 89.00 780 ILE A O 1
ATOM 5593 N N . PRO A 1 781 ? -9.842 38.647 69.456 1.00 86.94 781 PRO A N 1
ATOM 5594 C CA . PRO A 1 781 ? -9.309 37.454 68.763 1.00 86.94 781 PRO A CA 1
ATOM 5595 C C . PRO A 1 781 ? -7.788 37.437 68.501 1.00 86.94 781 PRO A C 1
ATOM 5597 O O . PRO A 1 781 ? -7.143 38.487 68.450 1.00 86.94 781 PRO A O 1
ATOM 5600 N N . LEU A 1 782 ? -7.235 36.244 68.242 1.00 85.25 782 LEU A N 1
ATOM 5601 C CA . LEU A 1 782 ? -5.882 36.024 67.692 1.00 85.25 782 LEU A CA 1
ATOM 5602 C C . LEU A 1 782 ? -5.911 35.835 66.160 1.00 85.25 782 LEU A C 1
ATOM 5604 O O . LEU A 1 782 ? -6.901 35.372 65.608 1.00 85.25 782 LEU A O 1
ATOM 5608 N N . ALA A 1 783 ? -4.798 36.108 65.467 1.00 75.94 783 ALA A N 1
ATOM 5609 C CA . ALA A 1 783 ? -4.703 35.945 64.003 1.00 75.94 783 ALA A CA 1
ATOM 5610 C C . ALA A 1 783 ? -4.913 34.494 63.525 1.00 75.94 783 ALA A C 1
ATOM 5612 O O . ALA A 1 783 ? -5.499 34.263 62.480 1.00 75.94 783 ALA A O 1
ATOM 5613 N N . SER A 1 784 ? -4.522 33.500 64.329 1.00 75.00 784 SER A N 1
ATOM 5614 C CA . SER A 1 784 ? -4.771 32.073 64.063 1.00 75.00 784 SER A CA 1
ATOM 5615 C C . SER A 1 784 ? -6.228 31.631 64.301 1.00 75.00 784 SER A C 1
ATOM 5617 O O . SER A 1 784 ? -6.494 30.443 64.491 1.00 75.00 784 SER A O 1
ATOM 5619 N N . GLU A 1 785 ? -7.163 32.575 64.407 1.00 80.00 785 GLU A N 1
ATOM 5620 C CA . GLU A 1 785 ? -8.594 32.332 64.620 1.00 80.00 785 GLU A CA 1
ATOM 5621 C C . GLU A 1 785 ? -9.464 32.859 63.466 1.00 80.00 785 GLU A C 1
ATOM 5623 O O . GLU A 1 785 ? -10.674 32.641 63.483 1.00 80.00 785 GLU A O 1
ATOM 5628 N N . GLU A 1 786 ? -8.863 33.503 62.464 1.00 80.38 786 GLU A N 1
ATOM 5629 C CA . GLU A 1 786 ? -9.529 33.956 61.238 1.00 80.38 786 GLU A CA 1
ATOM 5630 C C . GLU A 1 786 ? -10.160 32.792 60.460 1.00 80.38 786 GLU A C 1
ATOM 5632 O O . GLU A 1 786 ? -9.664 31.665 60.504 1.00 80.38 786 GLU A O 1
ATOM 5637 N N . GLY A 1 787 ? -11.308 33.033 59.822 1.00 70.25 787 GLY A N 1
ATOM 5638 C CA . GLY A 1 787 ? -12.108 31.992 59.172 1.00 70.25 787 GLY A CA 1
ATOM 5639 C C . GLY A 1 787 ? -12.732 30.953 60.109 1.00 70.25 787 GLY A C 1
ATOM 5640 O O . GLY A 1 787 ? -13.335 29.994 59.630 1.00 70.25 787 GLY A O 1
ATOM 5641 N N . THR A 1 788 ? -12.599 31.088 61.436 1.00 81.19 788 THR A N 1
ATOM 5642 C CA . THR A 1 788 ? -13.100 30.088 62.390 1.00 81.19 788 THR A CA 1
ATOM 5643 C C . THR A 1 788 ? -14.162 30.636 63.334 1.00 81.19 788 THR A C 1
ATOM 5645 O O . THR A 1 788 ? -14.121 31.782 63.781 1.00 81.19 788 THR A O 1
ATOM 5648 N N . THR A 1 789 ? -15.092 29.762 63.718 1.00 84.25 789 THR A N 1
ATOM 5649 C CA . THR A 1 789 ? -15.968 30.013 64.865 1.00 84.25 789 THR A CA 1
ATOM 5650 C C . THR A 1 789 ? -15.268 29.557 66.141 1.00 84.25 789 THR A C 1
ATOM 5652 O O . THR A 1 789 ? -14.857 28.400 66.269 1.00 84.25 789 THR A O 1
ATOM 5655 N N . LYS A 1 790 ? -15.121 30.472 67.098 1.00 89.69 790 LYS A N 1
ATOM 5656 C CA . LYS A 1 790 ? -14.639 30.198 68.453 1.00 89.69 790 LYS A CA 1
ATOM 5657 C C . LYS A 1 790 ? -15.793 30.202 69.444 1.00 89.69 790 LYS A C 1
ATOM 5659 O O . LYS A 1 790 ? -16.840 30.786 69.199 1.00 89.69 790 LYS A O 1
ATOM 5664 N N . THR A 1 791 ? -15.593 29.572 70.592 1.00 90.38 791 THR A N 1
ATOM 5665 C CA . THR A 1 791 ? -16.574 29.563 71.679 1.00 90.38 791 THR A CA 1
ATOM 5666 C C . THR A 1 791 ? -15.960 30.056 72.978 1.00 90.38 791 THR A C 1
ATOM 5668 O O . THR A 1 791 ? -14.776 29.841 73.254 1.00 90.38 791 THR A O 1
ATOM 5671 N N . VAL A 1 792 ? -16.782 30.683 73.811 1.00 90.25 792 VAL A N 1
ATOM 5672 C CA . VAL A 1 792 ? -16.513 30.887 75.234 1.00 90.25 792 VAL A CA 1
ATOM 5673 C C . VAL A 1 792 ? -17.641 30.220 75.996 1.00 90.25 792 VAL A C 1
ATOM 5675 O O . VAL A 1 792 ? -18.790 30.620 75.863 1.00 90.25 792 VAL A O 1
ATOM 5678 N N . ILE A 1 793 ? -17.306 29.210 76.792 1.00 90.06 793 ILE A N 1
ATOM 5679 C CA . ILE A 1 793 ? -18.271 28.555 77.675 1.00 90.06 793 ILE A CA 1
ATOM 5680 C C . ILE A 1 793 ? -18.215 29.291 79.009 1.00 90.06 793 ILE A C 1
ATOM 5682 O O . ILE A 1 793 ? -17.133 29.407 79.609 1.00 90.06 793 ILE A O 1
ATOM 5686 N N . TYR A 1 794 ? -19.360 29.808 79.446 1.00 89.94 794 TYR A N 1
ATOM 5687 C CA . TYR A 1 794 ? -19.531 30.397 80.764 1.00 89.94 794 TYR A CA 1
ATOM 5688 C C . TYR A 1 794 ? -20.500 29.569 81.602 1.00 89.94 794 TYR A C 1
ATOM 5690 O O . TYR A 1 794 ? -21.275 28.766 81.095 1.00 89.94 794 TYR A O 1
ATOM 5698 N N . ASN A 1 795 ? -20.403 29.739 82.911 1.00 90.31 795 ASN A N 1
ATOM 5699 C CA . ASN A 1 795 ? -21.260 29.092 83.890 1.00 90.31 795 ASN A CA 1
ATOM 5700 C C . ASN A 1 795 ? -21.848 30.173 84.791 1.00 90.31 795 ASN A C 1
ATOM 5702 O O . ASN A 1 795 ? -21.078 30.901 85.438 1.00 90.31 795 ASN A O 1
ATOM 5706 N N . VAL A 1 796 ? -23.178 30.262 84.817 1.00 89.94 796 VAL A N 1
ATOM 5707 C CA . VAL A 1 796 ? -23.945 31.096 85.744 1.00 89.94 796 VAL A CA 1
ATOM 5708 C C . VAL A 1 796 ? -24.507 30.216 86.858 1.00 89.94 796 VAL A C 1
ATOM 5710 O O . VAL A 1 796 ? -24.965 29.112 86.599 1.00 89.94 796 VAL A O 1
ATOM 5713 N N . CYS A 1 797 ? -24.439 30.670 88.111 1.00 86.19 797 CYS A N 1
ATOM 5714 C CA . CYS A 1 797 ? -24.968 29.928 89.262 1.00 86.19 797 CYS A CA 1
ATOM 5715 C C . CYS A 1 797 ? -25.799 30.808 90.188 1.00 86.19 797 CYS A C 1
ATOM 5717 O O . CYS A 1 797 ? -25.308 31.861 90.610 1.00 86.19 797 CYS A O 1
ATOM 5719 N N . ASN A 1 798 ? -26.948 30.295 90.638 1.00 84.19 798 ASN A N 1
ATOM 5720 C CA . ASN A 1 798 ? -27.568 30.718 91.888 1.00 84.19 798 ASN A CA 1
ATOM 5721 C C . ASN A 1 798 ? -26.914 29.985 93.073 1.00 84.19 798 ASN A C 1
ATOM 5723 O O . ASN A 1 798 ? -27.065 28.779 93.283 1.00 84.19 798 ASN A O 1
ATOM 5727 N N . THR A 1 799 ? -26.199 30.748 93.893 1.00 81.94 799 THR A N 1
ATOM 5728 C CA . THR A 1 799 ? -25.458 30.252 95.062 1.00 81.94 799 THR A CA 1
ATOM 5729 C C . THR A 1 799 ? -26.307 30.125 96.338 1.00 81.94 799 THR A C 1
ATOM 5731 O O . THR A 1 799 ? -25.779 29.759 97.388 1.00 81.94 799 THR A O 1
ATOM 5734 N N . ALA A 1 800 ? -27.615 30.411 96.280 1.00 76.38 800 ALA A N 1
ATOM 5735 C CA . ALA A 1 800 ? -28.521 30.330 97.432 1.00 76.38 800 ALA A CA 1
ATOM 5736 C C . ALA A 1 800 ? -29.006 28.902 97.765 1.00 76.38 800 ALA A C 1
ATOM 5738 O O . ALA A 1 800 ? -29.463 28.662 98.885 1.00 76.38 800 ALA A O 1
ATOM 5739 N N . VAL A 1 801 ? -28.896 27.961 96.822 1.00 73.69 801 VAL A N 1
ATOM 5740 C CA . VAL A 1 801 ? -29.263 26.540 96.977 1.00 73.69 801 VAL A CA 1
ATOM 5741 C C . VAL A 1 801 ? -28.012 25.655 97.111 1.00 73.69 801 VAL A C 1
ATOM 5743 O O . VAL A 1 801 ? -26.889 26.100 96.874 1.00 73.69 801 VAL A O 1
ATOM 5746 N N . THR A 1 802 ? -28.149 24.414 97.594 1.00 69.19 802 THR A N 1
ATOM 5747 C CA . THR A 1 802 ? -27.002 23.499 97.788 1.00 69.19 802 THR A CA 1
ATOM 5748 C C . THR A 1 802 ? -27.349 22.058 97.375 1.00 69.19 802 THR A C 1
ATOM 5750 O O . THR A 1 802 ? -28.212 21.459 98.018 1.00 69.19 802 THR A O 1
ATOM 5753 N N . PRO A 1 803 ? -26.651 21.462 96.381 1.00 73.06 803 PRO A N 1
ATOM 5754 C CA . PRO A 1 803 ? -25.641 22.096 95.523 1.00 73.06 803 PRO A CA 1
ATOM 5755 C C . PRO A 1 803 ? -26.209 23.318 94.785 1.00 73.06 803 PRO A C 1
ATOM 5757 O O . PRO A 1 803 ? -27.418 23.416 94.599 1.00 73.06 803 PRO A O 1
ATOM 5760 N N . GLN A 1 804 ? -25.339 24.270 94.445 1.00 81.69 804 GLN A N 1
ATOM 5761 C CA . GLN A 1 804 ? -25.729 25.450 93.669 1.00 81.69 804 GLN A CA 1
ATOM 5762 C C . GLN A 1 804 ? -26.347 25.002 92.339 1.00 81.69 804 GLN A C 1
ATOM 5764 O O . GLN A 1 804 ? -25.774 24.146 91.662 1.00 81.69 804 GLN A O 1
ATOM 5769 N N . VAL A 1 805 ? -27.504 25.562 91.993 1.00 82.75 805 VAL A N 1
ATOM 5770 C CA . VAL A 1 805 ? -28.109 25.365 90.677 1.00 82.75 805 VAL A CA 1
ATOM 5771 C C . VAL A 1 805 ? -27.421 26.342 89.745 1.00 82.75 805 VAL A C 1
ATOM 5773 O O . VAL A 1 805 ? -27.315 27.538 90.027 1.00 82.75 805 VAL A O 1
ATOM 5776 N N . CYS A 1 806 ? -26.861 25.783 88.688 1.00 85.44 806 CYS A N 1
ATOM 5777 C CA . CYS A 1 806 ? -26.107 26.490 87.679 1.00 85.44 806 CYS A CA 1
ATOM 5778 C C . CYS A 1 806 ? -26.567 25.992 86.325 1.00 85.44 806 CYS A C 1
ATOM 5780 O O . CYS A 1 806 ? -26.899 24.812 86.204 1.00 85.44 806 CYS A O 1
ATOM 5782 N N . ASP A 1 807 ? -26.460 26.853 85.328 1.00 88.81 807 ASP A N 1
ATOM 5783 C CA . ASP A 1 807 ? -26.478 26.422 83.942 1.00 88.81 807 ASP A CA 1
ATOM 5784 C C . ASP A 1 807 ? -25.279 27.012 83.187 1.00 88.81 807 ASP A C 1
ATOM 5786 O O . ASP A 1 807 ? -24.644 27.992 83.606 1.00 88.81 807 ASP A O 1
ATOM 5790 N N . THR A 1 808 ? -24.912 26.348 82.096 1.00 87.19 808 THR A N 1
ATOM 5791 C CA . THR A 1 808 ? -23.780 26.710 81.252 1.00 87.19 808 THR A CA 1
ATOM 5792 C C . THR A 1 808 ? -24.248 27.097 79.869 1.00 87.19 808 THR A C 1
ATOM 5794 O O . THR A 1 808 ? -24.669 26.247 79.087 1.00 87.19 808 THR A O 1
ATOM 5797 N N . ALA A 1 809 ? -24.050 28.362 79.531 1.00 87.88 809 ALA A N 1
ATOM 5798 C CA . ALA A 1 809 ? -24.303 28.881 78.204 1.00 87.88 809 ALA A CA 1
ATOM 5799 C C . ALA A 1 809 ? -22.987 29.151 77.454 1.00 87.88 809 ALA A C 1
ATOM 5801 O O . ALA A 1 809 ? -21.885 29.220 78.018 1.00 87.88 809 ALA A O 1
ATOM 5802 N N . ILE A 1 810 ? -23.097 29.235 76.130 1.00 88.81 810 ILE A N 1
ATOM 5803 C CA . ILE A 1 810 ? -21.962 29.405 75.226 1.00 88.81 810 ILE A CA 1
ATOM 5804 C C . ILE A 1 810 ? -22.134 30.712 74.473 1.00 88.81 810 ILE A C 1
ATOM 5806 O O . ILE A 1 810 ? -23.098 30.867 73.731 1.00 88.81 810 ILE A O 1
ATOM 5810 N N . VAL A 1 811 ? -21.148 31.602 74.586 1.00 89.44 811 VAL A N 1
ATOM 5811 C CA . VAL A 1 811 ? -21.009 32.715 73.648 1.00 89.44 811 VAL A CA 1
ATOM 5812 C C . VAL A 1 811 ? -20.296 32.198 72.406 1.00 89.44 811 VAL A C 1
ATOM 5814 O O . VAL A 1 811 ? -19.116 31.826 72.456 1.00 89.44 811 VAL A O 1
ATOM 5817 N N . THR A 1 812 ? -21.020 32.156 71.291 1.00 87.50 812 THR A N 1
ATOM 5818 C CA . THR A 1 812 ? -20.492 31.742 69.987 1.00 87.50 812 THR A CA 1
ATOM 5819 C C . THR A 1 812 ? -19.910 32.951 69.265 1.00 87.50 812 THR A C 1
ATOM 5821 O O . THR A 1 812 ? -20.587 33.961 69.077 1.00 87.50 812 THR A O 1
ATOM 5824 N N . ILE A 1 813 ? -18.638 32.856 68.877 1.00 85.56 813 ILE A N 1
ATOM 5825 C CA . ILE A 1 813 ? -17.835 33.960 68.353 1.00 85.56 813 ILE A CA 1
ATOM 5826 C C . ILE A 1 813 ? -17.429 33.663 66.911 1.00 85.56 813 ILE A C 1
ATOM 5828 O O . ILE A 1 813 ? -16.572 32.815 66.678 1.00 85.56 813 ILE A O 1
ATOM 5832 N N . THR A 1 814 ? -18.010 34.365 65.939 1.00 83.69 814 THR A N 1
ATOM 5833 C CA . THR A 1 814 ? -17.662 34.175 64.515 1.00 83.69 814 THR A CA 1
ATOM 5834 C C . THR A 1 814 ? -16.606 35.183 64.066 1.00 83.69 814 THR A C 1
ATOM 5836 O O . THR A 1 814 ? -16.751 36.383 64.321 1.00 83.69 814 THR A O 1
ATOM 5839 N N . ILE A 1 815 ? -15.575 34.688 63.374 1.00 83.25 815 ILE A N 1
ATOM 5840 C CA . ILE A 1 815 ? -14.504 35.466 62.742 1.00 83.25 815 ILE A CA 1
ATOM 5841 C C . ILE A 1 815 ? -14.468 35.040 61.254 1.00 83.25 815 ILE A C 1
ATOM 5843 O O . ILE A 1 815 ? -14.146 33.881 60.990 1.00 83.25 815 ILE A O 1
ATOM 5847 N N . PRO A 1 816 ? -14.866 35.899 60.291 1.00 75.19 816 PRO A N 1
ATOM 5848 C CA . PRO A 1 816 ? -14.996 35.521 58.872 1.00 75.19 816 PRO A CA 1
ATOM 5849 C C . PRO A 1 816 ? -13.682 35.126 58.171 1.00 75.19 816 PRO A C 1
ATOM 5851 O O . PRO A 1 816 ? -12.600 35.378 58.698 1.00 75.19 816 PRO A O 1
ATOM 5854 N N . LEU A 1 817 ? -13.801 34.511 56.987 1.00 70.19 817 LEU A N 1
ATOM 5855 C CA . LEU A 1 817 ? -12.710 34.180 56.053 1.00 70.19 817 LEU A CA 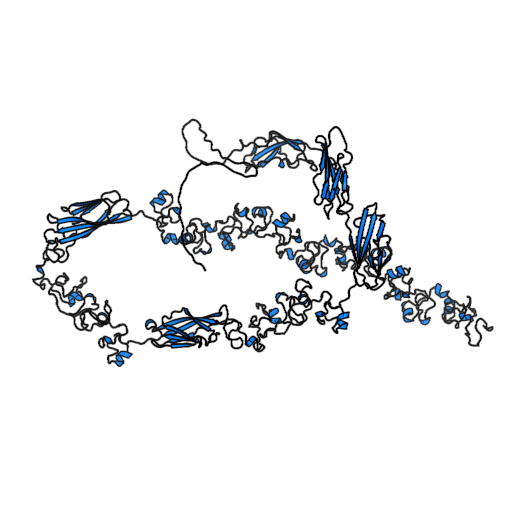1
ATOM 5856 C C . LEU A 1 817 ? -12.641 35.231 54.921 1.00 70.19 817 LEU A C 1
ATOM 5858 O O . LEU A 1 817 ? -13.645 35.891 54.647 1.00 70.19 817 LEU A O 1
ATOM 5862 N N . ASP A 1 818 ? -11.485 35.353 54.267 1.00 71.81 818 ASP A N 1
ATOM 5863 C CA . ASP A 1 818 ? -11.320 36.054 52.982 1.00 71.81 818 ASP A CA 1
ATOM 5864 C C . ASP A 1 818 ? -12.042 35.264 51.862 1.00 71.81 818 ASP A C 1
ATOM 5866 O O . ASP A 1 818 ? -11.885 34.038 51.822 1.00 71.81 818 ASP A O 1
ATOM 5870 N N . PRO A 1 819 ? -12.880 35.898 51.020 1.00 79.62 819 PRO A N 1
ATOM 5871 C CA . PRO A 1 819 ? -13.609 35.216 49.950 1.00 79.62 819 PRO A CA 1
ATOM 5872 C C . PRO A 1 819 ? -12.743 34.887 48.719 1.00 79.62 819 PRO A C 1
ATOM 5874 O O . PRO A 1 819 ? -11.636 35.394 48.549 1.00 79.62 819 PRO A O 1
ATOM 5877 N N . ASP A 1 820 ? -13.310 34.010 47.895 1.00 84.94 820 ASP A N 1
ATOM 5878 C CA . ASP A 1 820 ? -12.933 33.640 46.528 1.00 84.94 820 ASP A CA 1
ATOM 5879 C C . ASP A 1 820 ? -14.253 33.781 45.741 1.00 84.94 820 ASP A C 1
ATOM 5881 O O . ASP A 1 820 ? -15.227 33.068 46.028 1.00 84.94 820 ASP A O 1
ATOM 5885 N N . THR A 1 821 ? -14.359 34.837 44.928 1.00 90.12 821 THR A N 1
ATOM 5886 C CA . THR A 1 821 ? -15.639 35.360 44.417 1.00 90.12 821 THR A CA 1
ATOM 5887 C C . THR A 1 821 ? -16.102 34.695 43.117 1.00 90.12 821 THR A C 1
ATOM 5889 O O . THR A 1 821 ? -17.314 34.508 42.949 1.00 90.12 821 THR A O 1
ATOM 5892 N N . ASP A 1 822 ? -15.193 34.300 42.223 1.00 86.12 822 ASP A N 1
ATOM 5893 C CA . ASP A 1 822 ? -15.526 33.553 40.999 1.00 86.12 822 ASP A CA 1
ATOM 5894 C C . ASP A 1 822 ? -15.296 32.035 41.108 1.00 86.12 822 ASP A C 1
ATOM 5896 O O . ASP A 1 822 ? -15.881 31.262 40.337 1.00 86.12 822 ASP A O 1
ATOM 5900 N N . GLY A 1 823 ? -14.578 31.582 42.138 1.00 90.19 823 GLY A N 1
ATOM 5901 C CA . GLY A 1 823 ? -14.393 30.175 42.444 1.00 90.19 823 GLY A CA 1
ATOM 5902 C C . GLY A 1 823 ? -13.283 29.511 41.638 1.00 90.19 823 GLY A C 1
ATOM 5903 O O . GLY A 1 823 ? -13.404 28.307 41.385 1.00 90.19 823 GLY A O 1
ATOM 5904 N N . ASP A 1 824 ? -12.251 30.240 41.212 1.00 89.25 824 ASP A N 1
ATOM 5905 C CA . ASP A 1 824 ? -11.061 29.684 40.553 1.00 89.25 824 ASP A CA 1
ATOM 5906 C C . ASP A 1 824 ? -10.072 29.005 41.531 1.00 89.25 824 ASP A C 1
ATOM 5908 O O . ASP A 1 824 ? -9.215 28.222 41.113 1.00 89.25 824 ASP A O 1
ATOM 5912 N N . GLY A 1 825 ? -10.207 29.241 42.842 1.00 89.19 825 GLY A N 1
ATOM 5913 C CA . GLY A 1 825 ? -9.308 28.743 43.886 1.00 89.19 825 GLY A CA 1
ATOM 5914 C C . GLY A 1 825 ? -8.231 29.738 44.349 1.00 89.19 825 GLY A C 1
ATOM 5915 O O . GLY A 1 825 ? -7.337 29.352 45.119 1.00 89.19 825 GLY A O 1
ATOM 5916 N N . VAL A 1 826 ? -8.265 30.996 43.916 1.00 90.12 826 VAL A N 1
ATOM 5917 C CA . VAL A 1 826 ? -7.391 32.094 44.346 1.00 90.12 826 VAL A CA 1
ATOM 5918 C C . VAL A 1 826 ? -8.239 33.119 45.125 1.00 90.12 826 VAL A C 1
ATOM 5920 O O . VAL A 1 826 ? -9.237 33.599 44.619 1.00 90.12 826 VAL A O 1
ATOM 5923 N N . PRO A 1 827 ? -7.876 33.497 46.367 1.00 89.56 827 PRO A N 1
ATOM 5924 C CA . PRO A 1 827 ? -8.662 34.487 47.115 1.00 89.56 827 PRO A CA 1
ATOM 5925 C C . PRO A 1 827 ? -8.641 35.892 46.490 1.00 89.56 827 PRO A C 1
ATOM 5927 O O . PRO A 1 827 ? -7.570 36.352 46.073 1.00 89.56 827 PRO A O 1
ATOM 5930 N N . ASP A 1 828 ? -9.751 36.637 46.588 1.00 86.44 828 ASP A N 1
ATOM 5931 C CA . ASP A 1 828 ? -9.939 37.982 46.006 1.00 86.44 828 ASP A CA 1
ATOM 5932 C C . ASP A 1 828 ? -8.767 38.942 46.312 1.00 86.44 828 ASP A C 1
ATOM 5934 O O . ASP A 1 828 ? -8.321 39.757 45.489 1.00 86.44 828 ASP A O 1
ATOM 5938 N N . SER A 1 829 ? -8.247 38.873 47.546 1.00 84.38 829 SER A N 1
ATOM 5939 C CA . SER A 1 829 ? -7.154 39.730 48.019 1.00 84.38 829 SER A CA 1
ATOM 5940 C C . SER A 1 829 ? -5.806 39.402 47.364 1.00 84.38 829 SER A C 1
ATOM 5942 O O . SER A 1 829 ? -4.943 40.279 47.227 1.00 84.38 829 SER A O 1
ATOM 5944 N N . LYS A 1 830 ? -5.621 38.149 46.938 1.00 87.75 830 LYS A N 1
ATOM 5945 C CA . LYS A 1 830 ? -4.413 37.631 46.294 1.00 87.75 830 LYS A CA 1
ATOM 5946 C C . LYS A 1 830 ? -4.406 37.933 44.800 1.00 87.75 830 LYS A C 1
ATOM 5948 O O . LYS A 1 830 ? -3.362 38.319 44.272 1.00 87.75 830 LYS A O 1
ATOM 5953 N N . GLU A 1 831 ? -5.551 37.834 44.148 1.00 88.81 831 GLU A N 1
ATOM 5954 C CA . GLU A 1 831 ? -5.741 38.230 42.755 1.00 88.81 831 GLU A CA 1
ATOM 5955 C C . GLU A 1 831 ? -5.552 39.731 42.546 1.00 88.81 831 GLU A C 1
ATOM 5957 O O . GLU A 1 831 ? -4.711 40.154 41.749 1.00 88.81 831 GLU A O 1
ATOM 5962 N N . THR A 1 832 ? -6.205 40.541 43.387 1.00 86.12 832 THR A N 1
ATOM 5963 C CA . THR A 1 832 ? -6.019 42.001 43.438 1.00 86.12 832 THR A CA 1
ATOM 5964 C C . THR A 1 832 ? -4.538 42.383 43.601 1.00 86.12 832 THR A C 1
ATOM 5966 O O . THR A 1 832 ? -4.090 43.412 43.091 1.00 86.12 832 THR A O 1
ATOM 5969 N N . ALA A 1 833 ? -3.750 41.559 44.304 1.00 85.50 833 ALA A N 1
ATOM 5970 C CA . ALA A 1 833 ? -2.310 41.755 44.477 1.00 85.50 833 ALA A CA 1
ATOM 5971 C C . ALA A 1 833 ? -1.456 41.256 43.291 1.00 85.50 833 ALA A C 1
ATOM 5973 O O . ALA A 1 833 ? -0.335 41.740 43.115 1.00 85.50 833 ALA A O 1
ATOM 5974 N N . ASN A 1 834 ? -1.959 40.306 42.499 1.00 84.75 834 ASN A N 1
ATOM 5975 C CA . ASN A 1 834 ? -1.318 39.782 41.289 1.00 84.75 834 ASN A CA 1
ATOM 5976 C C . ASN A 1 834 ? -1.648 40.610 40.032 1.00 84.75 834 ASN A C 1
ATOM 5978 O O . ASN A 1 834 ? -0.851 40.622 39.095 1.00 84.75 834 ASN A O 1
ATOM 5982 N N . GLY A 1 835 ? -2.785 41.313 40.022 1.00 86.88 835 GLY A N 1
ATOM 5983 C CA . GLY A 1 835 ? -3.312 42.030 38.857 1.00 86.88 835 GLY A CA 1
ATOM 5984 C C . GLY A 1 835 ? -4.265 41.204 37.985 1.00 86.88 835 GLY A C 1
ATOM 5985 O O . GLY A 1 835 ? -4.480 41.581 36.836 1.00 86.88 835 GLY A O 1
ATOM 5986 N N . THR A 1 836 ? -4.798 40.105 38.521 1.00 91.88 836 THR A N 1
ATOM 5987 C CA . THR A 1 836 ? -5.888 39.311 37.931 1.00 91.88 836 THR A CA 1
ATOM 5988 C C . THR A 1 836 ? -7.261 39.857 38.374 1.00 91.88 836 THR A C 1
ATOM 5990 O O . THR A 1 836 ? -7.291 40.791 39.184 1.00 91.88 836 THR A O 1
ATOM 5993 N N . ASP A 1 837 ? -8.378 39.382 37.803 1.00 89.44 837 ASP A N 1
ATOM 5994 C CA . ASP A 1 837 ? -9.728 39.934 38.063 1.00 89.44 837 ASP A CA 1
ATOM 5995 C C . ASP A 1 837 ? -10.575 38.973 38.920 1.00 89.44 837 ASP A C 1
ATOM 5997 O O . ASP A 1 837 ? -11.009 37.974 38.358 1.00 89.44 837 ASP A O 1
ATOM 6001 N N . PRO A 1 838 ? -10.901 39.315 40.191 1.00 90.62 838 PRO A N 1
ATOM 6002 C CA . PRO A 1 838 ? -11.665 38.472 41.135 1.00 90.62 838 PRO A CA 1
ATOM 6003 C C . PRO A 1 838 ? -13.126 38.153 40.781 1.00 90.62 838 PRO A C 1
ATOM 6005 O O . PRO A 1 838 ? -13.965 37.949 41.661 1.00 90.62 838 PRO A O 1
ATOM 6008 N N . ASN A 1 839 ? -13.501 38.283 39.514 1.00 92.19 839 ASN A N 1
ATOM 6009 C CA . ASN A 1 839 ? -14.853 38.065 39.008 1.00 92.19 839 ASN A CA 1
ATOM 6010 C C . ASN A 1 839 ? -14.840 37.314 37.664 1.00 92.19 839 ASN A C 1
ATOM 6012 O O . ASN A 1 839 ? -15.896 37.193 37.034 1.00 92.19 839 ASN A O 1
ATOM 6016 N N . ASP A 1 840 ? -13.668 36.881 37.197 1.00 91.50 840 ASP A N 1
ATOM 6017 C CA . ASP A 1 840 ? -13.458 36.199 35.927 1.00 91.50 840 ASP A CA 1
ATOM 6018 C C . ASP A 1 840 ? -12.660 34.907 36.180 1.00 91.50 840 ASP A C 1
ATOM 6020 O O . ASP A 1 840 ? -11.433 34.950 36.266 1.00 91.50 840 ASP A O 1
ATOM 6024 N N . PRO A 1 841 ? -13.328 33.737 36.228 1.00 90.00 841 PRO A N 1
ATOM 6025 C CA . PRO A 1 841 ? -12.710 32.470 36.623 1.00 90.00 841 PRO A CA 1
ATOM 6026 C C . PRO A 1 841 ? -11.642 31.950 35.639 1.00 90.00 841 PRO A C 1
ATOM 6028 O O . PRO A 1 841 ? -11.032 30.913 35.897 1.00 90.00 841 PRO A O 1
ATOM 6031 N N . CYS A 1 842 ? -11.419 32.634 34.511 1.00 92.00 842 CYS A N 1
ATOM 6032 C CA . CYS A 1 842 ? -10.331 32.363 33.565 1.00 92.00 842 CYS A CA 1
ATOM 6033 C C . CYS A 1 842 ? -9.202 33.415 33.620 1.00 92.00 842 CYS A C 1
ATOM 6035 O O . CYS A 1 842 ? -8.218 33.325 32.889 1.00 92.00 842 CYS A O 1
ATOM 6037 N N . SER A 1 843 ? -9.310 34.406 34.504 1.00 92.06 843 SER A N 1
ATOM 6038 C CA . SER A 1 843 ? -8.323 35.457 34.741 1.00 92.06 843 SER A CA 1
ATOM 6039 C C . SER A 1 843 ? -7.532 35.125 36.002 1.00 92.06 843 SER A C 1
ATOM 6041 O O . SER A 1 843 ? -7.761 35.709 37.051 1.00 92.06 843 SER A O 1
ATOM 6043 N N . PHE A 1 844 ? -6.591 34.180 35.935 1.00 90.69 844 PHE A N 1
ATOM 6044 C CA . PHE A 1 844 ? -5.839 33.756 37.122 1.00 90.69 844 PHE A CA 1
ATOM 6045 C C . PHE A 1 844 ? -4.373 33.401 36.837 1.00 90.69 844 PHE A C 1
ATOM 6047 O O . PHE A 1 844 ? -3.863 33.530 35.728 1.00 90.69 844 PHE A O 1
ATOM 6054 N N . ILE A 1 845 ? -3.647 33.000 37.885 1.00 87.88 845 ILE A N 1
ATOM 6055 C CA . ILE A 1 845 ? -2.297 32.433 37.774 1.00 87.88 845 ILE A CA 1
ATOM 6056 C C . ILE A 1 845 ? -2.312 31.092 38.502 1.00 87.88 845 ILE A C 1
ATOM 6058 O O . ILE A 1 845 ? -2.324 31.080 39.736 1.00 87.88 845 ILE A O 1
ATOM 6062 N N . LEU A 1 846 ? -2.244 29.987 37.753 1.00 87.19 846 LEU A N 1
ATOM 6063 C CA . LEU A 1 846 ? -2.393 28.607 38.240 1.00 87.19 846 LEU A CA 1
ATOM 6064 C C . LEU A 1 846 ? -1.568 28.305 39.509 1.00 87.19 846 LEU A C 1
ATOM 6066 O O . LEU A 1 846 ? -2.065 27.721 40.470 1.00 87.19 846 LEU A O 1
ATOM 6070 N N . ALA A 1 847 ? -0.331 28.809 39.580 1.00 85.44 847 ALA A N 1
ATOM 6071 C CA . ALA A 1 847 ? 0.563 28.648 40.734 1.00 85.44 847 ALA A CA 1
ATOM 6072 C C . ALA A 1 847 ? 0.108 29.343 42.044 1.00 85.44 847 ALA A C 1
ATOM 6074 O O . ALA A 1 847 ? 0.763 29.175 43.075 1.00 85.44 847 ALA A O 1
ATOM 6075 N N . ASN A 1 848 ? -0.963 30.148 42.027 1.00 88.62 848 ASN A N 1
ATOM 6076 C CA . ASN A 1 848 ? -1.538 30.799 43.210 1.00 88.62 848 ASN A CA 1
ATOM 6077 C C . ASN A 1 848 ? -2.855 30.162 43.690 1.00 88.62 848 ASN A C 1
ATOM 6079 O O . ASN A 1 848 ? -3.357 30.599 44.731 1.00 88.62 848 ASN A O 1
ATOM 6083 N N . GLN A 1 849 ? -3.383 29.139 43.001 1.00 88.81 849 GLN A N 1
ATOM 6084 C CA . GLN A 1 849 ? -4.546 28.379 43.473 1.00 88.81 849 GLN A CA 1
ATOM 6085 C C . GLN A 1 849 ? -4.216 27.723 44.822 1.00 88.81 849 GLN A C 1
ATOM 6087 O O . GLN A 1 849 ? -3.404 26.800 44.918 1.00 88.81 849 GLN A O 1
ATOM 6092 N N . THR A 1 850 ? -4.807 28.255 45.888 1.00 83.69 850 THR A N 1
ATOM 6093 C CA . THR A 1 850 ? -4.539 27.881 47.289 1.00 83.69 850 THR A CA 1
ATOM 6094 C C . THR A 1 850 ? -5.809 27.501 48.052 1.00 83.69 850 THR A C 1
ATOM 6096 O O . THR A 1 850 ? -5.720 26.870 49.108 1.00 83.69 850 THR A O 1
ATOM 6099 N N . VAL A 1 851 ? -6.975 27.821 47.492 1.00 85.38 851 VAL A N 1
ATOM 6100 C CA . VAL A 1 851 ? -8.303 27.324 47.860 1.00 85.38 851 VAL A CA 1
ATOM 6101 C C . VAL A 1 851 ? -8.692 26.210 46.871 1.00 85.38 851 VAL A C 1
ATOM 6103 O O . VAL A 1 851 ? -8.074 26.049 45.818 1.00 85.38 851 VAL A O 1
ATOM 6106 N N . LEU A 1 852 ? -9.665 25.368 47.229 1.00 85.44 852 LEU A N 1
ATOM 6107 C CA . LEU A 1 852 ? -10.205 24.365 46.306 1.00 85.44 852 LEU A CA 1
ATOM 6108 C C . LEU A 1 852 ? -11.101 25.066 45.269 1.00 85.44 852 LEU A C 1
ATOM 6110 O O . LEU A 1 852 ? -12.082 25.674 45.700 1.00 85.44 852 LEU A O 1
ATOM 6114 N N . PRO A 1 853 ? -10.828 24.946 43.953 1.00 91.06 853 PRO A N 1
ATOM 6115 C CA . PRO A 1 853 ? -11.675 25.549 42.929 1.00 91.06 853 PRO A CA 1
ATOM 6116 C C . PRO A 1 853 ? -13.113 25.026 42.985 1.00 91.06 853 PRO A C 1
ATOM 6118 O O . PRO A 1 853 ? -13.385 23.905 43.433 1.00 91.06 853 PRO A O 1
ATOM 6121 N N . SER A 1 854 ? -14.041 25.836 42.497 1.00 90.69 854 SER A N 1
ATOM 6122 C CA . SER A 1 854 ? -15.461 25.517 42.436 1.00 90.69 854 SER A CA 1
ATOM 6123 C C . SER A 1 854 ? -15.770 24.437 41.395 1.00 90.69 854 SER A C 1
ATOM 6125 O O . SER A 1 854 ? -15.075 24.270 40.393 1.00 90.69 854 SER A O 1
ATOM 6127 N N . THR A 1 855 ? -16.899 23.745 41.570 1.00 90.31 855 THR A N 1
ATOM 6128 C CA . THR A 1 855 ? -17.430 22.838 40.539 1.00 90.31 855 THR A CA 1
ATOM 6129 C C . THR A 1 855 ? -17.844 23.571 39.261 1.00 90.31 855 THR A C 1
ATOM 6131 O O . THR A 1 855 ? -18.017 22.926 38.235 1.00 90.31 855 THR A O 1
ATOM 6134 N N . THR A 1 856 ? -18.035 24.893 39.306 1.00 88.75 856 THR A N 1
ATOM 6135 C CA . THR A 1 856 ? -18.268 25.705 38.105 1.00 88.75 856 THR A CA 1
ATOM 6136 C C . THR A 1 856 ? -16.971 25.814 37.312 1.00 88.75 856 THR A C 1
ATOM 6138 O O . THR A 1 856 ? -16.939 25.358 36.177 1.00 88.75 856 THR A O 1
ATOM 6141 N N . TRP A 1 857 ? -15.891 26.292 37.944 1.00 92.94 857 TRP A N 1
ATOM 6142 C CA . TRP A 1 857 ? -14.556 26.382 37.341 1.00 92.94 857 TRP A CA 1
ATOM 6143 C C . TRP A 1 857 ? -14.067 25.031 36.808 1.00 92.94 857 TRP A C 1
ATOM 6145 O O . TRP A 1 857 ? -13.583 24.948 35.690 1.00 92.94 857 TRP A O 1
ATOM 6155 N N . MET A 1 858 ? -14.266 23.945 37.564 1.00 91.19 858 MET A N 1
ATOM 6156 C CA . MET A 1 858 ? -13.876 22.586 37.154 1.00 91.19 858 MET A CA 1
ATOM 6157 C C . MET A 1 858 ? -14.542 22.093 35.859 1.00 91.19 858 MET A C 1
ATOM 6159 O O . MET A 1 858 ? -13.968 21.249 35.177 1.00 91.19 858 MET A O 1
ATOM 6163 N N . ASN A 1 859 ? -15.745 22.584 35.542 1.00 91.75 859 ASN A N 1
ATOM 6164 C CA . ASN A 1 859 ? -16.494 22.225 34.333 1.00 91.75 859 ASN A CA 1
ATOM 6165 C C . ASN A 1 859 ? -16.412 23.301 33.234 1.00 91.75 859 ASN A C 1
ATOM 6167 O O . ASN A 1 859 ? -17.036 23.133 32.185 1.00 91.75 859 ASN A O 1
ATOM 6171 N N . SER A 1 860 ? -15.699 24.402 33.484 1.00 91.88 860 SER A N 1
ATOM 6172 C CA . SER A 1 860 ? -15.351 25.390 32.467 1.00 91.88 860 SER A CA 1
ATOM 6173 C C . SER A 1 860 ? -14.190 24.893 31.602 1.00 91.88 860 SER A C 1
ATOM 6175 O O . SER A 1 860 ? -13.517 23.920 31.938 1.00 91.88 860 SER A O 1
ATOM 6177 N N . ASP A 1 861 ? -14.004 25.606 30.501 1.00 93.31 861 ASP A N 1
ATOM 6178 C CA . ASP A 1 861 ? -12.953 25.492 29.495 1.00 93.31 861 ASP A CA 1
ATOM 6179 C C . ASP A 1 861 ? -12.479 26.939 29.281 1.00 93.31 861 ASP A C 1
ATOM 6181 O O . ASP A 1 861 ? -13.290 27.792 28.890 1.00 93.31 861 ASP A O 1
ATOM 6185 N N . CYS A 1 862 ? -11.254 27.257 29.710 1.00 91.81 862 CYS A N 1
ATOM 6186 C CA . CYS A 1 862 ? -10.792 28.643 29.849 1.00 91.81 862 CYS A CA 1
ATOM 6187 C C . CYS A 1 862 ? -9.954 29.162 28.672 1.00 91.81 862 CYS A C 1
ATOM 6189 O O . CYS A 1 862 ? -10.013 30.363 28.389 1.00 91.81 862 CYS A O 1
ATOM 6191 N N . ASP A 1 863 ? -9.235 28.300 27.954 1.00 91.31 863 ASP A N 1
ATOM 6192 C CA . ASP A 1 863 ? -8.555 28.653 26.698 1.00 91.31 863 ASP A CA 1
ATOM 6193 C C . ASP A 1 863 ? -9.388 28.318 25.444 1.00 91.31 863 ASP A C 1
ATOM 6195 O O . ASP A 1 863 ? -9.226 28.940 24.382 1.00 91.31 863 ASP A O 1
ATOM 6199 N N . GLY A 1 864 ? -10.379 27.436 25.586 1.00 92.81 864 GLY A N 1
ATOM 6200 C CA . GLY A 1 864 ? -11.339 27.089 24.560 1.00 92.81 864 GLY A CA 1
ATOM 6201 C C . GLY A 1 864 ? -10.927 25.919 23.668 1.00 92.81 864 GLY A C 1
ATOM 6202 O O . GLY A 1 864 ? -11.381 25.899 22.518 1.00 92.81 864 GLY A O 1
ATOM 6203 N N . ASP A 1 865 ? -10.073 25.003 24.120 1.00 92.69 865 ASP A N 1
ATOM 6204 C CA . ASP A 1 865 ? -9.657 23.792 23.396 1.00 92.69 865 ASP A CA 1
ATOM 6205 C C . ASP A 1 865 ? -10.727 22.672 23.360 1.00 92.69 865 ASP A C 1
ATOM 6207 O O . ASP A 1 865 ? -10.686 21.770 22.511 1.00 92.69 865 ASP A O 1
ATOM 6211 N N . GLY A 1 866 ? -11.738 22.769 24.229 1.00 92.81 866 GLY A N 1
ATOM 6212 C CA . GLY A 1 866 ? -12.816 21.802 24.411 1.00 92.81 866 GLY A CA 1
ATOM 6213 C C . GLY A 1 866 ? -12.562 20.720 25.474 1.00 92.81 866 GLY A C 1
ATOM 6214 O O . GLY A 1 866 ? -13.402 19.824 25.623 1.00 92.81 866 GLY A O 1
ATOM 6215 N N . VAL A 1 867 ? -11.454 20.756 26.210 1.00 95.19 867 VAL A N 1
ATOM 6216 C CA . VAL A 1 867 ? -11.226 19.993 27.446 1.00 95.19 867 VAL A CA 1
ATOM 6217 C C . VAL A 1 867 ? -11.721 20.841 28.633 1.00 95.19 867 VAL A C 1
ATOM 6219 O O . VAL A 1 867 ? -11.986 22.029 28.505 1.00 95.19 867 VAL A O 1
ATOM 6222 N N . THR A 1 868 ? -11.991 20.224 29.786 1.00 95.12 868 THR A N 1
ATOM 6223 C CA . THR A 1 868 ? -12.358 20.981 30.994 1.00 95.12 868 THR A CA 1
ATOM 6224 C C . THR A 1 868 ? -11.153 21.217 31.890 1.00 95.12 868 THR A C 1
ATOM 6226 O O . THR A 1 868 ? -10.362 20.294 32.105 1.00 95.12 868 THR A O 1
ATOM 6229 N N . ASN A 1 869 ? -11.120 22.373 32.560 1.00 93.25 869 ASN A N 1
ATOM 6230 C CA . ASN A 1 869 ? -10.073 22.763 33.511 1.00 93.25 869 ASN A CA 1
ATOM 6231 C C . ASN A 1 869 ? -9.761 21.671 34.562 1.00 93.25 869 ASN A C 1
ATOM 6233 O O . ASN A 1 869 ? -8.635 21.532 35.047 1.00 93.25 869 ASN A O 1
ATOM 6237 N N . GLN A 1 870 ? -10.765 20.876 34.971 1.00 93.50 870 GLN A N 1
ATOM 6238 C CA . GLN A 1 870 ? -10.556 19.734 35.868 1.00 93.50 870 GLN A CA 1
ATOM 6239 C C . GLN A 1 870 ? -9.786 18.588 35.205 1.00 93.50 870 GLN A C 1
ATOM 6241 O O . GLN A 1 870 ? -8.984 17.934 35.877 1.00 93.50 870 GLN A O 1
ATOM 6246 N N . LYS A 1 871 ? -10.083 18.279 33.942 1.00 95.44 871 LYS A N 1
ATOM 6247 C CA . LYS A 1 871 ? -9.507 17.137 33.237 1.00 95.44 871 LYS A CA 1
ATOM 6248 C C . LYS A 1 871 ? -8.059 17.407 32.845 1.00 95.44 871 LYS A C 1
ATOM 6250 O O . LYS A 1 871 ? -7.211 16.559 33.100 1.00 95.44 871 LYS A O 1
ATOM 6255 N N . GLU A 1 872 ? -7.768 18.613 32.391 1.00 93.25 872 GLU A N 1
ATOM 6256 C CA . GLU A 1 872 ? -6.409 19.112 32.171 1.00 93.25 872 GLU A CA 1
ATOM 6257 C C . GLU A 1 872 ? -5.548 19.031 33.431 1.00 93.25 872 GLU A C 1
ATOM 6259 O O . GLU A 1 872 ? -4.472 18.440 33.434 1.00 93.25 872 GLU A O 1
ATOM 6264 N N . LYS A 1 873 ? -6.082 19.486 34.571 1.00 88.94 873 LYS A N 1
ATOM 6265 C CA . LYS A 1 873 ? -5.414 19.389 35.878 1.00 88.94 873 LYS A CA 1
ATOM 6266 C C . LYS A 1 873 ? -5.173 17.946 36.354 1.00 88.94 873 LYS A C 1
ATOM 6268 O O . LYS A 1 873 ? -4.353 17.729 37.248 1.00 88.94 873 LYS A O 1
ATOM 6273 N N . ILE A 1 874 ? -5.890 16.964 35.798 1.00 90.38 874 ILE A N 1
ATOM 6274 C CA . ILE A 1 874 ? -5.647 15.526 36.010 1.00 90.38 874 ILE A CA 1
ATOM 6275 C C . ILE A 1 874 ? -4.575 15.005 35.042 1.00 90.38 874 ILE A C 1
ATOM 6277 O O . ILE A 1 874 ? -3.749 14.188 35.450 1.00 90.38 874 ILE A O 1
ATOM 6281 N N . ASP A 1 875 ? -4.584 15.475 33.795 1.00 90.00 875 ASP A N 1
ATOM 6282 C CA . ASP A 1 875 ? -3.677 15.037 32.729 1.00 90.00 875 ASP A CA 1
ATOM 6283 C C . ASP A 1 875 ? -2.297 15.718 32.793 1.00 90.00 875 ASP A C 1
ATOM 6285 O O . ASP A 1 875 ? -1.309 15.155 32.323 1.00 90.00 875 ASP A O 1
ATOM 6289 N N . GLY A 1 876 ? -2.212 16.872 33.458 1.00 89.25 876 GLY A N 1
ATOM 6290 C CA . GLY A 1 876 ? -0.994 17.652 33.665 1.00 89.25 876 GLY A CA 1
ATOM 6291 C C . GLY A 1 876 ? -0.794 18.815 32.693 1.00 89.25 876 GLY A C 1
ATOM 6292 O O . GLY A 1 876 ? 0.325 19.317 32.646 1.00 89.25 876 GLY A O 1
ATOM 6293 N N . THR A 1 877 ? -1.831 19.224 31.959 1.00 92.81 877 THR A N 1
ATOM 6294 C CA . THR A 1 877 ? -1.809 20.355 31.015 1.00 92.81 877 THR A CA 1
ATOM 6295 C C . THR A 1 877 ? -2.251 21.677 31.673 1.00 92.81 877 THR A C 1
ATOM 6297 O O . THR A 1 877 ? -2.755 21.648 32.804 1.00 92.81 877 THR A O 1
ATOM 6300 N N . ASP A 1 878 ? -2.003 22.831 31.034 1.00 90.12 878 ASP A N 1
ATOM 6301 C CA . ASP A 1 878 ? -2.298 24.172 31.580 1.00 90.12 878 ASP A CA 1
ATOM 6302 C C . ASP A 1 878 ? -3.639 24.735 31.045 1.00 90.12 878 ASP A C 1
ATOM 6304 O O . ASP A 1 878 ? -3.670 25.104 29.874 1.00 90.12 878 ASP A O 1
ATOM 6308 N N . PRO A 1 879 ? -4.690 24.913 31.887 1.00 92.12 879 PRO A N 1
ATOM 6309 C CA . PRO A 1 879 ? -6.035 25.404 31.501 1.00 92.12 879 PRO A CA 1
ATOM 6310 C C . PRO A 1 879 ? -6.140 26.842 30.966 1.00 92.12 879 PRO A C 1
ATOM 6312 O O . PRO A 1 879 ? -7.176 27.500 31.109 1.00 92.12 879 PRO A O 1
ATOM 6315 N N . LEU A 1 880 ? -5.032 27.395 30.487 1.00 91.69 880 LEU A N 1
ATOM 6316 C CA . LEU A 1 880 ? -4.878 28.740 29.945 1.00 91.69 880 LEU A CA 1
ATOM 6317 C C . LEU A 1 880 ? -4.067 28.740 28.632 1.00 91.69 880 LEU A C 1
ATOM 6319 O O . LEU A 1 880 ? -3.840 29.820 28.075 1.00 91.69 880 LEU A O 1
ATOM 6323 N N . ASP A 1 881 ? -3.631 27.576 28.138 1.00 92.19 881 ASP A N 1
ATOM 6324 C CA . ASP A 1 881 ? -2.896 27.410 26.882 1.00 92.19 881 ASP A CA 1
ATOM 6325 C C . ASP A 1 881 ? -3.551 26.323 26.021 1.00 92.19 881 ASP A C 1
ATOM 6327 O O . ASP A 1 881 ? -3.199 25.149 26.083 1.00 92.19 881 ASP A O 1
ATOM 6331 N N . GLY A 1 882 ? -4.458 26.739 25.132 1.00 91.00 882 GLY A N 1
ATOM 6332 C CA . GLY A 1 882 ? -5.222 25.831 24.268 1.00 91.00 882 GLY A CA 1
ATOM 6333 C C . GLY A 1 882 ? -4.402 25.089 23.202 1.00 91.00 882 GLY A C 1
ATOM 6334 O O . GLY A 1 882 ? -4.984 24.462 22.315 1.00 91.00 882 GLY A O 1
ATOM 6335 N N . CYS A 1 883 ? -3.070 25.172 23.248 1.00 93.19 883 CYS A N 1
ATOM 6336 C CA . CYS A 1 883 ? -2.150 24.308 22.512 1.00 93.19 883 CYS A CA 1
ATOM 6337 C C . CYS A 1 883 ? -1.539 23.188 23.379 1.00 93.19 883 CYS A C 1
ATOM 6339 O O . CYS A 1 883 ? -0.907 22.281 22.840 1.00 93.19 883 CYS A O 1
ATOM 6341 N N . GLU A 1 884 ? -1.728 23.201 24.699 1.00 93.69 884 GLU A N 1
ATOM 6342 C CA . GLU A 1 884 ? -1.295 22.150 25.620 1.00 93.69 884 GLU A CA 1
ATOM 6343 C C . GLU A 1 884 ? -2.517 21.334 26.069 1.00 93.69 884 GLU A C 1
ATOM 6345 O O . GLU A 1 884 ? -3.113 21.606 27.099 1.00 93.69 884 GLU A O 1
ATOM 6350 N N . TYR A 1 885 ? -2.916 20.314 25.302 1.00 93.31 885 TYR A N 1
ATOM 6351 C CA . TYR A 1 885 ? -4.094 19.504 25.639 1.00 93.31 885 TYR A CA 1
ATOM 6352 C C . TYR A 1 885 ? -3.989 18.040 25.202 1.00 93.31 885 TYR A C 1
ATOM 6354 O O . TYR A 1 885 ? -3.125 17.645 24.419 1.00 93.31 885 TYR A O 1
ATOM 6362 N N . VAL A 1 886 ? -4.901 17.200 25.705 1.00 90.31 886 VAL A N 1
ATOM 6363 C CA . VAL A 1 886 ? -5.001 15.783 25.322 1.00 90.31 886 VAL A CA 1
ATOM 6364 C C . VAL A 1 886 ? -6.260 15.561 24.488 1.00 90.31 886 VAL A C 1
ATOM 6366 O O . VAL A 1 886 ? -7.360 15.452 25.028 1.00 90.31 886 VAL A O 1
ATOM 6369 N N . ALA A 1 887 ? -6.097 15.423 23.168 1.00 89.19 887 ALA A N 1
ATOM 6370 C CA . ALA A 1 887 ? -7.197 15.372 22.196 1.00 89.19 887 ALA A CA 1
ATOM 6371 C C . ALA A 1 887 ? -8.312 14.349 22.513 1.00 89.19 887 ALA A C 1
ATOM 6373 O O . ALA A 1 887 ? -9.488 14.601 22.250 1.00 89.19 887 ALA A O 1
ATOM 6374 N N . ALA A 1 888 ? -7.972 13.213 23.132 1.00 88.81 888 ALA A N 1
ATOM 6375 C CA . ALA A 1 888 ? -8.930 12.180 23.540 1.00 88.81 888 ALA A CA 1
ATOM 6376 C C . ALA A 1 888 ? -9.894 12.603 24.674 1.00 88.81 888 ALA A C 1
ATOM 6378 O O . ALA A 1 888 ? -10.867 11.899 24.938 1.00 88.81 888 ALA A O 1
ATOM 6379 N N . ASN A 1 889 ? -9.625 13.722 25.354 1.00 93.38 889 ASN A N 1
ATOM 6380 C CA . ASN A 1 889 ? -10.395 14.221 26.498 1.00 93.38 889 ASN A CA 1
ATOM 6381 C C . ASN A 1 889 ? -11.293 15.422 26.163 1.00 93.38 889 ASN A C 1
ATOM 6383 O O . ASN A 1 889 ? -11.947 15.972 27.052 1.00 93.38 889 ASN A O 1
ATOM 6387 N N . ILE A 1 890 ? -11.356 15.798 24.885 1.00 91.56 890 ILE A N 1
ATOM 6388 C CA . ILE A 1 890 ? -12.206 16.877 24.386 1.00 91.56 890 ILE A CA 1
ATOM 6389 C C . ILE A 1 890 ? -13.671 16.452 24.517 1.00 91.56 890 ILE A C 1
ATOM 6391 O O . ILE A 1 890 ? -14.117 15.467 23.925 1.00 91.56 890 ILE A O 1
ATOM 6395 N N . THR A 1 891 ? -14.422 17.193 25.328 1.00 91.69 891 THR A N 1
ATOM 6396 C CA . THR A 1 891 ? -15.829 16.913 25.672 1.00 91.69 891 THR A CA 1
ATOM 6397 C C . THR A 1 891 ? -16.747 18.124 25.495 1.00 91.69 891 THR A C 1
ATOM 6399 O O . THR A 1 891 ? -17.970 17.965 25.462 1.00 91.69 891 THR A O 1
ATOM 6402 N N . LEU A 1 892 ? -16.173 19.317 25.331 1.00 92.12 892 LEU A N 1
ATOM 6403 C CA . LEU A 1 892 ? -16.850 20.580 25.066 1.00 92.12 892 LEU A CA 1
ATOM 6404 C C . LEU A 1 892 ? -16.589 21.064 23.628 1.00 92.12 892 LEU A C 1
ATOM 6406 O O . LEU A 1 892 ? -15.855 20.454 22.850 1.00 92.12 892 LEU A O 1
ATOM 6410 N N . ALA A 1 893 ? -17.275 22.139 23.236 1.00 90.69 893 ALA A N 1
ATOM 6411 C CA . ALA A 1 893 ? -17.184 22.701 21.893 1.00 90.69 893 ALA A CA 1
ATOM 6412 C C . ALA A 1 893 ? -16.108 23.792 21.831 1.00 90.69 893 ALA A C 1
ATOM 6414 O O . ALA A 1 893 ? -16.257 24.835 22.465 1.00 90.69 893 ALA A O 1
ATOM 6415 N N . ARG A 1 894 ? -15.082 23.564 21.005 1.00 94.00 894 ARG A N 1
ATOM 6416 C CA . ARG A 1 894 ? -13.907 24.439 20.883 1.00 94.00 894 ARG A CA 1
ATOM 6417 C C . ARG A 1 894 ? -14.257 25.867 20.469 1.00 94.00 894 ARG A C 1
ATOM 6419 O O . ARG A 1 894 ? -15.118 26.102 19.613 1.00 94.00 894 ARG A O 1
ATOM 6426 N N . SER A 1 895 ? -13.543 26.824 21.044 1.00 93.56 895 SER A N 1
ATOM 6427 C CA . SER A 1 895 ? -13.752 28.260 20.884 1.00 93.56 895 SER A CA 1
ATOM 6428 C C . SER A 1 895 ? -13.358 28.788 19.501 1.00 93.56 895 SER A C 1
ATOM 6430 O O . SER A 1 895 ? -12.564 28.204 18.765 1.00 93.56 895 SER A O 1
ATOM 6432 N N . ALA A 1 896 ? -13.882 29.960 19.134 1.00 93.25 896 ALA A N 1
ATOM 6433 C CA . ALA A 1 896 ? -13.472 30.642 17.903 1.00 93.25 896 ALA A CA 1
ATOM 6434 C C . ALA A 1 896 ? -12.016 31.152 17.946 1.00 93.25 896 ALA A C 1
ATOM 6436 O O . ALA A 1 896 ? -11.433 31.386 16.891 1.00 93.25 896 ALA A O 1
ATOM 6437 N N . THR A 1 897 ? -11.448 31.337 19.142 1.00 91.38 897 THR A N 1
ATOM 6438 C CA . THR A 1 897 ? -10.042 31.702 19.361 1.00 91.38 897 THR A CA 1
ATOM 6439 C C . THR A 1 897 ? -9.123 30.516 19.104 1.00 91.38 897 THR A C 1
ATOM 6441 O O . THR A 1 897 ? -8.216 30.645 18.290 1.00 91.38 897 THR A O 1
ATOM 6444 N N . TRP A 1 898 ? -9.428 29.352 19.683 1.00 94.69 898 TRP A N 1
ATOM 6445 C CA . TRP A 1 898 ? -8.712 28.101 19.426 1.00 94.69 898 TRP A CA 1
ATOM 6446 C C . TRP A 1 898 ? -8.757 27.714 17.943 1.00 94.69 898 TRP A C 1
ATOM 6448 O O . TRP A 1 898 ? -7.731 27.450 17.333 1.00 94.69 898 TRP A O 1
ATOM 6458 N N . ASN A 1 899 ? -9.934 27.788 17.307 1.00 94.12 899 ASN A N 1
ATOM 6459 C CA . ASN A 1 899 ? -10.083 27.451 15.882 1.00 94.12 899 ASN A CA 1
ATOM 6460 C C . ASN A 1 899 ? -9.270 28.358 14.931 1.00 94.12 899 ASN A C 1
ATOM 6462 O O . ASN A 1 899 ? -9.116 28.009 13.762 1.00 94.12 899 ASN A O 1
ATOM 6466 N N . ALA A 1 900 ? -8.805 29.520 15.402 1.00 93.25 900 ALA A N 1
ATOM 6467 C CA . ALA A 1 900 ? -7.998 30.477 14.643 1.00 93.25 900 ALA A CA 1
ATOM 6468 C C . ALA A 1 900 ? -6.516 30.505 15.068 1.00 93.25 900 ALA A C 1
ATOM 6470 O O . ALA A 1 900 ? -5.753 31.295 14.507 1.00 93.25 900 ALA A O 1
ATOM 6471 N N . ALA A 1 901 ? -6.131 29.692 16.057 1.00 93.62 901 ALA A N 1
ATOM 6472 C CA . ALA A 1 901 ? -4.742 29.424 16.403 1.00 93.62 901 ALA A CA 1
ATOM 6473 C C . ALA A 1 901 ? -4.110 28.437 15.404 1.00 93.62 901 ALA A C 1
ATOM 6475 O O . ALA A 1 901 ? -4.799 27.906 14.534 1.00 93.62 901 ALA A O 1
ATOM 6476 N N . ASP A 1 902 ? -2.801 28.267 15.540 1.00 94.56 902 ASP A N 1
ATOM 6477 C CA . AS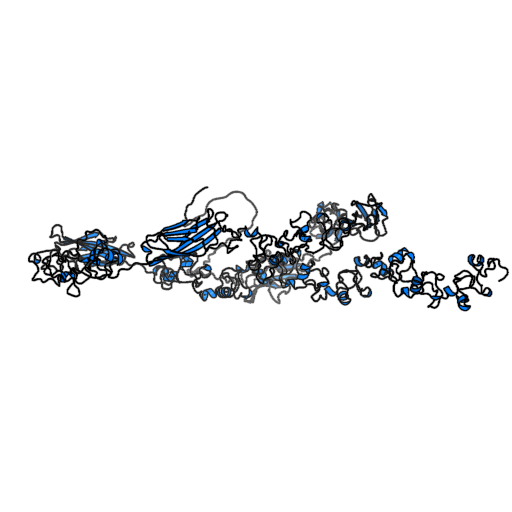P A 1 902 ? -1.883 27.408 14.782 1.00 94.56 902 ASP A CA 1
ATOM 6478 C C . ASP A 1 902 ? -0.889 26.932 15.853 1.00 94.56 902 ASP A C 1
ATOM 6480 O O . ASP A 1 902 ? -0.088 27.736 16.349 1.00 94.56 902 ASP A O 1
ATOM 6484 N N . CYS A 1 903 ? -1.109 25.723 16.378 1.00 93.38 903 CYS A N 1
ATOM 6485 C CA . CYS A 1 903 ? -0.506 25.278 17.640 1.00 93.38 903 CYS A CA 1
ATOM 6486 C C . CYS A 1 903 ? 0.840 24.567 17.471 1.00 93.38 903 CYS A C 1
ATOM 6488 O O . CYS A 1 903 ? 1.713 24.706 18.331 1.00 93.38 903 CYS A O 1
ATOM 6490 N N . ASP A 1 904 ? 1.043 23.851 16.369 1.00 93.00 904 ASP A N 1
ATOM 6491 C CA . ASP A 1 904 ? 2.322 23.225 16.023 1.00 93.00 904 ASP A CA 1
ATOM 6492 C C . ASP A 1 904 ? 3.242 24.148 15.189 1.00 93.00 904 ASP A C 1
ATOM 6494 O O . ASP A 1 904 ? 4.463 23.939 15.113 1.00 93.00 904 ASP A O 1
ATOM 6498 N N . GLY A 1 905 ? 2.694 25.238 14.643 1.00 94.12 905 GLY A N 1
ATOM 6499 C CA . GLY A 1 905 ? 3.414 26.218 13.849 1.00 94.12 905 GLY A CA 1
ATOM 6500 C C . GLY A 1 905 ? 3.580 25.815 12.383 1.00 94.12 905 GLY A C 1
ATOM 6501 O O . GLY A 1 905 ? 4.546 26.286 11.762 1.00 94.12 905 GLY A O 1
ATOM 6502 N N . ASP A 1 906 ? 2.734 24.937 11.846 1.00 94.25 906 ASP A N 1
ATOM 6503 C CA . ASP A 1 906 ? 2.778 24.445 10.467 1.00 94.25 906 ASP A CA 1
ATOM 6504 C C . ASP A 1 906 ? 2.192 25.421 9.426 1.00 94.25 906 ASP A C 1
ATOM 6506 O O . ASP A 1 906 ? 2.405 25.240 8.225 1.00 94.25 906 ASP A O 1
ATOM 6510 N N . GLY A 1 907 ? 1.515 26.491 9.862 1.00 94.50 907 GLY A N 1
ATOM 6511 C CA . GLY A 1 907 ? 0.872 27.496 9.011 1.00 94.50 907 GLY A CA 1
ATOM 6512 C C . GLY A 1 907 ? -0.576 27.191 8.604 1.00 94.50 907 GLY A C 1
ATOM 6513 O O . GLY A 1 907 ? -1.182 27.973 7.855 1.00 94.50 907 GLY A O 1
ATOM 6514 N N . VAL A 1 908 ? -1.149 26.086 9.060 1.00 96.00 908 VAL A N 1
ATOM 6515 C CA . VAL A 1 908 ? -2.574 25.764 9.018 1.00 96.00 908 VAL A CA 1
ATOM 6516 C C . VAL A 1 908 ? -3.185 26.167 10.368 1.00 96.00 908 VAL A C 1
ATOM 6518 O O . VAL A 1 908 ? -2.513 26.289 11.381 1.00 96.00 908 VAL A O 1
ATOM 6521 N N . THR A 1 909 ? -4.470 26.515 10.382 1.00 96.50 909 THR A N 1
ATOM 6522 C CA . THR A 1 909 ? -5.166 26.814 11.644 1.00 96.50 909 THR A CA 1
ATOM 6523 C C . THR A 1 909 ? -5.811 25.559 12.210 1.00 96.50 909 THR A C 1
ATOM 6525 O O . THR A 1 909 ? -6.484 24.872 11.434 1.00 96.50 909 THR A O 1
ATOM 6528 N N . ASN A 1 910 ? -5.820 25.383 13.533 1.00 95.31 910 ASN A N 1
ATOM 6529 C CA . ASN A 1 910 ? -6.438 24.241 14.221 1.00 95.31 910 ASN A CA 1
ATOM 6530 C C . ASN A 1 910 ? -7.854 23.914 13.705 1.00 95.31 910 ASN A C 1
ATOM 6532 O O . ASN A 1 910 ? -8.228 22.763 13.481 1.00 95.31 910 ASN A O 1
ATOM 6536 N N . GLY A 1 911 ? -8.684 24.943 13.482 1.00 94.00 911 GLY A N 1
ATOM 6537 C CA . GLY A 1 911 ? -10.056 24.768 12.993 1.00 94.00 911 GLY A CA 1
ATOM 6538 C C . GLY A 1 911 ? -10.154 24.289 11.539 1.00 94.00 911 GLY A C 1
ATOM 6539 O O . GLY A 1 911 ? -11.173 23.717 11.153 1.00 94.00 911 GLY A O 1
ATOM 6540 N N . LYS A 1 912 ? -9.112 24.509 10.730 1.00 96.31 912 LYS A N 1
ATOM 6541 C CA . LYS A 1 912 ? -9.001 24.028 9.347 1.00 96.31 912 LYS A CA 1
ATOM 6542 C C . LYS A 1 912 ? -8.531 22.578 9.314 1.00 96.31 912 LYS A C 1
ATOM 6544 O O . LYS A 1 912 ? -9.146 21.782 8.612 1.00 96.31 912 LYS A O 1
ATOM 6549 N N . GLU A 1 913 ? -7.528 22.228 10.102 1.00 95.44 913 GLU A N 1
ATOM 6550 C CA . GLU A 1 913 ? -7.032 20.855 10.243 1.00 95.44 913 GLU A CA 1
ATOM 6551 C C . GLU A 1 913 ? -8.131 19.901 10.705 1.00 95.44 913 GLU A C 1
ATOM 6553 O O . GLU A 1 913 ? -8.371 18.866 10.094 1.00 95.44 913 GLU A O 1
ATOM 6558 N N . VAL A 1 914 ? -8.932 20.329 11.684 1.00 91.81 914 VAL A N 1
ATOM 6559 C CA . VAL A 1 914 ? -10.118 19.596 12.147 1.00 91.81 914 VAL A CA 1
ATOM 6560 C C . VAL A 1 914 ? -11.157 19.387 11.036 1.00 91.81 914 VAL A C 1
ATOM 6562 O O . VAL A 1 914 ? -11.889 18.397 11.067 1.00 91.81 914 VAL A O 1
ATOM 6565 N N . THR A 1 915 ? -11.240 20.283 10.044 1.00 93.75 915 THR A N 1
ATOM 6566 C CA . THR A 1 915 ? -12.088 20.075 8.852 1.00 93.75 915 THR A CA 1
ATOM 6567 C C . THR A 1 915 ? -11.424 19.248 7.753 1.00 93.75 915 THR A C 1
ATOM 6569 O O . THR A 1 915 ? -12.138 18.608 6.983 1.00 93.75 915 THR A O 1
ATOM 6572 N N . ASP A 1 916 ? -10.093 19.247 7.690 1.00 92.69 916 ASP A N 1
ATOM 6573 C CA . ASP A 1 916 ? -9.288 18.481 6.734 1.00 92.69 916 ASP A CA 1
ATOM 6574 C C . ASP A 1 916 ? -9.023 17.038 7.222 1.00 92.69 916 ASP A C 1
ATOM 6576 O O . ASP A 1 916 ? -8.692 16.168 6.419 1.00 92.69 916 ASP A O 1
ATOM 6580 N N . GLY A 1 917 ? -9.235 16.764 8.515 1.00 92.00 917 GLY A N 1
ATOM 6581 C CA . GLY A 1 917 ? -8.999 15.468 9.157 1.00 92.00 917 GLY A CA 1
ATOM 6582 C C . GLY A 1 917 ? -7.568 15.272 9.667 1.00 92.00 917 GLY A C 1
ATOM 6583 O O . GLY A 1 917 ? -7.144 14.126 9.809 1.00 92.00 917 GLY A O 1
ATOM 6584 N N . THR A 1 918 ? -6.834 16.360 9.910 1.00 94.88 918 THR A N 1
ATOM 6585 C CA . THR A 1 918 ? -5.437 16.349 10.371 1.00 94.88 918 THR A CA 1
ATOM 6586 C C . THR A 1 918 ? -5.315 16.776 11.848 1.00 94.88 918 THR A C 1
ATOM 6588 O O . THR A 1 918 ? -6.345 17.018 12.486 1.00 94.88 918 THR A O 1
ATOM 6591 N N . ASP A 1 919 ? -4.109 16.752 12.432 1.00 92.19 919 ASP A N 1
ATOM 6592 C CA . ASP A 1 919 ? -3.899 16.833 13.892 1.00 92.19 919 ASP A CA 1
ATOM 6593 C C . ASP A 1 919 ? -3.210 18.151 14.310 1.00 92.19 919 ASP A C 1
ATOM 6595 O O . ASP A 1 919 ? -2.000 18.242 14.121 1.00 92.19 919 ASP A O 1
ATOM 6599 N N . PRO A 1 920 ? -3.923 19.103 14.961 1.00 94.25 920 PRO A N 1
ATOM 6600 C CA . PRO A 1 920 ? -3.410 20.435 15.332 1.00 94.25 920 PRO A CA 1
ATOM 6601 C C . PRO A 1 920 ? -2.214 20.505 16.285 1.00 94.25 920 PRO A C 1
ATOM 6603 O O . PRO A 1 920 ? -1.884 21.589 16.767 1.00 94.25 920 PRO A O 1
ATOM 6606 N N . LEU A 1 921 ? -1.636 19.365 16.663 1.00 93.38 921 LEU A N 1
ATOM 6607 C CA . LEU A 1 921 ? -0.459 19.261 17.524 1.00 93.38 921 LEU A CA 1
ATOM 6608 C C . LEU A 1 921 ? 0.704 18.498 16.862 1.00 93.38 921 LEU A C 1
ATOM 6610 O O . LEU A 1 921 ? 1.766 18.384 17.482 1.00 93.38 921 LEU A O 1
ATOM 6614 N N . ASP A 1 922 ? 0.531 17.959 15.649 1.00 94.25 922 ASP A N 1
ATOM 6615 C CA . ASP A 1 922 ? 1.577 17.241 14.912 1.00 94.25 922 ASP A CA 1
ATOM 6616 C C . ASP A 1 922 ? 1.961 18.017 13.634 1.00 94.25 922 ASP A C 1
ATOM 6618 O O . ASP A 1 922 ? 1.282 17.882 12.615 1.00 94.25 922 ASP A O 1
ATOM 6622 N N . PRO A 1 923 ? 3.110 18.729 13.629 1.00 94.06 923 PRO A N 1
ATOM 6623 C CA . PRO A 1 923 ? 3.538 19.593 12.519 1.00 94.06 923 PRO A CA 1
ATOM 6624 C C . PRO A 1 923 ? 3.786 18.867 11.188 1.00 94.06 923 PRO A C 1
ATOM 6626 O O . PRO A 1 923 ? 4.059 19.515 10.175 1.00 94.06 923 PRO A O 1
ATOM 6629 N N . CYS A 1 924 ? 3.727 17.533 11.177 1.00 95.12 924 CYS A N 1
ATOM 6630 C CA . CYS A 1 924 ? 3.825 16.687 9.991 1.00 95.12 924 CYS A CA 1
ATOM 6631 C C . CYS A 1 924 ? 2.479 16.025 9.617 1.00 95.12 924 CYS A C 1
ATOM 6633 O O . CYS A 1 924 ? 2.432 15.107 8.790 1.00 95.12 924 CYS A O 1
ATOM 6635 N N . LYS A 1 925 ? 1.364 16.455 10.222 1.00 95.06 925 LYS A N 1
ATOM 6636 C CA . LYS A 1 925 ? -0.011 16.041 9.906 1.00 95.06 925 LYS A CA 1
ATOM 6637 C C . LYS A 1 925 ? -0.788 17.250 9.423 1.00 95.06 925 LYS A C 1
ATOM 6639 O O . LYS A 1 925 ? -1.638 17.787 10.118 1.00 95.06 925 LYS A O 1
ATOM 6644 N N . LEU A 1 926 ? -0.546 17.603 8.168 1.00 94.44 926 LEU A N 1
ATOM 6645 C CA . LEU A 1 926 ? -1.202 18.720 7.506 1.00 94.44 926 LEU A CA 1
ATOM 6646 C C . LEU A 1 926 ? -1.571 18.396 6.062 1.00 94.44 926 LEU A C 1
ATOM 6648 O O . LEU A 1 926 ? -1.126 17.411 5.474 1.00 94.44 926 LEU A O 1
ATOM 6652 N N . ILE A 1 927 ? -2.348 19.290 5.459 1.00 91.38 927 ILE A N 1
ATOM 6653 C CA . ILE A 1 927 ? -2.459 19.395 4.005 1.00 91.38 927 ILE A CA 1
ATOM 6654 C C . ILE A 1 927 ? -1.692 20.653 3.598 1.00 91.38 927 ILE A C 1
ATOM 6656 O O . ILE A 1 927 ? -2.121 21.757 3.918 1.00 91.38 927 ILE A O 1
ATOM 6660 N N . VAL A 1 928 ? -0.590 20.523 2.851 1.00 89.56 928 VAL A N 1
ATOM 6661 C CA . VAL A 1 928 ? 0.261 21.671 2.454 1.00 89.56 928 VAL A CA 1
ATOM 6662 C C . VAL A 1 928 ? -0.544 22.772 1.742 1.00 89.56 928 VAL A C 1
ATOM 6664 O O . VAL A 1 928 ? -0.371 23.959 2.006 1.00 89.56 928 VAL A O 1
ATOM 6667 N N . ALA A 1 929 ? -1.521 22.398 0.909 1.00 89.25 929 ALA A N 1
ATOM 6668 C CA . ALA A 1 929 ? -2.425 23.339 0.234 1.00 89.25 929 ALA A CA 1
ATOM 6669 C C . ALA A 1 929 ? -3.373 24.122 1.177 1.00 89.25 929 ALA A C 1
ATOM 6671 O O . ALA A 1 929 ? -4.059 25.047 0.730 1.00 89.25 929 ALA A O 1
ATOM 6672 N N . SER A 1 930 ? -3.433 23.756 2.459 1.00 93.69 930 SER A N 1
ATOM 6673 C CA . SER A 1 930 ? -4.216 24.413 3.509 1.00 93.69 930 SER A CA 1
ATOM 6674 C C . SER A 1 930 ? -3.425 25.452 4.303 1.00 93.69 930 SER A C 1
ATOM 6676 O O . SER A 1 930 ? -4.043 26.202 5.064 1.00 93.69 930 SER A O 1
ATOM 6678 N N . GLN A 1 931 ? -2.103 25.543 4.105 1.00 92.88 931 GLN A N 1
ATOM 6679 C CA . GLN A 1 931 ? -1.265 26.559 4.740 1.00 92.88 931 GLN A CA 1
ATOM 6680 C C . GLN A 1 931 ? -1.717 27.959 4.306 1.00 92.88 931 GLN A C 1
ATOM 6682 O O . GLN A 1 931 ? -1.702 28.321 3.126 1.00 92.88 931 GLN A O 1
ATOM 6687 N N . THR A 1 932 ? -2.148 28.766 5.275 1.00 93.25 932 THR A N 1
ATOM 6688 C CA . THR A 1 932 ? -2.622 30.146 5.054 1.00 93.25 932 THR A CA 1
ATOM 6689 C C . THR A 1 932 ? -1.979 31.162 5.997 1.00 93.25 932 THR A C 1
ATOM 6691 O O . THR A 1 932 ? -2.065 32.369 5.745 1.00 93.25 932 THR A O 1
ATOM 6694 N N . LEU A 1 933 ? -1.295 30.689 7.039 1.00 93.12 933 LEU A N 1
ATOM 6695 C CA . LEU A 1 933 ? -0.488 31.464 7.971 1.00 93.12 933 LEU A CA 1
ATOM 6696 C C . LEU A 1 933 ? 1.018 31.257 7.702 1.00 93.12 933 LEU A C 1
ATOM 6698 O O . LEU A 1 933 ? 1.410 30.343 6.975 1.00 93.12 933 LEU A O 1
ATOM 6702 N N . PRO A 1 934 ? 1.900 32.135 8.218 1.00 92.62 934 PRO A N 1
ATOM 6703 C CA . PRO A 1 934 ? 3.340 31.982 8.039 1.00 92.62 934 PRO A CA 1
ATOM 6704 C C . PRO A 1 934 ? 3.902 30.863 8.925 1.00 92.62 934 PRO A C 1
ATOM 6706 O O . PRO A 1 934 ? 3.970 31.028 10.140 1.00 92.62 934 PRO A O 1
ATOM 6709 N N . THR A 1 935 ? 4.402 29.795 8.301 1.00 94.56 935 THR A N 1
ATOM 6710 C CA . THR A 1 935 ? 5.028 28.658 8.996 1.00 94.56 935 THR A CA 1
ATOM 6711 C C . THR A 1 935 ? 6.184 29.071 9.917 1.00 94.56 935 THR A C 1
ATOM 6713 O O . THR A 1 935 ? 7.008 29.947 9.591 1.00 94.56 935 THR A O 1
ATOM 6716 N N . SER A 1 936 ? 6.251 28.423 11.079 1.00 94.38 936 SER A N 1
ATOM 6717 C CA . SER A 1 936 ? 7.210 28.681 12.154 1.00 94.38 936 SER A CA 1
ATOM 6718 C C . SER A 1 936 ? 8.659 28.336 11.773 1.00 94.38 936 SER A C 1
ATOM 6720 O O . SER A 1 936 ? 8.945 27.627 10.807 1.00 94.38 936 SER A O 1
ATOM 6722 N N . SER A 1 937 ? 9.628 28.838 12.547 1.00 94.00 937 SER A N 1
ATOM 6723 C CA . SER A 1 937 ? 11.041 28.465 12.364 1.00 94.00 937 SER A CA 1
ATOM 6724 C C . SER A 1 937 ? 11.370 27.055 12.859 1.00 94.00 937 SER A C 1
ATOM 6726 O O . SER A 1 937 ? 12.408 26.523 12.481 1.00 94.00 937 SER A O 1
ATOM 6728 N N . THR A 1 938 ? 10.532 26.490 13.729 1.00 93.50 938 THR A N 1
ATOM 6729 C CA . THR A 1 938 ? 10.615 25.101 14.194 1.00 93.50 938 THR A CA 1
ATOM 6730 C C . THR A 1 938 ? 10.155 24.157 13.093 1.00 93.50 938 THR A C 1
ATOM 6732 O O . THR A 1 938 ? 10.938 23.301 12.699 1.00 93.50 938 THR A O 1
ATOM 6735 N N . TRP A 1 939 ? 8.977 24.399 12.509 1.00 95.12 939 TRP A N 1
ATOM 6736 C CA . TRP A 1 939 ? 8.451 23.625 11.382 1.00 95.12 939 TRP A CA 1
ATOM 6737 C C . TRP A 1 939 ? 9.422 23.582 10.192 1.00 95.12 939 TRP A C 1
ATOM 6739 O O . TRP A 1 939 ? 9.755 22.517 9.693 1.00 95.12 939 TRP A O 1
ATOM 6749 N N . LYS A 1 940 ? 10.005 24.727 9.805 1.00 94.81 940 LYS A N 1
ATOM 6750 C CA . LYS A 1 940 ? 10.997 24.807 8.704 1.00 94.81 940 LYS A CA 1
ATOM 6751 C C . LYS A 1 940 ? 12.301 24.033 8.928 1.00 94.81 940 LYS A C 1
ATOM 6753 O O . LYS A 1 940 ? 13.105 23.954 8.000 1.00 94.81 940 LYS A O 1
ATOM 6758 N N . ALA A 1 941 ? 12.557 23.584 10.153 1.00 94.62 941 ALA A N 1
ATOM 6759 C CA . ALA A 1 941 ? 13.742 22.823 10.534 1.00 94.62 941 ALA A CA 1
ATOM 6760 C C . ALA A 1 941 ? 13.429 21.348 10.844 1.00 94.62 941 ALA A C 1
ATOM 6762 O O . ALA A 1 941 ? 14.351 20.611 11.193 1.00 94.62 941 ALA A O 1
ATOM 6763 N N . LEU A 1 942 ? 12.157 20.945 10.744 1.00 95.69 942 LEU A N 1
ATOM 6764 C CA . LEU A 1 942 ? 11.759 19.546 10.654 1.00 95.69 942 LEU A CA 1
ATOM 6765 C C . LEU A 1 942 ? 12.011 19.024 9.236 1.00 95.69 942 LEU A C 1
ATOM 6767 O O . LEU A 1 942 ? 12.276 19.802 8.321 1.00 95.69 942 LEU A O 1
ATOM 6771 N N . ASP A 1 943 ? 11.951 17.706 9.135 1.00 95.94 943 ASP A N 1
ATOM 6772 C CA . ASP A 1 943 ? 12.023 16.848 7.955 1.00 95.94 943 ASP A CA 1
ATOM 6773 C C . ASP A 1 943 ? 10.857 15.875 8.197 1.00 95.94 943 ASP A C 1
ATOM 6775 O O . ASP A 1 943 ? 10.897 15.090 9.154 1.00 95.94 943 ASP A O 1
ATOM 6779 N N . CYS A 1 944 ? 9.731 16.113 7.518 1.00 95.19 944 CYS A N 1
ATOM 6780 C CA . CYS A 1 944 ? 8.430 15.560 7.912 1.00 95.19 944 CYS A CA 1
ATOM 6781 C C . CYS A 1 944 ? 8.065 14.240 7.222 1.00 95.19 944 CYS A C 1
ATOM 6783 O O . CYS A 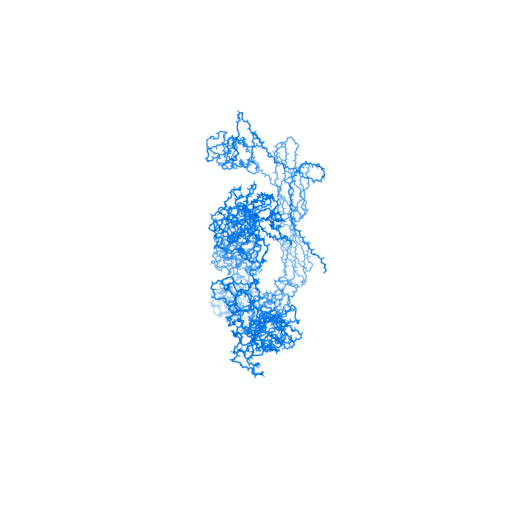1 944 ? 7.230 13.498 7.749 1.00 95.19 944 CYS A O 1
ATOM 6785 N N . ASP A 1 945 ? 8.691 13.923 6.092 1.00 93.69 945 ASP A N 1
ATOM 6786 C CA . ASP A 1 945 ? 8.585 12.629 5.415 1.00 93.69 945 ASP A CA 1
ATOM 6787 C C . ASP A 1 945 ? 9.818 11.728 5.611 1.00 93.69 945 ASP A C 1
ATOM 6789 O O . ASP A 1 945 ? 9.716 10.511 5.419 1.00 93.69 945 ASP A O 1
ATOM 6793 N N . GLY A 1 946 ? 10.926 12.268 6.128 1.00 94.06 946 GLY A N 1
ATOM 6794 C CA . GLY A 1 946 ? 12.099 11.511 6.562 1.00 94.06 946 GLY A CA 1
ATOM 6795 C C . GLY A 1 946 ? 13.124 11.264 5.458 1.00 94.06 946 GLY A C 1
ATOM 6796 O O . GLY A 1 946 ? 13.912 10.318 5.573 1.00 94.06 946 GLY A O 1
ATOM 6797 N N . ASP A 1 947 ? 13.097 12.058 4.389 1.00 93.12 947 ASP A N 1
ATOM 6798 C CA . ASP A 1 947 ? 13.934 11.887 3.202 1.00 93.12 947 ASP A CA 1
ATOM 6799 C C . ASP A 1 947 ? 15.373 12.439 3.374 1.00 93.12 947 ASP A C 1
ATOM 6801 O O . ASP A 1 947 ? 16.304 12.026 2.668 1.00 93.12 947 ASP A O 1
ATOM 6805 N N . GLY A 1 948 ? 15.578 13.305 4.376 1.00 92.75 948 GLY A N 1
ATOM 6806 C CA . GLY A 1 948 ? 16.845 13.954 4.714 1.00 92.75 948 GLY A CA 1
ATOM 6807 C C . GLY A 1 948 ? 16.934 15.450 4.380 1.00 92.75 948 GLY A C 1
ATOM 6808 O O . GLY A 1 948 ? 17.962 16.070 4.695 1.00 92.75 948 GLY A O 1
ATOM 6809 N N . ILE A 1 949 ? 15.906 16.045 3.773 1.00 94.12 949 ILE A N 1
ATOM 6810 C CA . ILE A 1 949 ? 15.802 17.467 3.443 1.00 94.12 949 ILE A CA 1
ATOM 6811 C C . ILE A 1 949 ? 14.810 18.149 4.405 1.00 94.12 949 ILE A C 1
ATOM 6813 O O . ILE A 1 949 ? 13.708 17.667 4.617 1.00 94.12 949 ILE A O 1
ATOM 6817 N N . PRO A 1 950 ? 15.162 19.292 5.028 1.00 95.94 950 PRO A N 1
ATOM 6818 C CA . PRO A 1 950 ? 14.213 19.990 5.891 1.00 95.94 950 PRO A CA 1
ATOM 6819 C C . PRO A 1 950 ? 13.116 20.724 5.107 1.00 95.94 950 PRO A C 1
ATOM 6821 O O . PRO A 1 950 ? 13.435 21.427 4.145 1.00 95.94 950 PRO A O 1
ATOM 6824 N N . ASN A 1 951 ? 11.888 20.755 5.635 1.00 95.00 951 ASN A N 1
ATOM 6825 C CA . ASN A 1 951 ? 10.693 21.387 5.047 1.00 95.00 951 ASN A CA 1
ATOM 6826 C C . ASN A 1 951 ? 10.923 22.808 4.482 1.00 95.00 951 ASN A C 1
ATOM 6828 O O . ASN A 1 951 ? 10.302 23.245 3.511 1.00 95.00 951 ASN A O 1
ATOM 6832 N N . GLY A 1 952 ? 11.794 23.599 5.123 1.00 93.56 952 GLY A N 1
ATOM 6833 C CA . GLY A 1 952 ? 12.125 24.958 4.679 1.00 93.56 952 GLY A CA 1
ATOM 6834 C C . GLY A 1 952 ? 13.027 25.033 3.436 1.00 93.56 952 GLY A C 1
ATOM 6835 O O . GLY A 1 952 ? 13.018 26.056 2.744 1.00 93.56 952 GLY A O 1
ATOM 6836 N N . VAL A 1 953 ? 13.809 23.985 3.171 1.00 94.00 953 VAL A N 1
ATOM 6837 C CA . VAL A 1 953 ? 14.618 23.804 1.956 1.00 94.00 953 VAL A CA 1
ATOM 6838 C C . VAL A 1 953 ? 13.721 23.320 0.825 1.00 94.00 953 VAL A C 1
ATOM 6840 O O . VAL A 1 953 ? 13.702 23.952 -0.223 1.00 94.00 953 VAL A O 1
ATOM 6843 N N . GLU A 1 954 ? 12.880 22.324 1.076 1.00 94.50 954 GLU A N 1
ATOM 6844 C CA . GLU A 1 954 ? 11.941 21.779 0.091 1.00 94.50 954 GLU A CA 1
ATOM 6845 C C . GLU A 1 954 ? 10.999 22.834 -0.502 1.00 94.50 954 GLU A C 1
ATOM 6847 O O . GLU A 1 954 ? 10.938 23.006 -1.716 1.00 94.50 954 GLU A O 1
ATOM 6852 N N . ILE A 1 955 ? 10.372 23.671 0.339 1.00 89.19 955 ILE A N 1
ATOM 6853 C CA . ILE A 1 955 ? 9.574 24.826 -0.124 1.00 89.19 955 ILE A CA 1
ATOM 6854 C C . ILE A 1 955 ? 10.386 25.784 -1.020 1.00 89.19 955 ILE A C 1
ATOM 6856 O O . ILE A 1 955 ? 9.817 26.499 -1.850 1.00 89.19 955 ILE A O 1
ATOM 6860 N N . THR A 1 956 ? 11.704 25.863 -0.820 1.00 89.62 956 THR A N 1
ATOM 6861 C CA . THR A 1 956 ? 12.596 26.722 -1.613 1.00 89.62 956 THR A CA 1
ATOM 6862 C C . THR A 1 956 ? 12.951 26.083 -2.955 1.00 89.62 956 THR A C 1
ATOM 6864 O O . THR A 1 956 ? 13.008 26.802 -3.957 1.00 89.62 956 THR A O 1
ATOM 6867 N N . ASP A 1 957 ? 13.158 24.768 -2.971 1.00 87.50 957 ASP A N 1
ATOM 6868 C CA . ASP A 1 957 ? 13.615 24.010 -4.139 1.00 87.50 957 ASP A CA 1
ATOM 6869 C C . ASP A 1 957 ? 12.444 23.496 -5.005 1.00 87.50 957 ASP A C 1
ATOM 6871 O O . ASP A 1 957 ? 12.606 23.301 -6.209 1.00 87.50 957 ASP A O 1
ATOM 6875 N N . GLY A 1 958 ? 11.232 23.437 -4.444 1.00 90.12 958 GLY A N 1
ATOM 6876 C CA . GLY A 1 958 ? 9.971 23.146 -5.133 1.00 90.12 958 GLY A CA 1
ATOM 6877 C C . GLY A 1 958 ? 9.364 21.776 -4.823 1.00 90.12 958 GLY A C 1
ATOM 6878 O O . GLY A 1 958 ? 8.313 21.467 -5.387 1.00 90.12 958 GLY A O 1
ATOM 6879 N N . THR A 1 959 ? 10.003 20.997 -3.951 1.00 94.50 959 THR A N 1
ATOM 6880 C CA . THR A 1 959 ? 9.555 19.675 -3.497 1.00 94.50 959 THR A CA 1
ATOM 6881 C C . THR A 1 959 ? 8.469 19.764 -2.417 1.00 94.50 959 THR A C 1
ATOM 6883 O O . THR A 1 959 ? 8.075 20.862 -2.000 1.00 94.50 959 THR A O 1
ATOM 6886 N N . ASN A 1 960 ? 7.893 18.623 -2.033 1.00 93.06 960 ASN A N 1
ATOM 6887 C CA . ASN A 1 960 ? 6.716 18.537 -1.171 1.00 93.06 960 ASN A CA 1
ATOM 6888 C C . ASN A 1 960 ? 7.051 17.958 0.225 1.00 93.06 960 ASN A C 1
ATOM 6890 O O . ASN A 1 960 ? 7.138 16.738 0.303 1.00 93.06 960 ASN A O 1
ATOM 6894 N N . PRO A 1 961 ? 7.023 18.765 1.316 1.00 94.81 961 PRO A N 1
ATOM 6895 C CA . PRO A 1 961 ? 7.421 18.385 2.693 1.00 94.81 961 PRO A CA 1
ATOM 6896 C C . PRO A 1 961 ? 6.676 17.257 3.422 1.00 94.81 961 PRO A C 1
ATOM 6898 O O . PRO A 1 961 ? 6.689 17.203 4.652 1.00 94.81 961 PRO A O 1
ATOM 6901 N N . LEU A 1 962 ? 5.913 16.439 2.705 1.00 94.50 962 LEU A N 1
ATOM 6902 C CA . LEU A 1 962 ? 5.135 15.303 3.202 1.00 94.50 962 LEU A CA 1
ATOM 6903 C C . LEU A 1 962 ? 5.174 14.113 2.234 1.00 94.50 962 LEU A C 1
ATOM 6905 O O . LEU A 1 962 ? 4.343 13.205 2.337 1.00 94.50 962 LEU A O 1
ATOM 6909 N N . ASN A 1 963 ? 6.047 14.152 1.235 1.00 93.94 963 ASN A N 1
ATOM 6910 C CA . ASN A 1 963 ? 6.138 13.153 0.195 1.00 93.94 963 ASN A CA 1
ATOM 6911 C C . ASN A 1 963 ? 7.607 13.007 -0.217 1.00 93.94 963 ASN A C 1
ATOM 6913 O O . ASN A 1 963 ? 8.062 13.790 -1.046 1.00 93.94 963 ASN A O 1
ATOM 6917 N N . PRO A 1 964 ? 8.304 11.965 0.268 1.00 95.12 964 PRO A N 1
ATOM 6918 C CA . PRO A 1 964 ? 9.761 11.877 0.200 1.00 95.12 964 PRO A CA 1
ATOM 6919 C C . PRO A 1 964 ? 10.297 11.606 -1.217 1.00 95.12 964 PRO A C 1
ATOM 6921 O O . PRO A 1 964 ? 11.487 11.381 -1.367 1.00 95.12 964 PRO A O 1
ATOM 6924 N N . ASP A 1 965 ? 9.421 11.538 -2.218 1.00 96.12 965 ASP A N 1
ATOM 6925 C CA . ASP A 1 965 ? 9.651 11.270 -3.644 1.00 96.12 965 ASP A CA 1
ATOM 6926 C C . ASP A 1 965 ? 8.618 12.122 -4.405 1.00 96.12 965 ASP A C 1
ATOM 6928 O O . ASP A 1 965 ? 7.471 11.706 -4.624 1.00 96.12 965 ASP A O 1
ATOM 6932 N N . THR A 1 966 ? 8.960 13.388 -4.664 1.00 95.06 966 THR A N 1
ATOM 6933 C CA . THR A 1 966 ? 8.031 14.431 -5.125 1.00 95.06 966 THR A CA 1
ATOM 6934 C C . THR A 1 966 ? 7.467 14.142 -6.509 1.00 95.06 966 THR A C 1
ATOM 6936 O O . THR A 1 966 ? 6.278 14.397 -6.749 1.00 95.06 966 THR A O 1
ATOM 6939 N N . ASP A 1 967 ? 8.293 13.646 -7.425 1.00 93.38 967 ASP A N 1
ATOM 6940 C CA . ASP A 1 967 ? 7.890 13.404 -8.809 1.00 93.38 967 ASP A CA 1
ATOM 6941 C C . ASP A 1 967 ? 7.412 11.960 -9.066 1.00 93.38 967 ASP A C 1
ATOM 6943 O O . ASP A 1 967 ? 6.642 11.708 -10.007 1.00 93.38 967 ASP A O 1
ATOM 6947 N N . GLY A 1 968 ? 7.699 11.062 -8.123 1.00 94.81 968 GLY A N 1
ATOM 6948 C CA . GLY A 1 968 ? 7.104 9.747 -7.992 1.00 94.81 968 GLY A CA 1
ATOM 6949 C C . GLY A 1 968 ? 7.857 8.650 -8.735 1.00 94.81 968 GLY A C 1
ATOM 6950 O O . GLY A 1 968 ? 7.197 7.689 -9.152 1.00 94.81 968 GLY A O 1
ATOM 6951 N N . ASP A 1 969 ? 9.161 8.790 -8.965 1.00 93.19 969 ASP A N 1
ATOM 6952 C CA . ASP A 1 969 ? 9.980 7.826 -9.705 1.00 93.19 969 ASP A CA 1
ATOM 6953 C C . ASP A 1 969 ? 10.616 6.714 -8.860 1.00 93.19 969 ASP A C 1
ATOM 6955 O O . ASP A 1 969 ? 11.153 5.754 -9.417 1.00 93.19 969 ASP A O 1
ATOM 6959 N N . GLY A 1 970 ? 10.486 6.763 -7.533 1.00 93.38 970 GLY A N 1
ATOM 6960 C CA . GLY A 1 970 ? 11.020 5.769 -6.602 1.00 93.38 970 GLY A CA 1
ATOM 6961 C C . GLY A 1 970 ? 12.375 6.113 -5.982 1.00 93.38 970 GLY A C 1
ATOM 6962 O O . GLY A 1 970 ? 12.821 5.380 -5.087 1.00 93.38 970 GLY A O 1
ATOM 6963 N N . VAL A 1 971 ? 13.050 7.176 -6.419 1.00 95.44 971 VAL A N 1
ATOM 6964 C CA . VAL A 1 971 ? 14.178 7.788 -5.702 1.00 95.44 971 VAL A CA 1
ATOM 6965 C C . VAL A 1 971 ? 13.630 8.868 -4.759 1.00 95.44 971 VAL A C 1
ATOM 6967 O O . VAL A 1 971 ? 12.565 9.414 -5.000 1.00 95.44 971 VAL A O 1
ATOM 6970 N N . THR A 1 972 ? 14.294 9.123 -3.627 1.00 96.38 972 THR A N 1
ATOM 6971 C CA . THR A 1 972 ? 13.855 10.185 -2.706 1.00 96.38 972 THR A CA 1
ATOM 6972 C C . THR A 1 972 ? 14.515 11.524 -3.019 1.00 96.38 972 THR A C 1
ATOM 6974 O O . THR A 1 972 ? 15.685 11.538 -3.412 1.00 96.38 972 THR A O 1
ATOM 6977 N N . ASP A 1 973 ? 13.840 12.647 -2.772 1.00 96.00 973 ASP A N 1
ATOM 6978 C CA . ASP A 1 973 ? 14.295 13.972 -3.230 1.00 96.00 973 ASP A CA 1
ATOM 6979 C C . ASP A 1 973 ? 15.717 14.315 -2.726 1.00 96.00 973 ASP A C 1
ATOM 6981 O O . ASP A 1 973 ? 16.602 14.763 -3.463 1.00 96.00 973 ASP A O 1
ATOM 6985 N N . GLY A 1 974 ? 16.005 14.015 -1.462 1.00 94.00 974 GLY A N 1
ATOM 6986 C CA . GLY A 1 974 ? 17.305 14.188 -0.825 1.00 94.00 974 GLY A CA 1
ATOM 6987 C C . GLY A 1 974 ? 18.369 13.202 -1.297 1.00 94.00 974 GLY A C 1
ATOM 6988 O O . GLY A 1 974 ? 19.573 13.505 -1.260 1.00 94.00 974 GLY A O 1
ATOM 6989 N N . LYS A 1 975 ? 17.956 12.034 -1.799 1.00 96.06 975 LYS A N 1
ATOM 6990 C CA . LYS A 1 975 ? 18.852 11.089 -2.468 1.00 96.06 975 LYS A CA 1
ATOM 6991 C C . LYS A 1 975 ? 19.211 11.594 -3.860 1.00 96.06 975 LYS A C 1
ATOM 6993 O O . LYS A 1 975 ? 20.385 11.546 -4.219 1.00 96.06 975 LYS A O 1
ATOM 6998 N N . GLU A 1 976 ? 18.258 12.149 -4.591 1.00 94.94 976 GLU A N 1
ATOM 6999 C CA . GLU A 1 976 ? 18.481 12.750 -5.901 1.00 94.94 976 GLU A CA 1
ATOM 7000 C C . GLU A 1 976 ? 19.394 13.971 -5.861 1.00 94.94 976 GLU A C 1
ATOM 7002 O O . GLU A 1 976 ? 20.385 14.036 -6.591 1.00 94.94 976 GLU A O 1
ATOM 7007 N N . ILE A 1 977 ? 19.156 14.889 -4.921 1.00 91.06 977 ILE A N 1
ATOM 7008 C CA . ILE A 1 977 ? 20.043 16.032 -4.655 1.00 91.06 977 ILE A CA 1
ATOM 7009 C C . ILE A 1 977 ? 21.480 15.561 -4.347 1.00 91.06 977 ILE A C 1
ATOM 7011 O O . ILE A 1 977 ? 22.453 16.257 -4.662 1.00 91.06 977 ILE A O 1
ATOM 7015 N N . THR A 1 978 ? 21.634 14.373 -3.752 1.00 91.75 978 THR A N 1
ATOM 7016 C CA . THR A 1 978 ? 22.939 13.755 -3.462 1.00 91.75 978 THR A CA 1
ATOM 7017 C C . THR A 1 978 ? 23.572 13.093 -4.694 1.00 91.75 978 THR A C 1
ATOM 7019 O O . THR A 1 978 ? 24.786 13.212 -4.887 1.00 91.75 978 THR A O 1
ATOM 7022 N N . ASP A 1 979 ? 22.774 12.420 -5.524 1.00 90.94 979 ASP A N 1
ATOM 7023 C CA . ASP A 1 979 ? 23.210 11.744 -6.753 1.00 90.94 979 ASP A CA 1
ATOM 7024 C C . ASP A 1 979 ? 23.445 12.731 -7.921 1.00 90.94 979 ASP A C 1
ATOM 7026 O O . ASP A 1 979 ? 24.227 12.446 -8.833 1.00 90.94 979 ASP A O 1
ATOM 7030 N N . GLY A 1 980 ? 22.859 13.930 -7.845 1.00 90.94 980 GLY A N 1
ATOM 7031 C CA . GLY A 1 980 ? 22.965 15.002 -8.836 1.00 90.94 980 GLY A CA 1
ATOM 7032 C C . GLY A 1 980 ? 21.856 15.004 -9.891 1.00 90.94 980 GLY A C 1
ATOM 7033 O O . GLY A 1 980 ? 22.050 15.623 -10.940 1.00 90.94 980 GLY A O 1
ATOM 7034 N N . THR A 1 981 ? 20.749 14.315 -9.614 1.00 94.56 981 THR A N 1
ATOM 7035 C CA . THR A 1 981 ? 19.515 14.283 -10.410 1.00 94.56 981 THR A CA 1
ATOM 7036 C C . THR A 1 981 ? 18.538 15.388 -9.976 1.00 94.56 981 THR A C 1
ATOM 7038 O O . THR A 1 981 ? 18.943 16.309 -9.254 1.00 94.56 981 THR A O 1
ATOM 7041 N N . ASN A 1 982 ? 17.297 15.391 -10.475 1.00 92.75 982 ASN A N 1
ATOM 7042 C CA . ASN A 1 982 ? 16.360 16.499 -10.293 1.00 92.75 982 ASN A CA 1
ATOM 7043 C C . ASN A 1 982 ? 14.971 16.018 -9.826 1.00 92.75 982 ASN A C 1
ATOM 7045 O O . ASN A 1 982 ? 14.195 15.612 -10.692 1.00 92.75 982 ASN A O 1
ATOM 7049 N N . PRO A 1 983 ? 14.599 16.240 -8.545 1.00 95.06 983 PRO A N 1
ATOM 7050 C CA . PRO A 1 983 ? 13.403 15.675 -7.893 1.00 95.06 983 PRO A CA 1
ATOM 7051 C C . PRO A 1 983 ? 12.059 16.303 -8.291 1.00 95.06 983 PRO A C 1
ATOM 7053 O O . PRO A 1 983 ? 11.119 16.433 -7.509 1.00 95.06 983 PRO A O 1
ATOM 7056 N N . LEU A 1 984 ? 11.992 16.802 -9.520 1.00 94.94 984 LEU A N 1
ATOM 7057 C CA . LEU A 1 984 ? 10.827 17.407 -10.157 1.00 94.94 984 LEU A CA 1
ATOM 7058 C C . LEU A 1 984 ? 10.675 16.916 -11.613 1.00 94.94 984 LEU A C 1
ATOM 7060 O O . LEU A 1 984 ? 9.885 17.492 -12.372 1.00 94.94 984 LEU A O 1
ATOM 7064 N N . LEU A 1 985 ? 11.467 15.926 -12.040 1.00 94.00 985 LEU A N 1
ATOM 7065 C CA . LEU A 1 985 ? 11.543 15.371 -13.389 1.00 94.00 985 LEU A CA 1
ATOM 7066 C C . LEU A 1 985 ? 11.610 13.826 -13.329 1.00 94.00 985 LEU A C 1
ATOM 7068 O O . LEU A 1 985 ? 12.710 13.286 -13.409 1.00 94.00 985 LEU A O 1
ATOM 7072 N N . PRO A 1 986 ? 10.463 13.114 -13.397 1.00 94.31 986 PRO A N 1
ATOM 7073 C CA . PRO A 1 986 ? 10.377 11.665 -13.129 1.00 94.31 986 PRO A CA 1
ATOM 7074 C C . PRO A 1 986 ? 11.110 10.720 -14.112 1.00 94.31 986 PRO A C 1
ATOM 7076 O O . PRO A 1 986 ? 10.889 9.512 -14.119 1.00 94.31 986 PRO A O 1
ATOM 7079 N N . CYS A 1 987 ? 11.918 11.261 -15.022 1.00 94.06 987 CYS A N 1
ATOM 7080 C CA . CYS A 1 987 ? 12.752 10.529 -15.977 1.00 94.06 987 CYS A CA 1
ATOM 7081 C C . CYS A 1 987 ? 14.240 10.908 -15.868 1.00 94.06 987 CYS A C 1
ATOM 7083 O O . CYS A 1 987 ? 15.040 10.504 -16.708 1.00 94.06 987 CYS A O 1
ATOM 7085 N N . ASP A 1 988 ? 14.618 11.726 -14.885 1.00 94.50 988 ASP A N 1
ATOM 7086 C CA . ASP A 1 988 ? 15.989 12.172 -14.636 1.00 94.50 988 ASP A CA 1
ATOM 7087 C C . ASP A 1 988 ? 16.497 11.488 -13.365 1.00 94.50 988 ASP A C 1
ATOM 7089 O O . ASP A 1 988 ? 16.780 12.168 -12.398 1.00 94.50 988 ASP A O 1
ATOM 7093 N N . PHE A 1 989 ? 16.586 10.152 -13.342 1.00 94.06 989 PHE A N 1
ATOM 7094 C CA . PHE A 1 989 ? 16.921 9.383 -12.133 1.00 94.06 989 PHE A CA 1
ATOM 7095 C C . PHE A 1 989 ? 18.007 8.329 -12.347 1.00 94.06 989 PHE A C 1
ATOM 7097 O O . PHE A 1 989 ? 18.388 7.985 -13.468 1.00 94.06 989 PHE A O 1
ATOM 7104 N N . ILE A 1 990 ? 18.517 7.774 -11.244 1.00 90.06 990 ILE A N 1
ATOM 7105 C CA . ILE A 1 990 ? 19.412 6.613 -11.265 1.00 90.06 990 ILE A CA 1
ATOM 7106 C C . ILE A 1 990 ? 18.609 5.376 -10.858 1.00 90.06 990 ILE A C 1
ATOM 7108 O O . ILE A 1 990 ? 18.232 5.234 -9.701 1.00 90.06 990 ILE A O 1
ATOM 7112 N N . GLN A 1 991 ? 18.404 4.431 -11.778 1.00 89.25 991 GLN A N 1
ATOM 7113 C CA . GLN A 1 991 ? 17.622 3.208 -11.527 1.00 89.25 991 GLN A CA 1
ATOM 7114 C C . GLN A 1 991 ? 18.110 2.410 -10.299 1.00 89.25 991 GLN A C 1
ATOM 7116 O O . GLN A 1 991 ? 17.318 1.955 -9.482 1.00 89.25 991 GLN A O 1
ATOM 7121 N N . ALA A 1 992 ? 19.429 2.315 -10.092 1.00 89.25 992 ALA A N 1
ATOM 7122 C CA . ALA A 1 992 ? 20.019 1.662 -8.914 1.00 89.25 992 ALA A CA 1
ATOM 7123 C C . ALA A 1 992 ? 19.811 2.424 -7.582 1.00 89.25 992 ALA A C 1
ATOM 7125 O O . ALA A 1 992 ? 20.202 1.928 -6.523 1.00 89.25 992 ALA A O 1
ATOM 7126 N N . SER A 1 993 ? 19.241 3.630 -7.635 1.00 92.75 993 SER A N 1
ATOM 7127 C CA . SER A 1 993 ? 18.905 4.476 -6.490 1.00 92.75 993 SER A CA 1
ATOM 7128 C C . SER A 1 993 ? 17.427 4.422 -6.105 1.00 92.75 993 SER A C 1
ATOM 7130 O O . SER A 1 993 ? 17.101 4.974 -5.055 1.00 92.75 993 SER A O 1
ATOM 7132 N N . GLN A 1 994 ? 16.572 3.742 -6.882 1.00 92.50 994 GLN A N 1
ATOM 7133 C CA . GLN A 1 994 ? 15.165 3.536 -6.540 1.00 92.50 994 GLN A CA 1
ATOM 7134 C C . GLN A 1 994 ? 15.057 2.684 -5.266 1.00 92.50 994 GLN A C 1
ATOM 7136 O O . GLN A 1 994 ? 15.510 1.538 -5.217 1.00 92.50 994 GLN A O 1
ATOM 7141 N N . THR A 1 995 ? 14.482 3.261 -4.211 1.00 89.31 995 THR A N 1
ATOM 7142 C CA . THR A 1 995 ? 14.323 2.615 -2.893 1.00 89.31 995 THR A CA 1
ATOM 7143 C C . THR A 1 995 ? 12.927 2.755 -2.294 1.00 89.31 995 THR A C 1
ATOM 7145 O O . THR A 1 995 ? 12.615 2.038 -1.341 1.00 89.31 995 THR A O 1
ATOM 7148 N N . VAL A 1 996 ? 12.082 3.629 -2.847 1.00 91.19 996 VAL A N 1
ATOM 7149 C CA . VAL A 1 996 ? 10.661 3.752 -2.496 1.00 91.19 996 VAL A CA 1
ATOM 7150 C C . VAL A 1 996 ? 9.780 3.322 -3.675 1.00 91.19 996 VAL A C 1
ATOM 7152 O O . VAL A 1 996 ? 10.266 3.001 -4.760 1.00 91.19 996 VAL A O 1
ATOM 7155 N N . ALA A 1 997 ? 8.476 3.177 -3.44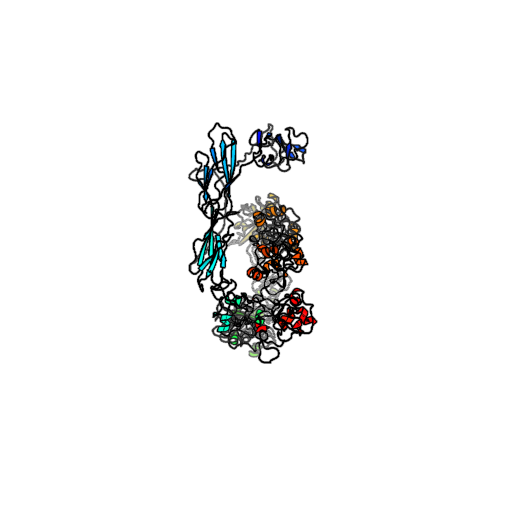2 1.00 90.81 997 ALA A N 1
ATOM 7156 C CA . ALA A 1 997 ? 7.568 2.588 -4.420 1.00 90.81 997 ALA A CA 1
ATOM 7157 C C . ALA A 1 997 ? 7.107 3.621 -5.460 1.00 90.81 997 ALA A C 1
ATOM 7159 O O . ALA A 1 997 ? 6.397 4.560 -5.114 1.00 90.81 997 ALA A O 1
ATOM 7160 N N . THR A 1 998 ? 7.422 3.381 -6.737 1.00 93.94 998 THR A N 1
ATOM 7161 C CA . THR A 1 998 ? 7.105 4.313 -7.832 1.00 93.94 998 THR A CA 1
ATOM 7162 C C . THR A 1 998 ? 5.608 4.618 -7.959 1.00 93.94 998 THR A C 1
ATOM 7164 O O . THR A 1 998 ? 4.737 3.752 -7.777 1.00 93.94 998 THR A O 1
ATOM 7167 N N . SER A 1 999 ? 5.291 5.858 -8.315 1.00 94.06 999 SER A N 1
ATOM 7168 C CA . SER A 1 999 ? 3.929 6.371 -8.422 1.00 94.06 999 SER A CA 1
ATOM 7169 C C . SER A 1 999 ? 3.148 5.776 -9.601 1.00 94.06 999 SER A C 1
ATOM 7171 O O . SER A 1 999 ? 3.694 5.286 -10.592 1.00 94.06 999 SER A O 1
ATOM 7173 N N . ALA A 1 1000 ? 1.816 5.856 -9.526 1.00 92.88 1000 ALA A N 1
ATOM 7174 C CA . ALA A 1 1000 ? 0.943 5.486 -10.642 1.00 92.88 1000 ALA A CA 1
ATOM 7175 C C . ALA A 1 1000 ? 1.049 6.451 -11.840 1.00 92.88 1000 ALA A C 1
ATOM 7177 O O . ALA A 1 1000 ? 0.654 6.084 -12.943 1.00 92.88 1000 ALA A O 1
ATOM 7178 N N . ALA A 1 1001 ? 1.559 7.672 -11.632 1.00 92.38 1001 ALA A N 1
ATOM 7179 C CA . ALA A 1 1001 ? 1.832 8.611 -12.715 1.00 92.38 1001 ALA A CA 1
ATOM 7180 C C . ALA A 1 1001 ? 3.078 8.166 -13.488 1.00 92.38 1001 ALA A C 1
ATOM 7182 O O . ALA A 1 1001 ? 2.978 7.903 -14.682 1.00 92.38 1001 ALA A O 1
ATOM 7183 N N . TRP A 1 1002 ? 4.201 7.978 -12.785 1.00 94.88 1002 TRP A N 1
ATOM 7184 C CA . TRP A 1 1002 ? 5.467 7.493 -13.340 1.00 94.88 1002 TRP A CA 1
ATOM 7185 C C . TRP A 1 1002 ? 5.315 6.180 -14.117 1.00 94.88 1002 TRP A C 1
ATOM 7187 O O . TRP A 1 1002 ? 5.820 6.044 -15.223 1.00 94.88 1002 TRP A O 1
ATOM 7197 N N . LYS A 1 1003 ? 4.523 5.236 -13.598 1.00 94.06 1003 LYS A N 1
ATOM 7198 C CA . LYS A 1 1003 ? 4.208 3.956 -14.263 1.00 94.06 1003 LYS A CA 1
ATOM 7199 C C . LYS A 1 1003 ? 3.584 4.089 -15.662 1.00 94.06 1003 LYS A C 1
ATOM 7201 O O . LYS A 1 1003 ? 3.688 3.158 -16.459 1.00 94.06 1003 LYS A O 1
ATOM 7206 N N . LEU A 1 1004 ? 2.933 5.218 -15.949 1.00 93.12 1004 LEU A N 1
ATOM 7207 C CA . LEU A 1 1004 ? 2.293 5.531 -17.232 1.00 93.12 1004 LEU A CA 1
ATOM 7208 C C . LEU A 1 1004 ? 3.126 6.480 -18.112 1.00 93.12 1004 LEU A C 1
ATOM 7210 O O . LEU A 1 1004 ? 2.658 6.856 -19.189 1.00 93.12 1004 LEU A O 1
ATOM 7214 N N . LEU A 1 1005 ? 4.310 6.903 -17.655 1.00 94.31 1005 LEU A N 1
ATOM 7215 C CA . LEU A 1 1005 ? 5.281 7.598 -18.494 1.00 94.31 1005 LEU A CA 1
ATOM 7216 C C . LEU A 1 1005 ? 6.029 6.594 -19.387 1.00 94.31 1005 LEU A C 1
ATOM 7218 O O . LEU A 1 1005 ? 5.982 5.386 -19.172 1.00 94.31 1005 LEU A O 1
ATOM 7222 N N . ASP A 1 1006 ? 6.667 7.162 -20.400 1.00 94.81 1006 ASP A N 1
ATOM 7223 C CA . ASP A 1 1006 ? 7.577 6.568 -21.378 1.00 94.81 1006 ASP A CA 1
ATOM 7224 C C . ASP A 1 1006 ? 8.802 7.495 -21.319 1.00 94.81 1006 ASP A C 1
ATOM 7226 O O . ASP A 1 1006 ? 8.717 8.656 -21.746 1.00 94.81 1006 ASP A O 1
ATOM 7230 N N . CYS A 1 1007 ? 9.846 7.077 -20.595 1.00 93.81 1007 CYS A N 1
ATOM 7231 C CA . CYS A 1 1007 ? 10.910 7.984 -20.152 1.00 93.81 1007 CYS A CA 1
ATOM 7232 C C . CYS A 1 1007 ? 12.075 8.121 -21.140 1.00 93.81 1007 CYS A C 1
ATOM 7234 O O . CYS A 1 1007 ? 12.627 9.220 -21.268 1.00 93.81 1007 CYS A O 1
ATOM 7236 N N . ASP A 1 1008 ? 12.425 7.066 -21.873 1.00 93.38 1008 ASP A N 1
ATOM 7237 C CA . ASP A 1 1008 ? 13.408 7.133 -22.960 1.00 93.38 1008 ASP A CA 1
ATOM 7238 C C . ASP A 1 1008 ? 12.783 7.463 -24.331 1.00 93.38 1008 ASP A C 1
ATOM 7240 O O . ASP A 1 1008 ? 13.468 7.948 -25.246 1.00 93.38 1008 ASP A O 1
ATOM 7244 N N . GLY A 1 1009 ? 11.459 7.333 -24.441 1.00 94.25 1009 GLY A N 1
ATOM 7245 C CA . GLY A 1 1009 ? 10.680 7.719 -25.597 1.00 94.25 1009 GLY A CA 1
ATOM 7246 C C . GLY A 1 1009 ? 10.495 6.619 -26.637 1.00 94.25 1009 GLY A C 1
ATOM 7247 O O . GLY A 1 1009 ? 10.284 6.971 -27.807 1.00 94.25 1009 GLY A O 1
ATOM 7248 N N . ASP A 1 1010 ? 10.637 5.348 -26.269 1.00 94.31 1010 ASP A N 1
ATOM 7249 C CA . ASP A 1 1010 ? 10.528 4.186 -27.148 1.00 94.31 1010 ASP A CA 1
ATOM 7250 C C . ASP A 1 1010 ? 9.086 3.726 -27.442 1.00 94.31 1010 ASP A C 1
ATOM 7252 O O . ASP A 1 1010 ? 8.873 2.917 -28.347 1.00 94.31 1010 ASP A O 1
ATOM 7256 N N . GLY A 1 1011 ? 8.085 4.283 -26.754 1.00 93.69 1011 GLY A N 1
ATOM 7257 C CA . GLY A 1 1011 ? 6.664 3.947 -26.892 1.00 93.69 1011 GLY A CA 1
ATOM 7258 C C . GLY A 1 1011 ? 6.163 2.797 -26.011 1.00 93.69 1011 GLY A C 1
ATOM 7259 O O . GLY A 1 1011 ? 4.968 2.482 -26.065 1.00 93.69 1011 GLY A O 1
ATOM 7260 N N . VAL A 1 1012 ? 7.020 2.167 -25.216 1.00 95.25 1012 VAL A N 1
ATOM 7261 C CA . VAL A 1 1012 ? 6.660 1.301 -24.089 1.00 95.25 1012 VAL A CA 1
ATOM 7262 C C . VAL A 1 1012 ? 6.499 2.196 -22.847 1.00 95.25 1012 VAL A C 1
ATOM 7264 O O . VAL A 1 1012 ? 6.959 3.333 -22.822 1.00 95.25 1012 VAL A O 1
ATOM 7267 N N . THR A 1 1013 ? 5.736 1.768 -21.837 1.00 96.38 1013 THR A N 1
ATOM 7268 C CA . THR A 1 1013 ? 5.642 2.526 -20.575 1.00 96.38 1013 THR A CA 1
ATOM 7269 C C . THR A 1 1013 ? 6.537 1.922 -19.510 1.00 96.38 1013 THR A C 1
ATOM 7271 O O . THR A 1 1013 ? 6.620 0.697 -19.416 1.00 96.38 1013 THR A O 1
ATOM 7274 N N . ASN A 1 1014 ? 7.046 2.754 -18.602 1.00 94.31 1014 ASN A N 1
ATOM 7275 C CA . ASN A 1 1014 ? 7.913 2.348 -17.494 1.00 94.31 1014 ASN A CA 1
ATOM 7276 C C . ASN A 1 1014 ? 7.366 1.132 -16.706 1.00 94.31 1014 ASN A C 1
ATOM 7278 O O . ASN A 1 1014 ? 8.116 0.275 -16.243 1.00 94.31 1014 ASN A O 1
ATOM 7282 N N . GLN A 1 1015 ? 6.038 1.027 -16.534 1.00 94.75 1015 GLN A N 1
ATOM 7283 C CA . GLN A 1 1015 ? 5.406 -0.149 -15.917 1.00 94.75 1015 GLN A CA 1
ATOM 7284 C C . GLN A 1 1015 ? 5.524 -1.425 -16.758 1.00 94.75 1015 GLN A C 1
ATOM 7286 O O . GLN A 1 1015 ? 5.709 -2.502 -16.197 1.00 94.75 1015 GLN A O 1
ATOM 7291 N N . GLN A 1 1016 ? 5.329 -1.319 -18.069 1.00 96.62 1016 GLN A N 1
ATOM 7292 C CA . GLN A 1 1016 ? 5.356 -2.453 -18.983 1.00 96.62 1016 GLN A CA 1
ATOM 7293 C C . GLN A 1 1016 ? 6.787 -2.981 -19.127 1.00 96.62 1016 GLN A C 1
ATOM 7295 O O . GLN A 1 1016 ? 6.998 -4.183 -19.054 1.00 96.62 1016 GLN A O 1
ATOM 7300 N N . GLU A 1 1017 ? 7.775 -2.094 -19.156 1.00 94.06 1017 GLU A N 1
ATOM 7301 C CA . GLU A 1 1017 ? 9.191 -2.462 -19.126 1.00 94.06 1017 GLU A CA 1
ATOM 7302 C C . GLU A 1 1017 ? 9.600 -3.186 -17.838 1.00 94.06 1017 GLU A C 1
ATOM 7304 O O . GLU A 1 1017 ? 10.294 -4.196 -17.893 1.00 94.06 1017 GLU A O 1
ATOM 7309 N N . ILE A 1 1018 ? 9.109 -2.747 -16.670 1.00 89.75 1018 ILE A N 1
ATOM 7310 C CA . ILE A 1 1018 ? 9.308 -3.477 -15.403 1.00 89.75 1018 ILE A CA 1
ATOM 7311 C C . ILE A 1 1018 ? 8.707 -4.891 -15.466 1.00 89.75 1018 ILE A C 1
ATOM 7313 O O . ILE A 1 1018 ? 9.263 -5.813 -14.871 1.00 89.75 1018 ILE A O 1
ATOM 7317 N N . ILE A 1 1019 ? 7.577 -5.070 -16.160 1.00 91.25 1019 ILE A N 1
ATOM 7318 C CA . ILE A 1 1019 ? 6.946 -6.385 -16.364 1.00 91.25 1019 ILE A CA 1
ATOM 7319 C C . ILE A 1 1019 ? 7.777 -7.245 -17.329 1.00 91.25 1019 ILE A C 1
ATOM 7321 O O . ILE A 1 1019 ? 7.940 -8.440 -17.090 1.00 91.25 1019 ILE A O 1
ATOM 7325 N N . ASP A 1 1020 ? 8.318 -6.637 -18.385 1.00 90.06 1020 ASP A N 1
ATOM 7326 C CA . ASP A 1 1020 ? 9.101 -7.308 -19.427 1.00 90.06 1020 ASP A CA 1
ATOM 7327 C C . ASP A 1 1020 ? 10.577 -7.536 -19.037 1.00 90.06 1020 ASP A C 1
ATOM 7329 O O . ASP A 1 1020 ? 11.285 -8.308 -19.686 1.00 90.06 1020 ASP A O 1
ATOM 7333 N N . GLY A 1 1021 ? 11.051 -6.888 -17.968 1.00 89.56 1021 GLY A N 1
ATOM 7334 C CA . GLY A 1 1021 ? 12.445 -6.922 -17.520 1.00 89.56 1021 GLY A CA 1
ATOM 7335 C C . GLY A 1 1021 ? 13.388 -6.019 -18.326 1.00 89.56 1021 GLY A C 1
ATOM 7336 O O . GLY A 1 1021 ? 14.597 -6.262 -18.326 1.00 89.56 1021 GLY A O 1
ATOM 7337 N N . THR A 1 1022 ? 12.853 -5.007 -19.014 1.00 93.69 1022 THR A N 1
ATOM 7338 C CA . THR A 1 1022 ? 13.621 -4.015 -19.781 1.00 93.69 1022 THR A CA 1
ATOM 7339 C C . THR A 1 1022 ? 13.862 -2.727 -18.973 1.00 93.69 1022 THR A C 1
ATOM 7341 O O . THR A 1 1022 ? 13.553 -2.680 -17.778 1.00 93.69 1022 THR A O 1
ATOM 7344 N N . ASN A 1 1023 ? 14.532 -1.722 -19.549 1.00 91.69 1023 ASN A N 1
ATOM 7345 C CA . ASN A 1 1023 ? 15.085 -0.588 -18.799 1.00 91.69 1023 ASN A CA 1
ATOM 7346 C C . ASN A 1 1023 ? 14.481 0.776 -19.211 1.00 91.69 1023 ASN A C 1
ATOM 7348 O O . ASN A 1 1023 ? 14.951 1.305 -20.216 1.00 91.69 1023 ASN A O 1
ATOM 7352 N N . PRO A 1 1024 ? 13.651 1.422 -18.354 1.00 93.38 1024 PRO A N 1
ATOM 7353 C CA . PRO A 1 1024 ? 12.944 2.694 -18.630 1.00 93.38 1024 PRO A CA 1
ATOM 7354 C C . PRO A 1 1024 ? 13.768 3.946 -18.955 1.00 93.38 1024 PRO A C 1
ATOM 7356 O O . PRO A 1 1024 ? 13.234 5.055 -18.980 1.00 93.38 1024 PRO A O 1
ATOM 7359 N N . LEU A 1 1025 ? 15.083 3.811 -19.110 1.00 93.06 1025 LEU A N 1
ATOM 7360 C CA . LEU A 1 1025 ? 16.018 4.886 -19.437 1.00 93.06 1025 LEU A CA 1
ATOM 7361 C C . LEU A 1 1025 ? 16.960 4.512 -20.601 1.00 93.06 1025 LEU A C 1
ATOM 7363 O O . LEU A 1 1025 ? 17.889 5.272 -20.890 1.00 93.06 1025 LEU A O 1
ATOM 7367 N N . ASP A 1 1026 ? 16.779 3.351 -21.241 1.00 93.75 1026 ASP A N 1
ATOM 7368 C CA . ASP A 1 1026 ? 17.610 2.877 -22.350 1.00 93.75 1026 ASP A CA 1
ATOM 7369 C C . ASP A 1 1026 ? 16.745 2.588 -23.591 1.00 93.75 1026 ASP A C 1
ATOM 7371 O O . ASP A 1 1026 ? 16.219 1.484 -23.710 1.00 93.75 1026 ASP A O 1
ATOM 7375 N N . PRO A 1 1027 ? 16.686 3.513 -24.574 1.00 94.12 1027 PRO A N 1
ATOM 7376 C CA . PRO A 1 1027 ? 15.748 3.466 -25.707 1.00 94.12 1027 PRO A CA 1
ATOM 7377 C C . PRO A 1 1027 ? 15.941 2.286 -26.677 1.00 94.12 1027 PRO A C 1
ATOM 7379 O O . PRO A 1 1027 ? 15.228 2.187 -27.679 1.00 94.12 1027 PRO A O 1
ATOM 7382 N N . CYS A 1 1028 ? 16.932 1.426 -26.433 1.00 94.50 1028 CYS A N 1
ATOM 7383 C CA . CYS A 1 1028 ? 17.165 0.179 -27.160 1.00 94.50 1028 CYS A CA 1
ATOM 7384 C C . CYS A 1 1028 ? 16.858 -1.079 -26.318 1.00 94.50 1028 CYS A C 1
ATOM 7386 O O . CYS A 1 1028 ? 17.075 -2.198 -26.784 1.00 94.50 1028 CYS A O 1
ATOM 7388 N N . SER A 1 1029 ? 16.366 -0.921 -25.087 1.00 94.62 1029 SER A N 1
ATOM 7389 C CA . SER A 1 1029 ? 15.977 -1.989 -24.168 1.00 94.62 1029 SER A CA 1
ATOM 7390 C C . SER A 1 1029 ? 14.454 -2.098 -24.134 1.00 94.62 1029 SER A C 1
ATOM 7392 O O . SER A 1 1029 ? 13.809 -1.545 -23.254 1.00 94.62 1029 SER A O 1
ATOM 7394 N N . LEU A 1 1030 ? 13.869 -2.816 -25.098 1.00 94.00 1030 LEU A N 1
ATOM 7395 C CA . LEU A 1 1030 ? 12.412 -2.880 -25.240 1.00 94.00 1030 LEU A CA 1
ATOM 7396 C C . LEU A 1 1030 ? 11.877 -4.210 -25.765 1.00 94.00 1030 LEU A C 1
ATOM 7398 O O . LEU A 1 1030 ? 12.589 -4.996 -26.391 1.00 94.00 1030 LEU A O 1
ATOM 7402 N N . VAL A 1 1031 ? 10.571 -4.414 -25.590 1.00 91.38 1031 VAL A N 1
ATOM 7403 C CA . VAL A 1 1031 ? 9.805 -5.458 -26.278 1.00 91.38 1031 VAL A CA 1
ATOM 7404 C C . VAL A 1 1031 ? 8.910 -4.799 -27.329 1.00 91.38 1031 VAL A C 1
ATOM 7406 O O . VAL A 1 1031 ? 7.891 -4.192 -27.009 1.00 91.38 1031 VAL A O 1
ATOM 7409 N N . VAL A 1 1032 ? 9.265 -4.946 -28.610 1.00 89.81 1032 VAL A N 1
ATOM 7410 C CA . VAL A 1 1032 ? 8.617 -4.244 -29.743 1.00 89.81 1032 VAL A CA 1
ATOM 7411 C C . VAL A 1 1032 ? 7.095 -4.465 -29.809 1.00 89.81 1032 VAL A C 1
ATOM 7413 O O . VAL A 1 1032 ? 6.355 -3.564 -30.198 1.00 89.81 1032 VAL A O 1
ATOM 7416 N N . SER A 1 1033 ? 6.582 -5.628 -29.383 1.00 89.31 1033 SER A N 1
ATOM 7417 C CA . SER A 1 1033 ? 5.130 -5.886 -29.350 1.00 89.31 1033 SER A CA 1
ATOM 7418 C C . SER A 1 1033 ? 4.359 -5.034 -28.336 1.00 89.31 1033 SER A C 1
ATOM 7420 O O . SER A 1 1033 ? 3.134 -4.945 -28.436 1.00 89.31 1033 SER A O 1
ATOM 7422 N N . ASN A 1 1034 ? 5.059 -4.424 -27.378 1.00 92.75 1034 ASN A N 1
ATOM 7423 C CA . ASN A 1 1034 ? 4.488 -3.706 -26.242 1.00 92.75 1034 ASN A CA 1
ATOM 7424 C C . ASN A 1 1034 ? 4.581 -2.174 -26.395 1.00 92.75 1034 ASN A C 1
ATOM 7426 O O . ASN A 1 1034 ? 4.164 -1.437 -25.498 1.00 92.75 1034 ASN A O 1
ATOM 7430 N N . GLN A 1 1035 ? 5.023 -1.691 -27.567 1.00 92.19 1035 GLN A N 1
ATOM 7431 C CA . GLN A 1 1035 ? 4.948 -0.283 -27.972 1.00 92.19 1035 GLN A CA 1
ATOM 7432 C C . GLN A 1 1035 ? 3.481 0.161 -28.128 1.00 92.19 1035 GLN A C 1
ATOM 7434 O O . GLN A 1 1035 ? 2.869 0.056 -29.195 1.00 92.19 1035 GLN A O 1
ATOM 7439 N N . THR A 1 1036 ? 2.887 0.632 -27.033 1.00 90.25 1036 THR A N 1
ATOM 7440 C CA . THR A 1 1036 ? 1.471 1.034 -26.946 1.00 90.25 1036 THR A CA 1
ATOM 7441 C C . THR A 1 1036 ? 1.270 2.553 -26.930 1.00 90.25 1036 THR A C 1
ATOM 7443 O O . THR A 1 1036 ? 0.145 3.030 -27.123 1.00 90.25 1036 THR A O 1
ATOM 7446 N N . VAL A 1 1037 ? 2.352 3.314 -26.755 1.00 92.31 1037 VAL A N 1
ATOM 7447 C CA . VAL A 1 1037 ? 2.413 4.780 -26.716 1.00 92.31 1037 VAL A CA 1
ATOM 7448 C C . VAL A 1 1037 ? 3.133 5.306 -27.971 1.00 92.31 1037 VAL A C 1
ATOM 7450 O O . VAL A 1 1037 ? 3.670 4.554 -28.781 1.00 92.31 1037 VAL A O 1
ATOM 7453 N N . ALA A 1 1038 ? 3.055 6.614 -28.223 1.00 91.25 1038 ALA A N 1
ATOM 7454 C CA . ALA A 1 1038 ? 3.641 7.229 -29.410 1.00 91.25 1038 ALA A CA 1
ATOM 7455 C C . ALA A 1 1038 ? 5.130 7.556 -29.206 1.00 91.25 1038 ALA A C 1
ATOM 7457 O O . ALA A 1 1038 ? 5.451 8.488 -28.473 1.00 91.25 1038 ALA A O 1
ATOM 7458 N N . THR A 1 1039 ? 5.997 6.856 -29.941 1.00 94.50 1039 THR A N 1
ATOM 7459 C CA . THR A 1 1039 ? 7.459 7.004 -29.879 1.00 94.50 1039 THR A CA 1
ATOM 7460 C C . THR A 1 1039 ? 7.951 8.432 -30.157 1.00 94.50 1039 THR A C 1
ATOM 7462 O O . THR A 1 1039 ? 7.374 9.202 -30.939 1.00 94.50 1039 THR A O 1
ATOM 7465 N N . THR A 1 1040 ? 9.068 8.807 -29.536 1.00 95.06 1040 THR A N 1
ATOM 7466 C CA . THR A 1 1040 ? 9.632 10.161 -29.607 1.00 95.06 1040 THR A CA 1
ATOM 7467 C C . THR A 1 1040 ? 10.437 10.417 -30.886 1.00 95.06 1040 THR A C 1
ATOM 7469 O O . THR A 1 1040 ? 11.009 9.499 -31.475 1.00 95.06 1040 THR A O 1
ATOM 7472 N N . PRO A 1 1041 ? 10.575 11.678 -31.347 1.00 94.88 1041 PRO A N 1
ATOM 7473 C CA . PRO A 1 1041 ? 11.437 12.008 -32.488 1.00 94.88 1041 PRO A CA 1
ATOM 7474 C C . PRO A 1 1041 ? 12.925 11.688 -32.273 1.00 94.88 1041 PRO A C 1
ATOM 7476 O O . PRO A 1 1041 ? 13.665 11.593 -33.248 1.00 94.88 1041 PRO A O 1
ATOM 7479 N N . THR A 1 1042 ? 13.361 11.574 -31.016 1.00 93.31 1042 THR A N 1
ATOM 7480 C CA . THR A 1 1042 ? 14.702 11.135 -30.611 1.00 93.31 1042 THR A CA 1
ATOM 7481 C C . THR A 1 1042 ? 14.870 9.636 -30.816 1.00 93.31 1042 THR A C 1
ATOM 7483 O O . THR A 1 1042 ? 15.791 9.244 -31.528 1.00 93.31 1042 THR A O 1
ATOM 7486 N N . TRP A 1 1043 ? 13.935 8.825 -30.309 1.00 95.56 1043 TRP A N 1
ATOM 7487 C CA . TRP A 1 1043 ? 13.906 7.381 -30.546 1.00 95.56 1043 TRP A CA 1
ATOM 7488 C C . TRP A 1 1043 ? 13.813 7.032 -32.034 1.00 95.56 1043 TRP A C 1
ATOM 7490 O O . TRP A 1 1043 ? 14.610 6.264 -32.556 1.00 95.56 1043 TRP A O 1
ATOM 7500 N N . ASN A 1 1044 ? 12.923 7.699 -32.776 1.00 94.19 1044 ASN A N 1
ATOM 7501 C CA . ASN A 1 1044 ? 12.744 7.464 -34.214 1.00 94.19 1044 ASN A CA 1
ATOM 7502 C C . ASN A 1 1044 ? 13.998 7.745 -35.075 1.00 94.19 1044 ASN A C 1
ATOM 7504 O O . ASN A 1 1044 ? 14.003 7.389 -36.254 1.00 94.19 1044 ASN A O 1
ATOM 7508 N N . ALA A 1 1045 ? 15.016 8.421 -34.528 1.00 93.19 1045 ALA A N 1
ATOM 7509 C CA . ALA A 1 1045 ? 16.276 8.744 -35.200 1.00 93.19 1045 ALA A CA 1
ATOM 7510 C C . ALA A 1 1045 ? 17.479 7.917 -34.700 1.00 93.19 1045 ALA A C 1
ATOM 7512 O O . ALA A 1 1045 ? 18.588 8.123 -35.201 1.00 93.19 1045 ALA A O 1
ATOM 7513 N N . LEU A 1 1046 ? 17.268 7.030 -33.722 1.00 94.69 1046 LEU A N 1
ATOM 7514 C CA . LEU A 1 1046 ? 18.215 5.989 -33.325 1.00 94.69 1046 LEU A CA 1
ATOM 7515 C C . LEU A 1 1046 ? 18.190 4.823 -34.330 1.00 94.69 1046 LEU A C 1
ATOM 7517 O O . LEU A 1 1046 ? 17.372 4.802 -35.251 1.00 94.69 1046 LEU A O 1
ATOM 7521 N N . ASP A 1 1047 ? 19.156 3.928 -34.163 1.00 94.50 1047 ASP A N 1
ATOM 7522 C CA . ASP A 1 1047 ? 19.451 2.712 -34.930 1.00 94.50 1047 ASP A CA 1
ATOM 7523 C C . ASP A 1 1047 ? 19.971 1.740 -33.856 1.00 94.50 1047 ASP A C 1
ATOM 7525 O O . ASP A 1 1047 ? 21.104 1.892 -33.381 1.00 94.50 1047 ASP A O 1
ATOM 7529 N N . CYS A 1 1048 ? 19.064 0.931 -33.297 1.00 93.88 1048 CYS A N 1
ATOM 7530 C CA . CYS A 1 1048 ? 19.268 0.267 -32.003 1.00 93.88 1048 CYS A CA 1
ATOM 7531 C C . CYS A 1 1048 ? 19.938 -1.112 -32.105 1.00 93.88 1048 CYS A C 1
ATOM 7533 O O . CYS A 1 1048 ? 20.738 -1.455 -31.232 1.00 93.88 1048 CYS A O 1
ATOM 7535 N N . ASP A 1 1049 ? 19.696 -1.873 -33.173 1.00 92.69 1049 ASP A N 1
ATOM 7536 C CA . ASP A 1 1049 ? 20.468 -3.085 -33.486 1.00 92.69 1049 ASP A CA 1
ATOM 7537 C C . ASP A 1 1049 ? 21.742 -2.811 -34.308 1.00 92.69 1049 ASP A C 1
ATOM 7539 O O . ASP A 1 1049 ? 22.658 -3.646 -34.362 1.00 92.69 1049 ASP A O 1
ATOM 7543 N N . GLY A 1 1050 ? 21.862 -1.613 -34.883 1.00 93.88 1050 GLY A N 1
ATOM 7544 C CA . GLY A 1 1050 ? 23.016 -1.210 -35.662 1.00 93.88 1050 GLY A CA 1
ATOM 7545 C C . GLY A 1 1050 ? 22.992 -1.739 -37.095 1.00 93.88 1050 GLY A C 1
ATOM 7546 O O . GLY A 1 1050 ? 24.081 -1.922 -37.655 1.00 93.88 1050 GLY A O 1
ATOM 7547 N N . ASP A 1 1051 ? 21.832 -2.038 -37.680 1.00 93.56 1051 ASP A N 1
ATOM 7548 C CA . ASP A 1 1051 ? 21.698 -2.504 -39.062 1.00 93.56 1051 ASP A CA 1
ATOM 7549 C C . ASP A 1 1051 ? 21.849 -1.387 -40.118 1.00 93.56 1051 ASP A C 1
ATOM 7551 O O . ASP A 1 1051 ? 22.041 -1.680 -41.301 1.00 93.56 1051 ASP A O 1
ATOM 7555 N N . GLY A 1 1052 ? 21.841 -0.109 -39.719 1.00 93.19 1052 GLY A N 1
ATOM 7556 C CA . GLY A 1 1052 ? 21.933 1.055 -40.612 1.00 93.19 1052 GLY A CA 1
ATOM 7557 C C . GLY A 1 1052 ? 20.586 1.592 -41.124 1.00 93.19 1052 GLY A C 1
ATOM 7558 O O . GLY A 1 1052 ? 20.555 2.541 -41.927 1.00 93.19 1052 GLY A O 1
ATOM 7559 N N . VAL A 1 1053 ? 19.475 1.012 -40.688 1.00 95.06 1053 VAL A N 1
ATOM 7560 C CA . VAL A 1 1053 ? 18.116 1.545 -40.745 1.00 95.06 1053 VAL A CA 1
ATOM 7561 C C . VAL A 1 1053 ? 17.833 2.227 -39.397 1.00 95.06 1053 VAL A C 1
ATOM 7563 O O . VAL A 1 1053 ? 18.430 1.928 -38.376 1.00 95.06 1053 VAL A O 1
ATOM 7566 N N . THR A 1 1054 ? 16.996 3.262 -39.394 1.00 95.88 1054 THR A N 1
ATOM 7567 C CA . THR A 1 1054 ? 16.594 3.921 -38.138 1.00 95.88 1054 THR A CA 1
ATOM 7568 C C . THR A 1 1054 ? 15.311 3.308 -37.601 1.00 95.88 1054 THR A C 1
ATOM 7570 O O . THR A 1 1054 ? 14.393 3.127 -38.406 1.00 95.88 1054 THR A O 1
ATOM 7573 N N . ASN A 1 1055 ? 15.156 3.214 -36.280 1.00 94.69 1055 ASN A N 1
ATOM 7574 C CA . ASN A 1 1055 ? 13.969 2.688 -35.594 1.00 94.69 1055 ASN A CA 1
ATOM 7575 C C . ASN A 1 1055 ? 12.643 3.198 -36.205 1.00 94.69 1055 ASN A C 1
ATOM 7577 O O . ASN A 1 1055 ? 11.729 2.442 -36.538 1.00 94.69 1055 ASN A O 1
ATOM 7581 N N . GLY A 1 1056 ? 12.540 4.513 -36.442 1.00 93.06 1056 GLY A N 1
ATOM 7582 C CA . GLY A 1 1056 ? 11.333 5.135 -37.003 1.00 93.06 1056 GLY A CA 1
ATOM 7583 C C . GLY A 1 1056 ? 11.066 4.820 -38.481 1.00 93.06 1056 GLY A C 1
ATOM 7584 O O . GLY A 1 1056 ? 9.959 5.036 -38.973 1.00 93.06 1056 GLY A O 1
ATOM 7585 N N . LYS A 1 1057 ? 12.067 4.316 -39.208 1.00 95.44 1057 LYS A N 1
ATOM 7586 C CA . LYS A 1 1057 ? 11.936 3.808 -40.577 1.00 95.44 1057 LYS A CA 1
ATOM 7587 C C . LYS A 1 1057 ? 11.497 2.347 -40.567 1.00 95.44 1057 LYS A C 1
ATOM 7589 O O . LYS A 1 1057 ? 10.606 2.005 -41.341 1.00 95.44 1057 LYS A O 1
ATOM 7594 N N . GLU A 1 1058 ? 12.043 1.531 -39.681 1.00 94.12 1058 GLU A N 1
ATOM 7595 C CA . GLU A 1 1058 ? 11.672 0.122 -39.517 1.00 94.12 1058 GLU A CA 1
ATOM 7596 C C . GLU A 1 1058 ? 10.212 -0.038 -39.103 1.00 94.12 1058 GLU A C 1
ATOM 7598 O O . GLU A 1 1058 ? 9.465 -0.762 -39.758 1.00 94.12 1058 GLU A O 1
ATOM 7603 N N . VAL A 1 1059 ? 9.746 0.771 -38.144 1.00 90.12 1059 VAL A N 1
ATOM 7604 C CA . VAL A 1 1059 ? 8.322 0.861 -37.775 1.00 90.12 1059 VAL A CA 1
ATOM 7605 C C . VAL A 1 1059 ? 7.432 1.197 -38.986 1.00 90.12 1059 VAL A C 1
ATOM 7607 O O . VAL A 1 1059 ? 6.290 0.740 -39.063 1.00 90.12 1059 VAL A O 1
ATOM 7610 N N . THR A 1 1060 ? 7.927 1.959 -39.974 1.00 90.38 1060 THR A N 1
ATOM 7611 C CA . THR A 1 1060 ? 7.178 2.220 -41.225 1.00 90.38 1060 THR A CA 1
ATOM 7612 C C . THR A 1 1060 ? 7.307 1.128 -42.286 1.00 90.38 1060 THR A C 1
ATOM 7614 O O . THR A 1 1060 ? 6.404 0.993 -43.114 1.00 90.38 1060 THR A O 1
ATOM 7617 N N . ASP A 1 1061 ? 8.399 0.366 -42.270 1.00 91.31 1061 ASP A N 1
ATOM 7618 C CA . ASP A 1 1061 ? 8.662 -0.746 -43.186 1.00 91.31 1061 ASP A CA 1
ATOM 7619 C C . ASP A 1 1061 ? 8.048 -2.072 -42.682 1.00 91.31 1061 ASP A C 1
ATOM 7621 O O . ASP A 1 1061 ? 7.830 -2.987 -43.477 1.00 91.31 1061 ASP A O 1
ATOM 7625 N N . GLY A 1 1062 ? 7.693 -2.147 -41.394 1.00 89.12 1062 GLY A N 1
ATOM 7626 C CA . GLY A 1 1062 ? 7.174 -3.341 -40.724 1.00 89.12 1062 GLY A CA 1
ATOM 7627 C C . GLY A 1 1062 ? 8.269 -4.294 -40.239 1.00 89.12 1062 GLY A C 1
ATOM 7628 O O . GLY A 1 1062 ? 8.017 -5.495 -40.161 1.00 89.12 1062 GLY A O 1
ATOM 7629 N N . THR A 1 1063 ? 9.464 -3.769 -39.964 1.00 93.06 1063 THR A N 1
ATOM 7630 C CA . THR A 1 1063 ? 10.631 -4.515 -39.471 1.00 93.06 1063 THR A CA 1
ATOM 7631 C C . THR A 1 1063 ? 10.939 -4.155 -38.007 1.00 93.06 1063 THR A C 1
ATOM 7633 O O . THR A 1 1063 ? 10.191 -3.372 -37.417 1.00 93.06 1063 THR A O 1
ATOM 7636 N N . SER A 1 1064 ? 11.931 -4.793 -37.374 1.00 91.88 1064 SER A N 1
ATOM 7637 C CA . SER A 1 1064 ? 12.072 -4.815 -35.905 1.00 91.88 1064 SER A CA 1
ATOM 7638 C C . SER A 1 1064 ? 13.306 -4.044 -35.403 1.00 91.88 1064 SER A C 1
ATOM 7640 O O . SER A 1 1064 ? 14.383 -4.619 -35.505 1.00 91.88 1064 SER A O 1
ATOM 7642 N N . PRO A 1 1065 ? 13.143 -2.892 -34.707 1.00 93.88 1065 PRO A N 1
ATOM 7643 C CA . PRO A 1 1065 ? 14.224 -1.991 -34.245 1.00 93.88 1065 PRO A CA 1
ATOM 7644 C C . PRO A 1 1065 ? 15.335 -2.544 -33.337 1.00 93.88 1065 PRO A C 1
ATOM 7646 O O . PRO A 1 1065 ? 16.138 -1.774 -32.814 1.00 93.88 1065 PRO A O 1
ATOM 7649 N N . ILE A 1 1066 ? 15.329 -3.842 -33.051 1.00 93.38 1066 ILE A N 1
ATOM 7650 C CA . ILE A 1 1066 ? 16.285 -4.545 -32.184 1.00 93.38 1066 ILE A CA 1
ATOM 7651 C C . ILE A 1 1066 ? 16.695 -5.917 -32.740 1.00 93.38 1066 ILE A C 1
ATOM 7653 O O . ILE A 1 1066 ? 17.405 -6.661 -32.062 1.00 93.38 1066 ILE A O 1
ATOM 7657 N N . ASP A 1 1067 ? 16.234 -6.285 -33.938 1.00 92.94 1067 ASP A N 1
ATOM 7658 C CA . ASP A 1 1067 ? 16.632 -7.528 -34.596 1.00 92.94 1067 ASP A CA 1
ATOM 7659 C C . ASP A 1 1067 ? 17.442 -7.176 -35.851 1.00 92.94 1067 ASP A C 1
ATOM 7661 O O . ASP A 1 1067 ? 16.842 -6.911 -36.894 1.00 92.94 1067 ASP A O 1
ATOM 7665 N N . PRO A 1 1068 ? 18.788 -7.256 -35.794 1.00 92.75 1068 PRO A N 1
ATOM 7666 C CA . PRO A 1 1068 ? 19.666 -6.810 -36.876 1.00 92.75 1068 PRO A CA 1
ATOM 7667 C C . PRO A 1 1068 ? 19.463 -7.558 -38.201 1.00 92.75 1068 PRO A C 1
ATOM 7669 O O . PRO A 1 1068 ? 20.025 -7.160 -39.221 1.00 92.75 1068 PRO A O 1
ATOM 7672 N N . CYS A 1 1069 ? 18.711 -8.660 -38.209 1.00 93.62 1069 CYS A N 1
ATOM 7673 C CA . CYS A 1 1069 ? 18.384 -9.426 -39.409 1.00 93.62 1069 CYS A CA 1
ATOM 7674 C C . CYS A 1 1069 ? 16.941 -9.194 -39.894 1.00 93.62 1069 CYS A C 1
ATOM 7676 O O . CYS A 1 1069 ? 16.541 -9.694 -40.947 1.00 93.62 1069 CYS A O 1
ATOM 7678 N N . SER A 1 1070 ? 16.158 -8.394 -39.174 1.00 93.31 1070 SER A N 1
ATOM 7679 C CA . SER A 1 1070 ? 14.817 -7.960 -39.547 1.00 93.31 1070 SER A CA 1
ATOM 7680 C C . SER A 1 1070 ? 14.895 -6.580 -40.189 1.00 93.31 1070 SER A C 1
ATOM 7682 O O . SER A 1 1070 ? 14.625 -5.567 -39.555 1.00 93.31 1070 SER A O 1
ATOM 7684 N N . LEU A 1 1071 ? 15.248 -6.535 -41.477 1.00 93.38 1071 LEU A N 1
ATOM 7685 C CA . LEU A 1 1071 ? 15.371 -5.276 -42.212 1.00 93.38 1071 LEU A CA 1
ATOM 7686 C C . LEU A 1 1071 ? 14.909 -5.352 -43.665 1.00 93.38 1071 LEU A C 1
ATOM 7688 O O . LEU A 1 1071 ? 14.798 -6.412 -44.281 1.00 93.38 1071 LEU A O 1
ATOM 7692 N N . ILE A 1 1072 ? 14.713 -4.177 -44.260 1.00 90.94 1072 ILE A N 1
ATOM 7693 C CA . ILE A 1 1072 ? 14.703 -4.019 -45.713 1.00 90.94 1072 ILE A CA 1
ATOM 7694 C C . ILE A 1 1072 ? 16.064 -3.444 -46.108 1.00 90.94 1072 ILE A C 1
ATOM 7696 O O . ILE A 1 1072 ? 16.323 -2.270 -45.873 1.00 90.94 1072 ILE A O 1
ATOM 7700 N N . VAL A 1 1073 ? 16.919 -4.223 -46.779 1.00 88.38 1073 VAL A N 1
ATOM 7701 C CA . VAL A 1 1073 ? 18.281 -3.792 -47.182 1.00 88.38 1073 VAL A CA 1
ATOM 7702 C C . VAL A 1 1073 ? 18.276 -2.465 -47.967 1.00 88.38 1073 VAL A C 1
ATOM 7704 O O . VAL A 1 1073 ? 19.137 -1.609 -47.790 1.00 88.38 1073 VAL A O 1
ATOM 7707 N N . ALA A 1 1074 ? 17.249 -2.220 -48.790 1.00 88.81 1074 ALA A N 1
ATOM 7708 C CA . ALA A 1 1074 ? 17.081 -0.959 -49.527 1.00 88.81 1074 ALA A CA 1
ATOM 7709 C C . ALA A 1 1074 ? 16.745 0.272 -48.647 1.00 88.81 1074 ALA A C 1
ATOM 7711 O O . ALA A 1 1074 ? 16.698 1.395 -49.159 1.00 88.81 1074 ALA A O 1
ATOM 7712 N N . SER A 1 1075 ? 16.483 0.065 -47.357 1.00 93.31 1075 SER A N 1
ATOM 7713 C CA . SER A 1 1075 ? 16.168 1.083 -46.353 1.00 93.31 1075 SER A CA 1
ATOM 7714 C C . SER A 1 1075 ? 17.367 1.495 -45.501 1.00 93.31 1075 SER A C 1
ATOM 7716 O O . SER A 1 1075 ? 17.254 2.497 -44.790 1.00 93.31 1075 SER A O 1
ATOM 7718 N N . GLN A 1 1076 ? 18.505 0.797 -45.613 1.00 92.06 1076 GLN A N 1
ATOM 7719 C CA . GLN A 1 1076 ? 19.760 1.196 -44.976 1.00 92.06 1076 GLN A CA 1
ATOM 7720 C C . GLN A 1 1076 ? 20.169 2.580 -45.498 1.00 92.06 1076 GLN A C 1
ATOM 7722 O O . GLN A 1 1076 ? 20.466 2.773 -46.681 1.00 92.06 1076 GLN A O 1
ATOM 7727 N N . THR A 1 1077 ? 20.126 3.580 -44.619 1.00 87.12 1077 THR A N 1
ATOM 7728 C CA . THR A 1 1077 ? 20.425 4.987 -44.951 1.00 87.12 1077 THR A CA 1
ATOM 7729 C C . THR A 1 1077 ? 21.498 5.599 -44.054 1.00 87.12 1077 THR A C 1
ATOM 7731 O O . THR A 1 1077 ? 22.049 6.653 -44.392 1.00 87.12 1077 THR A O 1
ATOM 7734 N N . ILE A 1 1078 ? 21.840 4.914 -42.964 1.00 89.88 1078 ILE A N 1
ATOM 7735 C CA . ILE A 1 1078 ? 22.985 5.157 -42.090 1.00 89.88 1078 ILE A CA 1
ATOM 7736 C C . ILE A 1 1078 ? 24.021 4.046 -42.356 1.00 89.88 1078 ILE A C 1
ATOM 7738 O O . ILE A 1 1078 ? 23.750 3.072 -43.056 1.00 89.88 1078 ILE A O 1
ATOM 7742 N N . ALA A 1 1079 ? 25.266 4.238 -41.915 1.00 90.62 1079 ALA A N 1
ATOM 7743 C CA . ALA A 1 1079 ? 26.302 3.217 -42.051 1.00 90.62 1079 ALA A CA 1
ATOM 7744 C C . ALA A 1 1079 ? 26.116 2.139 -40.962 1.00 90.62 1079 ALA A C 1
ATOM 7746 O O . ALA A 1 1079 ? 26.189 2.518 -39.792 1.00 90.62 1079 ALA A O 1
ATOM 7747 N N . PRO A 1 1080 ? 25.952 0.847 -41.316 1.00 93.88 1080 PRO A N 1
ATOM 7748 C CA . PRO A 1 1080 ? 25.749 -0.215 -40.334 1.00 93.88 1080 PRO A CA 1
ATOM 7749 C C . PRO A 1 1080 ? 26.917 -0.355 -39.349 1.00 93.88 1080 PRO A C 1
ATOM 7751 O O . PRO A 1 1080 ? 28.076 -0.032 -39.646 1.00 93.88 1080 PRO A O 1
ATOM 7754 N N . SER A 1 1081 ? 26.603 -0.881 -38.172 1.00 93.12 1081 SER A N 1
ATOM 7755 C CA . SER A 1 1081 ? 27.532 -1.158 -37.081 1.00 93.12 1081 SER A CA 1
ATOM 7756 C C . SER A 1 1081 ? 28.578 -2.220 -37.445 1.00 93.12 1081 SER A C 1
ATOM 7758 O O . SER A 1 1081 ? 28.374 -3.090 -38.291 1.00 93.12 1081 SER A O 1
ATOM 7760 N N . SER A 1 1082 ? 29.724 -2.208 -36.754 1.00 92.38 1082 SER A N 1
ATOM 7761 C CA . SER A 1 1082 ? 30.745 -3.252 -36.932 1.00 92.38 1082 SER A CA 1
ATOM 7762 C C . SER A 1 1082 ? 30.301 -4.638 -36.451 1.00 92.38 1082 SER A C 1
ATOM 7764 O O . SER A 1 1082 ? 30.930 -5.626 -36.820 1.00 92.38 1082 SER A O 1
ATOM 7766 N N . THR A 1 1083 ? 29.266 -4.703 -35.610 1.00 92.94 1083 THR A N 1
ATOM 7767 C CA . THR A 1 1083 ? 28.608 -5.934 -35.161 1.00 92.94 1083 THR A CA 1
ATOM 7768 C C . THR A 1 1083 ? 27.744 -6.510 -36.275 1.00 92.94 1083 THR A C 1
ATOM 7770 O O . THR A 1 1083 ? 27.985 -7.647 -36.667 1.00 92.94 1083 THR A O 1
ATOM 7773 N N . TRP A 1 1084 ? 26.855 -5.709 -36.872 1.00 94.19 1084 TRP A N 1
ATOM 7774 C CA . TRP A 1 1084 ? 26.044 -6.117 -38.024 1.00 94.19 1084 TRP A CA 1
ATOM 7775 C C . TRP A 1 1084 ? 26.905 -6.542 -39.221 1.00 94.19 1084 TRP A C 1
ATOM 7777 O O . TRP A 1 1084 ? 26.702 -7.597 -39.807 1.00 94.19 1084 TRP A O 1
ATOM 7787 N N . VAL A 1 1085 ? 27.955 -5.775 -39.534 1.00 93.44 1085 VAL A N 1
ATOM 7788 C CA . VAL A 1 1085 ? 28.910 -6.073 -40.624 1.00 93.44 1085 VAL A CA 1
ATOM 7789 C C . VAL A 1 1085 ? 29.633 -7.420 -40.447 1.00 93.44 1085 VAL A C 1
ATOM 7791 O O . VAL A 1 1085 ? 30.113 -7.982 -41.434 1.00 93.44 1085 VAL A O 1
ATOM 7794 N N . ALA A 1 1086 ? 29.736 -7.922 -39.213 1.00 92.69 1086 ALA A N 1
ATOM 7795 C CA . ALA A 1 1086 ? 30.375 -9.193 -38.870 1.00 92.69 1086 ALA A CA 1
ATOM 7796 C C . ALA A 1 1086 ? 29.378 -10.330 -38.566 1.00 92.69 1086 ALA A C 1
ATOM 7798 O O . ALA A 1 1086 ? 29.825 -11.453 -38.323 1.00 92.69 1086 ALA A O 1
ATOM 7799 N N . ALA A 1 1087 ? 28.074 -10.042 -38.560 1.00 93.44 1087 ALA A N 1
ATOM 7800 C CA . ALA A 1 1087 ? 27.015 -11.039 -38.507 1.00 93.44 1087 ALA A CA 1
ATOM 7801 C C . ALA A 1 1087 ? 26.847 -11.727 -39.873 1.00 93.44 1087 ALA A C 1
ATOM 7803 O O . ALA A 1 1087 ? 27.432 -11.299 -40.868 1.00 93.44 1087 ALA A O 1
ATOM 7804 N N . ASP A 1 1088 ? 26.073 -12.804 -39.874 1.00 94.12 1088 ASP A N 1
ATOM 7805 C CA . ASP A 1 1088 ? 25.673 -13.641 -41.007 1.00 94.12 1088 ASP A CA 1
ATOM 7806 C C . ASP A 1 1088 ? 24.175 -13.884 -40.768 1.00 94.12 1088 ASP A C 1
ATOM 7808 O O . ASP A 1 1088 ? 23.801 -14.629 -39.856 1.00 94.12 1088 ASP A O 1
ATOM 7812 N N . CYS A 1 1089 ? 23.330 -13.081 -41.418 1.00 93.94 1089 CYS A N 1
ATOM 7813 C CA . CYS A 1 1089 ? 21.919 -12.959 -41.045 1.00 93.94 1089 CYS A CA 1
ATOM 7814 C C . CYS A 1 1089 ? 21.031 -14.058 -41.632 1.00 93.94 1089 CYS A C 1
ATOM 7816 O O . CYS A 1 1089 ? 19.999 -14.395 -41.049 1.00 93.94 1089 CYS A O 1
ATOM 7818 N N . ASP A 1 1090 ? 21.432 -14.645 -42.752 1.00 92.50 1090 ASP A N 1
ATOM 7819 C CA . ASP A 1 1090 ? 20.694 -15.712 -43.418 1.00 92.50 1090 ASP A CA 1
ATOM 7820 C C . ASP A 1 1090 ? 21.316 -17.109 -43.210 1.00 92.50 1090 ASP A C 1
ATOM 7822 O O . ASP A 1 1090 ? 20.664 -18.123 -43.476 1.00 92.50 1090 ASP A O 1
ATOM 7826 N N . ASN A 1 1091 ? 22.477 -17.162 -42.544 1.00 93.19 1091 ASN A N 1
ATOM 7827 C CA . ASN A 1 1091 ? 23.196 -18.352 -42.085 1.00 93.19 1091 ASN A CA 1
ATOM 7828 C C . ASN A 1 1091 ? 23.760 -19.207 -43.231 1.00 93.19 1091 ASN A C 1
ATOM 7830 O O . ASN A 1 1091 ? 23.873 -20.434 -43.108 1.00 93.19 1091 ASN A O 1
ATOM 7834 N N . ASP A 1 1092 ? 24.126 -18.570 -44.343 1.00 91.94 1092 ASP A N 1
ATOM 7835 C CA . ASP A 1 1092 ? 24.689 -19.229 -45.521 1.00 91.94 1092 ASP A CA 1
ATOM 7836 C C . ASP A 1 1092 ? 26.207 -19.519 -45.407 1.00 91.94 1092 ASP A C 1
ATOM 7838 O O . ASP A 1 1092 ? 26.743 -20.373 -46.130 1.00 91.94 1092 ASP A O 1
ATOM 7842 N N . GLY A 1 1093 ? 26.886 -18.869 -44.452 1.00 90.19 1093 GLY A N 1
ATOM 7843 C CA . GLY A 1 1093 ? 28.324 -18.970 -44.198 1.00 90.19 1093 GLY A CA 1
ATOM 7844 C C . GLY A 1 1093 ? 29.151 -17.754 -44.639 1.00 90.19 1093 GLY A C 1
ATOM 7845 O O . GLY A 1 1093 ? 30.385 -17.781 -44.498 1.00 90.19 1093 GLY A O 1
ATOM 7846 N N . VAL A 1 1094 ? 28.524 -16.701 -45.165 1.00 92.06 1094 VAL A N 1
ATOM 7847 C CA . VAL A 1 1094 ? 29.130 -15.411 -45.506 1.00 92.06 1094 VAL A CA 1
ATOM 7848 C C . VAL A 1 1094 ? 28.604 -14.330 -44.562 1.00 92.06 1094 VAL A C 1
ATOM 7850 O O . VAL A 1 1094 ? 27.442 -14.281 -44.206 1.00 92.06 1094 VAL A O 1
ATOM 7853 N N . THR A 1 1095 ? 29.479 -13.425 -44.122 1.00 95.56 1095 THR A N 1
ATOM 7854 C CA . THR A 1 1095 ? 29.050 -12.297 -43.283 1.00 95.56 1095 THR A CA 1
ATOM 7855 C C . THR A 1 1095 ? 28.441 -11.172 -44.118 1.00 95.56 1095 THR A C 1
ATOM 7857 O O . THR A 1 1095 ? 29.051 -10.801 -45.128 1.00 95.56 1095 THR A O 1
ATOM 7860 N N . ASN A 1 1096 ? 27.419 -10.493 -43.598 1.00 93.62 1096 ASN A N 1
ATOM 7861 C CA . ASN A 1 1096 ? 26.707 -9.365 -44.212 1.00 93.62 1096 ASN A CA 1
ATOM 7862 C C . ASN A 1 1096 ? 27.636 -8.324 -44.881 1.00 93.62 1096 ASN A C 1
ATOM 7864 O O . ASN A 1 1096 ? 27.397 -7.836 -45.988 1.00 93.62 1096 ASN A O 1
ATOM 7868 N N . GLY A 1 1097 ? 28.752 -7.966 -44.230 1.00 91.88 1097 GLY A N 1
ATOM 7869 C CA . GLY A 1 1097 ? 29.719 -6.995 -44.764 1.00 91.88 1097 GLY A CA 1
ATOM 7870 C C . GLY A 1 1097 ? 30.522 -7.473 -45.983 1.00 91.88 1097 GLY A C 1
ATOM 7871 O O . GLY A 1 1097 ? 31.009 -6.665 -46.782 1.00 91.88 1097 GLY A O 1
ATOM 7872 N N . VAL A 1 1098 ? 30.681 -8.786 -46.125 1.00 92.56 1098 VAL A N 1
ATOM 7873 C CA . VAL A 1 1098 ? 31.317 -9.431 -47.278 1.00 92.56 1098 VAL A CA 1
ATOM 7874 C C . VAL A 1 1098 ? 30.324 -9.536 -48.430 1.00 92.56 1098 VAL A C 1
ATOM 7876 O O . VAL A 1 1098 ? 30.696 -9.235 -49.558 1.00 92.56 1098 VAL A O 1
ATOM 7879 N N . GLU A 1 1099 ? 29.066 -9.847 -48.152 1.00 93.50 1099 GLU A N 1
ATOM 7880 C CA . GLU A 1 1099 ? 28.002 -9.878 -49.157 1.00 93.50 1099 GLU A CA 1
ATOM 7881 C C . GLU A 1 1099 ? 27.734 -8.506 -49.778 1.00 93.50 1099 GLU A C 1
ATOM 7883 O O . GLU A 1 1099 ? 27.752 -8.372 -50.998 1.00 93.50 1099 GLU A O 1
ATOM 7888 N N . ILE A 1 1100 ? 27.658 -7.442 -48.966 1.00 88.62 1100 ILE A N 1
ATOM 7889 C CA . ILE A 1 1100 ? 27.624 -6.051 -49.464 1.00 88.62 1100 ILE A CA 1
ATOM 7890 C C . ILE A 1 1100 ? 28.820 -5.745 -50.387 1.00 88.62 1100 ILE A C 1
ATOM 7892 O O . ILE A 1 1100 ? 28.712 -4.926 -51.305 1.00 88.62 1100 ILE A O 1
ATOM 7896 N N . THR A 1 1101 ? 29.976 -6.369 -50.142 1.00 89.25 1101 THR A N 1
ATOM 7897 C CA . THR A 1 1101 ? 31.182 -6.180 -50.963 1.00 89.25 1101 THR A CA 1
ATOM 7898 C C . THR A 1 1101 ? 31.110 -6.952 -52.283 1.00 89.25 1101 THR A C 1
ATOM 7900 O O . THR A 1 1101 ? 31.565 -6.434 -53.307 1.00 89.25 1101 THR A O 1
ATOM 7903 N N . ASP A 1 1102 ? 30.541 -8.156 -52.266 1.00 87.50 1102 ASP A N 1
ATOM 7904 C CA . ASP A 1 1102 ? 30.447 -9.049 -53.424 1.00 87.50 1102 ASP A CA 1
ATOM 7905 C C . ASP A 1 1102 ? 29.182 -8.798 -54.273 1.00 87.50 1102 ASP A C 1
ATOM 7907 O O . ASP A 1 1102 ? 29.166 -9.107 -55.465 1.00 87.50 1102 ASP A O 1
ATOM 7911 N N . GLY A 1 1103 ? 28.177 -8.124 -53.707 1.00 89.38 1103 GLY A N 1
ATOM 7912 C CA . GLY A 1 1103 ? 26.924 -7.730 -54.354 1.00 89.38 1103 GLY A CA 1
ATOM 7913 C C . GLY A 1 1103 ? 25.742 -8.666 -54.096 1.00 89.38 1103 GLY A C 1
ATOM 7914 O O . GLY A 1 1103 ? 24.707 -8.480 -54.740 1.00 89.38 1103 GLY A O 1
ATOM 7915 N N . THR A 1 1104 ? 25.898 -9.639 -53.196 1.00 93.69 1104 THR A N 1
ATOM 7916 C CA . THR A 1 1104 ? 24.846 -10.558 -52.744 1.00 93.69 1104 THR A CA 1
ATOM 7917 C C . THR A 1 1104 ? 23.943 -9.917 -51.681 1.00 93.69 1104 THR A C 1
ATOM 7919 O O . THR A 1 1104 ? 24.136 -8.751 -51.317 1.00 93.69 1104 THR A O 1
ATOM 7922 N N . ASN A 1 1105 ? 22.886 -10.616 -51.265 1.00 91.69 1105 ASN A N 1
ATOM 7923 C CA . ASN A 1 1105 ? 21.824 -10.084 -50.415 1.00 91.69 1105 ASN A CA 1
ATOM 7924 C C . ASN A 1 1105 ? 21.847 -10.710 -49.001 1.00 91.69 1105 ASN A C 1
ATOM 7926 O O . ASN A 1 1105 ? 21.330 -11.817 -48.893 1.00 91.69 1105 ASN A O 1
ATOM 7930 N N . PRO A 1 1106 ? 22.237 -9.964 -47.937 1.00 93.50 1106 PRO A N 1
ATOM 7931 C CA . PRO A 1 1106 ? 22.407 -10.452 -46.548 1.00 93.50 1106 PRO A CA 1
ATOM 7932 C C . PRO A 1 1106 ? 21.210 -11.075 -45.815 1.00 93.50 1106 PRO A C 1
ATOM 7934 O O . PRO A 1 1106 ? 21.239 -11.214 -44.596 1.00 93.50 1106 PRO A O 1
ATOM 7937 N N . LEU A 1 1107 ? 20.113 -11.348 -46.518 1.00 93.50 1107 LEU A N 1
ATOM 7938 C CA . LEU A 1 1107 ? 18.855 -11.901 -46.016 1.00 93.50 1107 LEU A CA 1
ATOM 7939 C C . LEU A 1 1107 ? 18.329 -13.032 -46.920 1.00 93.50 1107 LEU A C 1
ATOM 7941 O O . LEU A 1 1107 ? 17.132 -13.336 -46.910 1.00 93.50 1107 LEU A O 1
ATOM 7945 N N . SER A 1 1108 ? 19.166 -13.581 -47.797 1.00 92.31 1108 SER A N 1
ATOM 7946 C CA . SER A 1 1108 ? 18.778 -14.519 -48.843 1.00 92.31 1108 SER A CA 1
ATOM 7947 C C . SER A 1 1108 ? 19.943 -15.463 -49.127 1.00 92.31 1108 SER A C 1
ATOM 7949 O O . SER A 1 1108 ? 20.748 -15.135 -49.993 1.00 92.31 1108 SER A O 1
ATOM 7951 N N . PRO A 1 1109 ? 19.961 -16.674 -48.526 1.00 94.56 1109 PRO A N 1
ATOM 7952 C CA . PRO A 1 1109 ? 21.119 -17.575 -48.575 1.00 94.56 1109 PRO A CA 1
ATOM 7953 C C . PRO A 1 1109 ? 21.557 -17.996 -49.982 1.00 94.56 1109 PRO A C 1
ATOM 7955 O O . PRO A 1 1109 ? 22.587 -18.631 -50.135 1.00 94.56 1109 PRO A O 1
ATOM 7958 N N . ASP A 1 1110 ? 20.708 -17.746 -50.975 1.00 94.75 1110 ASP A N 1
ATOM 7959 C CA . ASP A 1 1110 ? 20.840 -18.008 -52.404 1.00 94.75 1110 ASP A CA 1
ATOM 7960 C C . ASP A 1 1110 ? 20.334 -16.729 -53.099 1.00 94.75 1110 ASP A C 1
ATOM 7962 O O . ASP A 1 1110 ? 19.123 -16.461 -53.118 1.00 94.75 1110 ASP A O 1
ATOM 7966 N N . THR A 1 1111 ? 21.246 -15.868 -53.562 1.00 94.06 1111 THR A N 1
ATOM 7967 C CA . THR A 1 1111 ? 20.897 -14.542 -54.101 1.00 94.06 1111 THR A CA 1
ATOM 7968 C C . THR A 1 1111 ? 20.290 -14.627 -55.500 1.00 94.06 1111 THR A C 1
ATOM 7970 O O . THR A 1 1111 ? 19.367 -13.868 -55.829 1.00 94.06 1111 THR A O 1
ATOM 7973 N N . ASP A 1 1112 ? 20.804 -15.510 -56.356 1.00 91.94 1112 ASP A N 1
ATOM 7974 C CA . ASP A 1 1112 ? 20.392 -15.583 -57.761 1.00 91.94 1112 ASP A CA 1
ATOM 7975 C C . ASP A 1 1112 ? 19.275 -16.615 -58.028 1.00 91.94 1112 ASP A C 1
ATOM 7977 O O . ASP A 1 1112 ? 18.527 -16.523 -59.018 1.00 91.94 1112 ASP A O 1
ATOM 7981 N N . GLY A 1 1113 ? 19.050 -17.495 -57.055 1.00 93.44 1113 GLY A N 1
ATOM 7982 C CA . GLY A 1 1113 ? 17.929 -18.404 -56.972 1.00 93.44 1113 GLY A CA 1
ATOM 7983 C C . GLY A 1 1113 ? 18.174 -19.751 -57.642 1.00 93.44 1113 GLY A C 1
ATOM 7984 O O . GLY A 1 1113 ? 17.191 -20.340 -58.113 1.00 93.44 1113 GLY A O 1
ATOM 7985 N N . ASP A 1 1114 ? 19.412 -20.225 -57.763 1.00 92.06 1114 ASP A N 1
ATOM 7986 C CA . ASP A 1 1114 ? 19.734 -21.525 -58.357 1.00 92.06 1114 ASP A CA 1
ATOM 7987 C C . ASP A 1 1114 ? 19.819 -22.698 -57.369 1.00 92.06 1114 ASP A C 1
ATOM 7989 O O . ASP A 1 1114 ? 19.891 -23.859 -57.782 1.00 92.06 1114 ASP A O 1
ATOM 7993 N N . GLY A 1 1115 ? 19.681 -22.439 -56.073 1.00 92.00 1115 GLY A N 1
ATOM 7994 C CA . GLY A 1 1115 ? 19.647 -23.450 -55.026 1.00 92.00 1115 GLY A CA 1
ATOM 7995 C C . GLY A 1 1115 ? 21.014 -23.879 -54.482 1.00 92.00 1115 GLY A C 1
ATOM 7996 O O . GLY A 1 1115 ? 21.045 -24.770 -53.624 1.00 92.00 1115 GLY A O 1
ATOM 7997 N N . VAL A 1 1116 ? 22.128 -23.308 -54.943 1.00 93.88 1116 VAL A N 1
ATOM 7998 C CA . VAL A 1 1116 ? 23.387 -23.275 -54.175 1.00 93.88 1116 VAL A CA 1
ATOM 7999 C C . VAL A 1 1116 ? 23.357 -22.051 -53.246 1.00 93.88 1116 VAL A C 1
ATOM 8001 O O . VAL A 1 1116 ? 22.624 -21.109 -53.520 1.00 93.88 1116 VAL A O 1
ATOM 8004 N N . THR A 1 1117 ? 24.069 -22.078 -52.111 1.00 95.44 1117 THR A N 1
ATOM 8005 C CA . THR A 1 1117 ? 24.211 -20.870 -51.280 1.00 95.44 1117 THR A CA 1
ATOM 8006 C C . THR A 1 1117 ? 25.376 -20.003 -51.729 1.00 95.44 1117 THR A C 1
ATOM 8008 O O . THR A 1 1117 ? 26.390 -20.545 -52.180 1.00 95.44 1117 THR A O 1
ATOM 8011 N N . ASP A 1 1118 ? 25.291 -18.690 -51.530 1.00 94.06 1118 ASP A N 1
ATOM 8012 C CA . ASP A 1 1118 ? 26.312 -17.732 -51.971 1.00 94.06 1118 ASP A CA 1
ATOM 8013 C C . ASP A 1 1118 ? 27.705 -18.064 -51.378 1.00 94.06 1118 ASP A C 1
ATOM 8015 O O . ASP A 1 1118 ? 28.746 -17.992 -52.045 1.00 94.06 1118 ASP A O 1
ATOM 8019 N N . GLY A 1 1119 ? 27.736 -18.540 -50.134 1.00 93.12 1119 GLY A N 1
ATOM 8020 C CA . GLY A 1 1119 ? 28.896 -19.056 -49.419 1.00 93.12 1119 GLY A CA 1
ATOM 8021 C C . GLY A 1 1119 ? 29.412 -20.392 -49.941 1.00 93.12 1119 GLY A C 1
ATOM 8022 O O . GLY A 1 1119 ? 30.631 -20.593 -50.000 1.00 93.12 1119 GLY A O 1
ATOM 8023 N N . GLN A 1 1120 ? 28.533 -21.295 -50.379 1.00 95.12 1120 GLN A N 1
ATOM 8024 C CA . GLN A 1 1120 ? 28.941 -22.555 -51.005 1.00 95.12 1120 GLN A CA 1
ATOM 8025 C C . GLN A 1 1120 ? 29.482 -22.319 -52.422 1.00 95.12 1120 GLN A C 1
ATOM 8027 O O . GLN A 1 1120 ? 30.499 -22.903 -52.796 1.00 95.12 1120 GLN A O 1
ATOM 8032 N N . GLU A 1 1121 ? 28.899 -21.396 -53.180 1.00 93.75 1121 GLU A N 1
ATOM 8033 C CA . GLU A 1 1121 ? 29.426 -20.950 -54.470 1.00 93.75 1121 GLU A CA 1
ATOM 8034 C C . GLU A 1 1121 ? 30.802 -20.305 -54.351 1.00 93.75 1121 GLU A C 1
ATOM 8036 O O . GLU A 1 1121 ? 31.718 -20.590 -55.126 1.00 93.75 1121 GLU A O 1
ATOM 8041 N N . LYS A 1 1122 ? 31.002 -19.497 -53.311 1.00 90.62 1122 LYS A N 1
ATOM 8042 C CA . LYS A 1 1122 ? 32.300 -18.911 -52.978 1.00 90.62 1122 LYS A CA 1
ATOM 8043 C C . LYS A 1 1122 ? 33.362 -19.953 -52.612 1.00 90.62 1122 LYS A C 1
ATOM 8045 O O . LYS A 1 1122 ? 34.554 -19.714 -52.831 1.00 90.62 1122 LYS A O 1
ATOM 8050 N N . ILE A 1 1123 ? 32.952 -21.105 -52.076 1.00 91.75 1123 ILE A N 1
ATOM 8051 C CA . ILE A 1 1123 ? 33.816 -22.273 -51.841 1.00 91.75 1123 ILE A CA 1
ATOM 8052 C C . ILE A 1 1123 ? 34.104 -23.018 -53.155 1.00 91.75 1123 ILE A C 1
ATOM 8054 O O . ILE A 1 1123 ? 35.256 -23.388 -53.401 1.00 91.75 1123 ILE A O 1
ATOM 8058 N N . ASP A 1 1124 ? 33.089 -23.212 -53.998 1.00 91.00 1124 ASP A N 1
ATOM 8059 C CA . ASP A 1 1124 ? 33.190 -23.928 -55.277 1.00 91.00 1124 ASP A CA 1
ATOM 8060 C C . ASP A 1 1124 ? 33.873 -23.100 -56.387 1.00 91.00 1124 ASP A C 1
ATOM 8062 O O . ASP A 1 1124 ? 34.410 -23.658 -57.350 1.00 91.00 1124 ASP A O 1
ATOM 8066 N N . GLY A 1 1125 ? 33.947 -21.779 -56.212 1.00 90.25 1125 GLY A N 1
ATOM 8067 C CA . GLY A 1 1125 ? 34.542 -20.827 -57.148 1.00 90.25 1125 GLY A CA 1
ATOM 8068 C C . GLY A 1 1125 ? 33.608 -20.409 -58.285 1.00 90.25 1125 GLY A C 1
ATOM 8069 O O . GLY A 1 1125 ? 34.109 -20.028 -59.348 1.00 90.25 1125 GLY A O 1
ATOM 8070 N N . THR A 1 1126 ? 32.297 -20.513 -58.068 1.00 93.94 1126 THR A N 1
ATOM 8071 C CA . THR A 1 1126 ? 31.241 -20.066 -58.983 1.00 93.94 1126 THR A CA 1
ATOM 8072 C C . THR A 1 1126 ? 30.789 -18.635 -58.650 1.00 93.94 1126 THR A C 1
ATOM 8074 O O . THR A 1 1126 ? 31.554 -17.903 -58.010 1.00 93.94 1126 THR A O 1
ATOM 8077 N N . ASN A 1 1127 ? 29.653 -18.159 -59.170 1.00 91.50 1127 ASN A N 1
ATOM 8078 C CA . ASN A 1 1127 ? 29.300 -16.739 -59.134 1.00 91.50 1127 ASN A CA 1
ATOM 8079 C C . ASN A 1 1127 ? 27.832 -16.513 -58.718 1.00 91.50 1127 ASN A C 1
ATOM 8081 O O . ASN A 1 1127 ? 26.980 -16.542 -59.608 1.00 91.50 1127 ASN A O 1
ATOM 8085 N N . PRO A 1 1128 ? 27.571 -16.117 -57.453 1.00 93.50 1128 PRO A N 1
ATOM 8086 C CA . PRO A 1 1128 ? 26.233 -16.048 -56.837 1.00 93.50 1128 PRO A CA 1
ATOM 8087 C C . PRO A 1 1128 ? 25.327 -14.901 -57.306 1.00 93.50 1128 PRO A C 1
ATOM 8089 O O . PRO A 1 1128 ? 24.454 -14.405 -56.600 1.00 93.50 1128 PRO A O 1
ATOM 8092 N N . LEU A 1 1129 ? 25.570 -14.417 -58.520 1.00 94.25 1129 LEU A N 1
ATOM 8093 C CA . LEU A 1 1129 ? 24.786 -13.404 -59.220 1.00 94.25 1129 LEU A CA 1
ATOM 8094 C C . LEU A 1 1129 ? 24.451 -13.859 -60.657 1.00 94.25 1129 LEU A C 1
ATOM 8096 O O . LEU A 1 1129 ? 24.024 -13.043 -61.486 1.00 94.25 1129 LEU A O 1
ATOM 8100 N N . VAL A 1 1130 ? 24.726 -15.121 -61.005 1.00 93.44 1130 VAL A N 1
ATOM 8101 C CA . VAL A 1 1130 ? 24.635 -15.697 -62.352 1.00 93.44 1130 VAL A CA 1
ATOM 8102 C C . VAL A 1 1130 ? 24.039 -17.117 -62.267 1.00 93.44 1130 VAL A C 1
ATOM 8104 O O . VAL A 1 1130 ? 24.802 -18.081 -62.289 1.00 93.44 1130 VAL A O 1
ATOM 8107 N N . PRO A 1 1131 ? 22.696 -17.272 -62.365 1.00 93.25 1131 PRO A N 1
ATOM 8108 C CA . PRO A 1 1131 ? 21.980 -18.523 -62.034 1.00 93.25 1131 PRO A CA 1
ATOM 8109 C C . PRO A 1 1131 ? 22.222 -19.741 -62.954 1.00 93.25 1131 PRO A C 1
ATOM 8111 O O . PRO A 1 1131 ? 21.436 -20.687 -63.006 1.00 93.25 1131 PRO A O 1
ATOM 8114 N N . CYS A 1 1132 ? 23.247 -19.687 -63.799 1.00 92.38 1132 CYS A N 1
ATOM 8115 C CA . CYS A 1 1132 ? 23.686 -20.758 -64.689 1.00 92.38 1132 CYS A CA 1
ATOM 8116 C C . CYS A 1 1132 ? 25.176 -21.096 -64.506 1.00 92.38 1132 CYS A C 1
ATOM 8118 O O . CYS A 1 1132 ? 25.717 -21.888 -65.278 1.00 92.38 1132 CYS A O 1
ATOM 8120 N N . ASP A 1 1133 ? 25.852 -20.472 -63.542 1.00 93.75 1133 ASP A N 1
ATOM 8121 C CA . ASP A 1 1133 ? 27.255 -20.693 -63.206 1.00 93.75 1133 ASP A CA 1
ATOM 8122 C C . ASP A 1 1133 ? 27.295 -21.349 -61.825 1.00 93.75 1133 ASP A C 1
ATOM 8124 O O . ASP A 1 1133 ? 27.522 -20.666 -60.845 1.00 93.75 1133 ASP A O 1
ATOM 8128 N N . PHE A 1 1134 ? 27.011 -22.656 -61.741 1.00 93.00 1134 PHE A N 1
ATOM 8129 C CA . PHE A 1 1134 ? 26.904 -23.380 -60.467 1.00 93.00 1134 PHE A CA 1
ATOM 8130 C C . PHE A 1 1134 ? 27.395 -24.826 -60.541 1.00 93.00 1134 PHE A C 1
ATOM 8132 O O . PHE A 1 1134 ? 27.541 -25.426 -61.613 1.00 93.00 1134 PHE A O 1
ATOM 8139 N N . VAL A 1 1135 ? 27.609 -25.437 -59.374 1.00 89.94 1135 VAL A N 1
ATOM 8140 C CA . VAL A 1 1135 ? 27.913 -26.867 -59.250 1.00 89.94 1135 VAL A CA 1
ATOM 8141 C C . VAL A 1 1135 ? 26.634 -27.635 -58.918 1.00 89.94 1135 VAL A C 1
ATOM 8143 O O . VAL A 1 1135 ? 26.135 -27.589 -57.801 1.00 89.94 1135 VAL A O 1
ATOM 8146 N N . GLN A 1 1136 ? 26.123 -28.426 -59.868 1.00 87.31 1136 GLN A N 1
ATOM 8147 C CA . GLN A 1 1136 ? 24.877 -29.202 -59.702 1.00 87.31 1136 GLN A CA 1
ATOM 8148 C C . GLN A 1 1136 ? 24.860 -30.131 -58.467 1.00 87.31 1136 GLN A C 1
ATOM 8150 O O . GLN A 1 1136 ? 23.798 -30.460 -57.948 1.00 87.31 1136 GLN A O 1
ATOM 8155 N N . ALA A 1 1137 ? 26.025 -30.577 -57.985 1.00 88.06 1137 ALA A N 1
ATOM 8156 C CA . ALA A 1 1137 ? 26.127 -31.393 -56.771 1.00 88.06 1137 ALA A CA 1
ATOM 8157 C C . ALA A 1 1137 ? 25.975 -30.591 -55.460 1.00 88.06 1137 ALA A C 1
ATOM 8159 O O . ALA A 1 1137 ? 25.762 -31.203 -54.415 1.00 88.06 1137 ALA A O 1
ATOM 8160 N N . SER A 1 1138 ? 26.086 -29.262 -55.529 1.00 92.31 1138 SER A N 1
ATOM 8161 C CA . SER A 1 1138 ? 25.996 -28.317 -54.410 1.00 92.31 1138 SER A CA 1
ATOM 8162 C C . SER A 1 1138 ? 24.600 -27.689 -54.274 1.00 92.31 1138 SER A C 1
ATOM 8164 O O . SER A 1 1138 ? 24.326 -27.037 -53.268 1.00 92.31 1138 SER A O 1
ATOM 8166 N N . GLN A 1 1139 ? 23.697 -27.925 -55.240 1.00 91.06 1139 GLN A N 1
ATOM 8167 C CA . GLN A 1 1139 ? 22.295 -27.495 -55.174 1.00 91.06 1139 GLN A CA 1
ATOM 8168 C C . GLN A 1 1139 ? 21.576 -28.224 -54.028 1.00 91.06 1139 GLN A C 1
ATOM 8170 O O . GLN A 1 1139 ? 21.185 -29.388 -54.152 1.00 91.06 1139 GLN A O 1
ATOM 8175 N N . THR A 1 1140 ? 21.426 -27.537 -52.898 1.00 87.94 1140 THR A N 1
ATOM 8176 C CA . THR A 1 1140 ? 20.842 -28.068 -51.655 1.00 87.94 1140 THR A CA 1
ATOM 8177 C C . THR A 1 1140 ? 19.572 -27.329 -51.237 1.00 87.94 1140 THR A C 1
ATOM 8179 O O . THR A 1 1140 ? 18.730 -27.918 -50.555 1.00 87.94 1140 THR A O 1
ATOM 8182 N N . LEU A 1 1141 ? 19.388 -26.091 -51.701 1.00 90.75 1141 LEU A N 1
ATOM 8183 C CA . LEU A 1 1141 ? 18.187 -25.287 -51.508 1.00 90.75 1141 LEU A CA 1
ATOM 8184 C C . LEU A 1 1141 ? 17.186 -25.442 -52.665 1.00 90.75 1141 LEU A C 1
ATOM 8186 O O . LEU A 1 1141 ? 17.428 -26.072 -53.699 1.00 90.75 1141 LEU A O 1
ATOM 8190 N N . ALA A 1 1142 ? 15.988 -24.894 -52.464 1.00 90.19 1142 ALA A N 1
ATOM 8191 C CA . ALA A 1 1142 ? 14.905 -24.975 -53.431 1.00 90.19 1142 ALA A CA 1
ATOM 8192 C C . ALA A 1 1142 ? 15.001 -23.853 -54.478 1.00 90.19 1142 ALA A C 1
ATOM 8194 O O . ALA A 1 1142 ? 14.523 -22.750 -54.236 1.00 90.19 1142 ALA A O 1
ATOM 8195 N N . THR A 1 1143 ? 15.508 -24.186 -55.671 1.00 92.44 1143 THR A N 1
ATOM 8196 C CA . THR A 1 1143 ? 15.580 -23.295 -56.852 1.00 92.44 1143 THR A CA 1
ATOM 8197 C C . THR A 1 1143 ? 14.390 -22.341 -57.012 1.00 92.44 1143 THR A C 1
ATOM 8199 O O . THR A 1 1143 ? 13.218 -22.729 -56.911 1.00 92.44 1143 THR A O 1
ATOM 8202 N N . SER A 1 1144 ? 14.665 -21.096 -57.372 1.00 92.50 1144 SER A N 1
ATOM 8203 C CA . SER A 1 1144 ? 13.668 -20.057 -57.608 1.00 92.50 1144 SER A CA 1
ATOM 8204 C C . SER A 1 1144 ? 12.758 -20.345 -58.812 1.00 92.50 1144 SER A C 1
ATOM 8206 O O . SER A 1 1144 ? 13.035 -21.159 -59.700 1.00 92.50 1144 SER A O 1
ATOM 8208 N N . ALA A 1 1145 ? 11.629 -19.634 -58.873 1.00 91.94 1145 ALA A N 1
ATOM 8209 C CA . ALA A 1 1145 ? 10.744 -19.665 -60.038 1.00 91.94 1145 ALA A CA 1
ATOM 8210 C C . ALA A 1 1145 ? 11.365 -18.999 -61.282 1.00 91.94 1145 ALA A C 1
ATOM 8212 O O . ALA A 1 1145 ? 10.958 -19.320 -62.398 1.00 91.94 1145 ALA A O 1
ATOM 8213 N N . ALA A 1 1146 ? 12.332 -18.091 -61.101 1.00 90.94 1146 ALA A N 1
ATOM 8214 C CA . ALA A 1 1146 ? 13.061 -17.460 -62.196 1.00 90.94 1146 ALA A CA 1
ATOM 8215 C C . ALA A 1 1146 ? 14.043 -18.454 -62.830 1.00 90.94 1146 ALA A C 1
ATOM 8217 O O . ALA A 1 1146 ? 13.963 -18.698 -64.034 1.00 90.94 1146 ALA A O 1
ATOM 8218 N N . TRP A 1 1147 ? 14.867 -19.109 -62.006 1.00 93.69 1147 TRP A N 1
ATOM 8219 C CA . TRP A 1 1147 ? 15.811 -20.143 -62.433 1.00 93.69 1147 TRP A CA 1
ATOM 8220 C C . TRP A 1 1147 ? 15.135 -21.280 -63.205 1.00 93.69 1147 TRP A C 1
ATOM 8222 O O . TRP A 1 1147 ? 15.582 -21.685 -64.273 1.00 93.69 1147 TRP A O 1
ATOM 8232 N N . LYS A 1 1148 ? 13.974 -21.738 -62.723 1.00 92.50 1148 LYS A N 1
ATOM 8233 C CA . LYS A 1 1148 ? 13.157 -22.786 -63.364 1.00 92.50 1148 LYS A CA 1
ATOM 8234 C C . LYS A 1 1148 ? 12.755 -22.488 -64.820 1.00 92.50 1148 LYS A C 1
ATOM 8236 O O . LYS A 1 1148 ? 12.457 -23.425 -65.565 1.00 92.50 1148 LYS A O 1
ATOM 8241 N N . LEU A 1 1149 ? 12.730 -21.214 -65.218 1.00 91.44 1149 LEU A N 1
ATOM 8242 C CA . LEU A 1 1149 ? 12.376 -20.755 -66.566 1.00 91.44 1149 LEU A CA 1
ATOM 8243 C C . LEU A 1 1149 ? 13.591 -20.443 -67.457 1.00 91.44 1149 LEU A C 1
ATOM 8245 O O . LEU A 1 1149 ? 13.392 -20.115 -68.629 1.00 91.44 1149 LEU A O 1
ATOM 8249 N N . LEU A 1 1150 ? 14.815 -20.528 -66.927 1.00 92.81 1150 LEU A N 1
ATOM 8250 C CA . LEU A 1 1150 ? 16.046 -20.414 -67.708 1.00 92.81 1150 LEU A CA 1
ATOM 8251 C C . LEU A 1 1150 ? 16.297 -21.686 -68.534 1.00 92.81 1150 LEU A C 1
ATOM 8253 O O . LEU A 1 1150 ? 15.673 -22.720 -68.312 1.00 92.81 1150 LEU A O 1
ATOM 8257 N N . ASP A 1 1151 ? 17.194 -21.551 -69.505 1.00 92.69 1151 ASP A N 1
ATOM 8258 C CA . ASP A 1 1151 ? 17.750 -22.581 -70.390 1.00 92.69 1151 ASP A CA 1
ATOM 8259 C C . ASP A 1 1151 ? 19.267 -22.347 -70.325 1.00 92.69 1151 ASP A C 1
ATOM 8261 O O . ASP A 1 1151 ? 19.791 -21.458 -71.007 1.00 92.69 1151 ASP A O 1
ATOM 8265 N N . CYS A 1 1152 ? 19.928 -22.984 -69.352 1.00 92.19 1152 CYS A N 1
ATOM 8266 C CA . CYS A 1 1152 ? 21.281 -22.597 -68.939 1.00 92.19 1152 CYS A CA 1
ATOM 8267 C C . CYS A 1 1152 ? 22.383 -23.085 -69.889 1.00 92.19 1152 CYS A C 1
ATOM 8269 O O . CYS A 1 1152 ? 23.376 -22.380 -70.083 1.00 92.19 1152 CYS A O 1
ATOM 8271 N N . ASP A 1 1153 ? 22.209 -24.241 -70.529 1.00 90.94 1153 ASP A N 1
ATOM 8272 C CA . ASP A 1 1153 ? 23.147 -24.750 -71.534 1.00 90.94 1153 ASP A CA 1
ATOM 8273 C C . ASP A 1 1153 ? 22.786 -24.357 -72.983 1.00 90.94 1153 ASP A C 1
ATOM 8275 O O . ASP A 1 1153 ? 23.618 -24.456 -73.899 1.00 90.94 1153 ASP A O 1
ATOM 8279 N N . GLY A 1 1154 ? 21.584 -23.813 -73.185 1.00 92.31 1154 GLY A N 1
ATOM 8280 C CA . GLY A 1 1154 ? 21.121 -23.268 -74.447 1.00 92.31 1154 GLY A CA 1
ATOM 8281 C C . GLY A 1 1154 ? 20.645 -24.325 -75.439 1.00 92.31 1154 GLY A C 1
ATOM 8282 O O . GLY A 1 1154 ? 20.790 -24.090 -76.646 1.00 92.31 1154 GLY A O 1
ATOM 8283 N N . ASP A 1 1155 ? 20.139 -25.476 -75.002 1.00 92.25 1155 ASP A N 1
ATOM 8284 C CA . ASP A 1 1155 ? 19.588 -26.509 -75.882 1.00 92.25 1155 ASP A CA 1
ATOM 8285 C C . ASP A 1 1155 ? 18.110 -26.311 -76.270 1.00 92.25 1155 ASP A C 1
ATOM 8287 O O . ASP A 1 1155 ? 17.624 -26.960 -77.203 1.00 92.25 1155 ASP A O 1
ATOM 8291 N N . GLY A 1 1156 ? 17.404 -25.371 -75.638 1.00 91.44 1156 GLY A N 1
ATOM 8292 C CA . GLY A 1 1156 ? 15.995 -25.069 -75.890 1.00 91.44 1156 GLY A CA 1
ATOM 8293 C C . GLY A 1 1156 ? 14.990 -25.791 -74.980 1.00 91.44 1156 GLY A C 1
ATOM 8294 O O . GLY A 1 1156 ? 13.778 -25.623 -75.175 1.00 91.44 1156 GLY A O 1
ATOM 8295 N N . VAL A 1 1157 ? 15.433 -26.594 -74.016 1.00 93.69 1157 VAL A N 1
ATOM 8296 C CA . VAL A 1 1157 ? 14.648 -27.067 -72.866 1.00 93.69 1157 VAL A CA 1
ATOM 8297 C C . VAL A 1 1157 ? 14.896 -26.111 -71.687 1.00 93.69 1157 VAL A C 1
ATOM 8299 O O . VAL A 1 1157 ? 15.930 -25.462 -71.623 1.00 93.69 1157 VAL A O 1
ATOM 8302 N N . THR A 1 1158 ? 13.926 -25.933 -70.783 1.00 94.62 1158 THR A N 1
ATOM 8303 C CA . THR A 1 1158 ? 14.155 -25.127 -69.569 1.00 94.62 1158 THR A CA 1
ATOM 8304 C C . THR A 1 1158 ? 14.586 -26.000 -68.398 1.00 94.62 1158 THR A C 1
ATOM 8306 O O . THR A 1 1158 ? 14.102 -27.129 -68.272 1.00 94.62 1158 THR A O 1
ATOM 8309 N N . ASN A 1 1159 ? 15.363 -25.438 -67.471 1.00 92.00 1159 ASN A N 1
ATOM 8310 C CA . ASN A 1 1159 ? 15.905 -26.129 -66.299 1.00 92.00 1159 ASN A CA 1
ATOM 8311 C C . ASN A 1 1159 ? 14.833 -26.942 -65.531 1.00 92.00 1159 ASN A C 1
ATOM 8313 O O . ASN A 1 1159 ? 15.056 -28.079 -65.112 1.00 92.00 1159 ASN A O 1
ATOM 8317 N N . GLN A 1 1160 ? 13.615 -26.397 -65.370 1.00 92.94 1160 GLN A N 1
ATOM 8318 C CA . GLN A 1 1160 ? 12.492 -27.123 -64.753 1.00 92.94 1160 GLN A CA 1
ATOM 8319 C C . GLN A 1 1160 ? 12.055 -28.356 -65.553 1.00 92.94 1160 GLN A C 1
ATOM 8321 O O . GLN A 1 1160 ? 11.733 -29.394 -64.970 1.00 92.94 1160 GLN A O 1
ATOM 8326 N N . GLN A 1 1161 ? 11.966 -28.227 -66.874 1.00 94.56 1161 GLN A N 1
ATOM 8327 C CA . GLN A 1 1161 ? 11.516 -29.300 -67.750 1.00 94.56 1161 GLN A CA 1
ATOM 8328 C C . GLN A 1 1161 ? 12.568 -30.414 -67.825 1.00 94.56 1161 GLN A C 1
ATOM 8330 O O . GLN A 1 1161 ? 12.203 -31.585 -67.857 1.00 94.56 1161 GLN A O 1
ATOM 8335 N N . GLU A 1 1162 ? 13.851 -30.078 -67.740 1.00 92.12 1162 GLU A N 1
ATOM 8336 C CA . GLU A 1 1162 ? 14.940 -31.049 -67.626 1.00 92.12 1162 GLU A CA 1
ATOM 8337 C C . GLU A 1 1162 ? 14.933 -31.816 -66.305 1.00 92.12 1162 GLU A C 1
ATOM 8339 O O . GLU A 1 1162 ? 15.064 -33.040 -66.316 1.00 92.12 1162 GLU A O 1
ATOM 8344 N N . ILE A 1 1163 ? 14.688 -31.145 -65.172 1.00 88.38 1163 ILE A N 1
ATOM 8345 C CA . ILE A 1 1163 ? 14.491 -31.821 -63.877 1.00 88.38 1163 ILE A CA 1
ATOM 8346 C C . ILE A 1 1163 ? 13.326 -32.819 -63.962 1.00 88.38 1163 ILE A C 1
ATOM 8348 O O . ILE A 1 1163 ? 13.447 -33.954 -63.499 1.00 88.38 1163 ILE A O 1
ATOM 8352 N N . LEU A 1 1164 ? 12.205 -32.430 -64.585 1.00 91.25 1164 LEU A N 1
ATOM 8353 C CA . LEU A 1 1164 ? 11.072 -33.334 -64.830 1.00 91.25 1164 LEU A CA 1
ATOM 8354 C C . LEU A 1 1164 ? 11.435 -34.485 -65.777 1.00 91.25 1164 LEU A C 1
ATOM 8356 O O . LEU A 1 1164 ? 10.889 -35.585 -65.660 1.00 91.25 1164 LEU A O 1
ATOM 8360 N N . ASP A 1 1165 ? 12.339 -34.237 -66.720 1.00 91.06 1165 ASP A N 1
ATOM 8361 C CA . ASP A 1 1165 ? 12.774 -35.214 -67.704 1.00 91.06 1165 ASP A CA 1
ATOM 8362 C C . ASP A 1 1165 ? 13.916 -36.126 -67.228 1.00 91.06 1165 ASP A C 1
ATOM 8364 O O . ASP A 1 1165 ? 14.110 -37.190 -67.832 1.00 91.06 1165 ASP A O 1
ATOM 8368 N N . GLY A 1 1166 ? 14.587 -35.782 -66.127 1.00 88.81 1166 GLY A N 1
ATOM 8369 C CA . GLY A 1 1166 ? 15.759 -36.479 -65.600 1.00 88.81 1166 GLY A CA 1
ATOM 8370 C C . GLY A 1 1166 ? 17.038 -36.178 -66.385 1.00 88.81 1166 GLY A C 1
ATOM 8371 O O . GLY A 1 1166 ? 17.887 -37.061 -66.514 1.00 88.81 1166 GLY A O 1
ATOM 8372 N N . THR A 1 1167 ? 17.140 -34.977 -66.957 1.00 92.12 1167 THR A N 1
ATOM 8373 C CA . THR A 1 1167 ? 18.285 -34.512 -67.750 1.00 92.12 1167 THR A CA 1
ATOM 8374 C C . THR A 1 1167 ? 19.049 -33.384 -67.029 1.00 92.12 1167 THR A C 1
ATOM 8376 O O . THR A 1 1167 ? 18.799 -33.172 -65.843 1.00 92.12 1167 THR A O 1
ATOM 8379 N N . ASN A 1 1168 ? 20.079 -32.775 -67.637 1.00 89.94 1168 ASN A N 1
ATOM 8380 C CA . ASN A 1 1168 ? 21.076 -31.984 -66.898 1.00 89.94 1168 ASN A CA 1
ATOM 8381 C C . ASN A 1 1168 ? 21.169 -30.542 -67.433 1.00 89.94 1168 ASN A C 1
ATOM 8383 O O . ASN A 1 1168 ? 21.827 -30.384 -68.460 1.00 89.94 1168 ASN A O 1
ATOM 8387 N N . PRO A 1 1169 ? 20.688 -29.532 -66.670 1.00 91.88 1169 PRO A N 1
ATOM 8388 C CA . PRO A 1 1169 ? 20.619 -28.127 -67.103 1.00 91.88 1169 PRO A CA 1
ATOM 8389 C C . PRO A 1 1169 ? 21.923 -27.415 -67.464 1.00 91.88 1169 PRO A C 1
ATOM 8391 O O . PRO A 1 1169 ? 21.901 -26.257 -67.876 1.00 91.88 1169 PRO A O 1
ATOM 8394 N N . LEU A 1 1170 ? 23.072 -28.062 -67.263 1.00 91.50 1170 LEU A N 1
ATOM 8395 C CA . LEU A 1 1170 ? 24.393 -27.532 -67.602 1.00 91.50 1170 LEU A CA 1
ATOM 8396 C C . LEU A 1 1170 ? 25.075 -28.324 -68.733 1.00 91.50 1170 LEU A C 1
ATOM 8398 O O . LEU A 1 1170 ? 26.276 -28.162 -68.968 1.00 91.50 1170 LEU A O 1
ATOM 8402 N N . ASN A 1 1171 ? 24.363 -29.218 -69.424 1.00 91.62 1171 ASN A N 1
ATOM 8403 C CA . ASN A 1 1171 ? 24.935 -30.087 -70.446 1.00 91.62 1171 ASN A CA 1
ATOM 8404 C C . ASN A 1 1171 ? 24.019 -30.236 -71.664 1.00 91.62 1171 ASN A C 1
ATOM 8406 O O . ASN A 1 1171 ? 23.270 -31.202 -71.771 1.00 91.62 1171 ASN A O 1
ATOM 8410 N N . SER A 1 1172 ? 24.267 -29.383 -72.660 1.00 92.19 1172 SER A N 1
ATOM 8411 C CA . SER A 1 1172 ? 23.491 -29.211 -73.902 1.00 92.19 1172 SER A CA 1
ATOM 8412 C C . SER A 1 1172 ? 23.287 -30.457 -74.796 1.00 92.19 1172 SER A C 1
ATOM 8414 O O . SER A 1 1172 ? 22.635 -30.391 -75.839 1.00 92.19 1172 SER A O 1
ATOM 8416 N N . CYS A 1 1173 ? 23.860 -31.606 -74.425 1.00 92.50 1173 CYS A N 1
ATOM 8417 C CA . CYS A 1 1173 ? 23.632 -32.914 -75.052 1.00 92.50 1173 CYS A CA 1
ATOM 8418 C C . CYS A 1 1173 ? 22.835 -33.889 -74.166 1.00 92.50 1173 CYS A C 1
ATOM 8420 O O . CYS A 1 1173 ? 22.715 -35.072 -74.481 1.00 92.50 1173 CYS A O 1
ATOM 8422 N N . SER A 1 1174 ? 22.300 -33.413 -73.047 1.00 92.81 1174 SER A N 1
ATOM 8423 C CA . SER A 1 1174 ? 21.529 -34.165 -72.071 1.00 92.81 1174 SER A CA 1
ATOM 8424 C C . SER A 1 1174 ? 20.122 -33.585 -72.032 1.00 92.81 1174 SER A C 1
ATOM 8426 O O . SER A 1 1174 ? 19.800 -32.817 -71.137 1.00 92.81 1174 SER A O 1
ATOM 8428 N N . PHE A 1 1175 ? 19.278 -33.977 -72.990 1.00 92.62 1175 PHE A N 1
ATOM 8429 C CA . PHE A 1 1175 ? 17.932 -33.416 -73.146 1.00 92.62 1175 PHE A CA 1
ATOM 8430 C C . PHE A 1 1175 ? 16.934 -34.404 -73.745 1.00 92.62 1175 PHE A C 1
ATOM 8432 O O . PHE A 1 1175 ? 17.277 -35.525 -74.129 1.00 92.62 1175 PHE A O 1
ATOM 8439 N N . LYS A 1 1176 ? 15.668 -33.987 -73.857 1.00 90.50 1176 LYS A N 1
ATOM 8440 C CA . LYS A 1 1176 ? 14.659 -34.692 -74.658 1.00 90.50 1176 LYS A CA 1
ATOM 8441 C C . LYS A 1 1176 ? 14.174 -33.805 -75.790 1.00 90.50 1176 LYS A C 1
ATOM 8443 O O . LYS A 1 1176 ? 13.590 -32.752 -75.561 1.00 90.50 1176 LYS A O 1
ATOM 8448 N N . LEU A 1 1177 ? 14.337 -34.269 -77.029 1.00 88.06 1177 LEU A N 1
ATOM 8449 C CA . LEU A 1 1177 ? 13.943 -33.523 -78.232 1.00 88.06 1177 LEU A CA 1
ATOM 8450 C C . LEU A 1 1177 ? 12.446 -33.144 -78.252 1.00 88.06 1177 LEU A C 1
ATOM 8452 O O . LEU A 1 1177 ? 12.071 -32.124 -78.823 1.00 88.06 1177 LEU A O 1
ATOM 8456 N N . SER A 1 1178 ? 11.585 -33.927 -77.591 1.00 88.56 1178 SER A N 1
ATOM 8457 C CA . SER A 1 1178 ? 10.156 -33.619 -77.404 1.00 88.56 1178 SER A CA 1
ATOM 8458 C C . SER A 1 1178 ? 9.874 -32.422 -76.490 1.00 88.56 1178 SER A C 1
ATOM 8460 O O . SER A 1 1178 ? 8.757 -31.908 -76.508 1.00 88.56 1178 SER A O 1
ATOM 8462 N N . SER A 1 1179 ? 10.855 -32.025 -75.683 1.00 92.81 1179 SER A N 1
ATOM 8463 C CA . SER A 1 1179 ? 10.743 -31.031 -74.615 1.00 92.81 1179 SER A CA 1
ATOM 8464 C C . SER A 1 1179 ? 11.382 -29.687 -74.984 1.00 92.81 1179 SER A C 1
ATOM 8466 O O . SER A 1 1179 ? 11.256 -28.730 -74.226 1.00 92.81 1179 SER A O 1
ATOM 8468 N N . GLN A 1 1180 ? 12.017 -29.583 -76.162 1.00 91.31 1180 GLN A N 1
ATOM 8469 C CA . GLN A 1 1180 ? 12.562 -28.325 -76.685 1.00 91.31 1180 GLN A CA 1
ATOM 8470 C C . GLN A 1 1180 ? 11.433 -27.350 -77.053 1.00 91.31 1180 GLN A C 1
ATOM 8472 O O . GLN A 1 1180 ? 10.921 -27.351 -78.178 1.00 91.31 1180 GLN A O 1
ATOM 8477 N N . THR A 1 1181 ? 11.029 -26.524 -76.089 1.00 86.62 1181 THR A N 1
ATOM 8478 C CA . THR A 1 1181 ? 9.972 -25.510 -76.241 1.00 86.62 1181 THR A CA 1
ATOM 8479 C C . THR A 1 1181 ? 10.499 -24.085 -76.426 1.00 86.62 1181 THR A C 1
ATOM 8481 O O . THR A 1 1181 ? 9.752 -23.214 -76.875 1.00 86.62 1181 THR A O 1
ATOM 8484 N N . VAL A 1 1182 ? 11.778 -23.854 -76.126 1.00 87.31 1182 VAL A N 1
ATOM 8485 C CA . VAL A 1 1182 ? 12.521 -22.605 -76.351 1.00 87.31 1182 VAL A CA 1
ATOM 8486 C C . VAL A 1 1182 ? 13.361 -22.741 -77.637 1.00 87.31 1182 VAL A C 1
ATOM 8488 O O . VAL A 1 1182 ? 13.508 -23.827 -78.202 1.00 87.31 1182 VAL A O 1
ATOM 8491 N N . LEU A 1 1183 ? 13.845 -21.622 -78.188 1.00 89.81 1183 LEU A N 1
ATOM 8492 C CA . LEU A 1 1183 ? 14.732 -21.629 -79.356 1.00 89.81 1183 LEU A CA 1
ATOM 8493 C C . LEU A 1 1183 ? 16.169 -21.974 -78.922 1.00 89.81 1183 LEU A C 1
ATOM 8495 O O . LEU A 1 1183 ? 16.753 -21.157 -78.213 1.00 89.81 1183 LEU A O 1
ATOM 8499 N N . PRO A 1 1184 ? 16.770 -23.087 -79.395 1.00 92.62 1184 PRO A N 1
ATOM 8500 C CA . PRO A 1 1184 ? 18.127 -23.456 -79.003 1.00 92.62 1184 PRO A CA 1
ATOM 8501 C C . PRO A 1 1184 ? 19.167 -22.428 -79.452 1.00 92.62 1184 PRO A C 1
ATOM 8503 O O . PRO A 1 1184 ? 19.060 -21.822 -80.528 1.00 92.62 1184 PRO A O 1
ATOM 8506 N N . SER A 1 1185 ? 20.219 -22.296 -78.655 1.00 92.25 1185 SER A N 1
ATOM 8507 C CA . SER A 1 1185 ? 21.344 -21.393 -78.865 1.00 92.25 1185 SER A CA 1
ATOM 8508 C C . SER A 1 1185 ? 22.130 -21.694 -80.146 1.00 92.25 1185 SER A C 1
ATOM 8510 O O . SER A 1 1185 ? 22.151 -22.805 -80.683 1.00 92.25 1185 SER A O 1
ATOM 8512 N N . THR A 1 1186 ? 22.868 -20.700 -80.640 1.00 92.94 1186 THR A N 1
ATOM 8513 C CA . THR A 1 1186 ? 23.833 -20.914 -81.730 1.00 92.94 1186 THR A CA 1
ATOM 8514 C C . THR A 1 1186 ? 24.996 -21.819 -81.326 1.00 92.94 1186 THR A C 1
ATOM 8516 O O . THR A 1 1186 ? 25.658 -22.344 -82.216 1.00 92.94 1186 THR A O 1
ATOM 8519 N N . SER A 1 1187 ? 25.256 -22.007 -80.027 1.00 91.19 1187 SER A N 1
ATOM 8520 C CA . SER A 1 1187 ? 26.247 -22.971 -79.541 1.00 91.19 1187 SER A CA 1
ATOM 8521 C C . SER A 1 1187 ? 25.742 -24.391 -79.792 1.00 91.19 1187 SER A C 1
ATOM 8523 O O . SER A 1 1187 ? 26.325 -25.104 -80.606 1.00 91.19 1187 SER A O 1
ATOM 8525 N N . TRP A 1 1188 ? 24.570 -24.727 -79.239 1.00 93.62 1188 TRP A N 1
ATOM 8526 C CA . TRP A 1 1188 ? 23.915 -26.027 -79.408 1.00 93.62 1188 TRP A CA 1
ATOM 8527 C C . TRP A 1 1188 ? 23.751 -26.428 -80.877 1.00 93.62 1188 TRP A C 1
ATOM 8529 O O . TRP A 1 1188 ? 24.083 -27.543 -81.255 1.00 93.62 1188 TRP A O 1
ATOM 8539 N N . ASN A 1 1189 ? 23.316 -25.506 -81.746 1.00 91.94 1189 ASN A N 1
ATOM 8540 C CA . ASN A 1 1189 ? 23.129 -25.791 -83.178 1.00 91.94 1189 ASN A CA 1
ATOM 8541 C C . ASN A 1 1189 ? 24.429 -26.183 -83.926 1.00 91.94 1189 ASN A C 1
ATOM 8543 O O . ASN A 1 1189 ? 24.349 -26.760 -85.015 1.00 91.94 1189 ASN A O 1
ATOM 8547 N N . ASN A 1 1190 ? 25.602 -25.842 -83.378 1.00 91.38 1190 ASN A N 1
ATOM 8548 C CA . ASN A 1 1190 ? 26.920 -26.182 -83.926 1.00 91.38 1190 ASN A CA 1
ATOM 8549 C C . ASN A 1 1190 ? 27.574 -27.391 -83.231 1.00 91.38 1190 ASN A C 1
ATOM 8551 O O . ASN A 1 1190 ? 28.593 -27.877 -83.725 1.00 91.38 1190 ASN A O 1
ATOM 8555 N N . THR A 1 1191 ? 27.022 -27.852 -82.107 1.00 92.19 1191 THR A N 1
ATOM 8556 C CA . THR A 1 1191 ? 27.423 -29.096 -81.441 1.00 92.19 1191 THR A CA 1
ATOM 8557 C C . THR A 1 1191 ? 26.972 -30.305 -82.270 1.00 92.19 1191 THR A C 1
ATOM 8559 O O . THR A 1 1191 ? 26.055 -30.205 -83.083 1.00 92.19 1191 THR A O 1
ATOM 8562 N N . ASP A 1 1192 ? 27.660 -31.425 -82.073 1.00 91.75 1192 ASP A N 1
ATOM 8563 C CA . ASP A 1 1192 ? 27.346 -32.773 -82.555 1.00 91.75 1192 ASP A CA 1
ATOM 8564 C C . ASP A 1 1192 ? 27.228 -33.629 -81.285 1.00 91.75 1192 ASP A C 1
ATOM 8566 O O . ASP A 1 1192 ? 28.238 -33.891 -80.621 1.00 91.75 1192 ASP A O 1
ATOM 8570 N N . CYS A 1 1193 ? 25.994 -33.898 -80.846 1.00 91.81 1193 CYS A N 1
ATOM 8571 C CA . CYS A 1 1193 ? 25.735 -34.430 -79.505 1.00 91.81 1193 CYS A CA 1
ATOM 8572 C C . CYS A 1 1193 ? 25.788 -35.957 -79.400 1.00 91.81 1193 CYS A C 1
ATOM 8574 O O . CYS A 1 1193 ? 26.159 -36.477 -78.344 1.00 91.81 1193 CYS A O 1
ATOM 8576 N N . ASP A 1 1194 ? 25.455 -36.684 -80.465 1.00 89.31 1194 ASP A N 1
ATOM 8577 C CA . ASP A 1 1194 ? 25.560 -38.146 -80.500 1.00 89.31 1194 ASP A CA 1
ATOM 8578 C C . ASP A 1 1194 ? 26.866 -38.649 -81.148 1.00 89.31 1194 ASP A C 1
ATOM 8580 O O . ASP A 1 1194 ? 27.257 -39.813 -80.972 1.00 89.31 1194 ASP A O 1
ATOM 8584 N N . GLY A 1 1195 ? 27.615 -37.746 -81.786 1.00 90.56 1195 GLY A N 1
ATOM 8585 C CA . GLY A 1 1195 ? 28.926 -38.000 -82.350 1.00 90.56 1195 GLY A CA 1
ATOM 8586 C C . GLY A 1 1195 ? 28.870 -38.659 -83.724 1.00 90.56 1195 GLY A C 1
ATOM 8587 O O . GLY A 1 1195 ? 29.775 -39.446 -84.025 1.00 90.56 1195 GLY A O 1
ATOM 8588 N N . ASP A 1 1196 ? 27.838 -38.420 -84.529 1.00 89.56 1196 ASP A N 1
ATOM 8589 C CA . ASP A 1 1196 ? 27.709 -38.938 -85.894 1.00 89.56 1196 ASP A CA 1
ATOM 8590 C C . ASP A 1 1196 ? 28.423 -38.077 -86.960 1.00 89.56 1196 ASP A C 1
ATOM 8592 O O . ASP A 1 1196 ? 28.566 -38.508 -88.108 1.00 89.56 1196 ASP A O 1
ATOM 8596 N N . GLY A 1 1197 ? 28.933 -36.897 -86.596 1.00 89.06 1197 GLY A N 1
ATOM 8597 C CA . GLY A 1 1197 ? 29.605 -35.950 -87.487 1.00 89.06 1197 GLY A CA 1
ATOM 8598 C C . GLY A 1 1197 ? 28.677 -34.975 -88.234 1.00 89.06 1197 GLY A C 1
ATOM 8599 O O . GLY A 1 1197 ? 29.149 -34.229 -89.102 1.00 89.06 1197 GLY A O 1
ATOM 8600 N N . VAL A 1 1198 ? 27.383 -34.958 -87.936 1.00 91.69 1198 VAL A N 1
ATOM 8601 C CA . VAL A 1 1198 ? 26.394 -33.945 -88.330 1.00 91.69 1198 VAL A CA 1
ATOM 8602 C C . VAL A 1 1198 ? 26.185 -33.004 -87.131 1.00 91.69 1198 VAL A C 1
ATOM 8604 O O . VAL A 1 1198 ? 26.417 -33.381 -85.991 1.00 91.69 1198 VAL A O 1
ATOM 8607 N N . THR A 1 1199 ? 25.826 -31.735 -87.354 1.00 93.50 1199 THR A N 1
ATOM 8608 C CA . THR A 1 1199 ? 25.517 -30.831 -86.227 1.00 93.50 1199 THR A CA 1
ATOM 8609 C C . THR A 1 1199 ? 24.032 -30.838 -85.897 1.00 93.50 1199 THR A C 1
ATOM 8611 O O . THR A 1 1199 ? 23.204 -30.839 -86.814 1.00 93.50 1199 THR A O 1
ATOM 8614 N N . ASN A 1 1200 ? 23.694 -30.675 -84.617 1.00 91.19 1200 ASN A N 1
ATOM 8615 C CA . ASN A 1 1200 ? 22.321 -30.665 -84.107 1.00 91.19 1200 ASN A CA 1
ATOM 8616 C C . ASN A 1 1200 ? 21.384 -29.731 -84.908 1.00 91.19 1200 ASN A C 1
ATOM 8618 O O . ASN A 1 1200 ? 20.218 -30.041 -85.161 1.00 91.19 1200 ASN A O 1
ATOM 8622 N N . GLY A 1 1201 ? 21.885 -28.563 -85.336 1.00 90.38 1201 GLY A N 1
ATOM 8623 C CA . GLY A 1 1201 ? 21.125 -27.597 -86.139 1.00 90.38 1201 GLY A CA 1
ATOM 8624 C C . GLY A 1 1201 ? 20.914 -28.016 -87.602 1.00 90.38 1201 GLY A C 1
ATOM 8625 O O . GLY A 1 1201 ? 19.896 -27.669 -88.209 1.00 90.38 1201 GLY A O 1
ATOM 8626 N N . THR A 1 1202 ? 21.846 -28.788 -88.166 1.00 91.94 1202 THR A N 1
ATOM 8627 C CA . THR A 1 1202 ? 21.694 -29.423 -89.485 1.00 91.94 1202 THR A CA 1
ATOM 8628 C C . THR A 1 1202 ? 20.637 -30.518 -89.395 1.00 91.94 1202 THR A C 1
ATOM 8630 O O . THR A 1 1202 ? 19.671 -30.518 -90.155 1.00 91.94 1202 THR A O 1
ATOM 8633 N N . GLU A 1 1203 ? 20.729 -31.375 -88.383 1.00 91.44 1203 GLU A N 1
ATOM 8634 C CA . GLU A 1 1203 ? 19.776 -32.460 -88.182 1.00 91.44 1203 GLU A CA 1
ATOM 8635 C C . GLU A 1 1203 ? 18.346 -31.979 -87.936 1.00 91.44 1203 GLU A C 1
ATOM 8637 O O . GLU A 1 1203 ? 17.399 -32.463 -88.558 1.00 91.44 1203 GLU A O 1
ATOM 8642 N N . LYS A 1 1204 ? 18.185 -30.947 -87.100 1.00 87.94 1204 LYS A N 1
ATOM 8643 C CA . LYS A 1 1204 ? 16.894 -30.290 -86.859 1.00 87.94 1204 LYS A CA 1
ATOM 8644 C C . LYS A 1 1204 ? 16.303 -29.660 -88.129 1.00 87.94 1204 LYS A C 1
ATOM 8646 O O . LYS A 1 1204 ? 15.088 -29.482 -88.211 1.00 87.94 1204 LYS A O 1
ATOM 8651 N N . THR A 1 1205 ? 17.138 -29.337 -89.121 1.00 88.38 1205 THR A N 1
ATOM 8652 C CA . THR A 1 1205 ? 16.706 -28.842 -90.438 1.00 88.38 1205 THR A CA 1
ATOM 8653 C C . THR A 1 1205 ? 16.261 -29.980 -91.361 1.00 88.38 1205 THR A C 1
ATOM 8655 O O . THR A 1 1205 ? 15.259 -29.834 -92.064 1.00 88.38 1205 THR A O 1
ATOM 8658 N N . ASP A 1 1206 ? 16.970 -31.109 -91.345 1.00 88.19 1206 ASP A N 1
ATOM 8659 C CA . ASP A 1 1206 ? 16.726 -32.247 -92.240 1.00 88.19 1206 ASP A CA 1
ATOM 8660 C C . ASP A 1 1206 ? 15.761 -33.310 -91.674 1.00 88.19 1206 ASP A C 1
ATOM 8662 O O . ASP A 1 1206 ? 15.274 -34.168 -92.415 1.00 88.19 1206 ASP A O 1
ATOM 8666 N N . GLY A 1 1207 ? 15.414 -33.216 -90.387 1.00 85.56 1207 GLY A N 1
ATOM 8667 C CA . GLY A 1 1207 ? 14.453 -34.088 -89.703 1.00 85.56 1207 GLY A CA 1
ATOM 8668 C C . GLY A 1 1207 ? 15.066 -35.330 -89.050 1.00 85.56 1207 GLY A C 1
ATOM 8669 O O . GLY A 1 1207 ? 14.347 -36.306 -88.828 1.00 85.56 1207 GLY A O 1
ATOM 8670 N N . THR A 1 1208 ? 16.367 -35.298 -88.771 1.00 91.25 1208 THR A N 1
ATOM 8671 C CA . THR A 1 1208 ? 17.117 -36.320 -88.026 1.00 91.25 1208 THR A CA 1
ATOM 8672 C C . THR A 1 1208 ? 17.160 -36.007 -86.518 1.00 91.25 1208 THR A C 1
ATOM 8674 O O . THR A 1 1208 ? 16.538 -35.035 -86.081 1.00 91.25 1208 THR A O 1
ATOM 8677 N N . ASN A 1 1209 ? 17.758 -36.879 -85.697 1.00 89.50 1209 ASN A N 1
ATOM 8678 C CA . ASN A 1 1209 ? 17.612 -36.848 -84.235 1.00 89.50 1209 ASN A CA 1
ATOM 8679 C C . ASN A 1 1209 ? 18.977 -36.670 -83.541 1.00 89.50 1209 ASN A C 1
ATOM 8681 O O . ASN A 1 1209 ? 19.654 -37.686 -83.408 1.00 89.50 1209 ASN A O 1
ATOM 8685 N N . PRO A 1 1210 ? 19.291 -35.483 -82.971 1.00 91.50 1210 PRO A N 1
ATOM 8686 C CA . PRO A 1 1210 ? 20.617 -35.145 -82.412 1.00 91.50 1210 PRO A CA 1
ATOM 8687 C C . PRO A 1 1210 ? 21.095 -35.913 -81.169 1.00 91.50 1210 PRO A C 1
ATOM 8689 O O . PRO A 1 1210 ? 21.963 -35.446 -80.433 1.00 91.50 1210 PRO A O 1
ATOM 8692 N N . LEU A 1 1211 ? 20.455 -37.037 -80.856 1.00 90.69 1211 LEU A N 1
ATOM 8693 C CA . LEU A 1 1211 ? 20.724 -37.914 -79.715 1.00 90.69 1211 LEU A CA 1
ATOM 8694 C C . LEU A 1 1211 ? 20.720 -39.403 -80.125 1.00 90.69 1211 LEU A C 1
ATOM 8696 O O . LEU A 1 1211 ? 20.759 -40.281 -79.261 1.00 90.69 1211 LEU A O 1
ATOM 8700 N N . ASP A 1 1212 ? 20.615 -39.709 -81.420 1.00 90.00 1212 ASP A N 1
ATOM 8701 C CA . ASP A 1 1212 ? 20.610 -41.065 -81.971 1.00 90.00 1212 ASP A CA 1
ATOM 8702 C C . ASP A 1 1212 ? 21.492 -41.099 -83.215 1.00 90.00 1212 ASP A C 1
ATOM 8704 O O . ASP A 1 1212 ? 21.026 -40.893 -84.334 1.00 90.00 1212 ASP A O 1
ATOM 8708 N N . TYR A 1 1213 ? 22.751 -41.476 -83.003 1.00 89.44 1213 TYR A N 1
ATOM 8709 C CA . TYR A 1 1213 ? 23.811 -41.491 -84.010 1.00 89.44 1213 TYR A CA 1
ATOM 8710 C C . TYR A 1 1213 ? 23.534 -42.428 -85.209 1.00 89.44 1213 TYR A C 1
ATOM 8712 O O . TYR A 1 1213 ? 24.320 -42.492 -86.155 1.00 89.44 1213 TYR A O 1
ATOM 8720 N N . CYS A 1 1214 ? 22.448 -43.211 -85.186 1.00 87.12 1214 CYS A N 1
ATOM 8721 C CA . CYS A 1 1214 ? 21.971 -43.999 -86.327 1.00 87.12 1214 CYS A CA 1
ATOM 8722 C C . CYS A 1 1214 ? 20.846 -43.329 -87.130 1.00 87.12 1214 CYS A C 1
ATOM 8724 O O . CYS A 1 1214 ? 20.459 -43.826 -88.191 1.00 87.12 1214 CYS A O 1
ATOM 8726 N N . SER A 1 1215 ? 20.312 -42.215 -86.647 1.00 89.88 1215 SER A N 1
ATOM 8727 C CA . SER A 1 1215 ? 19.263 -41.426 -87.275 1.00 89.88 1215 SER A CA 1
ATOM 8728 C C . SER A 1 1215 ? 19.880 -40.239 -88.015 1.00 89.88 1215 SER A C 1
ATOM 8730 O O . SER A 1 1215 ? 19.608 -39.107 -87.642 1.00 89.88 1215 SER A O 1
ATOM 8732 N N . LEU A 1 1216 ? 20.649 -40.480 -89.086 1.00 88.69 1216 LEU A N 1
ATOM 8733 C CA . LEU A 1 1216 ? 21.365 -39.434 -89.836 1.00 88.69 1216 LEU A CA 1
ATOM 8734 C C . LEU A 1 1216 ? 21.109 -39.418 -91.351 1.00 88.69 1216 LEU A C 1
ATOM 8736 O O . LEU A 1 1216 ? 20.644 -40.395 -91.941 1.00 88.69 1216 LEU A O 1
ATOM 8740 N N . ILE A 1 1217 ? 21.508 -38.322 -92.009 1.00 86.88 1217 ILE A N 1
ATOM 8741 C CA . ILE A 1 1217 ? 21.707 -38.271 -93.466 1.00 86.88 1217 ILE A CA 1
ATOM 8742 C C . ILE A 1 1217 ? 23.211 -38.226 -93.745 1.00 86.88 1217 ILE A C 1
ATOM 8744 O O . ILE A 1 1217 ? 23.841 -37.177 -93.630 1.00 86.88 1217 ILE A O 1
ATOM 8748 N N . ILE A 1 1218 ? 23.783 -39.350 -94.189 1.00 83.00 1218 ILE A N 1
ATOM 8749 C CA . ILE A 1 1218 ? 25.239 -39.513 -94.368 1.00 83.00 1218 ILE A CA 1
ATOM 8750 C C . ILE A 1 1218 ? 25.893 -38.437 -95.255 1.00 83.00 1218 ILE A C 1
ATOM 8752 O O . ILE A 1 1218 ? 27.034 -38.047 -95.029 1.00 83.00 1218 ILE A O 1
ATOM 8756 N N . THR A 1 1219 ? 25.171 -37.884 -96.237 1.00 85.12 1219 THR A N 1
ATOM 8757 C CA . THR A 1 1219 ? 25.693 -36.812 -97.104 1.00 85.12 1219 THR A CA 1
ATOM 8758 C C . THR A 1 1219 ? 25.870 -35.462 -96.405 1.00 85.12 1219 THR A C 1
ATOM 8760 O O . THR A 1 1219 ? 26.440 -34.555 -97.012 1.00 85.12 1219 THR A O 1
ATOM 8763 N N . HIS A 1 1220 ? 25.364 -35.302 -95.179 1.00 89.56 1220 HIS A N 1
ATOM 8764 C CA . HIS A 1 1220 ? 25.460 -34.080 -94.373 1.00 89.56 1220 HIS A CA 1
ATOM 8765 C C . HIS A 1 1220 ? 26.463 -34.205 -93.209 1.00 89.56 1220 HIS A C 1
ATOM 8767 O O . HIS A 1 1220 ? 26.686 -33.230 -92.491 1.00 89.56 1220 HIS A O 1
ATOM 8773 N N . GLN A 1 1221 ? 27.137 -35.356 -93.079 1.00 89.00 1221 GLN A N 1
ATOM 8774 C CA . GLN A 1 1221 ? 28.285 -35.536 -92.189 1.00 89.00 1221 GLN A CA 1
ATOM 8775 C C . GLN A 1 1221 ? 29.420 -34.596 -92.636 1.00 89.00 1221 GLN A C 1
ATOM 8777 O O . GLN A 1 1221 ? 30.006 -34.755 -93.710 1.00 89.00 1221 GLN A O 1
ATOM 8782 N N . THR A 1 1222 ? 29.692 -33.562 -91.838 1.00 84.81 1222 THR A N 1
ATOM 8783 C CA . THR A 1 1222 ? 30.664 -32.493 -92.150 1.00 84.81 1222 THR A CA 1
ATOM 8784 C C . THR A 1 1222 ? 31.743 -32.322 -91.083 1.00 84.81 1222 THR A C 1
ATOM 8786 O O . THR A 1 1222 ? 32.804 -31.762 -91.375 1.00 84.81 1222 THR A O 1
ATOM 8789 N N . LEU A 1 1223 ? 31.507 -32.844 -89.880 1.00 87.69 1223 LEU A N 1
ATOM 8790 C CA . LEU A 1 1223 ? 32.490 -33.036 -88.822 1.00 87.69 1223 LEU A CA 1
ATOM 8791 C C . LEU A 1 1223 ? 33.046 -34.470 -88.867 1.00 87.69 1223 LEU A C 1
ATOM 8793 O O . LEU A 1 1223 ? 32.632 -35.301 -89.676 1.00 87.69 1223 LEU A O 1
ATOM 8797 N N . ALA A 1 1224 ? 34.049 -34.753 -88.036 1.00 87.81 1224 ALA A N 1
ATOM 8798 C CA . ALA A 1 1224 ? 34.635 -36.087 -87.947 1.00 87.81 1224 ALA A CA 1
ATOM 8799 C C . ALA A 1 1224 ? 33.840 -36.941 -86.938 1.00 87.81 1224 ALA A C 1
ATOM 8801 O O . ALA A 1 1224 ? 33.866 -36.593 -85.756 1.00 87.81 1224 ALA A O 1
ATOM 8802 N N . PRO A 1 1225 ? 33.192 -38.048 -87.353 1.00 87.25 1225 PRO A N 1
ATOM 8803 C CA . PRO A 1 1225 ? 32.381 -38.867 -86.456 1.00 87.25 1225 PRO A CA 1
ATOM 8804 C C . PRO A 1 1225 ? 33.195 -39.501 -85.323 1.00 87.25 1225 PRO A C 1
ATOM 8806 O O . PRO A 1 1225 ? 34.369 -39.861 -85.470 1.00 87.25 1225 PRO A O 1
ATOM 8809 N N . SER A 1 1226 ? 32.525 -39.697 -84.193 1.00 88.31 1226 SER A N 1
ATOM 8810 C CA . SER A 1 1226 ? 33.055 -40.273 -82.960 1.00 88.31 1226 SER A CA 1
ATOM 8811 C C . SER A 1 1226 ? 33.488 -41.736 -83.106 1.00 88.31 1226 SER A C 1
ATOM 8813 O O . SER A 1 1226 ? 33.067 -42.477 -83.999 1.00 88.31 1226 SER A O 1
ATOM 8815 N N . ALA A 1 1227 ? 34.311 -42.209 -82.165 1.00 86.69 1227 ALA A N 1
ATOM 8816 C CA . ALA A 1 1227 ? 34.669 -43.626 -82.083 1.00 86.69 1227 ALA A CA 1
ATOM 8817 C C . ALA A 1 1227 ? 33.450 -44.536 -81.817 1.00 86.69 1227 ALA A C 1
ATOM 8819 O O . ALA A 1 1227 ? 33.469 -45.701 -82.219 1.00 86.69 1227 ALA A O 1
ATOM 8820 N N . SER A 1 1228 ? 32.404 -44.003 -81.173 1.00 84.75 1228 SER A N 1
ATOM 8821 C CA . SER A 1 1228 ? 31.142 -44.698 -80.903 1.00 84.75 1228 SER A CA 1
ATOM 8822 C C . SER A 1 1228 ? 30.377 -44.958 -82.198 1.00 84.75 1228 SER A C 1
ATOM 8824 O O . SER A 1 1228 ? 30.115 -46.119 -82.508 1.00 84.75 1228 SER A O 1
ATOM 8826 N N . TRP A 1 1229 ? 30.134 -43.916 -83.005 1.00 88.00 1229 TRP A N 1
ATOM 8827 C CA . TRP A 1 1229 ? 29.485 -44.041 -84.316 1.00 88.00 1229 TRP A CA 1
ATOM 8828 C C . TRP A 1 1229 ? 30.245 -44.994 -85.240 1.00 88.00 1229 TRP A C 1
ATOM 8830 O O . TRP A 1 1229 ? 29.668 -45.923 -85.795 1.00 88.00 1229 TRP A O 1
ATOM 8840 N N . ASN A 1 1230 ? 31.573 -44.843 -85.333 1.00 86.00 1230 ASN A N 1
ATOM 8841 C CA . ASN A 1 1230 ? 32.423 -45.722 -86.146 1.00 86.00 1230 ASN A CA 1
ATOM 8842 C C . ASN A 1 1230 ? 32.361 -47.206 -85.726 1.00 86.00 1230 ASN A C 1
ATOM 8844 O O . ASN A 1 1230 ? 32.722 -48.077 -86.521 1.00 86.00 1230 ASN A O 1
ATOM 8848 N N . SER A 1 1231 ? 31.947 -47.491 -84.487 1.00 85.81 1231 SER A N 1
ATOM 8849 C CA . SER A 1 1231 ? 31.839 -48.841 -83.920 1.00 85.81 1231 SER A CA 1
ATOM 8850 C C . SER A 1 1231 ? 30.411 -49.400 -83.917 1.00 85.81 1231 SER A C 1
ATOM 8852 O O . SER A 1 1231 ? 30.232 -50.558 -83.539 1.00 85.81 1231 SER A O 1
ATOM 8854 N N . ALA A 1 1232 ? 29.418 -48.599 -84.307 1.00 83.81 1232 ALA A N 1
ATOM 8855 C CA . ALA A 1 1232 ? 28.028 -49.010 -84.433 1.00 83.81 1232 ALA A CA 1
ATOM 8856 C C . ALA A 1 1232 ? 27.744 -49.670 -85.791 1.00 83.81 1232 ALA A C 1
ATOM 8858 O O . ALA A 1 1232 ? 28.531 -49.536 -86.722 1.00 83.81 1232 ALA A O 1
ATOM 8859 N N . ASP A 1 1233 ? 26.611 -50.365 -85.873 1.00 85.38 1233 ASP A N 1
ATOM 8860 C CA . ASP A 1 1233 ? 26.038 -50.997 -87.068 1.00 85.38 1233 ASP A CA 1
ATOM 8861 C C . ASP A 1 1233 ? 24.596 -50.477 -87.183 1.00 85.38 1233 ASP A C 1
ATOM 8863 O O . ASP A 1 1233 ? 23.682 -50.958 -86.498 1.00 85.38 1233 ASP A O 1
ATOM 8867 N N . CYS A 1 1234 ? 24.422 -49.380 -87.924 1.00 85.06 1234 CYS A N 1
ATOM 8868 C CA . CYS A 1 1234 ? 23.178 -48.609 -87.899 1.00 85.06 1234 CYS A CA 1
ATOM 8869 C C . CYS A 1 1234 ? 22.090 -49.149 -88.837 1.00 85.06 1234 CYS A C 1
ATOM 8871 O O . CYS A 1 1234 ? 20.904 -49.083 -88.494 1.00 85.06 1234 CYS A O 1
ATOM 8873 N N . ASP A 1 1235 ? 22.467 -49.732 -89.977 1.00 82.31 1235 ASP A N 1
ATOM 8874 C CA . ASP A 1 1235 ? 21.526 -50.367 -90.907 1.00 82.31 1235 ASP A CA 1
ATOM 8875 C C . ASP A 1 1235 ? 21.246 -51.849 -90.566 1.00 82.31 1235 ASP A C 1
ATOM 8877 O O . ASP A 1 1235 ? 20.228 -52.400 -91.004 1.00 82.31 1235 ASP A O 1
ATOM 8881 N N . LYS A 1 1236 ? 22.058 -52.439 -89.673 1.00 82.75 1236 LYS A N 1
ATOM 8882 C CA . LYS A 1 1236 ? 21.950 -53.800 -89.120 1.00 82.75 1236 LYS A CA 1
ATOM 8883 C C . LYS A 1 1236 ? 22.294 -54.880 -90.142 1.00 82.75 1236 LYS A C 1
ATOM 8885 O O . LYS A 1 1236 ? 21.737 -55.985 -90.083 1.00 82.75 1236 LYS A O 1
ATOM 8890 N N . ASP A 1 1237 ? 23.198 -54.575 -91.073 1.00 83.38 1237 ASP A N 1
ATOM 8891 C CA . ASP A 1 1237 ? 23.729 -55.533 -92.048 1.00 83.38 1237 ASP A CA 1
ATOM 8892 C C . ASP A 1 1237 ? 24.836 -56.442 -91.468 1.00 83.38 1237 ASP A C 1
ATOM 8894 O O . ASP A 1 1237 ? 25.073 -57.542 -91.988 1.00 83.38 1237 ASP A O 1
ATOM 8898 N N . GLY A 1 1238 ? 25.435 -56.043 -90.339 1.00 80.38 1238 GLY A N 1
ATOM 8899 C CA . GLY A 1 1238 ? 26.497 -56.759 -89.633 1.00 80.38 1238 GLY A CA 1
ATOM 8900 C C . GLY A 1 1238 ? 27.904 -56.175 -89.800 1.00 80.38 1238 GLY A C 1
ATOM 8901 O O . GLY A 1 1238 ? 28.856 -56.785 -89.297 1.00 80.38 1238 GLY A O 1
ATOM 8902 N N . ASN A 1 1239 ? 28.063 -55.043 -90.490 1.00 79.94 1239 ASN A N 1
ATOM 8903 C CA . ASN A 1 1239 ? 29.311 -54.287 -90.592 1.00 79.94 1239 ASN A CA 1
ATOM 8904 C C . ASN A 1 1239 ? 29.270 -53.029 -89.710 1.00 79.94 1239 ASN A C 1
ATOM 8906 O O . ASN A 1 1239 ? 28.241 -52.381 -89.566 1.00 79.94 1239 ASN A O 1
ATOM 8910 N N . ASN A 1 1240 ? 30.414 -52.641 -89.141 1.00 84.81 1240 ASN A N 1
ATOM 8911 C CA . ASN A 1 1240 ? 30.493 -51.384 -88.398 1.00 84.81 1240 ASN A CA 1
ATOM 8912 C C . ASN A 1 1240 ? 30.619 -50.196 -89.369 1.00 84.81 1240 ASN A C 1
ATOM 8914 O O . ASN A 1 1240 ? 31.453 -50.262 -90.277 1.00 84.81 1240 ASN A O 1
ATOM 8918 N N . ASN A 1 1241 ? 29.917 -49.088 -89.116 1.00 82.50 1241 ASN A N 1
ATOM 8919 C CA . ASN A 1 1241 ? 29.864 -47.883 -89.957 1.00 82.50 1241 ASN A CA 1
ATOM 8920 C C . ASN A 1 1241 ? 31.250 -47.390 -90.433 1.00 82.50 1241 ASN A C 1
ATOM 8922 O O . ASN A 1 1241 ? 31.435 -47.074 -91.603 1.00 82.50 1241 ASN A O 1
ATOM 8926 N N . GLY A 1 1242 ? 32.271 -47.391 -89.561 1.00 77.69 1242 GLY A N 1
ATOM 8927 C CA . GLY A 1 1242 ? 33.643 -46.965 -89.904 1.00 77.69 1242 GLY A CA 1
ATOM 8928 C C . GLY A 1 1242 ? 34.408 -47.917 -90.845 1.00 77.69 1242 GLY A C 1
ATOM 8929 O O . GLY A 1 1242 ? 35.577 -47.688 -91.162 1.00 77.69 1242 GLY A O 1
ATOM 8930 N N . SER A 1 1243 ? 33.777 -49.022 -91.243 1.00 74.19 1243 SER A N 1
ATOM 8931 C CA . SER A 1 1243 ? 34.338 -50.113 -92.048 1.00 74.19 1243 SER A CA 1
ATOM 8932 C C . SER A 1 1243 ? 33.416 -50.590 -93.176 1.00 74.19 1243 SER A C 1
ATOM 8934 O O . SER A 1 1243 ? 33.867 -51.363 -94.025 1.00 74.19 1243 SER A O 1
ATOM 8936 N N . ASP A 1 1244 ? 32.165 -50.126 -93.197 1.00 72.38 1244 ASP A N 1
ATOM 8937 C CA . ASP A 1 1244 ? 31.163 -50.458 -94.203 1.00 72.38 1244 ASP A CA 1
ATOM 8938 C C . ASP A 1 1244 ? 31.474 -49.755 -95.546 1.00 72.38 1244 ASP A C 1
ATOM 8940 O O . ASP A 1 1244 ? 31.607 -48.531 -95.599 1.00 72.38 1244 ASP A O 1
ATOM 8944 N N . PRO A 1 1245 ? 31.635 -50.501 -96.657 1.00 59.22 1245 PRO A N 1
ATOM 8945 C CA . PRO A 1 1245 ? 31.837 -49.924 -97.980 1.00 59.22 1245 PRO A CA 1
ATOM 8946 C C . PRO A 1 1245 ? 30.532 -49.503 -98.694 1.00 59.22 1245 PRO A C 1
ATOM 8948 O O . PRO A 1 1245 ? 30.614 -49.147 -99.875 1.00 59.22 1245 PRO A O 1
ATOM 8951 N N . ILE A 1 1246 ? 29.355 -49.590 -98.055 1.00 55.56 1246 ILE A N 1
ATOM 8952 C CA . ILE A 1 1246 ? 28.039 -49.257 -98.630 1.00 55.56 1246 ILE A CA 1
ATOM 8953 C C . ILE A 1 1246 ? 27.286 -48.217 -97.775 1.00 55.56 1246 ILE A C 1
ATOM 8955 O O . ILE A 1 1246 ? 26.197 -48.472 -97.269 1.00 55.56 1246 ILE A O 1
ATOM 8959 N N . HIS A 1 1247 ? 27.817 -46.994 -97.749 1.00 53.34 1247 HIS A N 1
ATOM 8960 C CA . HIS A 1 1247 ? 27.100 -45.782 -97.341 1.00 53.34 1247 HIS A CA 1
ATOM 8961 C C . HIS A 1 1247 ? 27.291 -44.664 -98.385 1.00 53.34 1247 HIS A C 1
ATOM 8963 O O . HIS A 1 1247 ? 28.429 -44.519 -98.896 1.00 53.34 1247 HIS A O 1
#

Radius of gyration: 62.45 Å; chains: 1; bounding box: 131×123×196 Å

pLDDT: mean 80.21, std 15.92, range [24.53, 96.62]

Secondary structure (DSSP, 8-state):
----------------------------------------PPP-SS-------------TTS-----SSSEEEEE--TT--SB-SGGG--SPPPTT-EEEEESSTT--SS--S-GGGBPSEEEEEEEEETTTTEEPSP--EEEEEPPPPPPPPEEEE--SSTT--EEEE-----S---S--EEEES-PPTTEEEE---TTSEEEEEE-S---S-EEEEEEEEETTEEEEEEEEEPPPP---EEEE--SSTT--EEEPPP-TTS-SS--EEEES-PPTTEEEE---TTS-EEEEESS---S-EEEEEEEEETTEEEEEEEEE-------SSSSSS-HHHHHHHT--TT-TTS--GGG--S-------SSSSSS-HHHHHHTTTT-TT---S--TT-TTS--TTS--S-------SSSSSS-HHHHHHT-STTPPP--TT-TTS--TTT--TTT--TTGGG--SS-SSS-TTT-SSTTS------EEE--TTS-EEEESTTSSSPPPSTTEEEEEEE-S--SEEEEETTTTEEEEE--GGGTT-EEEEEEEEEE-SSSSPEEEEEEEEEE------SSSSSS-HHHHHHHT--TT-TTS--TTT--S-------SSSSS--HHHHHS-TT--TT--S---TT-TTS--TTT--S-------SSSSS--HHHHHH-SSTT-----TT-TTS--TTT--TTTS-TTGGG--SS-SSS-TTT-SSTT-------EEE--TTS-EEEESSTTSSS--STTEEEEEEE-S--SEEEEETTTTEEEEE--GGGTT-EEEEEEEEEETTSSSPEEEEEEEEEE-PPPP-SS-SSS-HHHHHHHT--TT-TTSS-GGG--SPPPHHHHT--SSSSSS-HHHHHHHT--TT-TTS--GGG--SPPPTTGGG--SSSSSS-HHHHHHHT--TT-TTSS-GGG--S---TTGGG--SSSSSS-HHHHHHHT--TT-SSSS-SSS-HHHHHHHT--TT-TTSS-GGG--SPPPTTGGG--SSSSSS-HHHHHHHT--TT-TTS--GGG--S---TTGGG--SS-SSS-HHHHHHHT--TT-TTSS-GGG--SPPPTTGGG--SS-SSS-HHHHHHHT--TT-SSSSSSSS-HHHHHHHT--TT-TTSS-TTT--S---TTGGG--SSSSSS-HHHHHHHT--TT-TTSS-GGG--SPPPTTGGG--SSSSSS-HHHHHHHT--TT-TTS--GGG--SPPPHHHHH--SS-SSS-TTT-S--

Foldseek 3Di:
DDDDDDDDDDDDDDDDDDDDDDDDDDDDDDDDDDDDDDDDDDDDPDDDDDDDDDDPDDDQAPDAQDDPDLAAEDEDDPPQQFAQQVVRRPDDQDPQKDKWKDLDQVPPDDTDPCNGGHDFGKMWIWIAHPVVRDIHHIHHIYGYDYDDDDDAAEAEEEALAQFRKDKDFDDDDPDDDDFQKDKDKQDQWPQWDWDDDDSRRMIIITGNGFDDAWDKIWMWIDGPHDIHIHIYIYGGYFDAAEDEEEAQAQFHKDKDAGDCPPPDDPDKDKDWQDQWPQWDWDDDDPRRMIITGGPGGDDAKIKTWMWIDDPHRIYIYIYIYDYDDADQQCQLQAGPVRCVVVVFDSNDSLGDDLVRRHGQGPDQDQNQQLQAGPNCQCQNPVNHNPDRPFADSNDSLRDDLVRRDGQGDFQDQNCQQAATSNCLNVVPDDPDHRFDSNDSQTDDPVRHDNVRRDPRQQADQNCLLPDGPVVFPDSRHFDFEEAEWEDEAPDKTKDQRCPPGRHDQCPQKDKAFPDKFAPFDWDARSNGSMIITHHDPVCAQHKIKTKMKMWGNVDPPIRIDIYMYIYGHYDFDQQCQLQAGPVQCVVPVFDSNDNVGDDLVRRHGQRPDQDQPAQLQAGPNCVCQPDVGDNDDDPQADSHDNVRDDLVRRDGQGDDFAQADQQAAGSSCLNRPPDDPDDRFDSHDNLTDDPVRRPPVRHDPVSQQAQQAPLPAAPVGAPDSHHQDFEAAEWEAEAPDKTKDFRPPPGSHDQDPQKDKDFPDKQAPWDKDADRNGRMIMTHHDPVCAQHKIKTKMKMWRNPDVVTDIDIYIYIYDHRHQDQQCQLQAGPVRCVVVVFHSNDSLGDDPVRRNGHGDPVQQQDQNCFLQAGPVVCVVVVFDSNDSLTDDPVRRHGHGDPNQQQDQNCQLQAGPVVCVVVVFDSNQSLTDDNVRRDGHGDPVQQQDQNCPLPHGPVVCVVLVADSNDQQRCFLQAGQNRCVVVVFRSNQNLGDDPVRRHGHGDPVQQQDQRCQLQAGPVVCVVVVFDSNDNLTDDVVRNPGHGDPVQQQPQNCQLQAGPVVCVVVVFDSNQSLGDDNVRRPGHGDPVQQQPQNCPLQDGPVVCVVLVADSNDQQRCFLQAGPVVCVVVVFHSNQNLTDDPVRRHGHGDPVQQQDQNCQLQAGPVVCVVVVFDSNDNLTDDPVRNNGHGDPVQQQDQNCQLQAGPVRCVVVVFDSNDSLRDDNVRRHGHGDPVQQQDDNVPPPDGPVGDPPD

Sequence (1247 aa):
MEDLQVEKSINSFAKSWSFDGIIQSSGQHTQNQSSTAEIVFATTGTNQITGFGVTNYIQPQNQVLQFNYETLNASNTCPNTKVNLNSLVSSSTPSGASLVWFTNNSHTGTEYATPTMADAGTYYAFYYNSSTGCYSAVGATVNVTINNCVTRDTVTTTPSCPTCPVTVCKDTIQQPTTGTTTYSTCGTPVGYTITGPTTNGCFTYTPNGNVSNPVTTCVIACNNGVCDTTVLIINKPISPDTATVTPTCPTCPVTVCPIVNDVTGTGITYNSCGNPTGYSVIGPNASGCYTYTPNGTVTNNVTTCIVSCKNGICDTTYVSILAPLNPDTDGDGVPDSVETANGTDPNDPCSYNVADITAPITSTVDCDGDGVTDKNEIYGPDGVITGTDGTDPKNACSLNLSQVTVTATSTGDCDGDGVTNANEINSTGTGDPVTDPNDPCNYNTAEQVLANTSTTWKALDCDKDGNNNGTDPNPKVPTAVGDVLTATLGTTSTVNVLTNDDFVAGANTTITKTGGTAGGTVTFDPLTGLMSYIPLASEEGTTKTVIYNVCNTAVTPQVCDTAIVTITIPLDPDTDGDGVPDSVETANGTNPNDACSYNVADITKPITSTVDCDGDGVTDKNEIYGPDGVITGTDGTDPKNACSLNLSQVTVTATSTGDCDGDGVTNANEINSTGIGDPVTDPNDPCNYNTAEQVLANTSTTWKALDCDKDGNNNGTDPNPKVPTAVGDVLTATLGTTSTVNVLTNDDFVAGANTTITKTGGTAGGTVTFDPLTGLMSYIPLASEEGTTKTVIYNVCNTAVTPQVCDTAIVTITIPLDPDTDGDGVPDSKETANGTDPNDPCSFILANQTVLPSTTWMNSDCDGDGVTNQKEKIDGTDPLDGCEYVAANITLARSATWNAADCDGDGVTNGKEVTDGTDPLDPCKLIVASQTLPTSSTWKALDCDGDGIPNGVEITDGTNPLNPDTDGDGVTDGKEITDGTNPLLPCDFIQASQTVATSAAWKLLDCDGDGVTNQQEIIDGTNPLDPCSLVVSNQTVATTPTWNALDCDGDGVTNGKEVTDGTSPIDPCSLIVASQTIAPSSTWVAADCDNDGVTNGVEITDGTNPLSPDTDGDGVTDGQEKIDGTNPLVPCDFVQASQTLATSAAWKLLDCDGDGVTNQQEILDGTNPLNSCSFKLSSQTVLPSTSWNNTDCDGDGVTNGTEKTDGTNPLDYCSLIITHQTLAPSASWNSADCDKDGNNNGSDPIH